Protein AF-A0AAV5GSK1-F1 (afdb_monomer)

InterPro domains:
  IPR019465 Conserved oligomeric Golgi complex subunit 5 [PTHR13228] (313-1159)
  IPR048485 Conserved oligomeric Golgi complex subunit 5, helical domain [PF20649] (540-753)
  IPR049176 Conserved oligomeric Golgi complex subunit 5, N-terminal [PF10392] (320-471)

Organism: NCBI:txid86838

pLDDT: mean 71.33, std 20.41, range [21.95, 97.19]

Foldseek 3Di:
DDPFAADEDELLRCLDVQDDDPPVVVSVVLCCVLPVPDDDPDDDDDDDDDDDDDDPVRVVVVVVVVLLVSLVVSLVVVQVVCVVVVQEDEDEQPDQPLVSVVVQQVVQVVVVDKHKYAYYFADDVVLQVVCVVVPHDSPDGCNLQEFSIKIWHWAQDPDPPDHIDIHIYGYHYDSHDPLVVVLVVVVLVVVQVVCVVVVNPDRDDDPSVVSSLVNVLVVLVSQCVSCVPPPPVSNLNSVLNLVNSCCVPVPPDPDDPDCPPLVNDPFNDQVVVCVVSVHRDPDDSVVVCCSHDDDDDDDDDDDDDDDDDDDDDPPDPPQVPDPPRDPVLVVVCVVVVHDDDDDDDDDDDDDDDDDDDDDDDDDDDDDDDPVVVVVVVVVVVVVVVVVVVVVCVVCVVVVVVVVVVVVVVVVVVVVVVVVVVVVVVVVVVVCVVVVVVVVVVVVVLVVVLVVVQVVLLVVLLVVLVVLLVVLVVLVCLLVPHDDDDDDDDDDPPPPDDSVVSNLVSLLVSLLSLLVNVCSQCSQPDDPPPVPDSPRHHHNCPDPVSVVSVVVSVVSLVVSVVVLLVQCVVCLQVVPLVSVLSSLSSCVSNVNNLVSLVVLLVVLLVVLLVLLVCLLDLLNLLVVLVVPDDDPPPPPPPDDPDDSDSADDPVCLVVSLVSSVVSLLVSLVVLLSSLLSLLSNLVSQQVDADPVPRHGNQVVSVSNDSDRSNVSSLLSNLVSLLVSLVCCCPPPPSSLVSCLQCVLVVVVSLVVSQVSNVVRDVADDDLVDGDPSSVSNVVSNVVSLVSNLVVLLVQLLVLLVVQFPDQPDPDDDDDDDDGRFGALVSLQSSLVSLLVCLVSCQVHVVSSLSSLLSNLVSLVSSLVVLVVQQDDDVLCQDLPDLARGPNLLSLLRSLSSLLSNLPSNVVSLVVGDPSSVVSRVVSSVVSVVRSCVSCVVNLVSLLVVLLVLLLCLQVDPQPDDDPDPDPPPQQDADPSLVVNLSSLCSCLPHRLVSHPNQPVSLVSLLVSLLSSLVSNLLSLLQHDDHDPSSLSNVLSSLVSSLVSSQVSNVSNVHGLCVNPLSSLQSVLVSVLSVDDLVCLLPCVSCVSHDLLSSLSNLQRHLPDVPQFDRLQVVVPHDSSVLSVVVVVDDPVVSVVSSVVRLVVNVVVVVVCVVVPDDPDDCPSVVVSSVSSCSSVVVVVD

Radius of gyration: 61.37 Å; Cα contacts (8 Å, |Δi|>4): 1030; chains: 1; bounding box: 205×80×159 Å

Solvent-accessible surface area (backbone atoms only — not comparable to full-atom values): 68347 Å² total; per-residue (Å²): 103,78,89,61,62,72,45,82,27,42,58,70,53,41,48,57,68,75,50,75,86,84,46,58,70,56,50,50,52,51,46,40,72,72,47,58,80,86,68,80,90,71,82,83,73,95,74,80,85,82,86,84,91,76,56,76,65,54,52,52,49,51,49,54,49,51,46,41,48,50,30,48,53,52,52,51,51,52,51,53,49,36,44,73,68,70,37,43,47,78,42,58,75,84,60,62,63,38,58,55,50,53,51,34,49,54,48,8,64,73,71,64,44,65,19,34,35,34,70,42,66,62,61,58,71,71,58,57,52,56,40,46,76,73,73,44,74,96,79,72,65,44,63,80,42,58,65,55,32,39,40,34,36,49,46,79,50,96,50,93,92,51,80,53,48,78,48,66,32,51,32,36,65,48,37,56,63,74,79,62,52,60,58,56,52,51,54,55,51,55,55,44,55,51,38,59,74,70,73,48,95,61,81,81,65,56,70,72,57,50,51,26,49,51,48,50,51,50,54,50,49,51,36,39,60,49,19,73,81,74,39,78,67,54,39,54,53,47,53,52,42,54,54,42,51,47,48,66,75,77,44,95,44,104,71,74,85,55,72,80,40,68,88,63,38,98,70,64,55,64,72,60,52,25,64,76,67,74,47,90,72,97,56,59,71,67,55,52,48,57,72,74,65,70,83,58,90,68,82,86,91,79,85,86,86,78,90,88,79,83,86,86,86,88,78,86,71,64,72,85,71,45,98,81,65,54,69,68,63,52,53,53,26,64,75,69,76,48,86,81,83,83,85,85,87,81,90,83,83,90,81,90,78,93,79,83,90,73,86,81,90,87,86,75,90,77,90,88,61,87,72,64,61,61,65,53,51,58,59,53,51,59,55,51,58,58,56,52,56,61,53,53,74,73,52,56,73,67,60,57,59,63,58,60,64,61,64,58,58,56,55,56,54,51,50,53,53,49,52,51,53,51,50,56,52,47,54,54,50,49,50,52,65,49,50,53,56,51,53,54,49,53,53,52,51,52,50,52,34,52,51,52,45,52,54,51,48,52,52,52,49,50,50,45,54,53,44,53,55,49,40,54,55,33,48,33,49,53,74,67,50,85,81,88,72,97,79,87,84,87,82,81,70,92,83,72,55,73,67,64,52,32,51,50,33,46,36,53,37,21,44,46,50,39,54,47,49,53,64,63,50,70,33,71,86,66,80,71,56,94,84,53,75,77,62,60,71,58,62,67,80,35,69,78,48,47,72,48,47,62,60,52,53,51,52,50,51,52,53,50,54,53,35,53,53,43,36,53,49,16,53,74,72,66,38,62,68,54,34,50,50,30,51,48,24,29,49,41,59,72,44,37,32,63,51,51,45,50,55,50,49,51,52,40,52,48,50,40,49,53,52,53,57,64,71,34,48,64,62,52,42,52,57,58,66,67,68,61,73,90,86,66,83,84,72,72,83,82,73,88,86,62,90,64,64,64,79,49,88,87,47,37,67,60,53,53,53,54,51,52,54,42,52,55,51,48,44,53,52,51,39,54,52,51,47,39,41,39,52,50,52,52,46,27,60,71,41,53,44,89,85,81,63,46,34,48,41,64,53,28,50,75,68,38,93,60,54,60,56,58,51,43,49,54,44,51,18,51,38,44,29,51,50,45,55,48,36,59,72,75,32,72,68,52,35,52,52,44,21,75,38,32,65,60,54,53,48,52,51,51,51,37,52,61,70,40,37,85,69,43,94,60,38,87,54,98,89,48,67,30,72,66,57,50,50,42,51,57,26,50,38,72,36,49,55,48,27,53,52,48,52,37,48,53,44,43,47,40,48,49,50,28,47,64,53,71,76,75,94,73,91,71,89,80,77,89,74,81,36,65,32,36,40,65,38,17,35,54,38,30,50,54,47,50,53,55,41,59,66,26,58,90,39,69,69,56,21,35,55,47,36,55,41,46,40,54,35,50,50,52,44,50,55,55,51,61,72,67,59,62,84,54,70,59,38,55,58,82,72,76,89,62,66,40,72,46,34,48,52,43,24,24,42,32,12,10,38,46,37,27,32,55,60,47,62,57,52,46,73,80,50,57,68,69,36,36,70,61,35,47,67,56,48,54,44,40,52,54,50,34,47,65,66,48,48,64,40,53,53,46,52,54,50,52,54,49,56,38,52,50,50,56,79,74,54,76,30,55,59,71,78,88,67,91,48,94,80,66,80,68,62,59,48,71,51,52,52,54,46,43,54,49,48,45,38,42,48,70,40,49,53,57,49,39,68,48,68,70,60,49,41,51,52,51,52,51,51,49,49,51,52,53,52,55,44,47,53,52,60,22,58,56,64,64,73,32,76,58,22,49,54,45,53,41,30,36,50,51,51,48,53,50,43,51,38,53,48,34,45,76,62,80,40,59,62,74,78,60,50,64,65,44,43,22,61,62,44,48,55,63,55,73,73,52,54,81,75,56,68,68,37,66,91,80,41,71,49,40,56,67,69,44,52,46,39,34,52,57,36,70,61,70,44,89,94,73,65,71,56,60,38,59,78,76,73,46,50,74,60,57,40,54,51,49,49,74,76,50,55,72,70,60,52,50,49,46,53,51,48,43,55,50,53,47,52,54,49,54,51,50,42,66,74,69,71,61,79,98,73,91,54,70,67,58,54,54,50,53,53,47,47,50,54,54,52,61,53,73,79,105

Mean predicted aligned error: 22.4 Å

Structure (mmCIF, N/CA/C/O backbone):
data_AF-A0AAV5GSK1-F1
#
_entry.id   AF-A0AAV5GSK1-F1
#
loop_
_atom_site.group_PDB
_atom_site.id
_atom_site.type_symbol
_atom_site.label_atom_id
_atom_site.label_alt_id
_atom_site.label_comp_id
_atom_site.label_asym_id
_atom_site.label_entity_id
_atom_site.label_seq_id
_atom_site.pdbx_PDB_ins_code
_atom_site.Cartn_x
_atom_site.Cartn_y
_atom_site.Cartn_z
_atom_site.occupancy
_atom_site.B_iso_or_equiv
_atom_s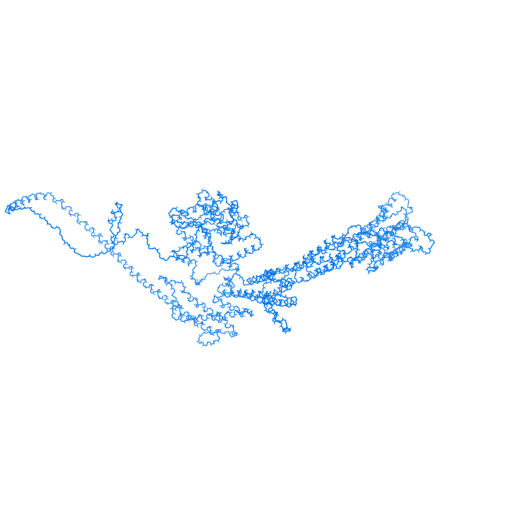ite.auth_seq_id
_atom_site.auth_comp_id
_atom_site.auth_asym_id
_atom_site.auth_atom_id
_atom_site.pdbx_PDB_model_num
ATOM 1 N N . MET A 1 1 ? -46.357 17.120 20.681 1.00 21.95 1 MET A N 1
ATOM 2 C CA . MET A 1 1 ? -45.782 15.953 19.978 1.00 21.95 1 MET A CA 1
ATOM 3 C C . MET A 1 1 ? -46.935 15.096 19.476 1.00 21.95 1 MET A C 1
ATOM 5 O O . MET A 1 1 ? -47.845 14.825 20.247 1.00 21.95 1 MET A O 1
ATOM 9 N N . PHE A 1 2 ? -46.977 14.792 18.179 1.00 23.69 2 PHE A N 1
ATOM 10 C CA . PHE A 1 2 ? -48.113 14.125 17.533 1.00 23.69 2 PHE A CA 1
ATOM 11 C C . PHE A 1 2 ? -48.172 12.633 17.892 1.00 23.69 2 PHE A C 1
ATOM 13 O O . PHE A 1 2 ? -47.190 11.920 17.718 1.00 23.69 2 PHE A O 1
ATOM 20 N N . GLY A 1 3 ? -49.323 12.169 18.384 1.00 32.81 3 GLY A N 1
ATOM 21 C CA . GLY A 1 3 ? -49.566 10.774 18.750 1.00 32.81 3 GLY A CA 1
ATOM 22 C C . GLY A 1 3 ? -50.185 9.964 17.613 1.00 32.81 3 GLY A C 1
ATOM 23 O O . GLY A 1 3 ? -51.404 9.905 17.512 1.00 32.81 3 GLY A O 1
ATOM 24 N N . THR A 1 4 ? -49.338 9.312 16.820 1.00 34.25 4 THR A N 1
ATOM 25 C CA . THR A 1 4 ? -49.617 8.063 16.084 1.00 34.25 4 THR A CA 1
ATOM 26 C C . THR A 1 4 ? -48.291 7.313 15.935 1.00 34.25 4 THR A C 1
ATOM 28 O O . THR A 1 4 ? -47.724 7.273 14.857 1.00 34.25 4 THR A O 1
ATOM 31 N N . GLY A 1 5 ? -47.718 6.818 17.035 1.00 40.44 5 GLY A N 1
ATOM 32 C CA . GLY A 1 5 ? -46.424 6.124 17.011 1.00 40.44 5 GLY A CA 1
ATOM 33 C C . GLY A 1 5 ? -46.577 4.619 16.797 1.00 40.44 5 GLY A C 1
ATOM 34 O O . GLY A 1 5 ? -47.435 4.003 17.426 1.00 40.44 5 GLY A O 1
ATOM 35 N N . ASN A 1 6 ? -45.727 4.033 15.951 1.00 47.31 6 ASN A N 1
ATOM 36 C CA . ASN A 1 6 ? -45.411 2.608 16.041 1.00 47.31 6 ASN A CA 1
ATOM 37 C C . ASN A 1 6 ? -44.592 2.399 17.323 1.00 47.31 6 ASN A C 1
ATOM 39 O O . ASN A 1 6 ? -43.639 3.142 17.565 1.00 47.31 6 ASN A O 1
ATOM 43 N N . LEU A 1 7 ? -44.976 1.426 18.149 1.00 51.06 7 LEU A N 1
ATOM 44 C CA . LEU A 1 7 ? -44.312 1.137 19.422 1.00 51.06 7 LEU A CA 1
ATOM 45 C C . LEU A 1 7 ? -43.545 -0.182 19.307 1.00 51.06 7 LEU A C 1
ATOM 47 O O . LEU A 1 7 ? -44.146 -1.244 19.146 1.00 51.06 7 LEU A O 1
ATOM 51 N N . ARG A 1 8 ? -42.213 -0.098 19.391 1.00 54.12 8 ARG A N 1
ATOM 52 C CA . ARG A 1 8 ? -41.349 -1.247 19.684 1.00 54.12 8 ARG A CA 1
ATOM 53 C C . ARG A 1 8 ? -41.253 -1.358 21.196 1.00 54.12 8 ARG A C 1
ATOM 55 O O . ARG A 1 8 ? -40.787 -0.422 21.839 1.00 54.12 8 ARG A O 1
ATOM 62 N N . LEU A 1 9 ? -41.747 -2.461 21.741 1.00 54.66 9 LEU A N 1
ATOM 63 C CA . LEU A 1 9 ? -41.782 -2.686 23.180 1.00 54.66 9 LEU A CA 1
ATOM 64 C C . LEU A 1 9 ? -41.032 -3.975 23.503 1.00 54.66 9 LEU A C 1
ATOM 66 O O . LEU A 1 9 ? -41.224 -5.007 22.849 1.00 54.66 9 LEU A O 1
ATOM 70 N N . THR A 1 10 ? -40.198 -3.915 24.539 1.00 54.69 10 THR A N 1
ATOM 71 C CA . THR A 1 10 ? -39.718 -5.125 25.208 1.00 54.69 10 THR A CA 1
ATOM 72 C C . THR A 1 10 ? -40.918 -5.863 25.802 1.00 54.69 10 THR A C 1
ATOM 74 O O . THR A 1 10 ? -41.975 -5.270 26.023 1.00 54.69 10 THR A O 1
ATOM 77 N N . VAL A 1 11 ? -40.790 -7.159 26.080 1.00 57.44 11 VAL A N 1
ATOM 78 C CA . VAL A 1 11 ? -41.892 -7.946 26.665 1.00 57.44 11 VAL A CA 1
ATOM 79 C C . VAL A 1 11 ? -42.417 -7.310 27.965 1.00 57.44 11 VAL A C 1
ATOM 81 O O . VAL A 1 11 ? -43.625 -7.229 28.173 1.00 57.44 11 VAL A O 1
ATOM 84 N N . THR A 1 12 ? -41.521 -6.780 28.797 1.00 55.59 12 THR A N 1
ATOM 85 C CA . THR A 1 12 ? -41.833 -6.052 30.036 1.00 55.59 12 THR A CA 1
ATOM 86 C C . THR A 1 12 ? -42.573 -4.740 29.797 1.00 55.59 12 THR A C 1
ATOM 88 O O . THR A 1 12 ? -43.568 -4.455 30.470 1.00 55.59 12 THR A O 1
ATOM 91 N N . ASP A 1 13 ? -42.136 -3.957 28.813 1.00 56.06 13 ASP A N 1
ATOM 92 C CA . ASP A 1 13 ? -42.780 -2.684 28.485 1.00 56.06 13 ASP A CA 1
ATOM 93 C C . ASP A 1 13 ? -44.115 -2.899 27.771 1.00 56.06 13 ASP A C 1
ATOM 95 O O . ASP A 1 13 ? -45.040 -2.114 27.956 1.00 56.06 13 ASP A O 1
ATOM 99 N N . ALA A 1 14 ? -44.258 -3.994 27.017 1.00 60.62 14 ALA A N 1
ATOM 100 C CA . ALA A 1 14 ? -45.511 -4.396 26.391 1.00 60.62 14 ALA A CA 1
ATOM 101 C C . ALA A 1 14 ? -46.574 -4.715 27.446 1.00 60.62 14 ALA A C 1
ATOM 103 O O . ALA A 1 14 ? -47.686 -4.206 27.345 1.00 60.62 14 ALA A O 1
ATOM 104 N N . VAL A 1 15 ? -46.231 -5.472 28.495 1.00 60.25 15 VAL A N 1
ATOM 105 C CA . VAL A 1 15 ? -47.155 -5.750 29.609 1.00 60.25 15 VAL A CA 1
ATOM 106 C C . VAL A 1 15 ? -47.564 -4.445 30.307 1.00 60.25 15 VAL A C 1
ATOM 108 O O . VAL A 1 15 ? -48.748 -4.174 30.470 1.00 60.25 15 VAL A O 1
ATOM 111 N N . ARG A 1 16 ? -46.620 -3.556 30.630 1.00 59.66 16 ARG A N 1
ATOM 112 C CA . ARG A 1 16 ? -46.950 -2.268 31.277 1.00 59.66 16 ARG A CA 1
ATOM 113 C C . ARG A 1 16 ? -47.764 -1.323 30.386 1.00 59.66 16 ARG A C 1
ATOM 115 O O . ARG A 1 16 ? -48.602 -0.575 30.883 1.00 59.66 16 ARG A O 1
ATOM 122 N N . TYR A 1 17 ? -47.517 -1.339 29.079 1.00 61.28 17 TYR A N 1
ATOM 123 C CA . TYR A 1 17 ? -48.194 -0.477 28.110 1.00 61.28 17 TYR A CA 1
ATOM 124 C C . TYR A 1 17 ? -49.612 -0.953 27.770 1.00 61.28 17 TYR A C 1
ATOM 126 O O . TYR A 1 17 ? -50.499 -0.133 27.519 1.00 61.28 17 TYR A O 1
ATOM 134 N N . LEU A 1 18 ? -49.829 -2.269 27.731 1.00 64.19 18 LEU A N 1
ATOM 135 C CA . LEU A 1 18 ? -51.119 -2.859 27.378 1.00 64.19 18 LEU A CA 1
ATOM 136 C C . LEU A 1 18 ? -52.136 -2.797 28.533 1.00 64.19 18 LEU A C 1
ATOM 138 O O . LEU A 1 18 ? -53.327 -2.753 28.234 1.00 64.19 18 LEU A O 1
ATOM 142 N N . PHE A 1 19 ? -51.692 -2.676 29.796 1.00 64.88 19 PHE A N 1
ATOM 143 C CA . PHE A 1 19 ? -52.549 -2.717 30.998 1.00 64.88 19 PHE A CA 1
ATOM 144 C C . PHE A 1 19 ? -52.405 -1.471 31.925 1.00 64.88 19 PHE A C 1
ATOM 146 O O . PHE A 1 19 ? -51.746 -1.545 32.965 1.00 64.88 19 PHE A O 1
ATOM 153 N N . PRO A 1 20 ? -52.990 -0.290 31.605 1.00 47.84 20 PRO A N 1
ATOM 154 C CA . PRO A 1 20 ? -52.753 0.940 32.372 1.00 47.84 20 PRO A CA 1
ATOM 155 C C . PRO A 1 20 ? -53.699 1.166 33.579 1.00 47.84 20 PRO A C 1
ATOM 157 O O . PRO A 1 20 ? -54.915 1.260 33.440 1.00 47.84 20 PRO A O 1
ATOM 160 N N . ARG A 1 21 ? -53.078 1.419 34.742 1.00 42.22 21 ARG A N 1
ATOM 161 C CA . ARG A 1 21 ? -53.519 2.156 35.957 1.00 42.22 21 ARG A CA 1
ATOM 162 C C . ARG A 1 21 ? -54.560 1.603 36.945 1.00 42.22 21 ARG A C 1
ATOM 164 O O . ARG A 1 21 ? -54.484 2.062 38.078 1.00 42.22 21 ARG A O 1
ATOM 171 N N . ASN A 1 22 ? -55.394 0.607 36.637 1.00 44.69 22 ASN A N 1
ATOM 172 C CA . ASN A 1 22 ? -56.253 -0.030 37.666 1.00 44.69 22 ASN A CA 1
ATOM 173 C C . ASN A 1 22 ? -55.973 -1.527 37.906 1.00 44.69 22 ASN A C 1
ATOM 175 O O . ASN A 1 22 ? -56.585 -2.125 38.782 1.00 44.69 22 ASN A O 1
ATOM 179 N N . GLU A 1 23 ? -55.017 -2.118 37.184 1.00 48.41 23 GLU A N 1
ATOM 180 C CA . GLU A 1 23 ? -54.662 -3.544 37.290 1.00 48.41 23 GLU A CA 1
ATOM 181 C C . GLU A 1 23 ? -53.146 -3.759 37.441 1.00 48.41 23 GLU A C 1
ATOM 183 O O . GLU A 1 23 ? -52.567 -4.692 36.880 1.00 48.41 23 GLU A O 1
ATOM 188 N N . ALA A 1 24 ? -52.476 -2.872 38.185 1.00 43.47 24 ALA A N 1
ATOM 189 C CA . ALA A 1 24 ? -51.032 -2.962 38.406 1.00 43.47 24 ALA A CA 1
ATOM 190 C C . ALA A 1 24 ? -50.629 -4.346 38.953 1.00 43.47 24 ALA A C 1
ATOM 192 O O . ALA A 1 24 ? -49.718 -4.956 38.409 1.00 43.47 24 ALA A O 1
ATOM 193 N N . ASP A 1 25 ? -51.382 -4.905 39.905 1.00 46.78 25 ASP A N 1
ATOM 194 C CA . ASP A 1 25 ? -51.092 -6.210 40.524 1.00 46.78 25 ASP A CA 1
ATOM 195 C C . ASP A 1 25 ? -51.188 -7.397 39.553 1.00 46.78 25 ASP A C 1
ATOM 197 O O . ASP A 1 25 ? -50.463 -8.386 39.684 1.00 46.78 25 ASP A O 1
ATOM 201 N N . ARG A 1 26 ? -52.033 -7.298 38.521 1.00 48.91 26 ARG A N 1
ATOM 202 C CA . ARG A 1 26 ? -52.151 -8.319 37.468 1.00 48.91 26 ARG A CA 1
ATOM 203 C C . ARG A 1 26 ? -50.962 -8.282 36.514 1.00 48.91 26 ARG A C 1
ATOM 205 O O . ARG A 1 26 ? -50.435 -9.338 36.165 1.00 48.91 26 ARG A O 1
ATOM 212 N N . ALA A 1 27 ? -50.511 -7.084 36.134 1.00 48.53 27 ALA A N 1
ATOM 213 C CA . ALA A 1 27 ? -49.310 -6.894 35.321 1.00 48.53 27 ALA A CA 1
ATOM 214 C C . ALA A 1 27 ? -48.052 -7.400 36.050 1.00 48.53 27 ALA A C 1
ATOM 216 O O . ALA A 1 27 ? -47.212 -8.056 35.432 1.00 48.53 27 ALA A O 1
ATOM 217 N N . THR A 1 28 ? -47.958 -7.174 37.365 1.00 50.59 28 THR A N 1
ATOM 218 C CA . THR A 1 28 ? -46.875 -7.695 38.215 1.00 50.59 28 THR A CA 1
ATOM 219 C C . THR A 1 28 ? -46.964 -9.217 38.371 1.00 50.59 28 THR A C 1
ATOM 221 O O . THR A 1 28 ? -45.976 -9.901 38.135 1.00 50.59 28 THR A O 1
ATOM 224 N N . SER A 1 29 ? -48.157 -9.780 38.611 1.00 50.97 29 SER A N 1
ATOM 225 C CA . SER A 1 29 ? -48.375 -11.239 38.699 1.00 50.97 29 SER A CA 1
ATOM 226 C C . SER A 1 29 ? -48.034 -11.990 37.404 1.00 50.97 29 SER A C 1
ATOM 228 O O . SER A 1 29 ? -47.556 -13.126 37.438 1.00 50.97 29 SER A O 1
ATOM 230 N N . LEU A 1 30 ? -48.286 -11.380 36.244 1.00 50.12 30 LEU A N 1
ATOM 231 C CA . LEU A 1 30 ? -47.938 -11.949 34.942 1.00 50.12 30 LEU A CA 1
ATOM 232 C C . LEU A 1 30 ? -46.440 -11.898 34.672 1.00 50.12 30 LEU A C 1
ATOM 234 O O . LEU A 1 30 ? -45.900 -12.863 34.131 1.00 50.12 30 LEU A O 1
ATOM 238 N N . LEU A 1 31 ? -45.777 -10.811 35.070 1.00 51.53 31 LEU A N 1
ATOM 239 C CA . LEU A 1 31 ? -44.323 -10.711 35.026 1.00 51.53 31 LEU A CA 1
ATOM 240 C C . LEU A 1 31 ? -43.675 -11.727 35.972 1.00 51.53 31 LEU A C 1
ATOM 242 O O . LEU A 1 31 ? -42.787 -12.430 35.511 1.00 51.53 31 LEU A O 1
ATOM 246 N N . ASP A 1 32 ? -44.198 -11.920 37.186 1.00 48.22 32 ASP A N 1
ATOM 247 C CA . ASP A 1 32 ? -43.702 -12.914 38.154 1.00 48.22 32 ASP A CA 1
ATOM 248 C C . ASP A 1 32 ? -43.954 -14.367 37.725 1.00 48.22 32 ASP A C 1
ATOM 250 O O . ASP A 1 32 ? -43.165 -15.263 38.012 1.00 48.22 32 ASP A O 1
ATOM 254 N N . LYS A 1 33 ? -45.038 -14.647 36.993 1.00 46.12 33 LYS A N 1
ATOM 255 C CA . LYS A 1 33 ? -45.291 -15.995 36.448 1.00 46.12 33 LYS A CA 1
ATOM 256 C C . LYS A 1 33 ? -44.493 -16.288 35.177 1.00 46.12 33 LYS A C 1
ATOM 258 O O . LYS A 1 33 ? -44.204 -17.450 34.901 1.00 46.12 33 LYS A O 1
ATOM 263 N N . CYS A 1 34 ? -44.171 -15.262 34.388 1.00 42.47 34 CYS A N 1
ATOM 264 C CA . CYS A 1 34 ? -43.379 -15.389 33.158 1.00 42.47 34 CYS A CA 1
ATOM 265 C C . CYS A 1 34 ? -41.867 -15.322 33.421 1.00 42.47 34 CYS A C 1
ATOM 267 O O . CYS A 1 34 ? -41.080 -15.923 32.690 1.00 42.47 34 CYS A O 1
ATOM 269 N N . TYR A 1 35 ? -41.483 -14.619 34.481 1.00 47.47 35 TYR A N 1
ATOM 270 C CA . TYR A 1 35 ? -40.148 -14.511 35.039 1.00 47.47 35 TYR A CA 1
ATOM 271 C C . TYR A 1 35 ? -40.297 -14.615 36.555 1.00 47.47 35 TYR A C 1
ATOM 273 O O . TYR A 1 35 ? -40.522 -13.591 37.191 1.00 47.47 35 TYR A O 1
ATOM 281 N N . PRO A 1 36 ? -40.194 -15.814 37.153 1.00 36.75 36 PRO A N 1
ATOM 282 C CA . PRO A 1 36 ? -40.167 -15.919 38.602 1.00 36.75 36 PRO A CA 1
ATOM 283 C C . PRO A 1 36 ? -38.947 -15.157 39.115 1.00 36.75 36 PRO A C 1
ATOM 285 O O . PRO A 1 36 ? -37.815 -15.641 39.054 1.00 36.75 36 PRO A O 1
ATOM 288 N N . VAL A 1 37 ? -39.184 -13.932 39.580 1.00 40.94 37 VAL A N 1
ATOM 289 C CA . VAL A 1 37 ? -38.273 -13.219 40.461 1.00 40.94 37 VAL A CA 1
ATOM 290 C C . VAL A 1 37 ? -38.301 -14.042 41.743 1.00 40.94 37 VAL A C 1
ATOM 292 O O . VAL A 1 37 ? -39.347 -14.186 42.363 1.00 40.94 37 VAL A O 1
ATOM 295 N N . ASN A 1 38 ? -37.173 -14.664 42.075 1.00 38.22 38 ASN A N 1
ATOM 296 C CA . ASN A 1 38 ? -36.987 -15.637 43.160 1.00 38.22 38 ASN A CA 1
ATOM 297 C C . ASN A 1 38 ? -37.325 -17.096 42.803 1.00 38.22 38 ASN A C 1
ATOM 299 O O . ASN A 1 38 ? -38.283 -17.698 43.280 1.00 38.22 38 ASN A O 1
ATOM 303 N N . GLY A 1 39 ? -36.434 -17.710 42.023 1.00 27.72 39 GLY A N 1
ATOM 304 C CA . GLY A 1 39 ? -36.346 -19.158 41.850 1.00 27.72 39 GLY A CA 1
ATOM 305 C C . GLY A 1 39 ? -34.905 -19.638 41.989 1.00 27.72 39 GLY A C 1
ATOM 306 O O . GLY A 1 39 ? -34.203 -19.819 41.000 1.00 27.72 39 GLY A O 1
ATOM 307 N N . ASN A 1 40 ? -34.472 -19.845 43.227 1.00 29.41 40 ASN A N 1
ATOM 308 C CA . ASN A 1 40 ? -33.263 -20.585 43.586 1.00 29.41 40 ASN A CA 1
ATOM 309 C C . ASN A 1 40 ? -33.242 -21.943 42.832 1.00 29.41 40 ASN A C 1
ATOM 311 O O . ASN A 1 40 ? -34.241 -22.667 42.921 1.00 29.41 40 ASN A O 1
ATOM 315 N N . PRO A 1 41 ? -32.183 -22.350 42.103 1.00 27.77 41 PRO A N 1
ATOM 316 C CA . PRO A 1 41 ? -32.149 -23.672 41.484 1.00 27.77 41 PRO A CA 1
ATOM 317 C C . PRO A 1 41 ? -31.851 -24.744 42.549 1.00 27.77 41 PRO A C 1
ATOM 319 O O . PRO A 1 41 ? -30.722 -25.192 42.723 1.00 27.77 41 PRO A O 1
ATOM 322 N N . GLY A 1 42 ? -32.888 -25.165 43.279 1.00 26.41 42 GLY A N 1
ATOM 323 C CA . GLY A 1 42 ? -32.907 -26.412 44.054 1.00 26.41 42 GLY A CA 1
ATOM 324 C C . GLY A 1 42 ? -33.075 -27.652 43.156 1.00 26.41 42 GLY A C 1
ATOM 325 O O . GLY A 1 42 ? -33.468 -27.533 41.998 1.00 26.41 42 GLY A O 1
ATOM 326 N N . PRO A 1 43 ? -32.755 -28.859 43.655 1.00 34.28 43 PRO A N 1
ATOM 327 C CA . PRO A 1 43 ? -31.950 -29.852 42.950 1.00 34.28 43 PRO A CA 1
ATOM 328 C C . PRO A 1 43 ? -32.724 -30.615 41.871 1.00 34.28 43 PRO A C 1
ATOM 330 O O . PRO A 1 43 ? -33.755 -31.235 42.132 1.00 34.28 43 PRO A O 1
ATOM 333 N N . ARG A 1 44 ? -32.167 -30.666 40.656 1.00 32.69 44 ARG A N 1
ATOM 334 C CA . ARG A 1 44 ? -32.581 -31.653 39.654 1.00 32.69 44 ARG A CA 1
ATOM 335 C C . ARG A 1 44 ? -32.176 -33.048 40.131 1.00 32.69 44 ARG A C 1
ATOM 337 O O . ARG A 1 44 ? -30.994 -33.333 40.306 1.00 32.69 44 ARG A O 1
ATOM 344 N N . GLY A 1 45 ? -33.171 -33.917 40.296 1.00 29.28 45 GLY A N 1
ATOM 345 C CA . GLY A 1 45 ? -32.973 -35.363 40.320 1.00 29.28 45 GLY A CA 1
ATOM 346 C C . GLY A 1 45 ? -32.327 -35.874 39.019 1.00 29.28 45 GLY A C 1
ATOM 347 O O . GLY A 1 45 ? -32.301 -35.164 38.008 1.00 29.28 45 GLY A O 1
ATOM 348 N N . PRO A 1 46 ? -31.781 -37.099 39.030 1.00 34.41 46 PRO A N 1
ATOM 349 C CA . PRO A 1 46 ? -30.905 -37.588 37.979 1.00 34.41 46 PRO A CA 1
ATOM 350 C C . PRO A 1 46 ? -31.724 -38.036 36.764 1.00 34.41 46 PRO A C 1
ATOM 352 O O . PRO A 1 46 ? -32.374 -39.076 36.797 1.00 34.41 46 PRO A O 1
ATOM 355 N N . LEU A 1 47 ? -31.654 -37.287 35.663 1.00 32.91 47 LEU A N 1
ATOM 356 C CA . LEU A 1 47 ? -32.051 -37.780 34.345 1.00 32.91 47 LEU A CA 1
ATOM 357 C C . LEU A 1 47 ? -30.867 -37.682 33.381 1.00 32.91 47 LEU A C 1
ATOM 359 O O . LEU A 1 47 ? -30.371 -36.605 33.072 1.00 32.91 47 LEU A O 1
ATOM 363 N N . ALA A 1 48 ? -30.418 -38.879 33.004 1.00 29.72 48 ALA A N 1
ATOM 364 C CA . ALA A 1 48 ? -29.651 -39.290 31.834 1.00 29.72 48 ALA A CA 1
ATOM 365 C C . ALA A 1 48 ? -28.890 -38.210 31.039 1.00 29.72 48 ALA A C 1
ATOM 367 O O . ALA A 1 48 ? -29.466 -37.390 30.330 1.00 29.72 48 ALA A O 1
ATOM 368 N N . LYS A 1 49 ? -27.557 -38.343 31.043 1.00 31.50 49 LYS A N 1
ATOM 369 C CA . LYS A 1 49 ? -26.659 -37.773 30.029 1.00 31.50 49 LYS A CA 1
ATOM 370 C C . LYS A 1 49 ? -27.106 -38.187 28.614 1.00 31.50 49 LYS A C 1
ATOM 372 O O . LYS A 1 49 ? -27.160 -39.393 28.364 1.00 31.50 49 LYS A O 1
ATOM 377 N N . PRO A 1 50 ? -27.241 -37.264 27.647 1.00 31.78 50 PRO A N 1
ATOM 378 C CA . PRO A 1 50 ? -26.907 -37.552 26.265 1.00 31.78 50 PRO A CA 1
ATOM 379 C C . PRO A 1 50 ? -25.414 -37.270 26.046 1.00 31.78 50 PRO A C 1
ATOM 381 O O . PRO A 1 50 ? -24.852 -36.283 26.518 1.00 31.78 50 PRO A O 1
ATOM 384 N N . ARG A 1 51 ? -24.760 -38.212 25.374 1.00 38.25 51 ARG A N 1
ATOM 385 C CA . ARG A 1 51 ? -23.370 -38.147 24.917 1.00 38.25 51 ARG A CA 1
ATOM 386 C C . ARG A 1 51 ? -23.254 -37.259 23.667 1.00 38.25 51 ARG A C 1
ATOM 388 O O . ARG A 1 51 ? -24.165 -37.269 22.851 1.00 38.25 51 ARG A O 1
ATOM 395 N N . ALA A 1 52 ? -22.049 -36.706 23.491 1.00 38.28 52 ALA A N 1
ATOM 396 C CA . ALA A 1 52 ? -21.420 -36.172 22.270 1.00 38.28 52 ALA A CA 1
ATOM 397 C C . ALA A 1 52 ? -21.339 -34.637 22.128 1.00 38.28 52 ALA A C 1
ATOM 399 O O . ALA A 1 52 ? -22.164 -33.892 22.636 1.00 38.28 52 ALA A O 1
ATOM 400 N N . ALA A 1 53 ? -20.232 -34.215 21.510 1.00 42.75 53 ALA A N 1
ATOM 401 C CA . ALA A 1 53 ? -19.612 -32.894 21.528 1.00 42.75 53 ALA A CA 1
ATOM 402 C C . ALA A 1 53 ? -20.442 -31.776 20.877 1.00 42.75 53 ALA A C 1
ATOM 404 O O . ALA A 1 53 ? -20.872 -31.915 19.735 1.00 42.75 53 ALA A O 1
ATOM 405 N N . HIS A 1 54 ? -20.563 -30.640 21.568 1.00 37.22 54 HIS A N 1
ATOM 406 C CA . HIS A 1 54 ? -21.104 -29.391 21.030 1.00 37.22 54 HIS A CA 1
ATOM 407 C C . HIS A 1 54 ? -20.118 -28.247 21.307 1.00 37.22 54 HIS A C 1
ATOM 409 O O . HIS A 1 54 ? -19.514 -28.177 22.381 1.00 37.22 54 HIS A O 1
ATOM 415 N N . THR A 1 55 ? -19.897 -27.409 20.300 1.00 43.47 55 THR A N 1
ATOM 416 C CA . THR A 1 55 ? -18.960 -26.275 20.296 1.00 43.47 55 THR A CA 1
ATOM 417 C C . THR A 1 55 ? -19.582 -25.029 20.955 1.00 43.47 55 THR A C 1
ATOM 419 O O . THR A 1 55 ? -20.779 -24.994 21.225 1.00 43.47 55 THR A O 1
ATOM 422 N N . HIS A 1 56 ? -18.785 -23.993 21.263 1.00 38.97 56 HIS A N 1
ATOM 423 C CA . HIS A 1 56 ? -19.255 -22.736 21.895 1.00 38.97 56 HIS A CA 1
ATOM 424 C C . HIS A 1 56 ? -20.342 -22.022 21.065 1.00 38.97 56 HIS A C 1
ATOM 426 O O . HIS A 1 56 ? -21.259 -21.425 21.627 1.00 38.97 56 HIS A O 1
ATOM 432 N N . GLU A 1 57 ? -20.316 -22.190 19.740 1.00 37.09 57 GLU A N 1
ATOM 433 C CA . GLU A 1 57 ? -21.373 -21.713 18.841 1.00 37.09 57 GLU A CA 1
ATOM 434 C C . GLU A 1 57 ? -22.701 -22.451 19.053 1.00 37.09 57 GLU A C 1
ATOM 436 O O . GLU A 1 57 ? -23.749 -21.807 19.082 1.00 37.09 57 GLU A O 1
ATOM 441 N N . ASP A 1 58 ? -22.677 -23.761 19.313 1.00 35.31 58 ASP A N 1
ATOM 442 C CA . ASP A 1 58 ? -23.884 -24.559 19.572 1.00 35.31 58 ASP A CA 1
ATOM 443 C C . ASP A 1 58 ? -24.545 -24.172 20.908 1.00 35.31 58 ASP A C 1
ATOM 445 O O . ASP A 1 58 ? -25.772 -24.167 21.029 1.00 35.31 58 ASP A O 1
ATOM 449 N N . PHE A 1 59 ? -23.748 -23.789 21.915 1.00 40.44 59 PHE A N 1
ATOM 450 C CA . PHE A 1 59 ? -24.250 -23.305 23.206 1.00 40.44 59 PHE A CA 1
ATOM 451 C C . PHE A 1 59 ? -24.849 -21.895 23.108 1.00 40.44 59 PHE A C 1
ATOM 453 O O . PHE A 1 59 ? -25.921 -21.643 23.663 1.00 40.44 59 PHE A O 1
ATOM 460 N N . LEU A 1 60 ? -24.209 -20.982 22.366 1.00 38.56 60 LEU A N 1
ATOM 461 C CA . LEU A 1 60 ? -24.766 -19.656 22.080 1.00 38.56 60 LEU A CA 1
ATOM 462 C C . LEU A 1 60 ? -26.036 -19.754 21.233 1.00 38.56 60 LEU A C 1
ATOM 464 O O . LEU A 1 60 ? -27.004 -19.038 21.500 1.00 38.56 60 LEU A O 1
ATOM 468 N N . HIS A 1 61 ? -26.074 -20.679 20.273 1.00 43.72 61 HIS A N 1
ATOM 469 C CA . HIS A 1 61 ? -27.270 -20.962 19.491 1.00 43.72 61 HIS A CA 1
ATOM 470 C C . HIS A 1 61 ? -28.387 -21.510 20.386 1.00 43.72 61 HIS A C 1
ATOM 472 O O . HIS A 1 61 ? -29.490 -20.971 20.365 1.00 43.72 61 HIS A O 1
ATOM 478 N N . ALA A 1 62 ? -28.092 -22.476 21.263 1.00 39.69 62 ALA A N 1
ATOM 479 C CA . ALA A 1 62 ? -29.057 -23.027 22.216 1.00 39.69 62 ALA A CA 1
ATOM 480 C C . ALA A 1 62 ? -29.543 -21.991 23.250 1.00 39.69 62 ALA A C 1
ATOM 482 O O . ALA A 1 62 ? -30.720 -21.980 23.612 1.00 39.69 62 ALA A O 1
ATOM 483 N N . SER A 1 63 ? -28.677 -21.088 23.720 1.00 47.75 63 SER A N 1
ATOM 484 C CA . SER A 1 63 ? -29.037 -20.013 24.658 1.00 47.75 63 SER A CA 1
ATOM 485 C C . SER A 1 63 ? -29.899 -18.938 23.985 1.00 47.75 63 SER A C 1
ATOM 487 O O . SER A 1 63 ? -30.948 -18.555 24.513 1.00 47.75 63 SER A O 1
ATOM 489 N N . ARG A 1 64 ? -29.534 -18.526 22.763 1.00 48.38 64 ARG A N 1
ATOM 490 C CA . ARG A 1 64 ? -30.322 -17.610 21.926 1.00 48.38 64 ARG A CA 1
ATOM 491 C C . ARG A 1 64 ? -31.671 -18.222 21.546 1.00 48.38 64 ARG A C 1
ATOM 493 O O . ARG A 1 64 ? -32.692 -17.539 21.588 1.00 48.38 64 ARG A O 1
ATOM 500 N N . GLU A 1 65 ? -31.702 -19.513 21.244 1.00 52.53 65 GLU A N 1
ATOM 501 C CA . GLU A 1 65 ? -32.921 -20.258 20.938 1.00 52.53 65 GLU A CA 1
ATOM 502 C C . GLU A 1 65 ? -33.819 -20.416 22.172 1.00 52.53 65 GLU A C 1
ATOM 504 O O . GLU A 1 65 ? -35.032 -20.226 22.068 1.00 52.53 65 GLU A O 1
ATOM 509 N N . ASN A 1 66 ? -33.242 -20.643 23.357 1.00 54.06 66 ASN A N 1
ATOM 510 C CA . ASN A 1 66 ? -33.966 -20.683 24.631 1.00 54.06 66 ASN A CA 1
ATOM 511 C C . ASN A 1 66 ? -34.518 -19.310 25.048 1.00 54.06 66 ASN A C 1
ATOM 513 O O . ASN A 1 66 ? -35.630 -19.240 25.576 1.00 54.06 66 ASN A O 1
ATOM 517 N N . ALA A 1 67 ? -33.784 -18.220 24.804 1.00 51.47 67 ALA A N 1
ATOM 518 C CA . ALA A 1 67 ? -34.261 -16.855 25.034 1.00 51.47 67 ALA A CA 1
ATOM 519 C C . ALA A 1 67 ? -35.393 -16.494 24.061 1.00 51.47 67 ALA A C 1
ATOM 521 O O . ALA A 1 67 ? -36.446 -16.017 24.483 1.00 51.47 67 ALA A O 1
ATOM 522 N N . MET A 1 68 ? -35.234 -16.828 22.776 1.00 53.09 68 MET A N 1
ATOM 523 C CA . MET A 1 68 ? -36.293 -16.659 21.781 1.00 53.09 68 MET A CA 1
ATOM 524 C C . MET A 1 68 ? -37.518 -17.531 22.079 1.00 53.09 68 MET A C 1
ATOM 526 O O . MET A 1 68 ? -38.644 -17.085 21.864 1.00 53.09 68 MET A O 1
ATOM 530 N N . ARG A 1 69 ? -37.337 -18.755 22.594 1.00 59.06 69 ARG A N 1
ATOM 531 C CA . ARG A 1 69 ? -38.433 -19.638 23.019 1.00 59.06 69 ARG A CA 1
ATOM 532 C C . ARG A 1 69 ? -39.218 -19.036 24.183 1.00 59.06 69 ARG A C 1
ATOM 534 O O . ARG A 1 69 ? -40.439 -18.965 24.084 1.00 59.06 69 ARG A O 1
ATOM 541 N N . ARG A 1 70 ? -38.538 -18.519 25.211 1.00 57.09 70 ARG A N 1
ATOM 542 C CA . ARG A 1 70 ? -39.181 -17.824 26.339 1.00 57.09 70 ARG A CA 1
ATOM 543 C C . ARG A 1 70 ? -39.911 -16.556 25.894 1.00 57.09 70 ARG A C 1
ATOM 545 O O . ARG A 1 70 ? -41.070 -16.371 26.242 1.00 57.09 70 ARG A O 1
ATOM 552 N N . GLY A 1 71 ? -39.301 -15.738 25.033 1.00 56.56 71 GLY A N 1
ATOM 553 C CA . GLY A 1 71 ? -39.975 -14.575 24.447 1.00 56.56 71 GLY A CA 1
ATOM 554 C C . GLY A 1 71 ? -41.229 -14.940 23.636 1.00 56.56 71 GLY A C 1
ATOM 555 O O . GLY A 1 71 ? -42.224 -14.216 23.682 1.00 56.56 71 GLY A O 1
ATOM 556 N N . ARG A 1 72 ? -41.232 -16.093 22.946 1.00 62.88 72 ARG A N 1
ATOM 557 C CA . ARG A 1 72 ? -42.430 -16.632 22.272 1.00 62.88 72 ARG A CA 1
ATOM 558 C C . ARG A 1 72 ? -43.504 -17.090 23.264 1.00 62.88 72 ARG A C 1
ATOM 560 O O . ARG A 1 72 ? -44.675 -16.811 23.024 1.00 62.88 72 ARG A O 1
ATOM 567 N N . GLU A 1 73 ? -43.127 -17.751 24.356 1.00 61.47 73 GLU A N 1
ATOM 568 C CA . GLU A 1 73 ? -44.054 -18.214 25.401 1.00 61.47 73 GLU A CA 1
ATOM 569 C C . GLU A 1 73 ? -44.758 -17.043 26.103 1.00 61.47 73 GLU A C 1
ATOM 571 O O . GLU A 1 73 ? -45.983 -17.062 26.229 1.00 61.47 73 GLU A O 1
ATOM 576 N N . VAL A 1 74 ? -44.033 -15.977 26.465 1.00 61.22 74 VAL A N 1
ATOM 577 C CA . VAL A 1 74 ? -44.646 -14.794 27.100 1.00 61.22 74 VAL A CA 1
ATOM 578 C C . VAL A 1 74 ? -45.556 -14.039 26.133 1.00 61.22 74 VAL A C 1
ATOM 580 O O . VAL A 1 74 ? -46.660 -13.641 26.499 1.00 61.22 74 VAL A O 1
ATOM 583 N N . ARG A 1 75 ? -45.150 -13.901 24.866 1.00 67.19 75 ARG A N 1
ATOM 584 C CA . ARG A 1 75 ? -46.005 -13.310 23.828 1.00 67.19 75 ARG A CA 1
ATOM 585 C C . ARG A 1 75 ? -47.304 -14.101 23.633 1.00 67.19 75 ARG A C 1
ATOM 587 O O . ARG A 1 75 ? -48.364 -13.495 23.524 1.00 67.19 75 ARG A O 1
ATOM 594 N N . ASN A 1 76 ? -47.240 -15.433 23.616 1.00 69.81 76 ASN A N 1
ATOM 595 C CA . ASN A 1 76 ? -48.435 -16.275 23.505 1.00 69.81 76 ASN A CA 1
ATOM 596 C C . ASN A 1 76 ? -49.348 -16.126 24.734 1.00 69.81 76 ASN A C 1
ATOM 598 O O . ASN A 1 76 ? -50.562 -16.045 24.575 1.00 69.81 76 ASN A O 1
ATOM 602 N N . ARG A 1 77 ? -48.775 -15.985 25.938 1.00 65.62 77 ARG A N 1
ATOM 603 C CA . ARG A 1 77 ? -49.530 -15.704 27.170 1.00 65.62 77 ARG A CA 1
ATOM 604 C C . ARG A 1 77 ? -50.274 -14.364 27.102 1.00 65.62 77 ARG A C 1
ATOM 606 O O . ARG A 1 77 ? -51.428 -14.291 27.507 1.00 65.62 77 ARG A O 1
ATOM 613 N N . ILE A 1 78 ? -49.643 -13.319 26.552 1.00 68.75 78 ILE A N 1
ATOM 614 C CA . ILE A 1 78 ? -50.289 -12.013 26.313 1.00 68.75 78 ILE A CA 1
ATOM 615 C C . ILE A 1 78 ? -51.499 -12.176 25.382 1.00 68.75 78 ILE A C 1
ATOM 617 O O . ILE A 1 78 ? -52.550 -11.594 25.643 1.00 68.75 78 ILE A O 1
ATOM 621 N N . TYR A 1 79 ? -51.390 -12.993 24.329 1.00 73.69 79 TYR A N 1
ATOM 622 C CA . TYR A 1 79 ? -52.522 -13.270 23.441 1.00 73.69 79 TYR A CA 1
ATOM 623 C C . TYR A 1 79 ? -53.646 -14.050 24.131 1.00 73.69 79 TYR A C 1
ATOM 625 O O . TYR A 1 79 ? -54.809 -13.716 23.928 1.00 73.69 79 TYR A O 1
ATOM 633 N N . GLU A 1 80 ? -53.326 -15.035 24.974 1.00 69.50 80 GLU A N 1
ATOM 634 C CA . GLU A 1 80 ? -54.329 -15.761 25.769 1.00 69.50 80 GLU A CA 1
ATOM 635 C C . GLU A 1 80 ? -55.116 -14.819 26.691 1.00 69.50 80 GLU A C 1
ATOM 637 O O . GLU A 1 80 ? -56.330 -14.946 26.809 1.00 69.50 80 GLU A O 1
ATOM 642 N N . ILE A 1 81 ? -54.454 -13.841 27.310 1.00 66.19 81 ILE A N 1
ATOM 643 C CA . ILE A 1 81 ? -55.092 -12.896 28.240 1.00 66.19 81 ILE A CA 1
ATOM 644 C C . ILE A 1 81 ? -55.990 -11.911 27.498 1.00 66.19 81 ILE A C 1
ATOM 646 O O . ILE A 1 81 ? -57.158 -11.775 27.850 1.00 66.19 81 ILE A O 1
ATOM 650 N N . LEU A 1 82 ? -55.481 -11.289 26.430 1.00 70.94 82 LEU A N 1
ATOM 651 C CA . LEU A 1 82 ? -56.288 -10.392 25.600 1.00 70.94 82 LEU A CA 1
ATOM 652 C C . LEU A 1 82 ? -57.463 -11.142 24.937 1.00 70.94 82 LEU A C 1
ATOM 654 O O . LEU A 1 82 ? -58.520 -10.557 24.704 1.00 70.94 82 LEU A O 1
ATOM 658 N N . GLY A 1 83 ? -57.293 -12.439 24.652 1.00 69.38 83 GLY A N 1
ATOM 659 C CA . GLY A 1 83 ? -58.362 -13.329 24.198 1.00 69.38 83 GLY A CA 1
ATOM 660 C C . GLY A 1 83 ? -59.405 -13.619 25.282 1.00 69.38 83 GLY A C 1
ATOM 661 O O . GLY A 1 83 ? -60.601 -13.537 25.007 1.00 69.38 83 GLY A O 1
ATOM 662 N N . ASN A 1 84 ? -58.977 -13.890 26.519 1.00 68.50 84 ASN A N 1
ATOM 663 C CA . ASN A 1 84 ? -59.867 -14.115 27.666 1.00 68.50 84 ASN A CA 1
ATOM 664 C C . ASN A 1 84 ? -60.694 -12.869 28.025 1.00 68.50 84 ASN A C 1
ATOM 666 O O . ASN A 1 84 ? -61.843 -12.999 28.439 1.00 68.50 84 ASN A O 1
ATOM 670 N N . GLU A 1 85 ? -60.134 -11.674 27.829 1.00 65.06 85 GLU A N 1
ATOM 671 C CA . GLU A 1 85 ? -60.822 -10.385 28.008 1.00 65.06 85 GLU A CA 1
ATOM 672 C C . GLU A 1 85 ? -61.680 -9.983 26.793 1.00 65.06 85 GLU A C 1
ATOM 674 O O . GLU A 1 85 ? -62.287 -8.918 26.787 1.00 65.06 85 GLU A O 1
ATOM 679 N N . GLN A 1 86 ? -61.759 -10.832 25.760 1.00 71.12 86 GLN A N 1
ATOM 680 C CA . GLN A 1 86 ? -62.521 -10.607 24.522 1.00 71.12 86 GLN A CA 1
ATOM 681 C C . GLN A 1 86 ? -62.139 -9.331 23.744 1.00 71.12 86 GLN A C 1
ATOM 683 O O . GLN A 1 86 ? -62.885 -8.880 22.873 1.00 71.12 86 GLN A O 1
ATOM 688 N N . VAL A 1 87 ? -60.950 -8.778 23.997 1.00 75.69 87 VAL A N 1
ATOM 689 C CA . VAL A 1 87 ? -60.410 -7.583 23.324 1.00 75.69 87 VAL A CA 1
ATOM 690 C C . VAL A 1 87 ? -59.387 -7.918 22.231 1.00 75.69 87 VAL A C 1
ATOM 692 O O . VAL A 1 87 ? -58.885 -7.010 21.566 1.00 75.69 87 VAL A O 1
ATOM 695 N N . LEU A 1 88 ? -59.096 -9.206 21.993 1.00 81.12 88 LEU A N 1
ATOM 696 C CA . LEU A 1 88 ? -58.251 -9.695 20.896 1.00 81.12 88 LEU A CA 1
ATOM 697 C C . LEU A 1 88 ? -59.067 -10.325 19.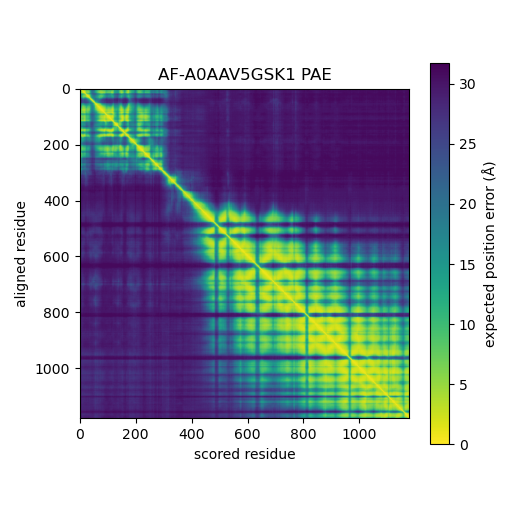762 1.00 81.12 88 LEU A C 1
ATOM 699 O O . LEU A 1 88 ? -59.828 -11.265 19.972 1.00 81.12 88 LEU A O 1
ATOM 703 N N . ILE A 1 89 ? -58.813 -9.877 18.536 1.00 78.94 89 ILE A N 1
ATOM 704 C CA . ILE A 1 89 ? -59.291 -10.501 17.301 1.00 78.94 89 ILE A CA 1
ATOM 705 C C . ILE A 1 89 ? -58.105 -11.224 16.658 1.00 78.94 89 ILE A C 1
ATOM 707 O O . ILE A 1 89 ? -57.155 -10.591 16.192 1.00 78.94 89 ILE A O 1
ATOM 711 N N . VAL A 1 90 ? -58.134 -12.554 16.660 1.00 76.00 90 VAL A N 1
ATOM 712 C CA . VAL A 1 90 ? -57.116 -13.385 16.002 1.00 76.00 90 VAL A CA 1
ATOM 713 C C . VAL A 1 90 ? -57.557 -13.639 14.567 1.00 76.00 90 VAL A C 1
ATOM 715 O O . VAL A 1 90 ? -58.691 -14.050 14.346 1.00 76.00 90 VAL A O 1
ATOM 718 N N . MET A 1 91 ? -56.678 -13.365 13.606 1.00 70.06 91 MET A N 1
ATOM 719 C CA . MET A 1 91 ? -56.950 -13.609 12.192 1.00 70.06 91 MET A CA 1
ATOM 720 C C . MET A 1 91 ? -56.359 -14.935 11.724 1.00 70.06 91 MET A C 1
ATOM 722 O O . MET A 1 91 ? -55.183 -15.217 11.987 1.00 70.06 91 MET A O 1
ATOM 726 N N . ASP A 1 92 ? -57.131 -15.686 10.944 1.00 62.53 92 ASP A N 1
ATOM 727 C CA . ASP A 1 92 ? -56.628 -16.842 10.213 1.00 62.53 92 ASP A CA 1
ATOM 728 C C . ASP A 1 92 ? -55.854 -16.406 8.958 1.00 62.53 92 ASP A C 1
ATOM 730 O O . ASP A 1 92 ? -55.965 -15.281 8.464 1.00 62.53 92 ASP A O 1
ATOM 734 N N . ASN A 1 93 ? -55.025 -17.308 8.422 1.00 56.75 93 ASN A N 1
ATOM 735 C CA . ASN A 1 93 ? -54.073 -17.021 7.335 1.00 56.75 93 ASN A CA 1
ATOM 736 C C . ASN A 1 93 ? -54.715 -16.535 6.012 1.00 56.75 93 ASN A C 1
ATOM 738 O O . ASN A 1 93 ? -53.982 -16.150 5.103 1.00 56.75 93 ASN A O 1
ATOM 742 N N . LEU A 1 94 ? -56.047 -16.574 5.890 1.00 53.12 94 LEU A N 1
ATOM 743 C CA . LEU A 1 94 ? -56.819 -16.210 4.695 1.00 53.12 94 LEU A CA 1
ATOM 744 C C . LEU A 1 94 ? -57.820 -15.059 4.934 1.00 53.12 94 LEU A C 1
ATOM 746 O O . LEU A 1 94 ? -58.543 -14.693 4.006 1.00 53.12 94 LEU A O 1
ATOM 750 N N . ASP A 1 95 ? -57.870 -14.481 6.138 1.00 59.00 95 ASP A N 1
ATOM 751 C CA . ASP A 1 95 ? -58.875 -13.474 6.497 1.00 59.00 95 ASP A CA 1
ATOM 752 C C . ASP A 1 95 ? -58.560 -12.073 5.938 1.00 59.00 95 ASP A C 1
ATOM 754 O O . ASP A 1 95 ? -57.414 -11.611 5.942 1.00 59.00 95 ASP A O 1
ATOM 758 N N . ASP A 1 96 ? -59.600 -11.347 5.498 1.00 62.78 96 ASP A N 1
ATOM 759 C CA . ASP A 1 96 ? -59.474 -9.962 5.021 1.00 62.78 96 ASP A CA 1
ATOM 760 C C . ASP A 1 96 ? -59.226 -9.006 6.197 1.00 62.78 96 ASP A C 1
ATOM 762 O O . ASP A 1 96 ? -60.133 -8.652 6.960 1.00 62.78 96 ASP A O 1
ATOM 766 N N . LEU A 1 97 ? -57.986 -8.533 6.301 1.00 68.25 97 LEU A N 1
ATOM 767 C CA . LEU A 1 97 ? -57.525 -7.583 7.312 1.00 68.25 97 LEU A CA 1
ATOM 768 C C . LEU A 1 97 ? -58.379 -6.306 7.380 1.00 68.25 97 LEU A C 1
ATOM 770 O O . LEU A 1 97 ? -58.540 -5.739 8.462 1.00 68.25 97 LEU A O 1
ATOM 774 N N . GLY A 1 98 ? -58.974 -5.872 6.263 1.00 64.56 98 GLY A N 1
ATOM 775 C CA . GLY A 1 98 ? -59.907 -4.745 6.257 1.00 64.56 98 GLY A CA 1
ATOM 776 C C . GLY A 1 98 ? -61.147 -5.011 7.112 1.00 64.56 98 GLY A C 1
ATOM 777 O O . GLY A 1 98 ? -61.511 -4.181 7.943 1.00 64.56 98 GLY A O 1
ATOM 778 N N . THR A 1 99 ? -61.756 -6.193 6.973 1.00 69.50 99 THR A N 1
ATOM 779 C CA . THR A 1 99 ? -62.944 -6.580 7.755 1.00 69.50 99 THR A CA 1
ATOM 780 C C . THR A 1 99 ? -62.639 -6.751 9.242 1.00 69.50 99 THR A C 1
ATOM 782 O O . THR A 1 99 ? -63.420 -6.292 10.077 1.00 69.50 99 THR A O 1
ATOM 785 N N . ALA A 1 100 ? -61.475 -7.307 9.589 1.00 71.12 100 ALA A N 1
ATOM 786 C CA . ALA A 1 100 ? -61.038 -7.447 10.978 1.00 71.12 100 ALA A CA 1
ATOM 787 C C . ALA A 1 100 ? -60.859 -6.083 11.669 1.00 71.12 100 ALA A C 1
ATOM 789 O O . ALA A 1 100 ? -61.308 -5.899 12.801 1.00 71.12 100 ALA A O 1
ATOM 790 N N . VAL A 1 101 ? -60.275 -5.092 10.979 1.00 70.69 101 VAL A N 1
ATOM 791 C CA . VAL A 1 101 ? -60.135 -3.728 11.519 1.00 70.69 101 VAL A CA 1
ATOM 792 C C . VAL A 1 101 ? -61.483 -3.022 11.636 1.00 70.69 101 VAL A C 1
ATOM 794 O O . VAL A 1 101 ? -61.732 -2.369 12.648 1.00 70.69 101 VAL A O 1
ATOM 797 N N . THR A 1 102 ? -62.385 -3.169 10.662 1.00 71.44 102 THR A N 1
ATOM 798 C CA . THR A 1 102 ? -63.736 -2.594 10.763 1.00 71.44 102 THR A CA 1
ATOM 799 C C . THR A 1 102 ? -64.512 -3.186 11.944 1.00 71.44 102 THR A C 1
ATOM 801 O O . THR A 1 102 ? -65.135 -2.434 12.696 1.00 71.44 102 THR A O 1
ATOM 804 N N . ASN A 1 103 ? -64.412 -4.497 12.173 1.00 74.75 103 ASN A N 1
ATOM 805 C CA . ASN A 1 103 ? -65.009 -5.161 13.335 1.00 74.75 103 ASN A CA 1
ATOM 806 C C . ASN A 1 103 ? -64.384 -4.664 14.649 1.00 74.75 103 ASN A C 1
ATOM 808 O O . ASN A 1 103 ? -65.108 -4.317 15.582 1.00 74.75 103 ASN A O 1
ATOM 812 N N . ALA A 1 104 ? -63.056 -4.521 14.701 1.00 74.81 104 ALA A N 1
ATOM 813 C CA . ALA A 1 104 ? -62.353 -3.949 15.849 1.00 74.81 104 ALA A CA 1
ATOM 814 C C . ALA A 1 104 ? -62.793 -2.505 16.143 1.00 74.81 104 ALA A C 1
ATOM 816 O O . ALA A 1 104 ? -62.987 -2.142 17.299 1.00 74.81 104 ALA A O 1
ATOM 817 N N . MET A 1 105 ? -63.004 -1.679 15.113 1.00 72.31 105 MET A N 1
ATOM 818 C CA . MET A 1 105 ? -63.533 -0.321 15.274 1.00 72.31 105 MET A CA 1
ATOM 819 C C . MET A 1 105 ? -64.976 -0.335 15.798 1.00 72.31 105 MET A C 1
ATOM 821 O O . MET A 1 105 ? -65.320 0.452 16.677 1.00 72.31 105 MET A O 1
ATOM 825 N N . GLN A 1 106 ? -65.836 -1.233 15.317 1.00 73.38 106 GLN A N 1
ATOM 826 C CA . GLN A 1 106 ? -67.203 -1.344 15.838 1.00 73.38 106 GLN A CA 1
ATOM 827 C C . GLN A 1 106 ? -67.217 -1.767 17.314 1.00 73.38 106 GLN A C 1
ATOM 829 O O . GLN A 1 106 ? -67.918 -1.142 18.113 1.00 73.38 106 GLN A O 1
ATOM 834 N N . CYS A 1 107 ? -66.395 -2.748 17.694 1.00 73.81 107 CYS A N 1
ATOM 835 C CA . CYS A 1 107 ? -66.251 -3.188 19.081 1.00 73.81 107 CYS A CA 1
ATOM 836 C C . CYS A 1 107 ? -65.649 -2.091 19.974 1.00 73.81 107 CYS A C 1
ATOM 838 O O . CYS A 1 107 ? -66.252 -1.747 20.988 1.00 73.81 107 CYS A O 1
ATOM 840 N N . ALA A 1 108 ? -64.555 -1.443 19.561 1.00 71.88 108 ALA A N 1
ATOM 841 C CA . ALA A 1 108 ? -63.921 -0.367 20.332 1.00 71.88 108 ALA A CA 1
ATOM 842 C C . ALA A 1 108 ? -64.870 0.819 20.577 1.00 71.88 108 ALA A C 1
ATOM 844 O O . ALA A 1 108 ? -64.863 1.438 21.639 1.00 71.88 108 ALA A O 1
ATOM 845 N N . ARG A 1 109 ? -65.744 1.131 19.609 1.00 73.44 109 ARG A N 1
ATOM 846 C CA . ARG A 1 109 ? -66.769 2.172 19.775 1.00 73.44 109 ARG A CA 1
ATOM 847 C C . ARG A 1 109 ? -67.893 1.751 20.721 1.00 73.44 109 ARG A C 1
ATOM 849 O O . ARG A 1 109 ? -68.453 2.615 21.391 1.00 73.44 109 ARG A O 1
ATOM 856 N N . ARG A 1 110 ? -68.262 0.467 20.718 1.00 68.12 110 ARG A N 1
ATOM 857 C CA . ARG A 1 110 ? -69.376 -0.079 21.504 1.00 68.12 110 ARG A CA 1
ATOM 858 C C . ARG A 1 110 ? -69.006 -0.268 22.973 1.00 68.12 110 ARG A C 1
ATOM 860 O O . ARG A 1 110 ? -69.832 0.033 23.826 1.00 68.12 110 ARG A O 1
ATOM 867 N N . PHE A 1 111 ? -67.789 -0.733 23.243 1.00 66.44 111 PHE A N 1
ATOM 868 C CA . PHE A 1 111 ? -67.312 -1.043 24.593 1.00 66.44 111 PHE A CA 1
ATOM 869 C C . PHE A 1 111 ? -66.468 0.079 25.213 1.00 66.44 111 PHE A C 1
ATOM 871 O O . PHE A 1 111 ? -66.295 0.109 26.423 1.00 66.44 111 PHE A O 1
ATOM 878 N N . GLY A 1 112 ? -65.984 1.042 24.415 1.00 64.38 112 GLY A N 1
ATOM 879 C CA . GLY A 1 112 ? -65.177 2.162 24.915 1.00 64.38 112 GLY A CA 1
ATOM 880 C C . GLY A 1 112 ? -63.741 1.781 25.295 1.00 64.38 112 GLY A C 1
ATOM 881 O O . GLY A 1 112 ? -63.024 2.605 25.859 1.00 64.38 112 GLY A O 1
ATOM 882 N N . GLU A 1 113 ? -63.322 0.563 24.954 1.00 69.31 113 GLU A N 1
ATOM 883 C CA . GLU A 1 113 ? -62.009 -0.011 25.246 1.00 69.31 113 GLU A CA 1
ATOM 884 C C . GLU A 1 113 ? -61.195 -0.242 23.959 1.00 69.31 113 GLU A C 1
ATOM 886 O O . GLU A 1 113 ? -61.766 -0.376 22.869 1.00 69.31 113 GLU A O 1
ATOM 891 N N . PRO A 1 114 ? -59.850 -0.253 24.036 1.00 75.62 114 PRO A N 1
ATOM 892 C CA . PRO A 1 114 ? -59.009 -0.514 22.875 1.00 75.62 114 PRO A CA 1
ATOM 893 C C . PRO A 1 114 ? -59.095 -1.983 22.438 1.00 75.62 114 PRO A C 1
ATOM 895 O O . PRO A 1 114 ? -58.875 -2.885 23.238 1.00 75.62 114 PRO A O 1
ATOM 898 N N . MET A 1 115 ? -59.311 -2.213 21.143 1.00 79.38 115 MET A N 1
ATOM 899 C CA . MET A 1 115 ? -59.311 -3.549 20.540 1.00 79.38 115 MET A CA 1
ATOM 900 C C . MET A 1 115 ? -57.956 -3.861 19.905 1.00 79.38 115 MET A C 1
ATOM 902 O O . MET A 1 115 ? -57.323 -2.989 19.301 1.00 79.38 115 MET A O 1
ATOM 906 N N . TYR A 1 116 ? -57.531 -5.116 19.994 1.00 82.00 116 TYR A N 1
ATOM 907 C CA . TYR A 1 116 ? -56.260 -5.607 19.471 1.00 82.00 116 TYR A CA 1
ATOM 908 C C . TYR A 1 116 ? -56.488 -6.654 18.383 1.00 82.00 116 TYR A C 1
ATOM 910 O O . TYR A 1 116 ? -57.402 -7.465 18.480 1.00 82.00 116 TYR A O 1
ATOM 918 N N . ILE A 1 117 ? -55.652 -6.660 17.346 1.00 79.75 117 ILE A N 1
ATOM 919 C CA . ILE A 1 117 ? -55.736 -7.623 16.238 1.00 79.75 117 ILE A CA 1
ATOM 920 C C . ILE A 1 117 ? -54.394 -8.339 16.089 1.00 79.75 117 ILE A C 1
ATOM 922 O O . ILE A 1 117 ? -53.355 -7.678 16.003 1.00 79.75 117 ILE A O 1
ATOM 926 N N . SER A 1 118 ? -54.415 -9.673 16.041 1.00 79.50 118 SER A N 1
ATOM 927 C CA . SER A 1 118 ? -53.238 -10.514 15.788 1.00 79.50 118 SER A CA 1
ATOM 928 C C . SER A 1 118 ? -53.225 -10.995 14.327 1.00 79.50 118 SER A C 1
ATOM 930 O O . SER A 1 118 ? -54.174 -11.667 13.920 1.00 79.50 118 SER A O 1
ATOM 932 N N . PRO A 1 119 ? -52.188 -10.677 13.525 1.00 66.12 119 PRO A N 1
ATOM 933 C CA . PRO A 1 119 ? -52.089 -11.152 12.144 1.00 66.12 119 PRO A CA 1
ATOM 934 C C . PRO A 1 119 ? -51.659 -12.634 12.059 1.00 66.12 119 PRO A C 1
ATOM 936 O O . PRO A 1 119 ? -50.818 -13.084 12.841 1.00 66.12 119 PRO A O 1
ATOM 939 N N . GLY A 1 120 ? -52.184 -13.376 11.074 1.00 61.19 120 GLY A N 1
ATOM 940 C CA . GLY A 1 120 ? -51.925 -14.810 10.832 1.00 61.19 120 GLY A CA 1
ATOM 941 C C . GLY A 1 120 ? -50.447 -15.216 10.623 1.00 61.19 120 GLY A C 1
ATOM 942 O O . GLY A 1 120 ? -49.549 -14.379 10.505 1.00 61.19 120 GLY A O 1
ATOM 943 N N . LEU A 1 121 ? -50.167 -16.526 10.676 1.00 55.34 121 LEU A N 1
ATOM 944 C CA . LEU A 1 121 ? -48.841 -17.182 10.740 1.00 55.34 121 LEU A CA 1
ATOM 945 C C . LEU A 1 121 ? -48.111 -17.373 9.397 1.00 55.34 121 LEU A C 1
ATOM 947 O O . LEU A 1 121 ? -46.881 -17.446 9.411 1.00 55.34 121 LEU A O 1
ATOM 951 N N . LEU A 1 122 ? -48.811 -17.468 8.263 1.00 51.47 122 LEU A N 1
ATOM 952 C CA . LEU A 1 122 ? -48.198 -17.777 6.959 1.00 51.47 122 LEU A CA 1
ATOM 953 C C . LEU A 1 122 ? -48.029 -16.541 6.063 1.00 51.47 122 LEU A C 1
ATOM 955 O O . LEU A 1 122 ? -48.840 -15.619 6.092 1.00 51.47 122 LEU A O 1
ATOM 959 N N . ALA A 1 123 ? -46.956 -16.540 5.264 1.00 47.72 123 ALA A N 1
ATOM 960 C CA . ALA A 1 123 ? -46.692 -15.509 4.263 1.00 47.72 123 ALA A CA 1
ATOM 961 C C . ALA A 1 123 ? -47.708 -15.623 3.113 1.00 47.72 123 ALA A C 1
ATOM 963 O O . ALA A 1 123 ? -47.907 -16.731 2.609 1.00 47.72 123 ALA A O 1
ATOM 964 N N . PRO A 1 124 ? -48.299 -14.521 2.632 1.00 52.62 124 PRO A N 1
ATOM 965 C CA . PRO A 1 124 ? -49.009 -14.522 1.359 1.00 52.62 124 PRO A CA 1
ATOM 966 C C . PRO A 1 124 ? -48.051 -14.924 0.218 1.00 52.62 124 PRO A C 1
ATOM 968 O O . PRO A 1 124 ? -46.881 -14.530 0.254 1.00 52.62 124 PRO A O 1
ATOM 971 N N . PRO A 1 125 ? -48.508 -15.673 -0.803 1.00 53.38 125 PRO A N 1
ATOM 972 C CA . PRO A 1 125 ? -47.655 -16.194 -1.879 1.00 53.38 125 PRO A CA 1
ATOM 973 C C . PRO A 1 125 ? -46.890 -15.104 -2.650 1.00 53.38 125 PRO A C 1
ATOM 975 O O . PRO A 1 125 ? -45.753 -15.332 -3.058 1.00 53.38 125 PRO A O 1
ATOM 978 N N . ASP A 1 126 ? -47.463 -13.904 -2.765 1.00 54.47 126 ASP A N 1
ATOM 979 C CA . ASP A 1 126 ? -46.831 -12.746 -3.415 1.00 54.47 126 ASP A CA 1
ATOM 980 C C . ASP A 1 126 ? -45.537 -12.310 -2.700 1.00 54.47 126 ASP A C 1
ATOM 982 O O . ASP A 1 126 ? -44.542 -11.978 -3.339 1.00 54.47 126 ASP A O 1
ATOM 986 N N . LEU A 1 127 ? -45.522 -12.373 -1.362 1.00 54.31 127 LEU A N 1
ATOM 987 C CA . LEU A 1 127 ? -44.376 -11.968 -0.543 1.00 54.31 127 LEU A CA 1
ATOM 988 C C . LEU A 1 127 ? -43.227 -12.981 -0.674 1.00 54.31 127 LEU A C 1
ATOM 990 O O . LEU A 1 127 ? -42.060 -12.608 -0.736 1.00 54.31 127 LEU A O 1
ATOM 994 N N . ALA A 1 128 ? -43.562 -14.274 -0.767 1.00 56.94 128 ALA A N 1
ATOM 995 C CA . ALA A 1 128 ? -42.595 -15.347 -0.996 1.00 56.94 128 ALA A CA 1
ATOM 996 C C . ALA A 1 128 ? -41.883 -15.213 -2.355 1.00 56.94 128 ALA A C 1
ATOM 998 O O . ALA A 1 128 ? -40.689 -15.498 -2.451 1.00 56.94 128 ALA A O 1
ATOM 999 N N . GLN A 1 129 ? -42.589 -14.738 -3.388 1.00 55.53 129 GLN A N 1
ATOM 1000 C CA . GLN A 1 129 ? -41.999 -14.459 -4.702 1.00 55.53 129 GLN A CA 1
ATOM 1001 C C . GLN A 1 129 ? -41.065 -13.243 -4.678 1.00 55.53 129 GLN A C 1
ATOM 1003 O O . GLN A 1 129 ? -39.988 -13.292 -5.272 1.00 55.53 129 GLN A O 1
ATOM 1008 N N . GLU A 1 130 ? -41.429 -12.181 -3.954 1.00 54.78 130 GLU A N 1
ATOM 1009 C CA . GLU A 1 130 ? -40.576 -10.998 -3.778 1.00 54.78 130 GLU A CA 1
ATOM 1010 C C . GLU A 1 130 ? -39.278 -11.326 -3.017 1.00 54.78 130 GLU A C 1
ATOM 1012 O O . GLU A 1 130 ? -38.201 -10.852 -3.389 1.00 54.78 130 GLU A O 1
ATOM 1017 N N . TYR A 1 131 ? -39.353 -12.206 -2.008 1.00 56.53 131 TYR A N 1
ATOM 1018 C CA . TYR A 1 131 ? -38.178 -12.718 -1.292 1.00 56.53 131 TYR A CA 1
ATOM 1019 C C . TYR A 1 131 ? -37.236 -13.513 -2.203 1.00 56.53 131 TYR A C 1
ATOM 1021 O O . TYR A 1 131 ? -36.022 -13.292 -2.173 1.00 56.53 131 TYR A O 1
ATO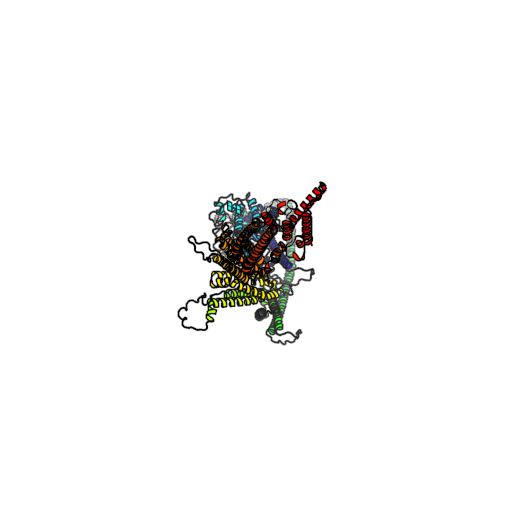M 1029 N N . ALA A 1 132 ? -37.791 -14.392 -3.044 1.00 56.19 132 ALA A N 1
ATOM 1030 C CA . ALA A 1 132 ? -37.013 -15.169 -4.005 1.00 56.19 132 ALA A CA 1
ATOM 1031 C C . ALA A 1 132 ? -36.322 -14.265 -5.045 1.00 56.19 132 ALA A C 1
ATOM 1033 O O . ALA A 1 132 ? -35.158 -14.481 -5.378 1.00 56.19 132 ALA A O 1
ATOM 1034 N N . ALA A 1 133 ? -37.000 -13.207 -5.505 1.00 54.00 133 ALA A N 1
ATOM 1035 C CA . ALA A 1 133 ? -36.451 -12.253 -6.471 1.00 54.00 133 ALA A CA 1
ATOM 1036 C C . ALA A 1 133 ? -35.261 -11.435 -5.927 1.00 54.00 133 ALA A C 1
ATOM 1038 O O . ALA A 1 133 ? -34.417 -10.995 -6.706 1.00 54.00 133 ALA A O 1
ATOM 1039 N N . LYS A 1 134 ? -35.163 -11.251 -4.603 1.00 51.09 134 LYS A N 1
ATOM 1040 C CA . LYS A 1 134 ? -34.052 -10.544 -3.934 1.00 51.09 134 LYS A CA 1
ATOM 1041 C C . LYS A 1 134 ? -32.927 -11.468 -3.446 1.00 51.09 134 LYS A C 1
ATOM 1043 O O . LYS A 1 134 ? -32.039 -11.011 -2.731 1.00 51.09 134 LYS A O 1
ATOM 1048 N N . GLY A 1 135 ? -32.936 -12.739 -3.854 1.00 43.75 135 GLY A N 1
ATOM 1049 C CA . GLY A 1 135 ? -31.831 -13.674 -3.623 1.00 43.75 135 GLY A CA 1
ATOM 1050 C C . GLY A 1 135 ? -31.862 -14.411 -2.283 1.00 43.75 135 GLY A C 1
ATOM 1051 O O . GLY A 1 135 ? -30.854 -15.001 -1.905 1.00 43.75 135 GLY A O 1
ATOM 1052 N N . PHE A 1 136 ? -32.991 -14.406 -1.566 1.00 46.78 136 PHE A N 1
ATOM 1053 C CA . PHE A 1 136 ? -33.160 -15.220 -0.362 1.00 46.78 136 PHE A CA 1
ATOM 1054 C C . PHE A 1 136 ? -33.842 -16.547 -0.719 1.00 46.78 136 PHE A C 1
ATOM 1056 O O . PHE A 1 136 ? -34.975 -16.563 -1.201 1.00 46.78 136 PHE A O 1
ATOM 1063 N N . GLU A 1 137 ? -33.157 -17.669 -0.476 1.00 46.81 137 GLU A N 1
ATOM 1064 C CA . GLU A 1 137 ? -33.752 -19.006 -0.584 1.00 46.81 137 GLU A CA 1
ATOM 1065 C C . GLU A 1 137 ? -34.928 -19.125 0.405 1.00 46.81 137 GLU A C 1
ATOM 1067 O O . GLU A 1 137 ? -34.886 -18.575 1.505 1.00 46.81 137 GLU A O 1
ATOM 1072 N N . THR A 1 138 ? -36.001 -19.809 0.001 1.00 47.66 138 THR A N 1
ATOM 1073 C CA . THR A 1 138 ? -37.380 -19.787 0.547 1.00 47.66 138 THR A CA 1
ATOM 1074 C C . THR A 1 138 ? -37.578 -20.235 2.013 1.00 47.66 138 THR A C 1
ATOM 1076 O O . THR A 1 138 ? -38.673 -20.641 2.395 1.00 47.66 138 THR A O 1
ATOM 1079 N N . ALA A 1 139 ? -36.560 -20.175 2.867 1.00 42.50 139 ALA A N 1
ATOM 1080 C CA . ALA A 1 139 ? -36.551 -20.745 4.212 1.00 42.50 139 ALA A CA 1
ATOM 1081 C C . ALA A 1 139 ? -36.742 -19.735 5.363 1.00 42.50 139 ALA A C 1
ATOM 1083 O O . ALA A 1 139 ? -36.543 -20.113 6.518 1.00 42.50 139 ALA A O 1
ATOM 1084 N N . VAL A 1 140 ? -37.145 -18.478 5.113 1.00 47.25 140 VAL A N 1
ATOM 1085 C CA . VAL A 1 140 ? -37.457 -17.539 6.210 1.00 47.25 140 VAL A CA 1
ATOM 1086 C C . VAL A 1 140 ? -38.973 -17.342 6.366 1.00 47.25 140 VAL A C 1
ATOM 1088 O O . VAL A 1 140 ? -39.594 -16.683 5.534 1.00 47.25 140 VAL A O 1
ATOM 1091 N N . PRO A 1 141 ? -39.611 -17.893 7.419 1.00 50.53 141 PRO A N 1
ATOM 1092 C CA . PRO A 1 141 ? -41.056 -17.775 7.598 1.00 50.53 141 PRO A CA 1
ATOM 1093 C C . PRO A 1 141 ? -41.465 -16.336 7.961 1.00 50.53 141 PRO A C 1
ATOM 1095 O O . PRO A 1 141 ? -40.919 -15.743 8.893 1.00 50.53 141 PRO A O 1
ATOM 1098 N N . PHE A 1 142 ? -42.489 -15.800 7.281 1.00 50.38 142 PHE A N 1
ATOM 1099 C CA . PHE A 1 142 ? -43.101 -14.477 7.538 1.00 50.38 142 PHE A CA 1
ATOM 1100 C C . PHE A 1 142 ? -43.457 -14.228 9.011 1.00 50.38 142 PHE A C 1
ATOM 1102 O O . PHE A 1 142 ? -43.401 -13.094 9.489 1.00 50.38 142 PHE A O 1
ATOM 1109 N N . ALA A 1 143 ? -43.728 -15.294 9.769 1.00 53.53 143 ALA A N 1
ATOM 1110 C CA . ALA A 1 143 ? -43.932 -15.261 11.214 1.00 53.53 143 ALA A CA 1
ATOM 1111 C C . ALA A 1 143 ? -42.821 -14.528 11.999 1.00 53.53 143 ALA A C 1
ATOM 1113 O O . ALA A 1 143 ? -43.091 -14.011 13.084 1.00 53.53 143 ALA A O 1
ATOM 1114 N N . ASN A 1 144 ? -41.596 -14.458 11.464 1.00 53.16 144 ASN A N 1
ATOM 1115 C CA . ASN A 1 144 ? -40.458 -13.786 12.100 1.00 53.16 144 ASN A CA 1
ATOM 1116 C C . ASN A 1 144 ? -40.436 -12.262 11.888 1.00 53.16 144 ASN A C 1
ATOM 1118 O O . ASN A 1 144 ? -39.716 -11.558 12.602 1.00 53.16 144 ASN A O 1
ATOM 1122 N N . PHE A 1 145 ? -41.208 -11.747 10.928 1.00 55.53 145 PHE A N 1
ATOM 1123 C CA . PHE A 1 145 ? -41.131 -10.351 10.486 1.00 55.53 145 PHE A CA 1
ATOM 1124 C C . PHE A 1 145 ? -42.480 -9.611 10.479 1.00 55.53 145 PHE A C 1
ATOM 1126 O O . PHE A 1 145 ? -42.525 -8.432 10.138 1.00 55.53 145 PHE A O 1
ATOM 1133 N N . ARG A 1 146 ? -43.572 -10.276 10.884 1.00 60.50 146 ARG A N 1
ATOM 1134 C CA . ARG A 1 146 ? -44.911 -9.681 11.055 1.00 60.50 146 ARG A CA 1
ATOM 1135 C C . ARG A 1 146 ? -45.017 -8.832 12.337 1.00 60.50 146 ARG A C 1
ATOM 1137 O O . ARG A 1 146 ? -44.312 -9.126 13.305 1.00 60.50 146 ARG A O 1
ATOM 1144 N N . PRO A 1 147 ? -45.934 -7.844 12.398 1.00 64.44 147 PRO A N 1
ATOM 1145 C CA . PRO A 1 147 ? -46.161 -7.091 13.625 1.00 64.44 147 PRO A CA 1
ATOM 1146 C C . PRO A 1 147 ? -46.864 -7.972 14.660 1.00 64.44 147 PRO A C 1
ATOM 1148 O O . PRO A 1 147 ? -47.642 -8.860 14.309 1.00 64.44 147 PRO A O 1
ATOM 1151 N N . ALA A 1 148 ? -46.595 -7.734 15.942 1.00 68.19 148 ALA A N 1
ATOM 1152 C CA . ALA A 1 148 ? -47.146 -8.562 17.009 1.00 68.19 148 ALA A CA 1
ATOM 1153 C C . ALA A 1 148 ? -48.635 -8.273 17.261 1.00 68.19 148 ALA A C 1
ATOM 1155 O O . ALA A 1 148 ? -49.397 -9.218 17.457 1.00 68.19 148 ALA A O 1
ATOM 1156 N N . LEU A 1 149 ? -49.057 -7.003 17.261 1.00 74.06 149 LEU A N 1
ATOM 1157 C CA . LEU A 1 149 ? -50.455 -6.589 17.433 1.00 74.06 149 LEU A CA 1
ATOM 1158 C C . LEU A 1 149 ? -50.753 -5.297 16.661 1.00 74.06 149 LEU A C 1
ATOM 1160 O O . LEU A 1 149 ? -49.899 -4.419 16.536 1.00 74.06 149 LEU A O 1
ATOM 1164 N N . LEU A 1 150 ? -51.997 -5.137 16.217 1.00 73.69 150 LEU A N 1
ATOM 1165 C CA . LEU A 1 150 ? -52.551 -3.847 15.800 1.00 73.69 150 LEU A CA 1
ATOM 1166 C C . LEU A 1 150 ? -53.543 -3.372 16.858 1.00 73.69 150 LEU A C 1
ATOM 1168 O O . LEU A 1 150 ? -54.510 -4.072 17.142 1.00 73.69 150 LEU A O 1
ATOM 1172 N N . LYS A 1 151 ? -53.323 -2.189 17.432 1.00 78.56 151 LYS A N 1
ATOM 1173 C CA . LYS A 1 151 ? -54.218 -1.585 18.425 1.00 78.56 151 LYS A CA 1
ATOM 1174 C C . LYS A 1 151 ? -55.123 -0.557 17.761 1.00 78.56 151 LYS A C 1
ATOM 1176 O O . LYS A 1 151 ? -54.646 0.431 17.200 1.00 78.56 151 LYS A O 1
ATOM 1181 N N . VAL A 1 152 ? -56.425 -0.769 17.877 1.00 75.25 152 VAL A N 1
ATOM 1182 C CA . VAL A 1 152 ? -57.487 0.131 17.430 1.00 75.25 152 VAL A CA 1
ATOM 1183 C C . VAL A 1 152 ? -58.125 0.748 18.665 1.00 75.25 152 VAL A C 1
ATOM 1185 O O . VAL A 1 152 ? -58.690 0.044 19.494 1.00 75.25 152 VAL A O 1
ATOM 1188 N N . ASN A 1 153 ? -58.043 2.069 18.800 1.00 76.50 153 ASN A N 1
ATOM 1189 C CA . ASN A 1 153 ? -58.599 2.769 19.955 1.00 76.50 153 ASN A CA 1
ATOM 1190 C C . ASN A 1 153 ? -59.497 3.937 19.532 1.00 76.50 153 ASN A C 1
ATOM 1192 O O . ASN A 1 153 ? -59.208 4.640 18.555 1.00 76.50 153 ASN A O 1
ATOM 1196 N N . TYR A 1 154 ? -60.563 4.155 20.303 1.00 74.19 154 TYR A N 1
ATOM 1197 C CA . TYR A 1 154 ? -61.514 5.243 20.126 1.00 74.19 154 TYR A CA 1
ATOM 1198 C C . TYR A 1 154 ? -61.551 6.127 21.369 1.00 74.19 154 TYR A C 1
ATOM 1200 O O . TYR A 1 154 ? -61.928 5.690 22.449 1.00 74.19 154 TYR A O 1
ATOM 1208 N N . ILE A 1 155 ? -61.190 7.398 21.205 1.00 69.75 155 ILE A N 1
ATOM 1209 C CA . ILE A 1 155 ? -61.214 8.389 22.280 1.00 69.75 155 ILE A CA 1
ATOM 1210 C C . ILE A 1 155 ? -62.432 9.301 22.064 1.00 69.75 155 ILE A C 1
ATOM 1212 O O . ILE A 1 155 ? -62.410 10.140 21.149 1.00 69.75 155 ILE A O 1
ATOM 1216 N N . PRO A 1 156 ? -63.505 9.173 22.865 1.00 58.25 156 PRO A N 1
ATOM 1217 C CA . PRO A 1 156 ? -64.670 10.045 22.759 1.00 58.25 156 PRO A CA 1
ATOM 1218 C C . PRO A 1 156 ? -64.307 11.500 23.108 1.00 58.25 156 PRO A C 1
ATOM 1220 O O . PRO A 1 156 ? -63.475 11.771 23.971 1.00 58.25 156 PRO A O 1
ATOM 1223 N N . SER A 1 157 ? -64.900 12.470 22.404 1.00 58.91 157 SER A N 1
ATOM 1224 C CA . SER A 1 157 ? -64.636 13.893 22.659 1.00 58.91 157 SER A CA 1
ATOM 1225 C C . SER A 1 157 ? -65.520 14.408 23.794 1.00 58.91 157 SER A C 1
ATOM 1227 O O . SER A 1 157 ? -66.736 14.278 23.727 1.00 58.91 157 SER A O 1
ATOM 1229 N N . ALA A 1 158 ? -64.928 15.065 24.795 1.00 49.44 158 ALA A N 1
ATOM 1230 C CA . ALA A 1 158 ? -65.658 15.638 25.931 1.00 49.44 158 ALA A CA 1
ATOM 1231 C C . ALA A 1 158 ? -66.503 16.890 25.590 1.00 49.44 158 ALA A C 1
ATOM 1233 O O . ALA A 1 158 ? -67.214 17.403 26.449 1.00 49.44 158 ALA A O 1
ATOM 1234 N N . LYS A 1 159 ? -66.425 17.422 24.358 1.00 45.44 159 LYS A N 1
ATOM 1235 C CA . LYS A 1 159 ? -67.193 18.603 23.919 1.00 45.44 159 LYS A CA 1
ATOM 1236 C C . LYS A 1 159 ? -68.359 18.179 23.022 1.00 45.44 159 LYS A C 1
ATOM 1238 O O . LYS A 1 159 ? -68.127 17.616 21.951 1.00 45.44 159 LYS A O 1
ATOM 1243 N N . ALA A 1 160 ? -69.588 18.505 23.431 1.00 39.38 160 ALA A N 1
ATOM 1244 C CA . ALA A 1 160 ? -70.803 18.245 22.658 1.00 39.38 160 ALA A CA 1
ATOM 1245 C C . ALA A 1 160 ? -70.677 18.806 21.225 1.00 39.38 160 ALA A C 1
ATOM 1247 O O . ALA A 1 160 ? -70.325 19.969 21.030 1.00 39.38 160 ALA A O 1
ATOM 1248 N N . GLY A 1 161 ? -70.900 17.954 20.219 1.00 47.59 161 GLY A N 1
ATOM 1249 C CA . GLY A 1 161 ? -70.822 18.311 18.796 1.00 47.59 161 GLY A CA 1
ATOM 1250 C C . GLY A 1 161 ? -69.480 18.047 18.093 1.00 47.59 161 GLY A C 1
ATOM 1251 O O . GLY A 1 161 ? -69.414 18.182 16.871 1.00 47.59 161 GLY A O 1
ATOM 1252 N N . LYS A 1 162 ? -68.412 17.623 18.794 1.00 49.84 162 LYS A N 1
ATOM 1253 C CA . LYS A 1 162 ? -67.150 17.192 18.148 1.00 49.84 162 LYS A CA 1
ATOM 1254 C C . LYS A 1 162 ? -67.050 15.666 18.052 1.00 49.84 162 LYS A C 1
ATOM 1256 O O . LYS A 1 162 ? -67.224 14.958 19.037 1.00 49.84 162 LYS A O 1
ATOM 1261 N N . LYS A 1 163 ? -66.737 15.155 16.851 1.00 52.72 163 LYS A N 1
ATOM 1262 C CA . LYS A 1 163 ? -66.533 13.715 16.598 1.00 52.72 163 LYS A CA 1
ATOM 1263 C C . LYS A 1 163 ? -65.330 13.194 17.405 1.00 52.72 163 LYS A C 1
ATOM 1265 O O . LYS A 1 163 ? -64.301 13.868 17.468 1.00 52.72 163 LYS A O 1
ATOM 1270 N N . GLY A 1 164 ? -65.472 12.013 18.016 1.00 61.06 164 GLY A N 1
ATOM 1271 C CA . GLY A 1 164 ? -64.391 11.326 18.733 1.00 61.06 164 GLY A CA 1
ATOM 1272 C C . GLY A 1 164 ? -63.211 10.973 17.820 1.00 61.06 164 GLY A C 1
ATOM 1273 O O . GLY A 1 164 ? -63.345 10.947 16.594 1.00 61.06 164 GLY A O 1
ATOM 1274 N N . ARG A 1 165 ? -62.036 10.747 18.414 1.00 65.56 165 ARG A N 1
ATOM 1275 C CA . ARG A 1 165 ? -60.772 10.518 17.702 1.00 65.56 165 ARG A CA 1
ATOM 1276 C C . ARG A 1 165 ? -60.459 9.025 17.629 1.00 65.56 165 ARG A C 1
ATOM 1278 O O . ARG A 1 165 ? -60.482 8.345 18.645 1.00 65.56 165 ARG A O 1
ATOM 1285 N N . TRP A 1 166 ? -60.103 8.553 16.439 1.00 67.62 166 TRP A N 1
ATOM 1286 C CA . TRP A 1 166 ? -59.617 7.194 16.201 1.00 67.62 166 TRP A CA 1
ATOM 1287 C C . TRP A 1 166 ? -58.094 7.162 16.136 1.00 67.62 166 TRP A C 1
ATOM 1289 O O . TRP A 1 166 ? -57.486 8.072 15.569 1.00 67.62 166 TRP A O 1
ATOM 1299 N N . THR A 1 167 ? -57.486 6.109 16.677 1.00 66.50 167 THR A N 1
ATOM 1300 C CA . THR A 1 167 ? -56.053 5.836 16.520 1.00 66.50 167 THR A CA 1
ATOM 1301 C C . THR A 1 167 ? -55.828 4.370 16.176 1.00 66.50 167 THR A C 1
ATOM 1303 O O . THR A 1 167 ? -56.365 3.496 16.855 1.00 66.50 167 THR A O 1
ATOM 1306 N N . LEU A 1 168 ? -55.003 4.124 15.158 1.00 66.38 168 LEU A N 1
ATOM 1307 C CA . LEU A 1 168 ? -54.492 2.807 14.789 1.00 66.38 168 LEU A CA 1
ATOM 1308 C C . LEU A 1 168 ? -52.984 2.791 15.061 1.00 66.38 168 LEU A C 1
ATOM 1310 O O . LEU A 1 168 ? -52.266 3.659 14.559 1.00 66.38 168 LEU A O 1
ATOM 1314 N N . GLN A 1 169 ? -52.516 1.844 15.869 1.00 67.00 169 GLN A N 1
ATOM 1315 C CA . GLN A 1 169 ? -51.106 1.706 16.240 1.00 67.00 169 GLN A CA 1
ATOM 1316 C C . GLN A 1 169 ? -50.598 0.306 15.908 1.00 67.00 169 GLN A C 1
ATOM 1318 O O . GLN A 1 169 ? -51.265 -0.683 16.213 1.00 67.00 169 GLN A O 1
ATOM 1323 N N . VAL A 1 170 ? -49.403 0.227 15.323 1.00 66.94 170 VAL A N 1
ATOM 1324 C CA . VAL A 1 170 ? -48.686 -1.038 15.135 1.00 66.94 170 VAL A CA 1
ATOM 1325 C C . VAL A 1 170 ? -47.801 -1.268 16.357 1.00 66.94 170 VAL A C 1
ATOM 1327 O O . VAL A 1 170 ? -46.986 -0.410 16.709 1.00 66.94 170 VAL A O 1
ATOM 1330 N N . ILE A 1 171 ? -47.981 -2.414 17.008 1.00 67.88 171 ILE A N 1
ATOM 1331 C CA . ILE A 1 171 ? -47.222 -2.830 18.185 1.00 67.88 171 ILE A CA 1
ATOM 1332 C C . ILE A 1 171 ? -46.358 -4.024 17.790 1.00 67.88 171 ILE A C 1
ATOM 1334 O O . ILE A 1 171 ? -46.858 -5.056 17.337 1.00 67.88 171 ILE A O 1
ATOM 1338 N N . ASP A 1 172 ? -45.053 -3.878 17.982 1.00 68.06 172 ASP A N 1
ATOM 1339 C CA . ASP A 1 172 ? -44.074 -4.939 17.776 1.00 68.06 172 ASP A CA 1
ATOM 1340 C C . ASP A 1 172 ? -43.500 -5.351 19.138 1.00 68.06 172 ASP A C 1
ATOM 1342 O O . ASP A 1 172 ? -42.968 -4.512 19.871 1.00 68.06 172 ASP A O 1
ATOM 1346 N N . ILE A 1 173 ? -43.656 -6.629 19.492 1.00 64.94 173 ILE A N 1
ATOM 1347 C CA . ILE A 1 173 ? -43.222 -7.197 20.775 1.00 64.94 173 ILE A CA 1
ATOM 1348 C C . ILE A 1 173 ? -42.018 -8.085 20.486 1.00 64.94 173 ILE A C 1
ATOM 1350 O O . ILE A 1 173 ? -42.159 -9.163 19.896 1.00 64.94 173 ILE A O 1
ATOM 1354 N N . ARG A 1 174 ? -40.826 -7.637 20.888 1.00 58.34 174 ARG A N 1
ATOM 1355 C CA . ARG A 1 174 ? -39.599 -8.396 20.629 1.00 58.34 174 ARG A CA 1
ATOM 1356 C C . ARG A 1 174 ? -39.468 -9.565 21.598 1.00 58.34 174 ARG A C 1
ATOM 1358 O O . ARG A 1 174 ? -39.569 -9.398 22.804 1.00 58.34 174 ARG A O 1
ATOM 1365 N N . SER A 1 175 ? -39.138 -10.740 21.067 1.00 52.88 175 SER A N 1
ATOM 1366 C CA . SER A 1 175 ? -38.862 -11.961 21.840 1.00 52.88 175 SER A CA 1
ATOM 1367 C C . SER A 1 175 ? -37.506 -11.941 22.572 1.00 52.88 175 SER A C 1
ATOM 1369 O O . SER A 1 175 ? -37.052 -12.995 23.012 1.00 52.88 175 SER A O 1
ATOM 1371 N N . MET A 1 176 ? -36.814 -10.795 22.621 1.00 46.62 176 MET A N 1
ATOM 1372 C CA . MET A 1 176 ? -35.448 -10.662 23.141 1.00 46.62 176 MET A CA 1
ATOM 1373 C C . MET A 1 176 ? -35.426 -9.856 24.444 1.00 46.62 176 MET A C 1
ATOM 1375 O O . MET A 1 176 ? -36.262 -8.984 24.667 1.00 46.62 176 MET A O 1
ATOM 1379 N N . HIS A 1 177 ? -34.469 -10.183 25.310 1.00 42.16 177 HIS A N 1
ATOM 1380 C CA . HIS A 1 177 ? -34.266 -9.558 26.616 1.00 42.16 177 HIS A CA 1
ATOM 1381 C C . HIS A 1 177 ? -33.780 -8.094 26.473 1.00 42.16 177 HIS A C 1
ATOM 1383 O O . HIS A 1 177 ? -32.961 -7.842 25.586 1.00 42.16 177 HIS A O 1
ATOM 1389 N N . PRO A 1 178 ? -34.196 -7.147 27.343 1.00 34.25 178 PRO A N 1
ATOM 1390 C CA . PRO A 1 178 ? -33.857 -5.716 27.242 1.00 34.25 178 PRO A CA 1
ATOM 1391 C C . PRO A 1 178 ? -32.352 -5.402 27.107 1.00 34.25 178 PRO A C 1
ATOM 1393 O O . PRO A 1 178 ? -31.978 -4.478 26.394 1.00 34.25 178 PRO A O 1
ATOM 1396 N N . GLY A 1 179 ? -31.471 -6.204 27.717 1.00 38.16 179 GLY A N 1
ATOM 1397 C CA . GLY A 1 179 ? -30.011 -6.022 27.625 1.00 38.16 179 GLY A CA 1
ATOM 1398 C C . GLY A 1 179 ? -29.389 -6.299 26.244 1.00 38.16 179 GLY A C 1
ATOM 1399 O O . GLY A 1 179 ? -28.324 -5.774 25.942 1.00 38.16 179 GLY A O 1
ATOM 1400 N N . ALA A 1 180 ? -30.045 -7.080 25.377 1.00 39.09 180 ALA A N 1
ATOM 1401 C CA . ALA A 1 180 ? -29.522 -7.389 24.041 1.00 39.09 180 ALA A CA 1
ATOM 1402 C C . ALA A 1 180 ? -29.779 -6.261 23.018 1.00 39.09 180 ALA A C 1
ATOM 1404 O O . ALA A 1 180 ? -29.059 -6.153 22.029 1.00 39.09 180 ALA A O 1
ATOM 1405 N N . GLU A 1 181 ? -30.782 -5.404 23.251 1.00 38.94 181 GLU A N 1
ATOM 1406 C CA . GLU A 1 181 ? -31.149 -4.313 22.332 1.00 38.94 181 GLU A CA 1
ATOM 1407 C C . GLU A 1 181 ? -30.210 -3.109 22.402 1.00 38.94 181 GLU A C 1
ATOM 1409 O O . GLU A 1 181 ? -29.976 -2.467 21.378 1.00 38.94 181 GLU A O 1
ATOM 1414 N N . LEU A 1 182 ? -29.660 -2.808 23.581 1.00 38.16 182 LEU A N 1
ATOM 1415 C CA . LEU A 1 182 ? -28.753 -1.672 23.774 1.00 38.16 182 LEU A CA 1
ATOM 1416 C C . LEU A 1 182 ? -27.488 -1.803 22.915 1.00 38.16 182 LEU A C 1
ATOM 1418 O O . LEU A 1 182 ? -27.078 -0.827 22.290 1.00 38.16 182 LEU A O 1
ATOM 1422 N N . ARG A 1 183 ? -26.942 -3.020 22.788 1.00 37.59 183 ARG A N 1
ATOM 1423 C CA . ARG A 1 183 ? -25.740 -3.297 21.983 1.00 37.59 183 ARG A CA 1
ATOM 1424 C C . ARG A 1 183 ? -25.998 -3.263 20.478 1.00 37.59 183 ARG A C 1
ATOM 1426 O O . ARG A 1 183 ? -25.215 -2.684 19.733 1.00 37.59 183 ARG A O 1
ATOM 1433 N N . GLU A 1 184 ? -27.115 -3.831 20.024 1.00 39.62 184 GLU A N 1
ATOM 1434 C CA . GLU A 1 184 ? -27.487 -3.839 18.600 1.00 39.62 184 GLU A CA 1
ATOM 1435 C C . GLU A 1 184 ? -27.845 -2.425 18.096 1.00 39.62 184 GLU A C 1
ATOM 1437 O O . GLU A 1 184 ? -27.499 -2.048 16.975 1.00 39.62 184 GLU A O 1
ATOM 1442 N N . ALA A 1 185 ? -28.491 -1.611 18.942 1.00 38.41 185 ALA A N 1
ATOM 1443 C CA . ALA A 1 185 ? -28.825 -0.220 18.639 1.00 38.41 185 ALA A CA 1
ATOM 1444 C C . ALA A 1 185 ? -27.589 0.697 18.611 1.00 38.41 185 ALA A C 1
ATOM 1446 O O . ALA A 1 185 ? -27.505 1.555 17.730 1.00 38.41 185 ALA A O 1
ATOM 1447 N N . HIS A 1 186 ? -26.623 0.498 19.518 1.00 39.97 186 HIS A N 1
ATOM 1448 C CA . HIS A 1 186 ? -25.345 1.220 19.501 1.00 39.97 186 HIS A CA 1
ATOM 1449 C C . HIS A 1 186 ? -24.539 0.912 18.233 1.00 39.97 186 HIS A C 1
ATOM 1451 O O . HIS A 1 186 ? -24.085 1.827 17.548 1.00 39.97 186 HIS A O 1
ATOM 1457 N N . TRP A 1 187 ? -24.447 -0.368 17.867 1.00 40.28 187 TRP A N 1
ATOM 1458 C CA . TRP A 1 187 ? -23.703 -0.820 16.692 1.00 40.28 187 TRP A CA 1
ATOM 1459 C C . TRP A 1 187 ? -24.281 -0.277 15.369 1.00 40.28 187 TRP A C 1
ATOM 1461 O O . TRP A 1 187 ? -23.547 0.202 14.505 1.00 40.28 187 TRP A O 1
ATOM 1471 N N . LEU A 1 188 ? -25.612 -0.262 15.217 1.00 37.84 188 LEU A N 1
ATOM 1472 C CA . LEU A 1 188 ? -26.272 0.306 14.030 1.00 37.84 188 LEU A CA 1
ATOM 1473 C C . LEU A 1 188 ? -26.195 1.841 13.964 1.00 37.84 188 LEU A C 1
ATOM 1475 O O . LEU A 1 188 ? -26.191 2.403 12.863 1.00 37.84 188 LEU A O 1
ATOM 1479 N N . ALA A 1 189 ? -26.148 2.529 15.108 1.00 42.38 189 ALA A N 1
ATOM 1480 C CA . ALA A 1 189 ? -25.956 3.978 15.155 1.00 42.38 189 ALA A CA 1
ATOM 1481 C C . ALA A 1 189 ? -24.542 4.371 14.688 1.00 42.38 189 ALA A C 1
ATOM 1483 O O . ALA A 1 189 ? -24.387 5.320 13.919 1.00 42.38 189 ALA A O 1
ATOM 1484 N N . GLU A 1 190 ? -23.534 3.587 15.068 1.00 41.72 190 GLU A N 1
ATOM 1485 C CA . GLU A 1 190 ? -22.125 3.806 14.727 1.00 41.72 190 GLU A CA 1
ATOM 1486 C C . GLU A 1 190 ? -21.834 3.579 13.225 1.00 41.72 190 GLU A C 1
ATOM 1488 O O . GLU A 1 190 ? -21.122 4.363 12.587 1.00 41.72 190 GLU A O 1
ATOM 1493 N N . ILE A 1 191 ? -22.470 2.571 12.613 1.00 44.47 191 ILE A N 1
ATOM 1494 C CA . ILE A 1 191 ? -22.381 2.293 11.164 1.00 44.47 191 ILE A CA 1
ATOM 1495 C C . ILE A 1 191 ? -23.077 3.377 10.327 1.00 44.47 191 ILE A C 1
ATOM 1497 O O . ILE A 1 191 ? -22.582 3.795 9.279 1.00 44.47 191 ILE A O 1
ATOM 1501 N N . ASN A 1 192 ? -24.227 3.875 10.783 1.00 40.00 192 ASN A N 1
ATOM 1502 C CA . ASN A 1 192 ? -24.937 4.929 10.058 1.00 40.00 192 ASN A CA 1
ATOM 1503 C C . ASN A 1 192 ? -24.251 6.298 10.198 1.00 40.00 192 ASN A C 1
ATOM 1505 O O . ASN A 1 192 ? -24.257 7.079 9.246 1.00 40.00 192 ASN A O 1
ATOM 1509 N N . GLU A 1 193 ? -23.610 6.591 11.335 1.00 43.66 193 GLU A N 1
ATOM 1510 C CA . GLU A 1 193 ? -22.780 7.794 11.477 1.00 43.66 193 GLU A CA 1
ATOM 1511 C C . GLU A 1 193 ? -21.539 7.773 10.578 1.00 43.66 193 GLU A C 1
ATOM 1513 O O . GLU A 1 193 ? -21.133 8.820 10.065 1.00 43.66 193 GLU A O 1
ATOM 1518 N N . THR A 1 194 ? -20.931 6.603 10.379 1.00 40.34 194 THR A N 1
ATOM 1519 C CA . THR A 1 194 ? -19.759 6.443 9.508 1.00 40.34 194 THR A CA 1
ATOM 1520 C C . THR A 1 194 ? -20.133 6.565 8.028 1.00 40.34 194 THR A C 1
ATOM 1522 O O . THR A 1 194 ? -19.479 7.323 7.311 1.00 40.34 194 THR A O 1
ATOM 1525 N N . ALA A 1 195 ? -21.255 5.982 7.590 1.00 37.88 195 ALA A N 1
ATOM 1526 C CA . ALA A 1 195 ? -21.756 6.123 6.214 1.00 37.88 195 ALA A CA 1
ATOM 1527 C C . ALA A 1 195 ? -22.102 7.581 5.827 1.00 37.88 195 ALA A C 1
ATOM 1529 O O . ALA A 1 195 ? -21.809 8.028 4.716 1.00 37.88 195 ALA A O 1
ATOM 1530 N N . VAL A 1 196 ? -22.664 8.368 6.758 1.00 39.66 196 VAL A N 1
ATOM 1531 C CA . VAL A 1 196 ? -22.982 9.796 6.540 1.00 39.66 196 VAL A CA 1
ATOM 1532 C C . VAL A 1 196 ? -21.719 10.661 6.427 1.00 39.66 196 VAL A C 1
ATOM 1534 O O . VAL A 1 196 ? -21.713 11.644 5.679 1.00 39.66 196 VAL A O 1
ATOM 1537 N N . LYS A 1 197 ? -20.635 10.301 7.129 1.00 41.31 197 LYS A N 1
ATOM 1538 C CA . LYS A 1 197 ? -19.344 11.014 7.087 1.00 41.31 197 LYS A CA 1
ATOM 1539 C C . LYS A 1 197 ? -18.572 10.782 5.777 1.00 41.31 197 LYS A C 1
ATOM 1541 O O . LYS A 1 197 ? -17.790 11.648 5.394 1.00 41.31 197 LYS A O 1
ATOM 1546 N N . GLU A 1 198 ? -18.826 9.683 5.063 1.00 37.19 198 GLU A N 1
ATOM 1547 C CA . GLU A 1 198 ? -18.147 9.324 3.802 1.00 37.19 198 GLU A CA 1
ATOM 1548 C C . GLU A 1 198 ? -18.870 9.803 2.525 1.00 37.19 198 GLU A C 1
ATOM 1550 O O . GLU A 1 198 ? -18.436 9.527 1.408 1.00 37.19 198 GLU A O 1
ATOM 1555 N N . GLY A 1 199 ? -19.961 10.565 2.654 1.00 32.88 199 GLY A N 1
ATOM 1556 C CA . GLY A 1 199 ? -20.653 11.176 1.511 1.00 32.88 199 GLY A CA 1
ATOM 1557 C C . GLY A 1 199 ? -21.519 10.218 0.681 1.00 32.88 199 GLY A C 1
ATOM 1558 O O . GLY A 1 199 ? -22.147 10.656 -0.287 1.00 32.88 199 GLY A O 1
ATOM 1559 N N . GLN A 1 200 ? -21.626 8.945 1.069 1.00 35.59 200 GLN A N 1
ATOM 1560 C CA . GLN A 1 200 ? -22.613 8.019 0.518 1.00 35.59 200 GLN A CA 1
ATOM 1561 C C . GLN A 1 200 ? -23.985 8.295 1.150 1.00 35.59 200 GLN A C 1
ATOM 1563 O O . GLN A 1 200 ? -24.207 8.086 2.338 1.00 35.59 200 GLN A O 1
ATOM 1568 N N . ARG A 1 201 ? -24.946 8.777 0.351 1.00 34.69 201 ARG A N 1
ATOM 1569 C CA . ARG A 1 201 ? -26.329 9.051 0.794 1.00 34.69 201 ARG A CA 1
ATOM 1570 C C . ARG A 1 201 ? -27.195 7.786 0.877 1.00 34.69 201 ARG A C 1
ATOM 1572 O O . ARG A 1 201 ? -28.355 7.811 0.473 1.00 34.69 201 ARG A O 1
ATOM 1579 N N . THR A 1 202 ? -26.657 6.677 1.366 1.00 38.97 202 THR A N 1
ATOM 1580 C CA . THR A 1 202 ? -27.417 5.431 1.523 1.00 38.97 202 THR A CA 1
ATOM 1581 C C . THR A 1 202 ? -27.232 4.901 2.932 1.00 38.97 202 THR A C 1
ATOM 1583 O O . THR A 1 202 ? -26.204 4.318 3.255 1.00 38.97 202 THR A O 1
ATOM 1586 N N . TYR A 1 203 ? -28.244 5.128 3.768 1.00 43.22 203 TYR A N 1
ATOM 1587 C CA . TYR A 1 203 ? -28.362 4.525 5.092 1.00 43.22 203 TYR A CA 1
ATOM 1588 C C . TYR A 1 203 ? -28.565 3.016 4.923 1.00 43.22 203 TYR A C 1
ATOM 1590 O O . TYR A 1 203 ? -29.575 2.585 4.360 1.00 43.22 203 TYR A O 1
ATOM 1598 N N . THR A 1 204 ? -27.607 2.202 5.360 1.00 38.59 204 THR A N 1
ATOM 1599 C CA . THR A 1 204 ? -27.709 0.742 5.264 1.00 38.59 204 THR A CA 1
ATOM 1600 C C . THR A 1 204 ? -28.540 0.211 6.429 1.00 38.59 204 THR A C 1
ATOM 1602 O O . THR A 1 204 ? -28.050 0.056 7.546 1.00 38.59 204 THR A O 1
ATOM 1605 N N . LEU A 1 205 ? -29.821 -0.057 6.168 1.00 43.22 205 LEU A N 1
ATOM 1606 C CA . LEU A 1 205 ? -30.689 -0.822 7.065 1.00 43.22 205 LEU A CA 1
ATOM 1607 C C . LEU A 1 205 ? -30.206 -2.280 7.126 1.00 43.22 205 LEU A C 1
ATOM 1609 O O . LEU A 1 205 ? -29.858 -2.865 6.100 1.00 43.22 205 LEU A O 1
ATOM 1613 N N . HIS A 1 206 ? -30.225 -2.893 8.314 1.00 46.78 206 HIS A N 1
ATOM 1614 C CA . HIS A 1 206 ? -29.964 -4.328 8.443 1.00 46.78 206 HIS A CA 1
ATOM 1615 C C . HIS A 1 206 ? -30.947 -5.108 7.537 1.00 46.78 206 HIS A C 1
ATOM 1617 O O . HIS A 1 206 ? -32.139 -4.771 7.522 1.00 46.78 206 HIS A O 1
ATOM 1623 N N . PRO A 1 207 ? -30.523 -6.153 6.798 1.00 45.25 207 PRO A N 1
ATOM 1624 C CA . PRO A 1 207 ? -31.393 -6.866 5.855 1.00 45.25 207 PRO A CA 1
ATOM 1625 C C . PRO A 1 207 ? -32.703 -7.347 6.497 1.00 45.25 207 PRO A C 1
ATOM 1627 O O . PRO A 1 207 ? -33.777 -7.169 5.935 1.00 45.25 207 PRO A O 1
ATOM 1630 N N . GLY A 1 208 ? -32.641 -7.844 7.738 1.00 50.69 208 GLY A N 1
ATOM 1631 C CA . GLY A 1 208 ? -33.827 -8.257 8.499 1.00 50.69 208 GLY A CA 1
ATOM 1632 C C . GLY A 1 208 ? -34.800 -7.121 8.858 1.00 50.69 208 GLY A C 1
ATOM 1633 O O . GLY A 1 208 ? -36.005 -7.353 8.898 1.00 50.69 208 GLY A O 1
ATOM 1634 N N . ASP A 1 209 ? -34.319 -5.896 9.089 1.00 51.50 209 ASP A N 1
ATOM 1635 C CA . ASP A 1 209 ? -35.188 -4.734 9.337 1.00 51.50 209 ASP A CA 1
ATOM 1636 C C . ASP A 1 209 ? -35.778 -4.187 8.029 1.00 51.50 209 ASP A C 1
ATOM 1638 O O . ASP A 1 209 ? -36.942 -3.793 8.006 1.00 51.50 209 ASP A O 1
ATOM 1642 N N . THR A 1 210 ? -35.026 -4.244 6.926 1.00 53.88 210 THR A N 1
ATOM 1643 C CA . THR A 1 210 ? -35.527 -3.908 5.579 1.00 53.88 210 THR A CA 1
ATOM 1644 C C . THR A 1 210 ? -36.698 -4.818 5.194 1.00 53.88 210 THR A C 1
ATOM 1646 O O . THR A 1 210 ? -37.748 -4.342 4.771 1.00 53.88 210 THR A O 1
ATOM 1649 N N . LEU A 1 211 ? -36.578 -6.123 5.458 1.00 55.34 211 LEU A N 1
ATOM 1650 C CA . LEU A 1 211 ? -37.636 -7.101 5.188 1.00 55.34 211 LEU A CA 1
ATOM 1651 C C . LEU A 1 211 ? -38.852 -6.953 6.122 1.00 55.34 211 LEU A C 1
ATOM 1653 O O . LEU A 1 211 ? -39.983 -7.140 5.676 1.00 55.34 211 LEU A O 1
ATOM 1657 N N . LYS A 1 212 ? -38.657 -6.572 7.396 1.00 58.44 212 LYS A N 1
ATOM 1658 C CA . LYS A 1 212 ? -39.766 -6.192 8.300 1.00 58.44 212 LYS A CA 1
ATOM 1659 C C . LYS A 1 212 ? -40.519 -4.970 7.786 1.00 58.44 212 LYS A C 1
ATOM 1661 O O . LYS A 1 212 ? -41.744 -4.916 7.868 1.00 58.44 212 LYS A O 1
ATOM 1666 N N . LEU A 1 213 ? -39.795 -3.990 7.252 1.00 57.34 213 LEU A N 1
ATOM 1667 C CA . LEU A 1 213 ? -40.398 -2.787 6.692 1.00 57.34 213 LEU A CA 1
ATOM 1668 C C . LEU A 1 213 ? -41.205 -3.088 5.435 1.00 57.34 213 LEU A C 1
ATOM 1670 O O . LEU A 1 213 ? -42.324 -2.593 5.320 1.00 57.34 213 LEU A O 1
ATOM 1674 N N . GLU A 1 214 ? -40.694 -3.947 4.558 1.00 57.81 214 GLU A N 1
ATOM 1675 C CA . GLU A 1 214 ? -41.420 -4.430 3.379 1.00 57.81 214 GLU A CA 1
ATOM 1676 C C . GLU A 1 214 ? -42.676 -5.228 3.773 1.00 57.81 214 GLU A C 1
ATOM 1678 O O . GLU A 1 214 ? -43.760 -4.960 3.253 1.00 57.81 214 GLU A O 1
ATOM 1683 N N . ALA A 1 215 ? -42.590 -6.098 4.788 1.00 60.31 215 ALA A N 1
ATOM 1684 C CA . ALA A 1 215 ? -43.743 -6.818 5.336 1.00 60.31 215 ALA A CA 1
ATOM 1685 C C . ALA A 1 215 ? -44.817 -5.871 5.914 1.00 60.31 215 ALA A C 1
ATOM 1687 O O . ALA A 1 215 ? -46.013 -6.042 5.660 1.00 60.31 215 ALA A O 1
ATOM 1688 N N . TYR A 1 216 ? -44.411 -4.839 6.661 1.00 65.12 216 TYR A N 1
ATOM 1689 C CA . TYR A 1 216 ? -45.324 -3.822 7.195 1.00 65.12 216 TYR A CA 1
ATOM 1690 C C . TYR A 1 216 ? -45.922 -2.949 6.079 1.00 65.12 216 TYR A C 1
ATOM 1692 O O . TYR A 1 216 ? -47.115 -2.643 6.111 1.00 65.12 216 TYR A O 1
ATOM 1700 N N . HIS A 1 217 ? -45.132 -2.584 5.063 1.00 60.66 217 HIS A N 1
ATOM 1701 C CA . HIS A 1 217 ? -45.608 -1.854 3.886 1.00 60.66 217 HIS A CA 1
ATOM 1702 C C . HIS A 1 217 ? -46.650 -2.655 3.103 1.00 60.66 217 HIS A C 1
ATOM 1704 O O . HIS A 1 217 ? -47.668 -2.087 2.698 1.00 60.66 217 HIS A O 1
ATOM 1710 N N . PHE A 1 218 ? -46.447 -3.961 2.929 1.00 62.31 218 PHE A N 1
ATOM 1711 C CA . PHE A 1 218 ? -47.409 -4.845 2.275 1.00 62.31 218 PHE A CA 1
ATOM 1712 C C . PHE A 1 218 ? -48.715 -4.963 3.078 1.00 62.31 218 PHE A C 1
ATOM 1714 O O . PHE A 1 218 ? -49.797 -4.777 2.520 1.00 62.31 218 PHE A O 1
ATOM 1721 N N . LEU A 1 219 ? -48.629 -5.180 4.399 1.00 61.50 219 LEU A N 1
ATOM 1722 C CA . LEU A 1 219 ? -49.788 -5.256 5.300 1.00 61.50 219 LEU A CA 1
ATOM 1723 C C . LEU A 1 219 ? -50.643 -3.977 5.242 1.00 61.50 219 LEU A C 1
ATOM 1725 O O . LEU A 1 219 ? -51.864 -4.032 5.077 1.00 61.50 219 LEU A O 1
ATOM 1729 N N . ILE A 1 220 ? -49.994 -2.812 5.324 1.00 61.09 220 ILE A N 1
ATOM 1730 C CA . ILE A 1 220 ? -50.663 -1.510 5.227 1.00 61.09 220 ILE A CA 1
ATOM 1731 C C . ILE A 1 220 ? -51.228 -1.295 3.819 1.00 61.09 220 ILE A C 1
ATOM 1733 O O . ILE A 1 220 ? -52.327 -0.763 3.686 1.00 61.09 220 ILE A O 1
ATOM 1737 N N . SER A 1 221 ? -50.540 -1.738 2.765 1.00 62.19 221 SER A N 1
ATOM 1738 C CA . SER A 1 221 ? -51.043 -1.639 1.386 1.00 62.19 221 SER A CA 1
ATOM 1739 C C . SER A 1 221 ? -52.292 -2.496 1.161 1.00 62.19 221 SER A C 1
ATOM 1741 O O . SER A 1 221 ? -53.220 -2.041 0.496 1.00 62.19 221 SER A O 1
ATOM 1743 N N . ARG A 1 222 ? -52.379 -3.687 1.771 1.00 62.72 222 ARG A N 1
ATOM 1744 C CA . ARG A 1 222 ? -53.595 -4.521 1.759 1.00 62.72 222 ARG A CA 1
ATOM 1745 C C . ARG A 1 222 ? -54.741 -3.882 2.549 1.00 62.72 222 ARG A C 1
ATOM 1747 O O . ARG A 1 222 ? -55.864 -3.875 2.056 1.00 62.72 222 ARG A O 1
ATOM 1754 N N . LEU A 1 223 ? -54.460 -3.256 3.697 1.00 60.72 223 LEU A N 1
ATOM 1755 C CA . LEU A 1 223 ? -55.443 -2.441 4.427 1.00 60.72 223 LEU A CA 1
ATOM 1756 C C . LEU A 1 223 ? -55.960 -1.267 3.593 1.00 60.72 223 LEU A C 1
ATOM 1758 O O . LEU A 1 223 ? -57.158 -1.010 3.577 1.00 60.72 223 LEU A O 1
ATOM 1762 N N . VAL A 1 224 ? -55.074 -0.571 2.878 1.00 58.38 224 VAL A N 1
ATOM 1763 C CA . VAL A 1 224 ? -55.441 0.528 1.973 1.00 58.38 224 VAL A CA 1
ATOM 1764 C C . VAL A 1 224 ? -56.283 0.017 0.804 1.00 58.38 224 VAL A C 1
ATOM 1766 O O . VAL A 1 224 ? -57.262 0.667 0.446 1.00 58.38 224 VAL A O 1
ATOM 1769 N N . ALA A 1 225 ? -55.936 -1.135 0.226 1.00 58.97 225 ALA A N 1
ATOM 1770 C CA . ALA A 1 225 ? -56.700 -1.755 -0.853 1.00 58.97 225 ALA A CA 1
ATOM 1771 C C . ALA A 1 225 ? -58.103 -2.183 -0.388 1.00 58.97 225 ALA A C 1
ATOM 1773 O O . ALA A 1 225 ? -59.079 -1.876 -1.063 1.00 58.97 225 ALA A O 1
ATOM 1774 N N . ALA A 1 226 ? -58.227 -2.791 0.796 1.00 56.72 226 ALA A N 1
ATOM 1775 C CA . ALA A 1 226 ? -59.519 -3.151 1.385 1.00 56.72 226 ALA A CA 1
ATOM 1776 C C . ALA A 1 226 ? -60.347 -1.919 1.813 1.00 56.72 226 ALA A C 1
ATOM 1778 O O . ALA A 1 226 ? -61.576 -1.931 1.734 1.00 56.72 226 ALA A O 1
ATOM 1779 N N . ALA A 1 227 ? -59.682 -0.838 2.243 1.00 53.97 227 ALA A N 1
ATOM 1780 C CA . ALA A 1 227 ? -60.307 0.422 2.647 1.00 53.97 227 ALA A CA 1
ATOM 1781 C C . ALA A 1 227 ? -60.749 1.300 1.468 1.00 53.97 227 ALA A C 1
ATOM 1783 O O . ALA A 1 227 ? -61.703 2.066 1.624 1.00 53.97 227 ALA A O 1
ATOM 1784 N N . ARG A 1 228 ? -60.065 1.205 0.313 1.00 52.91 228 ARG A N 1
ATOM 1785 C CA . ARG A 1 228 ? -60.318 2.021 -0.892 1.00 52.91 228 ARG A CA 1
ATOM 1786 C C . ARG A 1 228 ? -61.772 1.927 -1.367 1.00 52.91 228 ARG A C 1
ATOM 1788 O O . ARG A 1 228 ? -62.286 2.938 -1.838 1.00 52.91 228 ARG A O 1
ATOM 1795 N N . ASP A 1 229 ? -62.427 0.787 -1.139 1.00 49.12 229 ASP A N 1
ATOM 1796 C CA . ASP A 1 229 ? -63.791 0.522 -1.611 1.00 49.12 229 ASP A CA 1
ATOM 1797 C C . ASP A 1 229 ? -64.870 0.508 -0.502 1.00 49.12 229 ASP A C 1
ATOM 1799 O O . ASP A 1 229 ? -66.056 0.468 -0.826 1.00 49.12 229 ASP A O 1
ATOM 1803 N N . LYS A 1 230 ? -64.512 0.554 0.799 1.00 50.78 230 LYS A N 1
ATOM 1804 C CA . LYS A 1 230 ? -65.462 0.282 1.910 1.00 50.78 230 LYS A CA 1
ATOM 1805 C C . LYS A 1 230 ? -65.608 1.374 2.991 1.00 50.78 230 LYS A C 1
ATOM 1807 O O . LYS A 1 230 ? -66.720 1.539 3.486 1.00 50.78 230 LYS A O 1
ATOM 1812 N N . ASP A 1 231 ? -64.561 2.123 3.380 1.00 55.09 231 ASP A N 1
ATOM 1813 C CA . ASP A 1 231 ? -64.673 3.143 4.453 1.00 55.09 231 ASP A CA 1
ATOM 1814 C C . ASP A 1 231 ? -63.612 4.279 4.355 1.00 55.09 231 ASP A C 1
ATOM 1816 O O . ASP A 1 231 ? -62.409 4.033 4.515 1.00 55.09 231 ASP A O 1
ATOM 1820 N N . PRO A 1 232 ? -64.011 5.555 4.152 1.00 57.28 232 PRO A N 1
ATOM 1821 C CA . PRO A 1 232 ? -63.090 6.694 4.031 1.00 57.28 232 PRO A CA 1
ATOM 1822 C C . PRO A 1 232 ? -62.363 7.071 5.334 1.00 57.28 232 PRO A C 1
ATOM 1824 O O . PRO A 1 232 ? -61.396 7.839 5.307 1.00 57.28 232 PRO A O 1
ATOM 1827 N N . LEU A 1 233 ? -62.816 6.581 6.492 1.00 59.97 233 LEU A N 1
ATOM 1828 C CA . LEU A 1 233 ? -62.136 6.802 7.772 1.00 59.97 233 LEU A CA 1
ATOM 1829 C C . LEU A 1 233 ? -60.928 5.863 7.913 1.00 59.97 233 LEU A C 1
ATOM 1831 O O . LEU A 1 233 ? -59.875 6.280 8.403 1.00 59.97 233 LEU A O 1
ATOM 1835 N N . LEU A 1 234 ? -61.057 4.639 7.395 1.00 60.66 234 LEU A N 1
ATOM 1836 C CA . LEU A 1 234 ? -59.999 3.635 7.372 1.00 60.66 234 LEU A CA 1
ATOM 1837 C C . LEU A 1 234 ? -58.851 4.062 6.445 1.00 60.66 234 LEU A C 1
ATOM 1839 O O . LEU A 1 234 ? -57.693 4.010 6.855 1.00 60.66 234 LEU A O 1
ATOM 1843 N N . SER A 1 235 ? -59.163 4.613 5.266 1.00 59.47 235 SER A N 1
ATOM 1844 C CA . SER A 1 235 ? -58.152 5.119 4.322 1.00 59.47 235 SER A CA 1
ATOM 1845 C C . SER A 1 235 ? -57.320 6.284 4.887 1.00 59.47 235 SER A C 1
ATOM 1847 O O . SER A 1 235 ? -56.114 6.381 4.643 1.00 59.47 235 SER A O 1
ATOM 1849 N N . ARG A 1 236 ? -57.927 7.155 5.705 1.00 59.34 236 ARG A N 1
ATOM 1850 C CA . ARG A 1 236 ? -57.219 8.248 6.397 1.00 59.34 236 ARG A CA 1
ATOM 1851 C C . ARG A 1 236 ? -56.300 7.741 7.509 1.00 59.34 236 ARG A C 1
ATOM 1853 O O . ARG A 1 236 ? -55.186 8.246 7.651 1.00 59.34 236 ARG A O 1
ATOM 1860 N N . LEU A 1 237 ? -56.740 6.742 8.275 1.00 60.12 237 LEU A N 1
ATOM 1861 C CA . LEU A 1 237 ? -55.935 6.125 9.335 1.00 60.12 237 LEU A CA 1
ATOM 1862 C C . LEU A 1 237 ? -54.721 5.377 8.763 1.00 60.12 237 LEU A C 1
ATOM 1864 O O . LEU A 1 237 ? -53.618 5.505 9.298 1.00 60.12 237 LEU A O 1
ATOM 1868 N N . THR A 1 238 ? -54.885 4.674 7.639 1.00 60.00 238 THR A N 1
ATOM 1869 C CA . THR A 1 238 ? -53.796 3.941 6.973 1.00 60.00 238 THR A CA 1
ATOM 1870 C C . THR A 1 238 ? -52.739 4.867 6.373 1.00 60.00 238 THR A C 1
ATOM 1872 O O . THR A 1 238 ? -51.546 4.605 6.516 1.00 60.00 238 THR A O 1
ATOM 1875 N N . VAL A 1 239 ? -53.146 5.988 5.762 1.00 58.53 239 VAL A N 1
ATOM 1876 C CA . VAL A 1 239 ? -52.209 6.995 5.228 1.00 58.53 239 VAL A CA 1
ATOM 1877 C C . VAL A 1 239 ? -51.418 7.655 6.360 1.00 58.53 239 VAL A C 1
ATOM 1879 O O . VAL A 1 239 ? -50.197 7.777 6.263 1.00 58.53 239 VAL A O 1
ATOM 1882 N N . SER A 1 240 ? -52.082 8.013 7.465 1.00 57.53 240 SER A N 1
ATOM 1883 C CA . SER A 1 240 ? -51.409 8.562 8.651 1.00 57.53 240 SER A CA 1
ATOM 1884 C C . SER A 1 240 ? -50.379 7.583 9.229 1.00 57.53 240 SER A C 1
ATOM 1886 O O . SER A 1 240 ? -49.276 7.990 9.593 1.00 57.53 240 SER A O 1
ATOM 1888 N N . SER A 1 241 ? -50.703 6.288 9.287 1.00 58.12 241 SER A N 1
ATOM 1889 C CA . SER A 1 241 ? -49.789 5.252 9.785 1.00 58.12 241 SER A CA 1
ATOM 1890 C C . SER A 1 241 ? -48.575 5.056 8.865 1.00 58.12 241 SER A C 1
ATOM 1892 O O . SER A 1 241 ? -47.442 5.105 9.347 1.00 58.12 241 SER A O 1
ATOM 1894 N N . ARG A 1 242 ? -48.778 4.965 7.540 1.00 57.12 242 ARG A N 1
ATOM 1895 C CA . ARG A 1 242 ? -47.697 4.785 6.547 1.00 57.12 242 ARG A CA 1
ATOM 1896 C C . ARG A 1 242 ? -46.691 5.939 6.555 1.00 57.12 242 ARG A C 1
ATOM 1898 O O . ARG A 1 242 ? -45.486 5.717 6.518 1.00 57.12 242 ARG A O 1
ATOM 1905 N N . VAL A 1 243 ? -47.179 7.174 6.683 1.00 52.41 243 VAL A N 1
ATOM 1906 C CA . VAL A 1 243 ? -46.332 8.373 6.814 1.00 52.41 243 VAL A CA 1
ATOM 1907 C C . VAL A 1 243 ? -45.529 8.346 8.113 1.00 52.41 243 VAL A C 1
ATOM 1909 O O . VAL A 1 243 ? -44.362 8.742 8.130 1.00 52.41 243 VAL A O 1
ATOM 1912 N N . THR A 1 244 ? -46.136 7.886 9.209 1.00 53.03 244 THR A N 1
ATOM 1913 C CA . THR A 1 244 ? -45.430 7.818 10.493 1.00 53.03 244 THR A CA 1
ATOM 1914 C C . THR A 1 244 ? -44.349 6.738 10.471 1.00 53.03 244 THR A C 1
ATOM 1916 O O . THR A 1 244 ? -43.261 6.959 10.995 1.00 53.03 244 THR A O 1
ATOM 1919 N N . GLN A 1 245 ? -44.606 5.616 9.796 1.00 52.50 245 GLN A N 1
ATOM 1920 C CA . GLN A 1 245 ? -43.629 4.553 9.591 1.00 52.50 245 GLN A CA 1
ATOM 1921 C C . GLN A 1 245 ? -42.446 5.013 8.727 1.00 52.50 245 GLN A C 1
ATOM 1923 O O . GLN A 1 245 ? -41.303 4.799 9.116 1.00 52.50 245 GLN A O 1
ATOM 1928 N N . TRP A 1 246 ? -42.703 5.732 7.631 1.00 51.44 246 TRP A N 1
ATOM 1929 C CA . TRP A 1 246 ? -41.647 6.302 6.789 1.00 51.44 246 TRP A CA 1
ATOM 1930 C C . TRP A 1 246 ? -40.794 7.349 7.527 1.00 51.44 246 TRP A C 1
ATOM 1932 O O . TRP A 1 246 ? -39.569 7.340 7.417 1.00 51.44 246 TRP A O 1
ATOM 1942 N N . ARG A 1 247 ? -41.406 8.195 8.372 1.00 45.59 247 ARG A N 1
ATOM 1943 C CA . ARG A 1 247 ? -40.660 9.100 9.271 1.00 45.59 247 ARG A CA 1
ATOM 1944 C C . ARG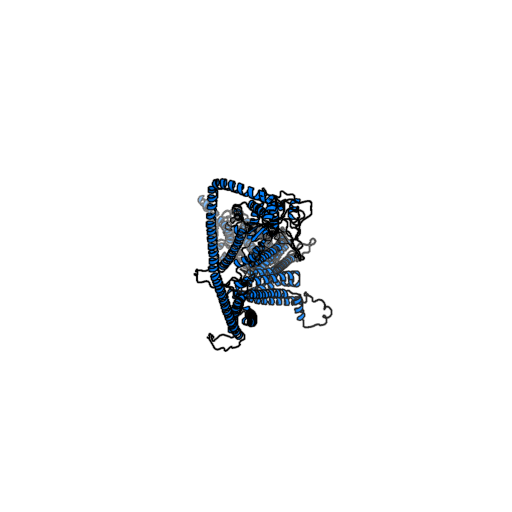 A 1 247 ? -39.773 8.351 10.266 1.00 45.59 247 ARG A C 1
ATOM 1946 O O . ARG A 1 247 ? -38.722 8.866 10.622 1.00 45.59 247 ARG A O 1
ATOM 1953 N N . TYR A 1 248 ? -40.190 7.165 10.704 1.00 44.44 248 TYR A N 1
ATOM 1954 C CA . TYR A 1 248 ? -39.460 6.353 11.676 1.00 44.44 248 TYR A CA 1
ATOM 1955 C C . TYR A 1 248 ? -38.248 5.635 11.062 1.00 44.44 248 TYR A C 1
ATOM 1957 O O . TYR A 1 248 ? -37.296 5.344 11.777 1.00 44.44 248 TYR A O 1
ATOM 1965 N N . THR A 1 249 ? -38.266 5.348 9.755 1.00 44.31 249 THR A N 1
ATOM 1966 C CA . THR A 1 249 ? -37.243 4.501 9.106 1.00 44.31 249 THR A CA 1
ATOM 1967 C C . THR A 1 249 ? -36.414 5.203 8.036 1.00 44.31 249 THR A C 1
ATOM 1969 O O . THR A 1 249 ? -35.374 4.681 7.653 1.00 44.31 249 THR A O 1
ATOM 1972 N N . GLY A 1 250 ? -36.834 6.385 7.576 1.00 42.69 250 GLY A N 1
ATOM 1973 C CA . GLY A 1 250 ? -36.116 7.201 6.587 1.00 42.69 250 GLY A CA 1
ATOM 1974 C C . GLY A 1 250 ? -35.561 8.526 7.125 1.00 42.69 250 GLY A C 1
ATOM 1975 O O . GLY A 1 250 ? -34.948 9.281 6.375 1.00 42.69 250 GLY A O 1
ATOM 1976 N N . CYS A 1 251 ? -35.771 8.846 8.407 1.00 34.72 251 CYS A N 1
ATOM 1977 C CA . CYS A 1 251 ? -35.245 10.061 9.029 1.00 34.72 251 CYS A CA 1
ATOM 1978 C C . CYS A 1 251 ? -34.963 9.819 10.521 1.00 34.72 251 CYS A C 1
ATOM 1980 O O . CYS A 1 251 ? -35.805 10.077 11.378 1.00 34.72 251 CYS A O 1
ATOM 1982 N N . TYR A 1 252 ? -33.776 9.301 10.843 1.00 36.03 252 TYR A N 1
ATOM 1983 C CA . TYR A 1 252 ? -33.346 9.076 12.227 1.00 36.03 252 TYR A CA 1
ATOM 1984 C C . TYR A 1 252 ? -32.970 10.393 12.918 1.00 36.03 252 TYR A C 1
ATOM 1986 O O . TYR A 1 252 ? -31.808 10.695 13.152 1.00 36.03 252 TYR A O 1
ATOM 1994 N N . ALA A 1 253 ? -33.980 11.198 13.232 1.00 29.69 253 ALA A N 1
ATOM 1995 C CA . ALA A 1 253 ? -33.952 12.127 14.348 1.00 29.69 253 ALA A CA 1
ATOM 1996 C C . ALA A 1 253 ? -35.392 12.544 14.650 1.00 29.69 253 ALA A C 1
ATOM 1998 O O . ALA A 1 253 ? -36.106 13.040 13.777 1.00 29.69 253 ALA A O 1
ATOM 1999 N N . ALA A 1 254 ? -35.779 12.505 15.926 1.00 31.89 254 ALA A N 1
ATOM 2000 C CA . ALA A 1 254 ? -36.904 13.303 16.420 1.00 31.89 254 ALA A CA 1
ATOM 2001 C C . ALA A 1 254 ? -36.693 14.830 16.189 1.00 31.89 254 ALA A C 1
ATOM 2003 O O . ALA A 1 254 ? -37.574 15.635 16.484 1.00 31.89 254 ALA A O 1
ATOM 2004 N N . SER A 1 255 ? -35.540 15.215 15.625 1.00 33.56 255 SER A N 1
ATOM 2005 C CA . SER A 1 255 ? -35.047 16.552 15.306 1.00 33.56 255 SER A CA 1
ATOM 2006 C C . SER A 1 255 ? -34.287 16.594 13.957 1.00 33.56 255 SER A C 1
ATOM 2008 O O . SER A 1 255 ? -33.114 16.955 13.904 1.00 33.56 255 SER A O 1
ATOM 2010 N N . CYS A 1 256 ? -34.918 16.257 12.826 1.00 35.78 256 CYS A N 1
ATOM 2011 C CA . CYS A 1 256 ? -34.329 16.564 11.511 1.00 35.78 256 CYS A CA 1
ATOM 2012 C C . CYS A 1 256 ? -34.569 18.040 11.136 1.00 35.78 256 CYS A C 1
ATOM 2014 O O . CYS A 1 256 ? -35.656 18.410 10.692 1.00 35.78 256 CYS A O 1
ATOM 2016 N N . TRP A 1 257 ? -33.539 18.878 11.297 1.00 38.22 257 TRP A N 1
ATOM 2017 C CA . TRP A 1 257 ? -33.541 20.312 10.944 1.00 38.22 257 TRP A CA 1
ATOM 2018 C C . TRP A 1 257 ? -33.055 20.583 9.507 1.00 38.22 257 TRP A C 1
ATOM 2020 O O . TRP A 1 257 ? -32.746 21.715 9.143 1.00 38.22 257 TRP A O 1
ATOM 2030 N N . ASN A 1 258 ? -32.956 19.548 8.667 1.00 37.72 258 ASN A N 1
ATOM 2031 C CA . ASN A 1 258 ? -32.407 19.692 7.325 1.00 37.72 258 ASN A CA 1
ATOM 2032 C C . ASN A 1 258 ? -33.474 20.232 6.349 1.00 37.72 258 ASN A C 1
ATOM 2034 O O . ASN A 1 258 ? -34.477 19.564 6.075 1.00 37.72 258 ASN A O 1
ATOM 2038 N N . HIS A 1 259 ? -33.250 21.430 5.797 1.00 42.62 259 HIS A N 1
ATOM 2039 C CA . HIS A 1 259 ? -34.134 22.086 4.816 1.00 42.62 259 HIS A CA 1
ATOM 2040 C C . HIS A 1 259 ? -34.265 21.315 3.486 1.00 42.62 259 HIS A C 1
ATOM 2042 O O . HIS A 1 259 ? -35.158 21.595 2.686 1.00 42.62 259 HIS A O 1
ATOM 2048 N N . ALA A 1 260 ? -33.393 20.330 3.243 1.00 39.03 260 ALA A N 1
ATOM 2049 C CA . ALA A 1 260 ? -33.430 19.471 2.062 1.00 39.03 260 ALA A CA 1
ATOM 2050 C C . ALA A 1 260 ? -34.392 18.271 2.180 1.00 39.03 260 ALA A C 1
ATOM 2052 O O . ALA A 1 260 ? -34.645 17.614 1.172 1.00 39.03 260 ALA A O 1
ATOM 2053 N N . CYS A 1 261 ? -34.939 17.983 3.369 1.00 45.81 261 CYS A N 1
ATOM 2054 C CA . CYS A 1 261 ? -35.919 16.911 3.555 1.00 45.81 261 CYS A CA 1
ATOM 2055 C C . CYS A 1 261 ? -37.223 17.250 2.812 1.00 45.81 261 CYS A C 1
ATOM 2057 O O . CYS A 1 261 ? -37.788 18.327 3.005 1.00 45.81 261 CYS A O 1
ATOM 2059 N N . CYS A 1 262 ? -37.726 16.335 1.980 1.00 46.12 262 CYS A N 1
ATOM 2060 C CA . CYS A 1 262 ? -38.942 16.528 1.178 1.00 46.12 262 CYS A CA 1
ATOM 2061 C C . CYS A 1 262 ? -40.196 16.824 2.025 1.00 46.12 262 CYS A C 1
ATOM 2063 O O . CYS A 1 262 ? -41.091 17.519 1.557 1.00 46.12 262 CYS A O 1
ATOM 2065 N N . LEU A 1 263 ? -40.227 16.404 3.298 1.00 43.56 263 LEU A N 1
ATOM 2066 C CA . LEU A 1 263 ? -41.282 16.752 4.262 1.00 43.56 263 LEU A CA 1
ATOM 2067 C C . LEU A 1 263 ? -41.150 18.157 4.880 1.00 43.56 263 LEU A C 1
ATOM 2069 O O . LEU A 1 263 ? -42.129 18.655 5.433 1.00 43.56 263 LEU A O 1
ATOM 2073 N N . ASN A 1 264 ? -39.966 18.776 4.811 1.00 45.19 264 ASN A N 1
ATOM 2074 C CA . ASN A 1 264 ? -39.680 20.115 5.345 1.00 45.19 264 ASN A CA 1
ATOM 2075 C C . ASN A 1 264 ? -39.735 21.212 4.263 1.00 45.19 264 ASN A C 1
ATOM 2077 O O . ASN A 1 264 ? -39.653 22.397 4.589 1.00 45.19 264 ASN A O 1
ATOM 2081 N N . ARG A 1 265 ? -39.883 20.848 2.980 1.00 48.06 265 ARG A N 1
ATOM 2082 C CA . ARG A 1 265 ? -40.119 21.809 1.894 1.00 48.06 265 ARG A CA 1
ATOM 2083 C C . ARG A 1 265 ? -41.561 22.316 1.950 1.00 48.06 265 ARG A C 1
ATOM 2085 O O . ARG A 1 265 ? -42.494 21.552 2.180 1.00 48.06 265 ARG A O 1
ATOM 2092 N N . HIS A 1 266 ? -41.754 23.615 1.722 1.00 45.41 266 HIS A N 1
ATOM 2093 C CA . HIS A 1 266 ? -43.083 24.237 1.765 1.00 45.41 266 HIS A CA 1
ATOM 2094 C C . HIS A 1 266 ? -44.054 23.736 0.677 1.00 45.41 266 HIS A C 1
ATOM 2096 O O . HIS A 1 266 ? -45.264 23.894 0.861 1.00 45.41 266 HIS A O 1
ATOM 2102 N N . ASP A 1 267 ? -43.540 23.071 -0.365 1.00 47.69 267 ASP A N 1
ATOM 2103 C CA . ASP A 1 267 ? -44.294 22.470 -1.468 1.00 47.69 267 ASP A CA 1
ATOM 2104 C C . ASP A 1 267 ? -43.987 20.968 -1.592 1.00 47.69 267 ASP A C 1
ATOM 2106 O O . ASP A 1 267 ? -42.998 20.566 -2.201 1.00 47.69 267 ASP A O 1
ATOM 2110 N N . ILE A 1 268 ? -44.845 20.128 -1.006 1.00 52.25 268 ILE A N 1
ATOM 2111 C CA . ILE A 1 268 ? -44.790 18.668 -1.172 1.00 52.25 268 ILE A CA 1
ATOM 2112 C C . ILE A 1 268 ? -45.399 18.334 -2.538 1.00 52.25 268 ILE A C 1
ATOM 2114 O O . ILE A 1 268 ? -46.587 18.584 -2.763 1.00 52.25 268 ILE A O 1
ATOM 2118 N N . MET A 1 269 ? -44.593 17.797 -3.456 1.00 55.47 269 MET A N 1
ATOM 2119 C CA . MET A 1 269 ? -45.062 17.375 -4.777 1.00 55.47 269 MET A CA 1
ATOM 2120 C C . MET A 1 269 ? -45.780 16.015 -4.667 1.00 55.47 269 MET A C 1
ATOM 2122 O O . MET A 1 269 ? -45.162 15.055 -4.207 1.00 55.47 269 MET A O 1
ATOM 2126 N N . PRO A 1 270 ? -47.068 15.909 -5.062 1.00 54.66 270 PRO A N 1
ATOM 2127 C CA . PRO A 1 270 ? -47.855 14.680 -4.947 1.00 54.66 270 PRO A CA 1
ATOM 2128 C C . PRO A 1 270 ? -47.196 13.498 -5.652 1.00 54.66 270 PRO A C 1
ATOM 2130 O O . PRO A 1 270 ? -47.027 12.464 -5.032 1.00 54.66 270 PRO A O 1
ATOM 2133 N N . GLU A 1 271 ? -46.714 13.692 -6.880 1.00 57.03 271 GLU A N 1
ATOM 2134 C CA . GLU A 1 271 ? -46.066 12.657 -7.703 1.00 57.03 271 GLU A CA 1
ATOM 2135 C C . GLU A 1 271 ? -44.808 12.063 -7.048 1.00 57.03 271 GLU A C 1
ATOM 2137 O O . GLU A 1 271 ? -44.478 10.894 -7.231 1.00 57.03 271 GLU A O 1
ATOM 2142 N N . GLU A 1 272 ? -44.086 12.869 -6.268 1.00 54.41 272 GLU A N 1
ATOM 2143 C CA . GLU A 1 272 ? -42.884 12.439 -5.552 1.00 54.41 272 GLU A CA 1
ATOM 2144 C C . GLU A 1 272 ? -43.262 11.633 -4.299 1.00 54.41 272 GLU A C 1
ATOM 2146 O O . GLU A 1 272 ? -42.639 10.619 -3.994 1.00 54.41 272 GLU A O 1
ATOM 2151 N N . LEU A 1 273 ? -44.353 12.022 -3.629 1.00 54.28 273 LEU A N 1
ATOM 2152 C CA . LEU A 1 273 ? -44.937 11.288 -2.506 1.00 54.28 273 LEU A CA 1
ATOM 2153 C C . LEU A 1 273 ? -45.612 9.975 -2.959 1.00 54.28 273 LEU A C 1
ATOM 2155 O O . LEU A 1 273 ? -45.544 8.978 -2.245 1.00 54.28 273 LEU A O 1
ATOM 2159 N N . GLU A 1 274 ? -46.242 9.960 -4.136 1.00 58.78 274 GLU A N 1
ATOM 2160 C CA . GLU A 1 274 ? -46.852 8.780 -4.769 1.00 58.78 274 GLU A CA 1
ATOM 2161 C C . GLU A 1 274 ? -45.797 7.751 -5.169 1.00 58.78 274 GLU A C 1
ATOM 2163 O O . GLU A 1 274 ? -45.985 6.559 -4.928 1.00 58.78 274 GLU A O 1
ATOM 2168 N N . ARG A 1 275 ? -44.669 8.213 -5.724 1.00 55.69 275 ARG A N 1
ATOM 2169 C CA . ARG A 1 275 ? -43.530 7.368 -6.103 1.00 55.69 275 ARG A CA 1
ATOM 2170 C C . ARG A 1 275 ? -42.879 6.706 -4.890 1.00 55.69 275 ARG A C 1
ATOM 2172 O O . ARG A 1 275 ? -42.613 5.511 -4.924 1.00 55.69 275 ARG A O 1
ATOM 2179 N N . GLU A 1 276 ? -42.656 7.468 -3.822 1.00 49.25 276 GLU A N 1
ATOM 2180 C CA . GLU A 1 276 ? -41.992 6.983 -2.603 1.00 49.25 276 GLU A CA 1
ATOM 2181 C C . GLU A 1 276 ? -42.908 6.115 -1.728 1.00 49.25 276 GLU A C 1
ATOM 2183 O O . GLU A 1 276 ? -42.460 5.160 -1.096 1.00 49.25 276 GLU A O 1
ATOM 2188 N N . LEU A 1 277 ? -44.212 6.412 -1.688 1.00 50.44 277 LEU A N 1
ATOM 2189 C CA . LEU A 1 277 ? -45.178 5.637 -0.905 1.00 50.44 277 LEU A CA 1
ATOM 2190 C C . LEU A 1 277 ? -45.894 4.557 -1.721 1.00 50.44 277 LEU A C 1
ATOM 2192 O O . LEU A 1 277 ? -46.634 3.783 -1.122 1.00 50.44 277 LEU A O 1
ATOM 2196 N N . GLY A 1 278 ? -45.706 4.477 -3.040 1.00 48.81 278 GLY A N 1
ATOM 2197 C CA . GLY A 1 278 ? -46.324 3.465 -3.905 1.00 48.81 278 GLY A CA 1
ATOM 2198 C C . GLY A 1 278 ? -47.859 3.468 -3.879 1.00 48.81 278 GLY A C 1
ATOM 2199 O O . GLY A 1 278 ? -48.477 2.407 -3.943 1.00 48.81 278 GLY A O 1
ATOM 2200 N N . MET A 1 279 ? -48.492 4.633 -3.707 1.00 53.03 279 MET A N 1
ATOM 2201 C CA . MET A 1 279 ? -49.954 4.787 -3.671 1.00 53.03 279 MET A CA 1
ATOM 2202 C C . MET A 1 279 ? -50.374 6.017 -4.467 1.00 53.03 279 MET A C 1
ATOM 2204 O O . MET A 1 279 ? -49.851 7.088 -4.195 1.00 53.03 279 MET A O 1
ATOM 2208 N N . GLU A 1 280 ? -51.371 5.900 -5.348 1.00 48.28 280 GLU A N 1
ATOM 2209 C CA . GLU A 1 280 ? -51.997 7.069 -5.990 1.00 48.28 280 GLU A CA 1
ATOM 2210 C C . GLU A 1 280 ? -52.877 7.835 -4.986 1.00 48.28 280 GLU A C 1
ATOM 2212 O O . GLU A 1 280 ? -53.818 7.271 -4.394 1.00 48.28 280 GLU A O 1
ATOM 2217 N N . PHE A 1 281 ? -52.598 9.127 -4.815 1.00 52.50 281 PHE A N 1
ATOM 2218 C CA . PHE A 1 281 ? -53.348 10.058 -3.985 1.00 52.50 281 PHE A CA 1
ATOM 2219 C C . PHE A 1 281 ? -54.373 10.805 -4.849 1.00 52.50 281 PHE A C 1
ATOM 2221 O O . PHE A 1 281 ? -54.073 11.793 -5.505 1.00 52.50 281 PHE A O 1
ATOM 2228 N N . LYS A 1 282 ? -55.652 10.419 -4.763 1.00 46.06 282 LYS A N 1
ATOM 2229 C CA . LYS A 1 282 ? -56.767 11.152 -5.409 1.00 46.06 282 LYS A CA 1
ATOM 2230 C C . LYS A 1 282 ? -57.097 12.515 -4.760 1.00 46.06 282 LYS A C 1
ATOM 2232 O O . LYS A 1 282 ? -58.188 13.038 -4.971 1.00 46.06 282 LYS A O 1
ATOM 2237 N N . VAL A 1 283 ? -56.228 13.067 -3.907 1.00 51.41 283 VAL A N 1
ATOM 2238 C CA . VAL A 1 283 ? -56.528 14.254 -3.087 1.00 51.41 283 VAL A CA 1
ATOM 2239 C C . VAL A 1 283 ? -55.528 15.371 -3.379 1.00 51.41 283 VAL A C 1
ATOM 2241 O O . VAL A 1 283 ? -54.323 15.158 -3.296 1.00 51.41 283 VAL A O 1
ATOM 2244 N N . ASP A 1 284 ? -56.041 16.574 -3.655 1.00 48.47 284 ASP A N 1
ATOM 2245 C CA . ASP A 1 284 ? -55.249 17.773 -3.954 1.00 48.47 284 ASP A CA 1
ATOM 2246 C C . ASP A 1 284 ? -54.181 18.096 -2.894 1.00 48.47 284 ASP A C 1
ATOM 2248 O O . ASP A 1 284 ? -54.340 17.810 -1.701 1.00 48.47 284 ASP A O 1
ATOM 2252 N N . LYS A 1 285 ? -53.127 18.817 -3.316 1.00 48.09 285 LYS A N 1
ATOM 2253 C CA . LYS A 1 285 ? -51.985 19.281 -2.490 1.00 48.09 285 LYS A CA 1
ATOM 2254 C C . LYS A 1 285 ? -52.393 19.837 -1.114 1.00 48.09 285 LYS A C 1
ATOM 2256 O O . LYS A 1 285 ? -51.691 19.638 -0.120 1.00 48.09 285 LYS A O 1
ATOM 2261 N N . ARG A 1 286 ? -53.545 20.516 -1.031 1.00 46.31 286 ARG A N 1
ATOM 2262 C CA . ARG A 1 286 ? -54.092 21.080 0.216 1.00 46.31 286 ARG A CA 1
ATOM 2263 C C . ARG A 1 286 ? -54.599 20.003 1.182 1.00 46.31 286 ARG A C 1
ATOM 2265 O O . ARG A 1 286 ? -54.332 20.095 2.377 1.00 46.31 286 ARG A O 1
ATOM 2272 N N . GLY A 1 287 ? -55.258 18.963 0.671 1.00 51.59 287 GLY A N 1
ATOM 2273 C CA . GLY A 1 287 ? -55.746 17.839 1.470 1.00 51.59 287 GLY A CA 1
ATOM 2274 C C . GLY A 1 287 ? -54.609 16.970 2.005 1.00 51.59 287 GLY A C 1
ATOM 2275 O O . GLY A 1 287 ? -54.638 16.590 3.172 1.00 51.59 287 GLY A O 1
ATOM 2276 N N . ILE A 1 288 ? -53.550 16.748 1.220 1.00 52.81 288 ILE A N 1
ATOM 2277 C CA . ILE A 1 288 ? -52.333 16.057 1.685 1.00 52.81 288 ILE A CA 1
ATOM 2278 C C . ILE A 1 288 ? -51.697 16.826 2.859 1.00 52.81 288 ILE A C 1
ATOM 2280 O O . ILE A 1 288 ? -51.412 16.246 3.906 1.00 52.81 288 ILE A O 1
ATOM 2284 N N . ARG A 1 289 ? -51.569 18.156 2.752 1.00 48.41 289 ARG A N 1
ATOM 2285 C CA . ARG A 1 289 ? -50.986 19.002 3.810 1.00 48.41 289 ARG A CA 1
ATOM 2286 C C . ARG A 1 289 ? -51.849 19.073 5.080 1.00 48.41 289 ARG A C 1
ATOM 2288 O O . ARG A 1 289 ? -51.303 19.030 6.182 1.00 48.41 289 ARG A O 1
ATOM 2295 N N . GLU A 1 290 ? -53.175 19.132 4.953 1.00 48.34 290 GLU A N 1
ATOM 2296 C CA . GLU A 1 290 ? -54.096 19.070 6.102 1.00 48.34 290 GLU A CA 1
ATOM 2297 C C . GLU A 1 290 ? -54.061 17.714 6.818 1.00 48.34 290 GLU A C 1
ATOM 2299 O O . GLU A 1 290 ? -54.189 17.671 8.043 1.00 48.34 290 GLU A O 1
ATOM 2304 N N . THR A 1 291 ? -53.840 16.624 6.076 1.00 51.41 291 THR A N 1
ATOM 2305 C CA . THR A 1 291 ? -53.721 15.267 6.635 1.00 51.41 291 THR A CA 1
ATOM 2306 C C . THR A 1 291 ? -52.369 15.055 7.334 1.00 51.41 291 THR A C 1
ATOM 2308 O O . THR A 1 291 ? -52.301 14.332 8.323 1.00 51.41 291 THR A O 1
ATOM 2311 N N . LEU A 1 292 ? -51.304 15.721 6.865 1.00 48.00 292 LEU A N 1
ATOM 2312 C CA . LEU A 1 292 ? -49.930 15.573 7.367 1.00 48.00 292 LEU A CA 1
ATOM 2313 C C . LEU A 1 292 ? -49.554 16.492 8.552 1.00 48.00 292 LEU A C 1
ATOM 2315 O O . LEU A 1 292 ? -48.679 16.119 9.335 1.00 48.00 292 LEU A O 1
ATOM 2319 N N . PHE A 1 293 ? -50.148 17.690 8.689 1.00 44.59 293 PHE A N 1
ATOM 2320 C CA . PHE A 1 293 ? -49.599 18.743 9.576 1.00 44.59 293 PHE A CA 1
ATOM 2321 C C . PHE A 1 293 ? -50.580 19.414 10.557 1.00 44.59 293 PHE A C 1
ATOM 2323 O O . PHE A 1 293 ? -50.196 20.371 11.235 1.00 44.59 293 PHE A O 1
ATOM 2330 N N . ARG A 1 294 ? -51.832 18.953 10.703 1.00 37.44 294 ARG A N 1
ATOM 2331 C CA . ARG A 1 294 ? -52.781 19.593 11.638 1.00 37.44 294 ARG A CA 1
ATOM 2332 C C . ARG A 1 294 ? -52.551 19.163 13.094 1.00 37.44 294 ARG A C 1
ATOM 2334 O O . ARG A 1 294 ? -52.981 18.095 13.517 1.00 37.44 294 ARG A O 1
ATOM 2341 N N . THR A 1 295 ? -51.877 20.041 13.835 1.00 30.19 295 THR A N 1
ATOM 2342 C CA . THR A 1 295 ? -51.566 20.044 15.279 1.00 30.19 295 THR A CA 1
ATOM 2343 C C . THR A 1 295 ? -52.587 19.372 16.209 1.00 30.19 295 THR A C 1
ATOM 2345 O O . THR A 1 295 ? -53.746 19.772 16.301 1.00 30.19 295 THR A O 1
ATOM 2348 N N . ILE A 1 296 ? -52.107 18.397 16.996 1.00 32.41 296 ILE A N 1
ATOM 2349 C CA . ILE A 1 296 ? -52.702 17.977 18.274 1.00 32.41 296 ILE A CA 1
ATOM 2350 C C . ILE A 1 296 ? -51.842 18.610 19.382 1.00 32.41 296 ILE A C 1
ATOM 2352 O O . ILE A 1 296 ? -50.661 18.262 19.480 1.00 32.41 296 ILE A O 1
ATOM 2356 N N . PRO A 1 297 ? -52.366 19.544 20.196 1.00 26.42 297 PRO A N 1
ATOM 2357 C CA . PRO A 1 297 ? -51.599 20.118 21.292 1.00 26.42 297 PRO A CA 1
ATOM 2358 C C . PRO A 1 297 ? -51.390 19.068 22.390 1.00 26.42 297 PRO A C 1
ATOM 2360 O O . PRO A 1 297 ? -52.328 18.392 22.805 1.00 26.42 297 PRO A O 1
ATOM 2363 N N . ALA A 1 298 ? -50.145 18.956 22.844 1.00 25.91 298 ALA A N 1
ATOM 2364 C CA . ALA A 1 298 ? -49.761 18.320 24.094 1.00 25.91 298 ALA A CA 1
ATOM 2365 C C . ALA A 1 298 ? -48.992 19.379 24.884 1.00 25.91 298 ALA A C 1
ATOM 2367 O O . ALA A 1 298 ? -47.832 19.636 24.574 1.00 25.91 298 ALA A O 1
ATOM 2368 N N . GLN A 1 299 ? -49.669 20.029 25.825 1.00 25.78 299 GLN A N 1
ATOM 2369 C CA . GLN A 1 299 ? -49.072 20.789 26.919 1.00 25.78 299 GLN A CA 1
ATOM 2370 C C . GLN A 1 299 ? -50.034 20.723 28.112 1.00 25.78 299 GLN A C 1
ATOM 2372 O O . GLN A 1 299 ? -51.244 20.820 27.911 1.00 25.78 299 GLN A O 1
ATOM 2377 N N . LEU A 1 300 ? -49.435 20.582 29.303 1.00 27.72 300 LEU A N 1
ATOM 2378 C CA . LEU A 1 300 ? -49.988 20.477 30.666 1.00 27.72 300 LEU A CA 1
ATOM 2379 C C . LEU A 1 300 ? -50.330 19.061 31.158 1.00 27.72 300 LEU A C 1
ATOM 2381 O O . LEU A 1 300 ? -51.482 18.666 31.055 1.00 27.72 300 LEU A O 1
ATOM 2385 N N . ILE A 1 301 ? -49.340 18.355 31.739 1.00 28.94 301 ILE A N 1
ATOM 2386 C CA . ILE A 1 301 ? -49.468 17.627 33.027 1.00 28.94 301 ILE A CA 1
ATOM 2387 C C . ILE A 1 301 ? -48.088 17.609 33.726 1.00 28.94 301 ILE A C 1
ATOM 2389 O O . ILE A 1 301 ? -47.324 16.657 33.604 1.00 28.94 301 ILE A O 1
ATOM 2393 N N . PHE A 1 302 ? -47.763 18.695 34.416 1.00 28.25 302 PHE A N 1
ATOM 2394 C CA . PHE A 1 302 ? -47.174 18.693 35.758 1.00 28.25 302 PHE A CA 1
ATOM 2395 C C . PHE A 1 302 ? -47.722 19.966 36.419 1.00 28.25 302 PHE A C 1
ATOM 2397 O O . PHE A 1 302 ? -47.795 21.004 35.763 1.00 28.25 302 PHE A O 1
ATOM 2404 N N . ASP A 1 303 ? -48.152 19.816 37.666 1.00 26.75 303 ASP A N 1
ATOM 2405 C CA . ASP A 1 303 ? -48.913 20.734 38.522 1.00 26.75 303 ASP A CA 1
ATOM 2406 C C . ASP A 1 303 ? -50.433 20.866 38.320 1.00 26.75 303 ASP A C 1
ATOM 2408 O O . ASP A 1 303 ? -50.964 20.970 37.219 1.00 26.75 303 ASP A O 1
ATOM 2412 N N . GLU A 1 304 ? -51.088 20.848 39.487 1.00 27.66 304 GLU A N 1
ATOM 2413 C CA . GLU A 1 304 ? -52.519 20.922 39.802 1.00 27.66 304 GLU A CA 1
ATOM 2414 C C . GLU A 1 304 ? -53.384 19.711 39.432 1.00 27.66 304 GLU A C 1
ATOM 2416 O O . GLU A 1 304 ? -53.977 19.660 38.367 1.00 27.66 304 GLU A O 1
ATOM 2421 N N . TYR A 1 305 ? -53.540 18.778 40.381 1.00 27.36 305 TYR A N 1
ATOM 2422 C CA . TYR A 1 305 ? -54.855 18.251 40.791 1.00 27.36 305 TYR A CA 1
ATOM 2423 C C . TYR A 1 305 ? -54.759 17.682 42.218 1.00 27.36 305 TYR A C 1
ATOM 2425 O O . TYR A 1 305 ? -54.870 16.482 42.464 1.00 27.36 305 TYR A O 1
ATOM 2433 N N . SER A 1 306 ? -54.561 18.577 43.187 1.00 28.25 306 SER A N 1
ATOM 2434 C CA . SER A 1 306 ? -55.169 18.413 44.505 1.00 28.25 306 SER A CA 1
ATOM 2435 C C . SER A 1 306 ? -56.616 18.921 44.409 1.00 28.25 306 SER A C 1
ATOM 2437 O O . SER A 1 306 ? -56.888 19.943 43.789 1.00 28.25 306 SER A O 1
ATOM 2439 N N . ASN A 1 307 ? -57.558 18.189 45.004 1.00 25.39 307 ASN A N 1
ATOM 2440 C CA . ASN A 1 307 ? -58.965 18.570 45.188 1.00 25.39 307 ASN A CA 1
ATOM 2441 C C . ASN A 1 307 ? -59.844 18.802 43.940 1.00 25.39 307 ASN A C 1
ATOM 2443 O O . ASN A 1 307 ? -60.048 19.925 43.490 1.00 25.39 307 ASN A O 1
ATOM 2447 N N . ARG A 1 308 ? -60.551 17.744 43.518 1.00 25.02 308 ARG A N 1
ATOM 2448 C CA . ARG A 1 308 ? -62.030 17.610 43.597 1.00 25.02 308 ARG A CA 1
ATOM 2449 C C . ARG A 1 308 ? -62.519 16.552 42.603 1.00 25.02 308 ARG A C 1
ATOM 2451 O O . ARG A 1 308 ? -62.429 16.757 41.398 1.00 25.02 308 ARG A O 1
ATOM 2458 N N . ARG A 1 309 ? -63.176 15.507 43.117 1.00 24.52 309 ARG A N 1
ATOM 2459 C CA . ARG A 1 309 ? -64.565 15.158 42.759 1.00 24.52 309 ARG A CA 1
ATOM 2460 C C . ARG A 1 309 ? -65.093 14.067 43.690 1.00 24.52 309 ARG A C 1
ATOM 2462 O O . ARG A 1 309 ? -64.787 12.891 43.553 1.00 24.52 309 ARG A O 1
ATOM 2469 N N . SER A 1 310 ? -65.912 14.516 44.630 1.00 24.58 310 SER A N 1
ATOM 2470 C CA . SER A 1 310 ? -67.082 13.799 45.116 1.00 24.58 310 SER A CA 1
ATOM 2471 C C . SER A 1 310 ? -67.981 13.382 43.941 1.00 24.58 310 SER A C 1
ATOM 2473 O O . SER A 1 310 ? -68.249 14.239 43.101 1.00 24.58 310 SER A O 1
ATOM 2475 N N . TYR A 1 311 ? -68.404 12.104 43.957 1.00 25.59 311 TYR A N 1
ATOM 2476 C CA . TYR A 1 311 ? -69.724 11.522 43.607 1.00 25.59 311 TYR A CA 1
ATOM 2477 C C . TYR A 1 311 ? -70.375 11.912 42.249 1.00 25.59 311 TYR A C 1
ATOM 2479 O O . TYR A 1 311 ? -70.310 13.054 41.825 1.00 25.59 311 TYR A O 1
ATOM 2487 N N . THR A 1 312 ? -71.054 11.071 41.461 1.00 27.50 312 THR A N 1
ATOM 2488 C CA . THR A 1 312 ? -71.754 9.783 41.638 1.00 27.50 312 THR A CA 1
ATOM 2489 C C . THR A 1 312 ? -72.190 9.318 40.231 1.00 27.50 312 THR A C 1
ATOM 2491 O O . THR A 1 312 ? -72.613 10.154 39.439 1.00 27.50 312 THR A O 1
ATOM 2494 N N . SER A 1 313 ? -72.174 8.011 39.940 1.00 26.05 313 SER A N 1
ATOM 2495 C CA . SER A 1 313 ? -73.266 7.301 39.229 1.00 26.05 313 SER A CA 1
ATOM 2496 C C . SER A 1 313 ? -73.032 5.781 39.277 1.00 26.05 313 SER A C 1
ATOM 2498 O O . SER A 1 313 ? -72.793 5.120 38.271 1.00 26.05 313 SER A O 1
ATOM 2500 N N . LEU A 1 314 ? -73.076 5.232 40.488 1.00 32.38 314 LEU A N 1
ATOM 2501 C CA . LEU A 1 314 ? -73.475 3.849 40.750 1.00 32.38 314 LEU A CA 1
ATOM 2502 C C . LEU A 1 314 ? -74.830 4.000 41.444 1.00 32.38 314 LEU A C 1
ATOM 2504 O O . LEU A 1 314 ? -74.886 4.286 42.635 1.00 32.38 314 LEU A O 1
ATOM 2508 N N . GLY A 1 315 ? -75.900 4.010 40.651 1.00 34.34 315 GLY A N 1
ATOM 2509 C CA . GLY A 1 315 ? -77.184 4.592 41.047 1.00 34.34 315 GLY A CA 1
ATOM 2510 C C . GLY A 1 315 ? -78.402 3.762 40.669 1.00 34.34 315 GLY A C 1
ATOM 2511 O O . GLY A 1 315 ? -79.421 4.354 40.358 1.00 34.34 315 GLY A O 1
ATOM 2512 N N . GLU A 1 316 ? -78.311 2.428 40.691 1.00 36.25 316 GLU A N 1
ATOM 2513 C CA . GLU A 1 316 ? -79.494 1.558 40.516 1.00 36.25 316 GLU A CA 1
ATOM 2514 C C . GLU A 1 316 ? -79.605 0.406 41.532 1.00 36.25 316 GLU A C 1
ATOM 2516 O O . GLU A 1 316 ? -80.564 -0.354 41.492 1.00 36.25 316 GLU A O 1
ATOM 2521 N N . TYR A 1 317 ? -78.704 0.298 42.516 1.00 43.34 317 TYR A N 1
ATOM 2522 C CA . TYR A 1 317 ? -78.781 -0.771 43.531 1.00 43.34 317 TYR A CA 1
ATOM 2523 C C . TYR A 1 317 ? -78.803 -0.280 44.989 1.00 43.34 317 TYR A C 1
ATOM 2525 O O . TYR A 1 317 ? -78.811 -1.094 45.908 1.00 43.34 317 TYR A O 1
ATOM 2533 N N . ALA A 1 318 ? -78.872 1.036 45.227 1.00 43.94 318 ALA A N 1
ATOM 2534 C CA . ALA A 1 318 ? -78.908 1.605 46.581 1.00 43.94 318 ALA A CA 1
ATOM 2535 C C . ALA A 1 318 ? -80.326 1.687 47.194 1.00 43.94 318 ALA A C 1
ATOM 2537 O O . ALA A 1 318 ? -80.461 1.642 48.413 1.00 43.94 318 ALA A O 1
ATOM 2538 N N . THR A 1 319 ? -81.390 1.741 46.381 1.00 48.19 319 THR A N 1
ATOM 2539 C CA . THR A 1 319 ? -82.788 1.867 46.853 1.00 48.19 319 THR A CA 1
ATOM 2540 C C . THR A 1 319 ? -83.312 0.588 47.520 1.00 48.19 319 THR A C 1
ATOM 2542 O O . THR A 1 319 ? -84.120 0.660 48.439 1.00 48.19 319 THR A O 1
ATOM 2545 N N . PHE A 1 320 ? -82.798 -0.581 47.122 1.00 43.75 320 PHE A N 1
ATOM 2546 C CA . PHE A 1 320 ? -83.186 -1.889 47.671 1.00 43.75 320 PHE A CA 1
ATOM 2547 C C . PHE A 1 320 ? -82.516 -2.231 49.008 1.00 43.75 320 PHE A C 1
ATOM 2549 O O . PHE A 1 320 ? -82.859 -3.233 49.631 1.00 43.75 320 PHE A O 1
ATOM 2556 N N . LEU A 1 321 ? -81.537 -1.429 49.435 1.00 44.47 321 LEU A N 1
ATOM 2557 C CA . LEU A 1 321 ? -80.727 -1.693 50.624 1.00 44.47 321 LEU A CA 1
ATOM 2558 C C . LEU A 1 321 ? -81.052 -0.739 51.788 1.00 44.47 321 LEU A C 1
ATOM 2560 O O . LEU A 1 321 ? -80.383 -0.801 52.819 1.00 44.47 321 LEU A O 1
ATOM 2564 N N . HIS A 1 322 ? -82.079 0.117 51.660 1.00 47.12 322 HIS A N 1
ATOM 2565 C CA . HIS A 1 322 ? -82.500 1.013 52.740 1.00 47.12 322 HIS A CA 1
ATOM 2566 C C . HIS A 1 322 ? -83.472 0.312 53.716 1.00 47.12 322 HIS A C 1
ATOM 2568 O O . HIS A 1 322 ? -84.457 -0.276 53.266 1.00 47.12 322 HIS A O 1
ATOM 2574 N N . PRO A 1 323 ? -83.279 0.407 55.048 1.00 49.41 323 PRO A N 1
ATOM 2575 C CA . PRO A 1 323 ? -84.095 -0.304 56.048 1.00 49.41 323 PRO A CA 1
ATOM 2576 C C . PRO A 1 323 ? -85.593 0.056 56.096 1.00 49.41 323 PRO A C 1
ATOM 2578 O O . PRO A 1 323 ? -86.353 -0.616 56.786 1.00 49.41 323 PRO A O 1
ATOM 2581 N N . THR A 1 324 ? -86.021 1.111 55.399 1.00 52.81 324 THR A N 1
ATOM 2582 C CA . THR A 1 324 ? -87.417 1.594 55.315 1.00 52.81 324 THR A CA 1
ATOM 2583 C C . THR A 1 324 ? -87.998 1.494 53.899 1.00 52.81 324 THR A C 1
ATOM 2585 O O . THR A 1 324 ? -88.938 2.206 53.555 1.00 52.81 324 THR A O 1
ATOM 2588 N N . PHE A 1 325 ? -87.421 0.639 53.053 1.00 51.12 325 PHE A N 1
ATOM 2589 C CA . PHE A 1 325 ? -87.941 0.350 51.719 1.00 51.12 325 PHE A CA 1
ATOM 2590 C C . PHE A 1 325 ? -89.285 -0.398 51.807 1.00 51.12 325 PHE A C 1
ATOM 2592 O O . PHE A 1 325 ? -89.332 -1.548 52.245 1.00 51.12 325 PHE A O 1
ATOM 2599 N N . GLU A 1 326 ? -90.376 0.243 51.379 1.00 59.81 326 GLU A N 1
ATOM 2600 C CA . GLU A 1 326 ? -91.698 -0.384 51.259 1.00 59.81 326 GLU A CA 1
ATOM 2601 C C . GLU A 1 326 ? -91.940 -0.866 49.821 1.00 59.81 326 GLU A C 1
ATOM 2603 O O . GLU A 1 326 ? -92.108 -0.077 48.889 1.00 59.81 326 GLU A O 1
ATOM 2608 N N . ALA A 1 327 ? -91.977 -2.190 49.645 1.00 51.78 327 ALA A N 1
ATOM 2609 C CA . ALA A 1 327 ? -92.123 -2.833 48.338 1.00 51.78 327 ALA A CA 1
ATOM 2610 C C . ALA A 1 327 ? -93.455 -2.496 47.633 1.00 51.78 327 ALA A C 1
ATOM 2612 O O . ALA A 1 327 ? -93.479 -2.364 46.409 1.00 51.78 327 ALA A O 1
ATOM 2613 N N . ASP A 1 328 ? -94.536 -2.295 48.394 1.00 53.56 328 ASP A N 1
ATOM 2614 C CA . ASP A 1 328 ? -95.871 -2.005 47.852 1.00 53.56 328 ASP A CA 1
ATOM 2615 C C . ASP A 1 328 ? -95.981 -0.576 47.290 1.00 53.56 328 ASP A C 1
ATOM 2617 O O . ASP A 1 328 ? -96.618 -0.359 46.257 1.00 53.56 328 ASP A O 1
ATOM 2621 N N . ALA A 1 329 ? -95.300 0.399 47.903 1.00 57.59 329 ALA A N 1
ATOM 2622 C CA . ALA A 1 329 ? -95.255 1.784 47.427 1.00 57.59 329 ALA A CA 1
ATOM 2623 C C . ALA A 1 329 ? -94.394 1.931 46.157 1.00 57.59 329 ALA A C 1
ATOM 2625 O O . ALA A 1 329 ? -94.744 2.684 45.246 1.00 57.59 329 ALA A O 1
ATOM 2626 N N . PHE A 1 330 ? -93.305 1.159 46.054 1.00 60.22 330 PHE A N 1
ATOM 2627 C CA . PHE A 1 330 ? -92.486 1.073 44.842 1.00 60.22 330 PHE A CA 1
ATOM 2628 C C . PHE A 1 330 ? -93.244 0.395 43.687 1.00 60.22 330 PHE A C 1
ATOM 2630 O O . PHE A 1 330 ? -93.237 0.899 42.564 1.00 60.22 330 PHE A O 1
ATOM 2637 N N . ALA A 1 331 ? -93.969 -0.697 43.958 1.00 55.28 331 ALA A N 1
ATOM 2638 C CA . ALA A 1 331 ? -94.808 -1.361 42.959 1.00 55.28 331 ALA A CA 1
ATOM 2639 C C . ALA A 1 331 ? -95.939 -0.448 42.443 1.00 55.28 331 ALA A C 1
ATOM 2641 O O . ALA A 1 331 ? -96.210 -0.433 41.242 1.00 55.28 331 ALA A O 1
ATOM 2642 N N . HIS A 1 332 ? -96.552 0.365 43.312 1.00 57.66 332 HIS A N 1
ATOM 2643 C CA . HIS A 1 332 ? -97.577 1.340 42.923 1.00 57.66 332 HIS A CA 1
ATOM 2644 C C . HIS A 1 332 ? -97.040 2.509 42.074 1.00 57.66 332 HIS A C 1
ATOM 2646 O O . HIS A 1 332 ? -97.727 2.933 41.145 1.00 57.66 332 HIS A O 1
ATOM 2652 N N . ALA A 1 333 ? -95.822 3.000 42.334 1.00 60.44 333 ALA A N 1
ATOM 2653 C CA . ALA A 1 333 ? -95.179 4.049 41.531 1.00 60.44 333 ALA A CA 1
ATOM 2654 C C . ALA A 1 333 ? -94.772 3.542 40.131 1.00 60.44 333 ALA A C 1
ATOM 2656 O O . ALA A 1 333 ? -95.008 4.210 39.123 1.00 60.44 333 ALA A O 1
ATOM 2657 N N . VAL A 1 334 ? -94.267 2.304 40.055 1.00 50.22 334 VAL A N 1
ATOM 2658 C CA . VAL A 1 334 ? -93.892 1.641 38.792 1.00 50.22 334 VAL A CA 1
ATOM 2659 C C . VAL A 1 334 ? -95.116 1.293 37.936 1.00 50.22 334 VAL A C 1
ATOM 2661 O O . VAL A 1 334 ? -95.061 1.433 36.716 1.00 50.22 334 VAL A O 1
ATOM 2664 N N . LEU A 1 335 ? -96.236 0.883 38.545 1.00 58.56 335 LEU A N 1
ATOM 2665 C CA . LEU A 1 335 ? -97.481 0.591 37.818 1.00 58.56 335 LEU A CA 1
ATOM 2666 C C . LEU A 1 335 ? -98.179 1.851 37.276 1.00 58.56 335 LEU A C 1
ATOM 2668 O O . LEU A 1 335 ? -98.878 1.757 36.268 1.00 58.56 335 LEU A O 1
ATOM 2672 N N . ASN A 1 336 ? -97.969 3.012 37.905 1.00 54.25 336 ASN A N 1
ATOM 2673 C CA . ASN A 1 336 ? -98.583 4.284 37.509 1.00 54.25 336 ASN A CA 1
ATOM 2674 C C . ASN A 1 336 ? -97.654 5.209 36.695 1.00 54.25 336 ASN A C 1
ATOM 2676 O O . ASN A 1 336 ? -98.117 6.231 36.194 1.00 54.25 336 ASN A O 1
ATOM 2680 N N . GLY A 1 337 ? -96.379 4.848 36.508 1.00 43.53 337 GLY A N 1
ATOM 2681 C CA . GLY A 1 337 ? -95.429 5.604 35.682 1.00 43.53 337 GLY A CA 1
ATOM 2682 C C . GLY A 1 337 ? -94.916 6.907 36.311 1.00 43.53 337 GLY A C 1
ATOM 2683 O O . GLY A 1 337 ? -94.562 7.826 35.574 1.00 43.53 337 GLY A O 1
ATOM 2684 N N . GLU A 1 338 ? -94.878 6.993 37.643 1.00 55.50 338 GLU A N 1
ATOM 2685 C CA . GLU A 1 338 ? -94.394 8.161 38.397 1.00 55.50 338 GLU A CA 1
ATOM 2686 C C . GLU A 1 338 ? -93.075 7.843 39.135 1.00 55.50 338 GLU A C 1
ATOM 2688 O O . GLU A 1 338 ? -92.856 6.712 39.573 1.00 55.50 338 GLU A O 1
ATOM 2693 N N . ASP A 1 339 ? -92.185 8.834 39.287 1.00 41.91 339 ASP A N 1
ATOM 2694 C CA . ASP A 1 339 ? -90.873 8.658 39.934 1.00 41.91 339 ASP A CA 1
ATOM 2695 C C . ASP A 1 339 ? -90.990 8.528 41.469 1.00 41.91 339 ASP A C 1
ATOM 2697 O O . ASP A 1 339 ? -91.609 9.358 42.138 1.00 41.91 339 ASP A O 1
ATOM 2701 N N . TYR A 1 340 ? -90.348 7.505 42.049 1.00 54.94 340 TYR A N 1
ATOM 2702 C CA . TYR A 1 340 ? -90.362 7.219 43.493 1.00 54.94 340 TYR A CA 1
ATOM 2703 C C . TYR A 1 340 ? -89.462 8.204 44.282 1.00 54.94 340 TYR A C 1
ATOM 2705 O O . TYR A 1 340 ? -88.249 8.233 44.046 1.00 54.94 340 TYR A O 1
ATOM 2713 N N . PRO A 1 341 ? -89.996 9.016 45.219 1.00 51.72 341 PRO A N 1
ATOM 2714 C CA . PRO A 1 341 ? -89.229 10.080 45.874 1.00 51.72 341 PRO A CA 1
ATOM 2715 C C . PRO A 1 341 ? -88.269 9.564 46.965 1.00 51.72 341 PRO A C 1
ATOM 2717 O O . PRO A 1 341 ? -88.588 8.649 47.723 1.00 51.72 341 PRO A O 1
ATOM 2720 N N . ALA A 1 342 ? -87.085 10.183 47.076 1.00 38.81 342 ALA A N 1
ATOM 2721 C CA . ALA A 1 342 ? -86.053 9.826 48.056 1.00 38.81 342 ALA A CA 1
ATOM 2722 C C . ALA A 1 342 ? -86.379 10.343 49.483 1.00 38.81 342 ALA A C 1
ATOM 2724 O O . ALA A 1 342 ? -86.787 11.499 49.623 1.00 38.81 342 ALA A O 1
ATOM 2725 N N . PRO A 1 343 ? -86.174 9.544 50.550 1.00 42.00 343 PRO A N 1
ATOM 2726 C CA . PRO A 1 343 ? -86.451 9.958 51.927 1.00 42.00 343 PRO A CA 1
ATOM 2727 C C . PRO A 1 343 ? -85.346 10.864 52.503 1.00 42.00 343 PRO A C 1
ATOM 2729 O O . PRO A 1 343 ? -84.158 10.608 52.319 1.00 42.00 343 PRO A O 1
ATOM 2732 N N . ALA A 1 344 ? -85.744 11.919 53.223 1.00 35.66 344 ALA A N 1
ATOM 2733 C CA . ALA A 1 344 ? -84.853 12.817 53.959 1.00 35.66 344 ALA A CA 1
ATOM 2734 C C . ALA A 1 344 ? -84.583 12.290 55.383 1.00 35.66 344 ALA A C 1
ATOM 2736 O O . ALA A 1 344 ? -85.516 11.918 56.094 1.00 35.66 344 ALA A O 1
ATOM 2737 N N . GLU A 1 345 ? -83.318 12.290 55.810 1.00 29.17 345 GLU A N 1
ATOM 2738 C CA . GLU A 1 345 ? -82.908 12.002 57.189 1.00 29.17 345 GLU A CA 1
ATOM 2739 C C . GLU A 1 345 ? -82.825 13.288 58.024 1.00 29.17 345 GLU A C 1
ATOM 2741 O O . GLU A 1 345 ? -82.218 14.269 57.596 1.00 29.17 345 GLU A O 1
ATOM 2746 N N . GLY A 1 346 ? -83.348 13.242 59.255 1.00 33.03 346 GLY A N 1
ATOM 2747 C CA . GLY A 1 346 ? -82.835 14.060 60.359 1.00 33.03 346 GLY A CA 1
ATOM 2748 C C . GLY A 1 346 ? -83.869 14.769 61.238 1.00 33.03 346 GLY A C 1
ATOM 2749 O O . GLY A 1 346 ? -84.348 15.833 60.875 1.00 33.03 346 GLY A O 1
ATOM 2750 N N . GLU A 1 347 ? -84.047 14.218 62.449 1.00 26.78 347 GLU A N 1
ATOM 2751 C CA . GLU A 1 347 ? -84.419 14.898 63.713 1.00 26.78 347 GLU A CA 1
ATOM 2752 C C . GLU A 1 347 ? -85.879 15.387 63.892 1.00 26.78 347 GLU A C 1
ATOM 2754 O O . GLU A 1 347 ? -86.489 15.937 62.992 1.00 26.78 347 GLU A O 1
ATOM 2759 N N . ALA A 1 348 ? -86.548 15.291 65.048 1.00 26.70 348 ALA A N 1
ATOM 2760 C CA . ALA A 1 348 ? -86.291 14.678 66.351 1.00 26.70 348 ALA A CA 1
ATOM 2761 C C . ALA A 1 348 ? -87.607 14.668 67.183 1.00 26.70 348 ALA A C 1
ATOM 2763 O O . ALA A 1 348 ? -88.494 15.483 66.962 1.00 26.70 348 ALA A O 1
ATOM 2764 N N . ALA A 1 349 ? -87.643 13.799 68.205 1.00 25.95 349 ALA A N 1
ATOM 2765 C CA . ALA A 1 349 ? -88.350 13.920 69.497 1.00 25.95 349 ALA A CA 1
ATOM 2766 C C . ALA A 1 349 ? -89.906 13.835 69.615 1.00 25.95 349 ALA A C 1
ATOM 2768 O O . ALA A 1 349 ? -90.637 14.731 69.226 1.00 25.95 349 ALA A O 1
ATOM 2769 N N . LYS A 1 350 ? -90.349 12.747 70.290 1.00 27.11 350 LYS A N 1
ATOM 2770 C CA . LYS A 1 350 ? -91.290 12.582 71.450 1.00 27.11 350 LYS A CA 1
ATOM 2771 C C . LYS A 1 350 ? -92.285 13.722 71.832 1.00 27.11 350 LYS A C 1
ATOM 2773 O O . LYS A 1 350 ? -91.923 14.881 71.712 1.00 27.11 350 LYS A O 1
ATOM 2778 N N . PRO A 1 351 ? -93.282 13.459 72.721 1.00 44.50 351 PRO A N 1
ATOM 2779 C CA . PRO A 1 351 ? -94.326 12.420 72.800 1.00 44.50 351 PRO A CA 1
ATOM 2780 C C . PRO A 1 351 ? -95.740 13.063 73.034 1.00 44.50 351 PRO A C 1
ATOM 2782 O O . PRO A 1 351 ? -95.878 14.276 72.947 1.00 44.50 351 PRO A O 1
ATOM 2785 N N . ALA A 1 352 ? -96.748 12.264 73.436 1.00 25.16 352 ALA A N 1
ATOM 2786 C CA . ALA A 1 352 ? -98.161 12.618 73.734 1.00 25.16 352 ALA A CA 1
ATOM 2787 C C . ALA A 1 352 ? -99.053 12.765 72.486 1.00 25.16 352 ALA A C 1
ATOM 2789 O O . ALA A 1 352 ? -98.611 13.216 71.445 1.00 25.16 352 ALA A O 1
ATOM 2790 N N . GLY A 1 353 ? -100.327 12.391 72.460 1.00 27.69 353 GLY A N 1
ATOM 2791 C CA . GLY A 1 353 ? -101.274 11.888 73.446 1.00 27.69 353 GLY A CA 1
ATOM 2792 C C . GLY A 1 353 ? -102.628 11.900 72.727 1.00 27.69 353 GLY A C 1
ATOM 2793 O O . GLY A 1 353 ? -102.929 12.843 72.000 1.00 27.69 353 GLY A O 1
ATOM 2794 N N . GLY A 1 354 ? -103.413 10.832 72.847 1.00 31.20 354 GLY A N 1
ATOM 2795 C CA . GLY A 1 354 ? -104.759 10.807 72.281 1.00 31.20 354 GLY A CA 1
ATOM 2796 C C . GLY A 1 354 ? -105.692 11.748 73.042 1.00 31.20 354 GLY A C 1
ATOM 2797 O O . GLY A 1 354 ? -105.592 11.829 74.260 1.00 31.20 354 GLY A O 1
ATOM 2798 N N . MET A 1 355 ? -106.605 12.420 72.336 1.00 30.03 355 MET A N 1
ATOM 2799 C CA . MET A 1 355 ? -108.055 12.302 72.548 1.00 30.03 355 MET A CA 1
ATOM 2800 C C . MET A 1 355 ? -108.819 13.215 71.576 1.00 30.03 355 MET A C 1
ATOM 2802 O O . MET A 1 355 ? -108.487 14.385 71.427 1.00 30.03 355 MET A O 1
ATOM 2806 N N . GLY A 1 356 ? -109.940 12.711 71.060 1.00 30.61 356 GLY A N 1
ATOM 2807 C CA . GLY A 1 356 ? -111.180 13.487 71.069 1.00 30.61 356 GLY A CA 1
ATOM 2808 C C . GLY A 1 356 ? -111.554 14.266 69.810 1.00 30.61 356 GLY A C 1
ATOM 2809 O O . GLY A 1 356 ? -111.253 15.444 69.681 1.00 30.61 356 GLY A O 1
ATOM 2810 N N . PHE A 1 357 ? -112.435 13.660 69.013 1.00 26.22 357 PHE A N 1
ATOM 2811 C CA . PHE A 1 357 ? -113.608 14.379 68.517 1.00 26.22 357 PHE A CA 1
ATOM 2812 C C . PHE A 1 357 ? -114.850 13.732 69.141 1.00 26.22 357 PHE A C 1
ATOM 2814 O O . PHE A 1 357 ? -115.465 12.822 68.591 1.00 26.22 357 PHE A O 1
ATOM 2821 N N . MET A 1 358 ? -115.165 14.156 70.367 1.00 31.84 358 MET A N 1
ATOM 2822 C CA . MET A 1 358 ? -116.493 13.998 70.948 1.00 31.84 358 MET A CA 1
ATOM 2823 C C . MET A 1 358 ? -117.251 15.306 70.690 1.00 31.84 358 MET A C 1
ATOM 2825 O O . MET A 1 358 ? -116.779 16.368 71.078 1.00 31.84 358 MET A O 1
ATOM 2829 N N . LYS A 1 359 ? -118.471 15.175 70.163 1.00 29.67 359 LYS A N 1
ATOM 2830 C CA . LYS A 1 359 ? -119.678 15.779 70.753 1.00 29.67 359 LYS A CA 1
ATOM 2831 C C . LYS A 1 359 ? -119.826 17.312 70.701 1.00 29.67 359 LYS A C 1
ATOM 2833 O O . LYS A 1 359 ? -119.382 18.029 71.587 1.00 29.67 359 LYS A O 1
ATOM 2838 N N . GLY A 1 360 ? -120.671 17.761 69.773 1.00 26.17 360 GLY A N 1
ATOM 2839 C CA . GLY A 1 360 ? -121.655 18.833 69.987 1.00 26.17 360 GLY A CA 1
ATOM 2840 C C . GLY A 1 360 ? -123.033 18.273 69.603 1.00 26.17 360 GLY A C 1
ATOM 2841 O O . GLY A 1 360 ? -123.145 17.627 68.570 1.00 26.17 360 GLY A O 1
ATOM 2842 N N . LEU A 1 361 ? -124.006 18.219 70.519 1.00 29.91 361 LEU A N 1
ATOM 2843 C CA . LEU A 1 361 ? -124.962 19.302 70.813 1.00 29.91 361 LEU A CA 1
ATOM 2844 C C . LEU A 1 361 ? -126.009 19.465 69.698 1.00 29.91 361 LEU A C 1
ATOM 2846 O O . LEU A 1 361 ? -125.630 19.736 68.571 1.00 29.91 361 LEU A O 1
ATOM 2850 N N . VAL A 1 362 ? -127.324 19.448 69.918 1.00 31.30 362 VAL A N 1
ATOM 2851 C CA . VAL A 1 362 ? -128.252 18.985 70.972 1.00 31.30 362 VAL A CA 1
ATOM 2852 C C . VAL A 1 362 ? -129.639 19.378 70.445 1.00 31.30 362 VAL A C 1
ATOM 2854 O O . VAL A 1 362 ? -129.780 20.415 69.803 1.00 31.30 362 VAL A O 1
ATOM 2857 N N . GLY A 1 363 ? -130.647 18.578 70.772 1.00 25.88 363 GLY A N 1
ATOM 2858 C CA . GLY A 1 363 ? -132.066 18.899 70.623 1.00 25.88 363 GLY A CA 1
ATOM 2859 C C . GLY A 1 363 ? -132.801 17.630 70.211 1.00 25.88 363 GLY A C 1
ATOM 2860 O O . GLY A 1 363 ? -132.388 16.975 69.267 1.00 25.88 363 GLY A O 1
ATOM 2861 N N . GLU A 1 364 ? -133.832 17.144 70.882 1.00 26.44 364 GLU A N 1
ATOM 2862 C CA . GLU A 1 364 ? -134.714 17.694 71.905 1.00 26.44 364 GLU A CA 1
ATOM 2863 C C . GLU A 1 364 ? -135.578 16.510 72.380 1.00 26.44 364 GLU A C 1
ATOM 2865 O O . GLU A 1 364 ? -135.927 15.683 71.546 1.00 26.44 364 GLU A O 1
ATOM 2870 N N . ASN A 1 365 ? -135.955 16.491 73.667 1.00 29.48 365 ASN A N 1
ATOM 2871 C CA . ASN A 1 365 ? -137.219 15.946 74.209 1.00 29.48 365 ASN A CA 1
ATOM 2872 C C . ASN A 1 365 ? -137.507 14.432 73.990 1.00 29.48 365 ASN A C 1
ATOM 2874 O O . ASN A 1 365 ? -137.350 13.875 72.920 1.00 29.48 365 ASN A O 1
ATOM 2878 N N . GLY A 1 366 ? -137.980 13.623 74.931 1.00 25.89 366 GLY A N 1
ATOM 2879 C CA . GLY A 1 366 ? -138.760 13.850 76.135 1.00 25.89 366 GLY A CA 1
ATOM 2880 C C . GLY A 1 366 ? -139.657 12.612 76.319 1.00 25.89 366 GLY A C 1
ATOM 2881 O O . GLY A 1 366 ? -140.283 12.161 75.371 1.00 25.89 366 GLY A O 1
ATOM 2882 N N . THR A 1 367 ? -139.660 12.049 77.529 1.00 38.62 367 THR A N 1
ATOM 2883 C CA . THR A 1 367 ? -140.828 11.469 78.229 1.00 38.62 367 THR A CA 1
ATOM 2884 C C . THR A 1 367 ? -141.822 10.536 77.499 1.00 38.62 367 THR A C 1
ATOM 2886 O O . THR A 1 367 ? -142.625 10.985 76.687 1.00 38.62 367 THR A O 1
ATOM 2889 N N . GLY A 1 368 ? -141.894 9.287 77.993 1.00 37.69 368 GLY A N 1
ATOM 2890 C CA . GLY A 1 368 ? -143.096 8.427 78.022 1.00 37.69 368 GLY A CA 1
ATOM 2891 C C . GLY A 1 368 ? -142.919 7.084 77.295 1.00 37.69 368 GLY A C 1
ATOM 2892 O O . GLY A 1 368 ? -142.603 7.063 76.116 1.00 37.69 368 GLY A O 1
ATOM 2893 N N . ASP A 1 369 ? -143.081 5.889 77.864 1.00 52.28 369 ASP A N 1
ATOM 2894 C CA . ASP A 1 369 ? -143.422 5.433 79.213 1.00 52.28 369 ASP A CA 1
ATOM 2895 C C . ASP A 1 369 ? -142.858 4.006 79.369 1.00 52.28 369 ASP A C 1
ATOM 2897 O O . ASP A 1 369 ? -143.199 3.095 78.609 1.00 52.28 369 ASP A O 1
ATOM 2901 N N . VAL A 1 370 ? -142.003 3.781 80.370 1.00 54.09 370 VAL A N 1
ATOM 2902 C CA . VAL A 1 370 ? -141.250 2.523 80.585 1.00 54.09 370 VAL A CA 1
ATOM 2903 C C . VAL A 1 370 ? -142.156 1.306 80.881 1.00 54.09 370 VAL A C 1
ATOM 2905 O O . VAL A 1 370 ? -141.704 0.165 80.846 1.00 54.09 370 VAL A O 1
ATOM 2908 N N . SER A 1 371 ? -143.463 1.496 81.086 1.00 53.50 371 SER A N 1
ATOM 2909 C CA . SER A 1 371 ? -144.398 0.408 81.411 1.00 53.50 371 SER A CA 1
ATOM 2910 C C . SER A 1 371 ? -145.027 -0.284 80.183 1.00 53.50 371 SER A C 1
ATOM 2912 O O . SER A 1 371 ? -145.351 -1.469 80.252 1.00 53.50 371 SER A O 1
ATOM 2914 N N . ALA A 1 372 ? -145.122 0.379 79.021 1.00 53.28 372 ALA A N 1
ATOM 2915 C CA . ALA A 1 372 ? -145.726 -0.215 77.815 1.00 53.28 372 ALA A CA 1
ATOM 2916 C C . ALA A 1 372 ? -144.761 -1.123 77.019 1.00 53.28 372 ALA A C 1
ATOM 2918 O O . ALA A 1 372 ? -145.194 -2.050 76.329 1.00 53.28 372 ALA A O 1
ATOM 2919 N N . ALA A 1 373 ? -143.449 -0.891 77.138 1.00 53.47 373 ALA A N 1
ATOM 2920 C CA . ALA A 1 373 ? -142.417 -1.655 76.435 1.00 53.47 373 ALA A CA 1
ATOM 2921 C C . ALA A 1 373 ? -142.250 -3.086 76.981 1.00 53.47 373 ALA A C 1
ATOM 2923 O O . ALA A 1 373 ? -141.983 -4.005 76.209 1.00 53.47 373 ALA A O 1
ATOM 2924 N N . LEU A 1 374 ? -142.477 -3.309 78.283 1.00 58.28 374 LEU A N 1
ATOM 2925 C CA . LEU A 1 374 ? -142.342 -4.641 78.887 1.00 58.28 374 LEU A CA 1
ATOM 2926 C C . LEU A 1 374 ? -143.459 -5.614 78.468 1.00 58.28 374 LEU A C 1
ATOM 2928 O O . LEU A 1 374 ? -143.209 -6.808 78.323 1.00 58.28 374 LEU A O 1
ATOM 2932 N N . ALA A 1 375 ? -144.680 -5.125 78.226 1.00 59.94 375 ALA A N 1
ATOM 2933 C CA . ALA A 1 375 ? -145.821 -5.985 77.900 1.00 59.94 375 ALA A CA 1
ATOM 2934 C C . ALA A 1 375 ? -145.790 -6.526 76.456 1.00 59.94 375 ALA A C 1
ATOM 2936 O O . ALA A 1 375 ? -146.271 -7.627 76.201 1.00 59.94 375 ALA A O 1
ATOM 2937 N N . ARG A 1 376 ? -145.197 -5.793 75.502 1.00 56.47 376 ARG A N 1
ATOM 2938 C CA . ARG A 1 376 ? -145.093 -6.242 74.098 1.00 56.47 376 ARG A CA 1
ATOM 2939 C C . ARG A 1 376 ? -143.877 -7.134 73.834 1.00 56.47 376 ARG A C 1
ATOM 2941 O O . ARG A 1 376 ? -143.930 -7.976 72.942 1.00 56.47 376 ARG A O 1
ATOM 2948 N N . LEU A 1 377 ? -142.817 -6.997 74.632 1.00 62.56 377 LEU A N 1
ATOM 2949 C CA . LEU A 1 377 ? -141.590 -7.788 74.501 1.00 62.56 377 LEU A CA 1
ATOM 2950 C C . LEU A 1 377 ? -141.830 -9.269 74.836 1.00 62.56 377 LEU A C 1
ATOM 2952 O O . LEU A 1 377 ? -141.353 -10.138 74.115 1.00 62.56 377 LEU A O 1
ATOM 2956 N N . ASN A 1 378 ? -142.663 -9.569 75.837 1.00 66.00 378 ASN A N 1
ATOM 2957 C CA . ASN A 1 378 ? -143.005 -10.957 76.169 1.00 66.00 378 ASN A CA 1
ATOM 2958 C C . ASN A 1 378 ? -143.874 -11.645 75.103 1.00 66.00 378 ASN A C 1
ATOM 2960 O O . ASN A 1 378 ? -143.658 -12.818 74.818 1.00 66.00 378 ASN A O 1
ATOM 2964 N N . PHE A 1 379 ? -144.792 -10.925 74.450 1.00 66.88 379 PHE A N 1
ATOM 2965 C CA . PHE A 1 379 ? -145.622 -11.512 73.391 1.00 66.88 379 PHE A CA 1
ATOM 2966 C C . PHE A 1 379 ? -144.823 -11.767 72.098 1.00 66.88 379 PHE A C 1
ATOM 2968 O O . PHE A 1 379 ? -145.021 -12.778 71.429 1.00 66.88 379 PHE A O 1
ATOM 2975 N N . GLY A 1 380 ? -143.866 -10.888 71.767 1.00 63.34 380 GLY A N 1
ATOM 2976 C CA . GLY A 1 380 ? -142.976 -11.065 70.614 1.00 63.34 380 GLY A CA 1
ATOM 2977 C C . GLY A 1 380 ? -141.961 -12.202 70.778 1.00 63.34 380 GLY A C 1
ATOM 2978 O O . GLY A 1 380 ? -141.578 -12.820 69.788 1.00 63.34 380 GLY A O 1
ATOM 2979 N N . VAL A 1 381 ? -141.554 -12.517 72.014 1.00 68.81 381 VAL A N 1
ATOM 2980 C CA . VAL A 1 381 ? -140.612 -13.614 72.302 1.00 68.81 381 VAL A CA 1
ATOM 2981 C C . VAL A 1 381 ? -141.266 -14.989 72.124 1.00 68.81 381 VAL A C 1
ATOM 2983 O O . VAL A 1 381 ? -140.619 -15.904 71.611 1.00 68.81 381 VAL A O 1
ATOM 2986 N N . GLU A 1 382 ? -142.542 -15.155 72.481 1.00 70.44 382 GLU A N 1
ATOM 2987 C CA . GLU A 1 382 ? -143.231 -16.447 72.343 1.00 70.44 382 GLU A CA 1
ATOM 2988 C C . GLU A 1 382 ? -143.578 -16.796 70.884 1.00 70.44 382 GLU A C 1
ATOM 2990 O O . GLU A 1 382 ? -143.479 -17.967 70.502 1.00 70.44 382 GLU A O 1
ATOM 2995 N N . ASP A 1 383 ? -143.891 -15.807 70.039 1.00 66.44 383 ASP A N 1
ATOM 2996 C CA . ASP A 1 383 ? -144.192 -16.039 68.616 1.00 66.44 383 ASP A CA 1
ATOM 2997 C C . ASP A 1 383 ? -142.924 -16.287 67.769 1.00 66.44 383 ASP A C 1
ATOM 2999 O O . ASP A 1 383 ? -142.880 -17.227 66.967 1.00 66.44 383 ASP A O 1
ATOM 3003 N N . LEU A 1 384 ? -141.834 -15.544 68.030 1.00 71.62 384 LEU A N 1
ATOM 3004 C CA . LEU A 1 384 ? -140.522 -15.772 67.399 1.00 71.62 384 LEU A CA 1
ATOM 3005 C C . LEU A 1 384 ? -140.008 -17.190 67.660 1.00 71.62 384 LEU A C 1
ATOM 3007 O O . LEU A 1 384 ? -139.530 -17.858 66.746 1.00 71.62 384 LEU A O 1
ATOM 3011 N N . ASN A 1 385 ? -140.148 -17.685 68.890 1.00 72.31 385 ASN A N 1
ATOM 3012 C CA . ASN A 1 385 ? -139.650 -19.006 69.272 1.00 72.31 385 ASN A CA 1
ATOM 3013 C C . ASN A 1 385 ? -140.416 -20.151 68.575 1.00 72.31 385 ASN A C 1
ATOM 3015 O O . ASN A 1 385 ? -139.867 -21.231 68.331 1.00 72.31 385 ASN A O 1
ATOM 3019 N N . ARG A 1 386 ? -141.683 -19.917 68.208 1.00 73.56 386 ARG A N 1
ATOM 3020 C CA . ARG A 1 386 ? -142.505 -20.882 67.470 1.00 73.56 386 ARG A CA 1
ATOM 3021 C C . ARG A 1 386 ? -142.118 -20.950 65.991 1.00 73.56 386 ARG A C 1
ATOM 3023 O O . ARG A 1 386 ? -142.044 -22.051 65.447 1.00 73.56 386 ARG A O 1
ATOM 3030 N N . GLN A 1 387 ? -141.814 -19.810 65.368 1.00 67.19 387 GLN A N 1
ATOM 3031 C CA . GLN A 1 387 ? -141.371 -19.749 63.968 1.00 67.19 387 GLN A CA 1
ATOM 3032 C C . GLN A 1 387 ? -139.928 -20.264 63.792 1.00 67.19 387 GLN A C 1
ATOM 3034 O O . GLN A 1 387 ? -139.648 -21.000 62.846 1.00 67.19 387 GLN A O 1
ATOM 3039 N N . LEU A 1 388 ? -139.030 -19.993 64.749 1.00 68.12 388 LEU A N 1
ATOM 3040 C CA . LEU A 1 388 ? -137.628 -20.446 64.717 1.00 68.12 388 LEU A CA 1
ATOM 3041 C C . LEU A 1 388 ? -137.501 -21.980 64.767 1.00 68.12 388 LEU A C 1
ATOM 3043 O O . LEU A 1 388 ? -136.670 -22.563 64.072 1.00 68.12 388 LEU A O 1
ATOM 3047 N N . LYS A 1 389 ? -138.369 -22.661 65.528 1.00 70.88 389 LYS A N 1
ATOM 3048 C CA . LYS A 1 389 ? -138.400 -24.135 65.579 1.00 70.88 389 LYS A CA 1
ATOM 3049 C C . LYS A 1 389 ? -138.847 -24.783 64.265 1.00 70.88 389 LYS A C 1
ATOM 3051 O O . LYS A 1 389 ? -138.385 -25.885 63.964 1.00 70.88 389 LYS A O 1
ATOM 3056 N N . ALA A 1 390 ? -139.714 -24.123 63.497 1.00 68.62 390 ALA A N 1
ATOM 3057 C CA . ALA A 1 390 ? -140.212 -24.640 62.222 1.00 68.62 390 ALA A CA 1
ATOM 3058 C C . ALA A 1 390 ? -139.145 -24.594 61.112 1.00 68.62 390 ALA A C 1
ATOM 3060 O O . ALA A 1 390 ? -139.062 -25.522 60.313 1.00 68.62 390 ALA A O 1
ATOM 3061 N N . GLU A 1 391 ? -138.281 -23.574 61.099 1.00 66.69 391 GLU A N 1
ATOM 3062 C CA . GLU A 1 391 ? -137.269 -23.438 60.039 1.00 66.69 391 GLU A CA 1
ATOM 3063 C C . GLU A 1 391 ? -135.949 -24.163 60.373 1.00 66.69 391 GLU A C 1
ATOM 3065 O O . GLU A 1 391 ? -135.315 -24.739 59.486 1.00 66.69 391 GLU A O 1
ATOM 3070 N N . VAL A 1 392 ? -135.558 -24.247 61.656 1.00 65.31 392 VAL A N 1
ATOM 3071 C CA . VAL A 1 392 ? -134.364 -25.007 62.096 1.00 65.31 392 VAL A CA 1
ATOM 3072 C C . VAL A 1 392 ? -134.503 -26.506 61.814 1.00 65.31 392 VAL A C 1
ATOM 3074 O O . VAL A 1 392 ? -133.532 -27.162 61.434 1.00 65.31 392 VAL A O 1
ATOM 3077 N N . THR A 1 393 ? -135.714 -27.055 61.930 1.00 68.94 393 THR A N 1
ATOM 3078 C CA . THR A 1 393 ? -135.974 -28.464 61.593 1.00 68.94 393 THR A CA 1
ATOM 3079 C C . THR A 1 393 ? -135.860 -28.750 60.094 1.00 68.94 393 THR A C 1
ATOM 3081 O O . THR A 1 393 ? -135.597 -29.889 59.716 1.00 68.94 393 THR A O 1
ATOM 3084 N N . LYS A 1 394 ? -135.968 -27.729 59.236 1.00 65.50 394 LYS A N 1
ATOM 3085 C CA . LYS A 1 394 ? -135.922 -27.869 57.7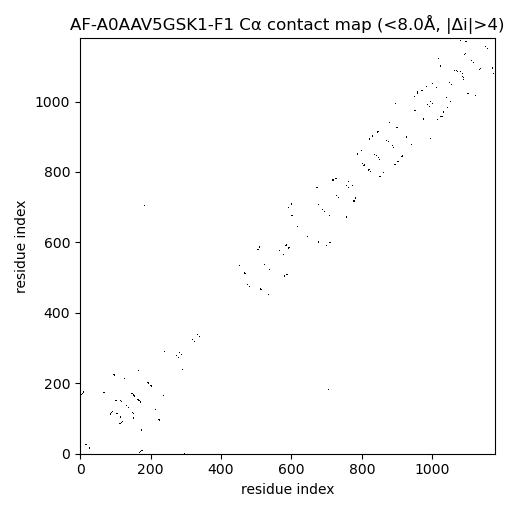76 1.00 65.50 394 LYS A CA 1
ATOM 3086 C C . LYS A 1 394 ? -134.500 -27.868 57.192 1.00 65.50 394 LYS A C 1
ATOM 3088 O O . LYS A 1 394 ? -134.292 -28.464 56.140 1.00 65.50 394 LYS A O 1
ATOM 3093 N N . HIS A 1 395 ? -133.517 -27.251 57.863 1.00 58.03 395 HIS A N 1
ATOM 3094 C CA . HIS A 1 395 ? -132.171 -27.008 57.297 1.00 58.03 395 HIS A CA 1
ATOM 3095 C C . HIS A 1 395 ? -130.974 -27.606 58.070 1.00 58.03 395 HIS A C 1
ATOM 3097 O O . HIS A 1 395 ? -129.825 -27.422 57.666 1.00 58.03 395 HIS A O 1
ATOM 3103 N N . HIS A 1 396 ? -131.203 -28.371 59.140 1.00 64.94 396 HIS A N 1
ATOM 3104 C CA . HIS A 1 396 ? -130.149 -28.941 59.998 1.00 64.94 396 HIS A CA 1
ATOM 3105 C C . HIS A 1 396 ? -129.093 -29.807 59.270 1.00 64.94 396 HIS A C 1
ATOM 3107 O O . HIS A 1 396 ? -127.911 -29.756 59.617 1.00 64.94 396 HIS A O 1
ATOM 3113 N N . SER A 1 397 ? -129.478 -30.574 58.247 1.00 63.69 397 SER A N 1
ATOM 3114 C CA . SER A 1 397 ? -128.578 -31.531 57.581 1.00 63.69 397 SER A CA 1
ATOM 3115 C C . SER A 1 397 ? -127.470 -30.872 56.751 1.00 63.69 397 SER A C 1
ATOM 3117 O O . SER A 1 397 ? -126.369 -31.412 56.665 1.00 63.69 397 SER A O 1
ATOM 3119 N N . SER A 1 398 ? -127.717 -29.690 56.178 1.00 59.78 398 SER A N 1
ATOM 3120 C CA . SER A 1 398 ? -126.734 -29.010 55.321 1.00 59.78 398 SER A CA 1
ATOM 3121 C C . SER A 1 398 ? -125.607 -28.341 56.117 1.00 59.78 398 SER A C 1
ATOM 3123 O O . SER A 1 398 ? -124.503 -28.186 55.603 1.00 59.78 398 SER A O 1
ATOM 3125 N N . LEU A 1 399 ? -125.870 -27.956 57.369 1.00 59.09 399 LEU A N 1
ATOM 3126 C CA . LEU A 1 399 ? -124.938 -27.191 58.205 1.00 59.09 399 LEU A CA 1
ATOM 3127 C C . LEU A 1 399 ? -123.904 -28.092 58.900 1.00 59.09 399 LEU A C 1
ATOM 3129 O O . LEU A 1 399 ? -122.759 -27.692 59.094 1.00 59.09 399 LEU A O 1
ATOM 3133 N N . LEU A 1 400 ? -124.270 -29.342 59.202 1.00 60.31 400 LEU A N 1
ATOM 3134 C CA . LEU A 1 400 ? -123.334 -30.319 59.766 1.00 60.31 400 LEU A CA 1
ATOM 3135 C C . LEU A 1 400 ? -122.314 -30.843 58.746 1.00 60.31 400 LEU A C 1
ATOM 3137 O O . LEU A 1 400 ? -121.197 -31.185 59.128 1.00 60.31 400 LEU A O 1
ATOM 3141 N N . LEU A 1 401 ? -122.658 -30.873 57.454 1.00 65.62 401 LEU A N 1
ATOM 3142 C CA . LEU A 1 401 ? -121.773 -31.429 56.426 1.00 65.62 401 LEU A CA 1
ATOM 3143 C C . LEU A 1 401 ? -120.609 -30.484 56.066 1.00 65.62 401 LEU A C 1
ATOM 3145 O O . LEU A 1 401 ? -119.511 -30.953 55.788 1.00 65.62 401 LEU A O 1
ATOM 3149 N N . GLN A 1 402 ? -120.814 -29.163 56.140 1.00 58.41 402 GLN A N 1
ATOM 3150 C CA . GLN A 1 402 ? -119.762 -28.161 55.891 1.00 58.41 402 GLN A CA 1
ATOM 3151 C C . GLN A 1 402 ? -118.798 -27.965 57.074 1.00 58.41 402 GLN A C 1
ATOM 3153 O O . GLN A 1 402 ? -117.647 -27.585 56.868 1.00 58.41 402 GLN A O 1
ATOM 3158 N N . ALA A 1 403 ? -119.220 -28.261 58.306 1.00 58.56 403 ALA A N 1
ATOM 3159 C CA . ALA A 1 403 ? -118.338 -28.199 59.474 1.00 58.56 403 ALA A CA 1
ATOM 3160 C C . ALA A 1 403 ? -117.352 -29.384 59.535 1.00 58.56 403 ALA A C 1
ATOM 3162 O O . ALA A 1 403 ? -116.229 -29.231 60.011 1.00 58.56 403 ALA A O 1
ATOM 3163 N N . ALA A 1 404 ? -117.735 -30.551 59.005 1.00 59.69 404 ALA A N 1
ATOM 3164 C CA . ALA A 1 404 ? -116.889 -31.745 59.011 1.00 59.69 404 ALA A CA 1
ATOM 3165 C C . ALA A 1 404 ? -115.687 -31.653 58.045 1.00 59.69 404 ALA A C 1
ATOM 3167 O O . ALA A 1 404 ? -114.637 -32.224 58.329 1.00 59.69 404 ALA A O 1
ATOM 3168 N N . SER A 1 405 ? -115.794 -30.907 56.937 1.00 56.84 405 SER A N 1
ATOM 3169 C CA . SER A 1 405 ? -114.708 -30.776 55.949 1.00 56.84 405 SER A CA 1
ATOM 3170 C C . SER A 1 405 ? -113.600 -29.788 56.344 1.00 56.84 405 SER A C 1
ATOM 3172 O O . SER A 1 405 ? -112.510 -29.852 55.786 1.00 56.84 405 SER A O 1
ATOM 3174 N N . LEU A 1 406 ? -113.843 -28.892 57.309 1.00 59.44 406 LEU A N 1
ATOM 3175 C CA . LEU A 1 406 ? -112.851 -27.916 57.794 1.00 59.44 406 LEU A CA 1
ATOM 3176 C C . LEU A 1 406 ? -111.860 -28.507 58.814 1.00 59.44 406 LEU A C 1
ATOM 3178 O O . LEU A 1 406 ? -110.753 -27.996 58.940 1.00 59.44 406 LEU A O 1
ATOM 3182 N N . GLY A 1 407 ? -112.211 -29.605 59.492 1.00 62.03 407 GLY A N 1
ATOM 3183 C CA . GLY A 1 407 ? -111.324 -30.260 60.465 1.00 62.03 407 GLY A CA 1
ATOM 3184 C C . GLY A 1 407 ? -110.186 -31.086 59.848 1.00 62.03 407 GLY A C 1
ATOM 3185 O O . GLY A 1 407 ? -109.198 -31.353 60.525 1.00 62.03 407 GLY A O 1
ATOM 3186 N N . GLY A 1 408 ? -110.297 -31.490 58.575 1.00 62.88 408 GLY A N 1
ATOM 3187 C CA . GLY A 1 408 ? -109.279 -32.311 57.901 1.00 62.88 408 GLY A CA 1
ATOM 3188 C C . GLY A 1 408 ? -108.042 -31.529 57.440 1.00 62.88 408 GLY A C 1
ATOM 3189 O O . GLY A 1 408 ? -106.929 -32.031 57.540 1.00 62.88 408 GLY A O 1
ATOM 3190 N N . LEU A 1 409 ? -108.220 -30.279 57.001 1.00 62.59 409 LEU A N 1
ATOM 3191 C CA . LEU A 1 409 ? -107.147 -29.441 56.439 1.00 62.59 409 LEU A CA 1
ATOM 3192 C C . LEU A 1 409 ? -106.163 -28.892 57.486 1.00 62.59 409 LEU A C 1
ATOM 3194 O O . LEU A 1 409 ? -105.013 -28.611 57.153 1.00 62.59 409 LEU A O 1
ATOM 3198 N N . ASP A 1 410 ? -106.592 -28.751 58.743 1.00 68.81 410 ASP A N 1
ATOM 3199 C CA . ASP A 1 410 ? -105.729 -28.274 59.833 1.00 68.81 410 ASP A CA 1
ATOM 3200 C C . ASP A 1 410 ? -104.681 -29.332 60.227 1.00 68.81 410 ASP A C 1
ATOM 3202 O O . ASP A 1 410 ? -103.512 -29.013 60.458 1.00 68.81 410 ASP A O 1
ATOM 3206 N N . ASN A 1 411 ? -105.062 -30.615 60.187 1.00 70.00 411 ASN A N 1
ATOM 3207 C CA . ASN A 1 411 ? -104.139 -31.721 60.442 1.00 70.00 411 ASN A CA 1
ATOM 3208 C C . ASN A 1 411 ? -103.048 -31.813 59.363 1.00 70.00 411 ASN A C 1
ATOM 3210 O O . ASN A 1 411 ? -101.868 -31.864 59.716 1.00 70.00 411 ASN A O 1
ATOM 3214 N N . ASP A 1 412 ? -103.405 -31.733 58.078 1.00 74.69 412 ASP A N 1
ATOM 3215 C CA . ASP A 1 412 ? -102.431 -31.809 56.977 1.00 74.69 412 ASP A CA 1
ATOM 3216 C C . ASP A 1 412 ? -101.455 -30.612 56.988 1.00 74.69 412 ASP A C 1
ATOM 3218 O O . ASP A 1 412 ? -100.245 -30.773 56.794 1.00 74.69 412 ASP A O 1
ATOM 3222 N N . LEU A 1 413 ? -101.941 -29.399 57.294 1.00 72.75 413 LEU A N 1
ATOM 3223 C CA . LEU A 1 413 ? -101.086 -28.211 57.445 1.00 72.75 413 LEU A CA 1
ATOM 3224 C C . LEU A 1 413 ? -100.161 -28.301 58.666 1.00 72.75 413 LEU A C 1
ATOM 3226 O O . LEU A 1 413 ? -99.018 -27.831 58.604 1.00 72.75 413 LEU A O 1
ATOM 3230 N N . SER A 1 414 ? -100.618 -28.913 59.762 1.00 72.50 414 SER A N 1
ATOM 3231 C CA . SER A 1 414 ? -99.778 -29.158 60.937 1.00 72.50 414 SER A CA 1
ATOM 3232 C C . SER A 1 414 ? -98.648 -30.151 60.634 1.00 72.50 414 SER A C 1
ATOM 3234 O O . SER A 1 414 ? -97.514 -29.953 61.081 1.00 72.50 414 SER A O 1
ATOM 3236 N N . GLU A 1 415 ? -98.912 -31.165 59.804 1.00 77.94 415 GLU A N 1
ATOM 3237 C CA . GLU A 1 415 ? -97.935 -32.193 59.457 1.00 77.94 415 GLU A CA 1
ATOM 3238 C C . GLU A 1 415 ? -96.854 -31.670 58.500 1.00 77.94 415 GLU A C 1
ATOM 3240 O O . GLU A 1 415 ? -95.665 -31.917 58.721 1.00 77.94 415 GLU A O 1
ATOM 3245 N N . VAL A 1 416 ? -97.225 -30.848 57.512 1.00 76.44 416 VAL A N 1
ATOM 3246 C CA . VAL A 1 416 ? -96.255 -30.178 56.625 1.00 76.44 416 VAL A CA 1
ATOM 3247 C C . VAL A 1 416 ? -95.399 -29.169 57.397 1.00 76.44 416 VAL A C 1
ATOM 3249 O O . VAL A 1 416 ? -94.181 -29.126 57.204 1.00 76.44 416 VAL A O 1
ATOM 3252 N N . ARG A 1 417 ? -95.986 -28.395 58.324 1.00 76.19 417 ARG A N 1
ATOM 3253 C CA . ARG A 1 417 ? -95.219 -27.484 59.198 1.00 76.19 417 ARG A CA 1
ATOM 3254 C C . ARG A 1 417 ? -94.239 -28.241 60.094 1.00 76.19 417 ARG A C 1
ATOM 3256 O O . ARG A 1 417 ? -93.108 -27.787 60.268 1.00 76.19 417 ARG A O 1
ATOM 3263 N N . ARG A 1 418 ? -94.637 -29.404 60.620 1.00 79.69 418 ARG A N 1
ATOM 3264 C CA . ARG A 1 418 ? -93.757 -30.286 61.401 1.00 79.69 418 ARG A CA 1
ATOM 3265 C C . ARG A 1 418 ? -92.614 -30.843 60.549 1.00 79.69 418 ARG A C 1
ATOM 3267 O O . ARG A 1 418 ? -91.465 -30.773 60.976 1.00 79.69 418 ARG A O 1
ATOM 3274 N N . GLY A 1 419 ? -92.905 -31.328 59.341 1.00 79.00 419 GLY A N 1
ATOM 3275 C CA . GLY A 1 419 ? -91.890 -31.827 58.407 1.00 79.00 419 GLY A CA 1
ATOM 3276 C C . GLY A 1 419 ? -90.872 -30.753 58.008 1.00 79.00 419 GLY A C 1
ATOM 3277 O O . GLY A 1 419 ? -89.669 -31.014 58.000 1.00 79.00 419 GLY A O 1
ATOM 3278 N N . LEU A 1 420 ? -91.328 -29.520 57.763 1.00 77.81 420 LEU A N 1
ATOM 3279 C CA . LEU A 1 420 ? -90.446 -28.394 57.449 1.00 77.81 420 LEU A CA 1
ATOM 3280 C C . LEU A 1 420 ? -89.542 -28.031 58.641 1.00 77.81 420 LEU A C 1
ATOM 3282 O O . LEU A 1 420 ? -88.334 -27.878 58.462 1.00 77.81 420 LEU A O 1
ATOM 3286 N N . ALA A 1 421 ? -90.092 -27.992 59.859 1.00 75.25 421 ALA A N 1
ATOM 3287 C CA . ALA A 1 421 ? -89.323 -27.742 61.080 1.00 75.25 421 ALA A CA 1
ATOM 3288 C C . ALA A 1 421 ? -88.294 -28.855 61.376 1.00 75.25 421 ALA A C 1
ATOM 3290 O O . ALA A 1 421 ? -87.184 -28.579 61.843 1.00 75.25 421 ALA A O 1
ATOM 3291 N N . GLU A 1 422 ? -88.617 -30.118 61.080 1.00 80.81 422 GLU A N 1
ATOM 3292 C CA . GLU A 1 422 ? -87.686 -31.243 61.227 1.00 80.81 422 GLU A CA 1
ATOM 3293 C C . GLU A 1 422 ? -86.527 -31.173 60.218 1.00 80.81 422 GLU A C 1
ATOM 3295 O O . GLU A 1 422 ? -85.374 -31.405 60.604 1.00 80.81 422 GLU A O 1
ATOM 3300 N N . VAL A 1 423 ? -86.798 -30.795 58.962 1.00 78.19 423 VAL A N 1
ATOM 3301 C CA . VAL A 1 423 ? -85.773 -30.599 57.919 1.00 78.19 423 VAL A CA 1
ATOM 3302 C C . VAL A 1 423 ? -84.882 -29.399 58.238 1.00 78.19 423 VAL A C 1
ATOM 3304 O O . VAL A 1 423 ? -83.656 -29.514 58.181 1.00 78.19 423 VAL A O 1
ATOM 3307 N N . GLU A 1 424 ? -85.456 -28.275 58.662 1.00 77.69 424 GLU A N 1
ATOM 3308 C CA . GLU A 1 424 ? -84.710 -27.086 59.087 1.00 77.69 424 GLU A CA 1
ATOM 3309 C C . GLU A 1 424 ? -83.838 -27.388 60.328 1.00 77.69 424 GLU A C 1
ATOM 3311 O O . GLU A 1 424 ? -82.652 -27.033 60.401 1.00 77.69 424 GLU A O 1
ATOM 3316 N N . GLY A 1 425 ? -84.362 -28.193 61.260 1.00 79.56 425 GLY A N 1
ATOM 3317 C CA . GLY A 1 425 ? -83.608 -28.776 62.372 1.00 79.56 425 GLY A CA 1
ATOM 3318 C C . GLY A 1 425 ? -82.513 -29.765 61.937 1.00 79.56 425 GLY A C 1
ATOM 3319 O O . GLY A 1 425 ? -81.487 -29.910 62.607 1.00 79.56 425 GLY A O 1
ATOM 3320 N N . GLY A 1 426 ? -82.701 -30.479 60.826 1.00 81.00 426 GLY A N 1
ATOM 3321 C CA . GLY A 1 426 ? -81.710 -31.373 60.220 1.00 81.00 426 GLY A CA 1
ATOM 3322 C C . GLY A 1 426 ? -80.546 -30.610 59.586 1.00 81.00 426 GLY A C 1
ATOM 3323 O O . GLY A 1 426 ? -79.384 -30.909 59.872 1.00 81.00 426 GLY A O 1
ATOM 3324 N N . VAL A 1 427 ? -80.847 -29.568 58.806 1.00 77.50 427 VAL A N 1
ATOM 3325 C CA . VAL A 1 427 ? -79.855 -28.700 58.146 1.00 77.50 427 VAL A CA 1
ATOM 3326 C C . VAL A 1 427 ? -79.012 -27.943 59.173 1.00 77.50 427 VAL A C 1
ATOM 3328 O O . VAL A 1 427 ? -77.785 -27.908 59.063 1.00 77.50 427 VAL A O 1
ATOM 3331 N N . THR A 1 428 ? -79.627 -27.404 60.229 1.00 75.19 428 THR A N 1
ATOM 3332 C CA . THR A 1 428 ? -78.895 -26.735 61.320 1.00 75.19 428 THR A CA 1
ATOM 3333 C C . THR A 1 428 ? -77.991 -27.698 62.099 1.00 75.19 428 THR A C 1
ATOM 3335 O O . THR A 1 428 ? -76.854 -27.344 62.431 1.00 75.19 428 THR A O 1
ATOM 3338 N N . ARG A 1 429 ? -78.429 -28.945 62.336 1.00 78.44 429 ARG A N 1
ATOM 3339 C CA . ARG A 1 429 ? -77.596 -29.995 62.952 1.00 78.44 429 ARG A CA 1
ATOM 3340 C C . ARG A 1 429 ? -76.443 -30.439 62.052 1.00 78.44 429 ARG A C 1
ATOM 3342 O O . ARG A 1 429 ? -75.341 -30.628 62.566 1.00 78.44 429 ARG A O 1
ATOM 3349 N N . LEU A 1 430 ? -76.657 -30.562 60.741 1.00 75.56 430 LEU A N 1
ATOM 3350 C CA . LEU A 1 430 ? -75.602 -30.887 59.775 1.00 75.56 430 LEU A CA 1
ATOM 3351 C C . LEU A 1 430 ? -74.564 -29.757 59.694 1.00 75.56 430 LEU A C 1
ATOM 3353 O O . LEU A 1 430 ? -73.367 -30.015 59.816 1.00 75.56 430 LEU A O 1
ATOM 3357 N N . LYS A 1 431 ? -75.017 -28.497 59.615 1.00 74.50 431 LYS A N 1
ATOM 3358 C CA . LYS A 1 431 ? -74.148 -27.309 59.646 1.00 74.50 431 LYS A CA 1
ATOM 3359 C C . LYS A 1 431 ? -73.300 -27.277 60.919 1.00 74.50 431 LYS A C 1
ATOM 3361 O O . LYS A 1 431 ? -72.104 -27.024 60.840 1.00 74.50 431 LYS A O 1
ATOM 3366 N N . ARG A 1 432 ? -73.871 -27.619 62.082 1.00 74.94 432 ARG A N 1
ATOM 3367 C CA . ARG A 1 432 ? -73.131 -27.701 63.355 1.00 74.94 432 ARG A CA 1
ATOM 3368 C C . ARG A 1 432 ? -72.142 -28.878 63.397 1.00 74.94 432 ARG A C 1
ATOM 3370 O O . ARG A 1 432 ? -71.023 -28.697 63.871 1.00 74.94 432 ARG A O 1
ATOM 3377 N N . LYS A 1 433 ? -72.519 -30.051 62.870 1.00 75.31 433 LYS A N 1
ATOM 3378 C CA . LYS A 1 433 ? -71.649 -31.241 62.787 1.00 75.31 433 LYS A CA 1
ATOM 3379 C C . LYS A 1 433 ? -70.483 -31.086 61.807 1.00 75.31 433 LYS A C 1
ATOM 3381 O O . LYS A 1 433 ? -69.490 -31.771 61.999 1.00 75.31 433 LYS A O 1
ATOM 3386 N N . ILE A 1 434 ? -70.582 -30.215 60.801 1.00 78.19 434 ILE A N 1
ATOM 3387 C CA . ILE A 1 434 ? -69.499 -29.939 59.837 1.00 78.19 434 ILE A CA 1
ATOM 3388 C C . ILE A 1 434 ? -68.661 -28.723 60.265 1.00 78.19 434 ILE A C 1
ATOM 3390 O O . ILE A 1 434 ? -67.436 -28.766 60.187 1.00 78.19 434 ILE A O 1
ATOM 3394 N N . ALA A 1 435 ? -69.287 -27.655 60.773 1.00 76.62 435 ALA A N 1
ATOM 3395 C CA . ALA A 1 435 ? -68.578 -26.431 61.156 1.00 76.62 435 ALA A CA 1
ATOM 3396 C C . ALA A 1 435 ? -67.582 -26.648 62.307 1.00 76.62 435 ALA A C 1
ATOM 3398 O O . ALA A 1 435 ? -66.476 -26.118 62.260 1.00 76.62 435 ALA A O 1
ATOM 3399 N N . SER A 1 436 ? -67.944 -27.455 63.312 1.00 75.38 436 SER A N 1
ATOM 3400 C CA . SER A 1 436 ? -67.066 -27.773 64.448 1.00 75.38 436 SER A CA 1
ATOM 3401 C C . SER A 1 436 ? -65.775 -28.504 64.032 1.00 75.38 436 SER A C 1
ATOM 3403 O O . SER A 1 436 ? -64.697 -28.004 64.360 1.00 75.38 436 SER A O 1
ATOM 3405 N N . PRO A 1 437 ? -65.818 -29.629 63.288 1.00 77.81 437 PRO A N 1
ATOM 3406 C CA . PRO A 1 437 ? -64.597 -30.283 62.824 1.00 77.81 437 PRO A CA 1
ATOM 3407 C C . PRO A 1 437 ? -63.831 -29.443 61.799 1.00 77.81 437 PRO A C 1
ATOM 3409 O O . PRO A 1 437 ? -62.607 -29.482 61.815 1.00 77.81 437 PRO A O 1
ATOM 3412 N N . HIS A 1 438 ? -64.494 -28.626 60.972 1.00 77.12 438 HIS A N 1
ATOM 3413 C CA . HIS A 1 438 ? -63.798 -27.685 60.086 1.00 77.12 438 HIS A CA 1
ATOM 3414 C C . HIS A 1 438 ? -63.011 -26.622 60.876 1.00 77.12 438 HIS A C 1
ATOM 3416 O O . HIS A 1 438 ? -61.850 -26.364 60.570 1.00 77.12 438 HIS A O 1
ATOM 3422 N N . GLN A 1 439 ? -63.591 -26.048 61.938 1.00 78.69 439 GLN A N 1
ATOM 3423 C CA . GLN A 1 439 ? -62.885 -25.124 62.840 1.00 78.69 439 GLN A CA 1
ATOM 3424 C C . GLN A 1 439 ? -61.743 -25.813 63.614 1.00 78.69 439 GLN A C 1
ATOM 3426 O O . GLN A 1 439 ? -60.671 -25.230 63.801 1.00 78.69 439 GLN A O 1
ATOM 3431 N N . GLY A 1 440 ? -61.929 -27.071 64.024 1.00 81.00 440 GLY A N 1
ATOM 3432 C CA . GLY A 1 440 ? -60.881 -27.880 64.659 1.00 81.00 440 GLY A CA 1
ATOM 3433 C C . GLY A 1 440 ? -59.721 -28.221 63.714 1.00 81.00 440 GLY A C 1
ATOM 3434 O O . GLY A 1 440 ? -58.553 -28.135 64.098 1.00 81.00 440 GLY A O 1
ATOM 3435 N N . LEU A 1 441 ? -60.022 -28.545 62.454 1.00 79.94 441 LEU A N 1
ATOM 3436 C CA . LEU A 1 441 ? -59.019 -28.798 61.421 1.00 79.94 441 LEU A CA 1
ATOM 3437 C C . LEU A 1 441 ? -58.268 -27.510 61.056 1.00 79.94 441 LEU A C 1
ATOM 3439 O O . LEU A 1 441 ? -57.042 -27.521 61.004 1.00 79.94 441 LEU A O 1
ATOM 3443 N N . ALA A 1 442 ? -58.980 -26.393 60.882 1.00 78.44 442 ALA A N 1
ATOM 3444 C CA . ALA A 1 442 ? -58.383 -25.092 60.583 1.00 78.44 442 ALA A CA 1
ATOM 3445 C C . ALA A 1 442 ? -57.426 -24.622 61.693 1.00 78.44 442 ALA A C 1
ATOM 3447 O O . ALA A 1 442 ? -56.318 -24.175 61.401 1.00 78.44 442 ALA A O 1
ATOM 3448 N N . SER A 1 443 ? -57.799 -24.787 62.968 1.00 82.44 443 SER A N 1
ATOM 3449 C CA . SER A 1 443 ? -56.918 -24.432 64.093 1.00 82.44 443 SER A CA 1
ATOM 3450 C C . SER A 1 443 ? -55.689 -25.344 64.196 1.00 82.44 443 SER A C 1
ATOM 3452 O O . SER A 1 443 ? -54.586 -24.861 64.459 1.00 82.44 443 SER A O 1
ATOM 3454 N N . SER A 1 444 ? -55.841 -26.643 63.917 1.00 83.25 444 SER A N 1
ATOM 3455 C CA . SER A 1 444 ? -54.727 -27.602 63.908 1.00 83.25 444 SER A CA 1
ATOM 3456 C C . SER A 1 444 ? -53.762 -27.365 62.740 1.00 83.25 444 SER A C 1
ATOM 3458 O O . SER A 1 444 ? -52.545 -27.425 62.924 1.00 83.25 444 SER A O 1
ATOM 3460 N N . LEU A 1 445 ? -54.281 -27.041 61.551 1.00 81.50 445 LEU A N 1
ATOM 3461 C CA . LEU A 1 445 ? -53.470 -26.641 60.399 1.00 81.50 445 LEU A CA 1
ATOM 3462 C C . LEU A 1 445 ? -52.705 -25.345 60.688 1.00 81.50 445 LEU A C 1
ATOM 3464 O O . LEU A 1 445 ? -51.511 -25.277 60.414 1.00 81.50 445 LEU A O 1
ATOM 3468 N N . LEU A 1 446 ? -53.345 -24.365 61.329 1.00 83.25 446 LEU A N 1
ATOM 3469 C CA . LEU A 1 446 ? -52.713 -23.104 61.721 1.00 83.25 446 LEU A CA 1
ATOM 3470 C C . LEU A 1 446 ? -51.611 -23.286 62.785 1.00 83.25 446 LEU A C 1
ATOM 3472 O O . LEU A 1 446 ? -50.596 -22.588 62.767 1.00 83.25 446 LEU A O 1
ATOM 3476 N N . LEU A 1 447 ? -51.759 -24.244 63.703 1.00 85.12 447 LEU A N 1
ATOM 3477 C CA . LEU A 1 447 ? -50.689 -24.604 64.638 1.00 85.12 447 LEU A CA 1
ATOM 3478 C C . LEU A 1 447 ? -49.509 -25.274 63.913 1.00 85.12 447 LEU A C 1
ATOM 3480 O O . LEU A 1 447 ? -48.349 -24.947 64.176 1.00 85.12 447 LEU A O 1
ATOM 3484 N N . LEU A 1 448 ? -49.797 -26.189 62.983 1.00 82.31 448 LEU A N 1
ATOM 3485 C CA . LEU A 1 448 ? -48.783 -26.896 62.200 1.00 82.31 448 LEU A CA 1
ATOM 3486 C C . LEU A 1 448 ? -47.970 -25.935 61.317 1.00 82.31 448 LEU A C 1
ATOM 3488 O O . LEU A 1 448 ? -46.746 -26.063 61.241 1.00 82.31 448 LEU A O 1
ATOM 3492 N N . THR A 1 449 ? -48.617 -24.952 60.683 1.00 80.62 449 THR A N 1
ATOM 3493 C CA . THR A 1 449 ? -47.934 -23.928 59.875 1.00 80.62 449 THR A CA 1
ATOM 3494 C C . THR A 1 449 ? -47.043 -23.039 60.735 1.00 80.62 449 THR A C 1
ATOM 3496 O O . THR A 1 449 ? -45.880 -22.830 60.388 1.00 80.62 449 THR A O 1
ATOM 3499 N N . ARG A 1 450 ? -47.515 -22.599 61.911 1.00 80.38 450 ARG A N 1
ATOM 3500 C CA . ARG A 1 450 ? -46.696 -21.836 62.873 1.00 80.38 450 ARG A CA 1
ATOM 3501 C C . ARG A 1 450 ? -45.461 -22.616 63.336 1.00 80.38 450 ARG A C 1
ATOM 3503 O O . ARG A 1 450 ? -44.365 -22.058 63.345 1.00 80.38 450 ARG A O 1
ATOM 3510 N N . LEU A 1 451 ? -45.604 -23.905 63.655 1.00 83.06 451 LEU A N 1
ATOM 3511 C CA . LEU A 1 451 ? -44.475 -24.759 64.051 1.00 83.06 451 LEU A CA 1
ATOM 3512 C C . LEU A 1 451 ? -43.471 -24.973 62.912 1.00 83.06 451 LEU A C 1
ATOM 3514 O O . LEU A 1 451 ? -42.263 -24.898 63.141 1.00 83.06 451 LEU A O 1
ATOM 3518 N N . ARG A 1 452 ? -43.941 -25.195 61.678 1.00 81.12 452 ARG A N 1
ATOM 3519 C CA . ARG A 1 452 ? -43.066 -25.325 60.499 1.00 81.12 452 ARG A CA 1
ATOM 3520 C C . ARG A 1 452 ? -42.295 -24.035 60.217 1.00 81.12 452 ARG A C 1
ATOM 3522 O O . ARG A 1 452 ? -41.088 -24.098 59.984 1.00 81.12 452 ARG A O 1
ATOM 3529 N N . ARG A 1 453 ? -42.954 -22.874 60.314 1.00 77.06 453 ARG A N 1
ATOM 3530 C CA . ARG A 1 453 ? -42.318 -21.554 60.162 1.00 77.06 453 ARG A CA 1
ATOM 3531 C C . ARG A 1 453 ? -41.262 -21.307 61.245 1.00 77.06 453 ARG A C 1
ATOM 3533 O O . ARG A 1 453 ? -40.141 -20.931 60.910 1.00 77.06 453 ARG A O 1
ATOM 3540 N N . ALA A 1 454 ? -41.570 -21.597 62.511 1.00 80.38 454 ALA A N 1
ATOM 3541 C CA . ALA A 1 454 ? -40.621 -21.464 63.620 1.00 80.38 454 ALA A CA 1
ATOM 3542 C C . ALA A 1 454 ? -39.409 -22.405 63.474 1.00 80.38 454 ALA A C 1
ATOM 3544 O O . ALA A 1 454 ? -38.266 -21.978 63.637 1.00 80.38 454 ALA A O 1
ATOM 3545 N N . ALA A 1 455 ? -39.636 -23.668 63.098 1.00 80.62 455 ALA A N 1
ATOM 3546 C CA . ALA A 1 455 ? -38.563 -24.633 62.867 1.00 80.62 455 ALA A CA 1
ATOM 3547 C C . ALA A 1 455 ? -37.673 -24.244 61.672 1.00 80.62 455 ALA A C 1
ATOM 3549 O O . ALA A 1 455 ? -36.455 -24.408 61.735 1.00 80.62 455 ALA A O 1
ATOM 3550 N N . SER A 1 456 ? -38.259 -23.713 60.595 1.00 80.75 456 SER A N 1
ATOM 3551 C CA . SER A 1 456 ? -37.513 -23.186 59.446 1.00 80.75 456 SER A CA 1
ATOM 3552 C C . SER A 1 456 ? -36.668 -21.965 59.825 1.00 80.75 456 SER A C 1
ATOM 3554 O O . SER A 1 456 ? -35.490 -21.896 59.471 1.00 80.75 456 SER A O 1
ATOM 3556 N N . LEU A 1 457 ? -37.236 -21.024 60.589 1.00 80.31 457 LEU A N 1
ATOM 3557 C CA . LEU A 1 457 ? -36.529 -19.840 61.079 1.00 80.31 457 LEU A CA 1
ATOM 3558 C C . LEU A 1 457 ? -35.331 -20.222 61.964 1.00 80.31 457 LEU A C 1
ATOM 3560 O O . LEU A 1 457 ? -34.232 -19.725 61.735 1.00 80.31 457 LEU A O 1
ATOM 3564 N N . ALA A 1 458 ? -35.513 -21.160 62.899 1.00 81.50 458 ALA A N 1
ATOM 3565 C CA . ALA A 1 458 ? -34.448 -21.641 63.780 1.00 81.50 458 ALA A CA 1
ATOM 3566 C C . ALA A 1 458 ? -33.309 -22.352 63.024 1.00 81.50 458 ALA A C 1
ATOM 3568 O O . ALA A 1 458 ? -32.137 -22.147 63.329 1.00 81.50 458 ALA A O 1
ATOM 3569 N N . ARG A 1 459 ? -33.624 -23.167 62.006 1.00 82.94 459 ARG A N 1
ATOM 3570 C CA . ARG A 1 459 ? -32.589 -23.837 61.193 1.00 82.94 459 ARG A CA 1
ATOM 3571 C C . ARG A 1 459 ? -31.781 -22.844 60.367 1.00 82.94 459 ARG A C 1
ATOM 3573 O O . ARG A 1 459 ? -30.562 -22.979 60.277 1.00 82.94 459 ARG A O 1
ATOM 3580 N N . ARG A 1 460 ? -32.444 -21.858 59.755 1.00 83.75 460 ARG A N 1
ATOM 3581 C CA . ARG A 1 460 ? -31.754 -20.849 58.946 1.00 83.75 460 ARG A CA 1
ATOM 3582 C C . ARG A 1 460 ? -30.927 -19.892 59.812 1.00 83.75 460 ARG A C 1
ATOM 3584 O O . ARG A 1 460 ? -29.801 -19.592 59.429 1.00 83.75 460 ARG A O 1
ATOM 3591 N N . SER A 1 461 ? -31.412 -19.499 60.995 1.00 82.50 461 SER A N 1
ATOM 3592 C CA . SER A 1 461 ? -30.628 -18.690 61.943 1.00 82.50 461 SER A CA 1
ATOM 3593 C C . SER A 1 461 ? -29.427 -19.456 62.508 1.00 82.50 461 SER A C 1
ATOM 3595 O O . SER A 1 461 ? -28.332 -18.906 62.575 1.00 82.50 461 SER A O 1
ATOM 3597 N N . GLN A 1 462 ? -29.579 -20.748 62.824 1.00 84.62 462 GLN A N 1
ATOM 3598 C CA . GLN A 1 462 ? -28.455 -21.600 63.222 1.00 84.62 462 GLN A CA 1
ATOM 3599 C C . GLN A 1 462 ? -27.405 -21.700 62.108 1.00 84.62 462 GLN A C 1
ATOM 3601 O O . GLN A 1 462 ? -26.214 -21.558 62.379 1.00 84.62 462 GLN A O 1
ATOM 3606 N N . ARG A 1 463 ? -27.832 -21.926 60.857 1.00 86.00 463 ARG A N 1
ATOM 3607 C CA . ARG A 1 463 ? -26.918 -21.994 59.708 1.00 86.00 463 ARG A CA 1
ATOM 3608 C C . ARG A 1 463 ? -26.173 -20.673 59.504 1.00 86.00 463 ARG A C 1
ATOM 3610 O O . ARG A 1 463 ? -24.963 -20.709 59.319 1.00 86.00 463 ARG A O 1
ATOM 3617 N N . PHE A 1 464 ? -26.867 -19.538 59.608 1.00 87.81 464 PHE A N 1
ATOM 3618 C CA . PHE A 1 464 ? -26.250 -18.211 59.550 1.00 87.81 464 PHE A CA 1
ATOM 3619 C C . PHE A 1 464 ? -25.167 -18.042 60.628 1.00 87.81 464 PHE A C 1
ATOM 3621 O O . PHE A 1 464 ? -24.034 -17.712 60.301 1.00 87.81 464 PHE A O 1
ATOM 3628 N N . MET A 1 465 ? -25.467 -18.354 61.894 1.00 85.31 465 MET A N 1
ATOM 3629 C CA . MET A 1 465 ? -24.498 -18.198 62.991 1.00 85.31 465 MET A CA 1
ATOM 3630 C C . MET A 1 465 ? -23.261 -19.094 62.834 1.00 85.31 465 MET A C 1
ATOM 3632 O O . MET A 1 465 ? -22.158 -18.695 63.202 1.00 85.31 465 MET A O 1
ATOM 3636 N N . VAL A 1 466 ? -23.425 -20.308 62.297 1.00 88.19 466 VAL A N 1
ATOM 3637 C CA . VAL A 1 466 ? -22.297 -21.210 62.006 1.00 88.19 466 VAL A CA 1
ATOM 3638 C C . VAL A 1 466 ? -21.418 -20.643 60.892 1.00 88.19 466 VAL A C 1
ATOM 3640 O O . VAL A 1 466 ? -20.195 -20.682 61.009 1.00 88.19 466 VAL A O 1
ATOM 3643 N N . LEU A 1 467 ? -22.026 -20.100 59.835 1.00 87.50 467 LEU A N 1
ATOM 3644 C CA . LEU A 1 467 ? -21.290 -19.486 58.731 1.00 87.50 467 LEU A CA 1
ATOM 3645 C C . LEU A 1 467 ? -20.586 -18.193 59.156 1.00 87.50 467 LEU A C 1
ATOM 3647 O O . LEU A 1 467 ? -19.428 -18.019 58.800 1.00 87.50 467 LEU A O 1
ATOM 3651 N N . ALA A 1 468 ? -21.222 -17.349 59.972 1.00 85.12 468 ALA A N 1
ATOM 3652 C CA . ALA A 1 468 ? -20.609 -16.132 60.509 1.00 85.12 468 ALA A CA 1
ATOM 3653 C C . ALA A 1 468 ? -19.363 -16.442 61.361 1.00 85.12 468 ALA A C 1
ATOM 3655 O O . ALA A 1 468 ? -18.311 -15.850 61.156 1.00 85.12 468 ALA A O 1
ATOM 3656 N N . ARG A 1 469 ? -19.425 -17.457 62.236 1.00 85.56 469 ARG A N 1
ATOM 3657 C CA . ARG A 1 469 ? -18.246 -17.908 63.006 1.00 85.56 469 ARG A CA 1
ATOM 3658 C C . ARG A 1 469 ? -17.154 -18.521 62.134 1.00 85.56 469 ARG A C 1
ATOM 3660 O O . ARG A 1 469 ? -15.972 -18.385 62.432 1.00 85.56 469 ARG A O 1
ATOM 3667 N N . ARG A 1 470 ? -17.537 -19.239 61.074 1.00 87.62 470 ARG A N 1
ATOM 3668 C CA . ARG A 1 470 ? -16.572 -19.774 60.106 1.00 87.62 470 ARG A CA 1
ATOM 3669 C C . ARG A 1 470 ? -15.867 -18.639 59.362 1.00 87.62 470 ARG A C 1
ATOM 3671 O O . ARG A 1 470 ? -14.657 -18.718 59.189 1.00 87.62 470 ARG A O 1
ATOM 3678 N N . LEU A 1 471 ? -16.609 -17.603 58.971 1.00 86.88 471 LEU A N 1
ATOM 3679 C CA . LEU A 1 471 ? -16.074 -16.412 58.321 1.00 86.88 471 LEU A CA 1
ATOM 3680 C C . LEU A 1 471 ? -15.078 -15.681 59.229 1.00 86.88 471 LEU A C 1
ATOM 3682 O O . LEU A 1 471 ? -13.990 -15.364 58.772 1.00 86.88 471 LEU A O 1
ATOM 3686 N N . GLU A 1 472 ? -15.391 -15.497 60.516 1.00 84.62 472 GLU A N 1
ATOM 3687 C CA . GLU A 1 472 ? -14.456 -14.921 61.500 1.00 84.62 472 GLU A CA 1
ATOM 3688 C C . GLU A 1 472 ? -13.132 -15.705 61.566 1.00 84.62 472 GLU A C 1
ATOM 3690 O O . GLU A 1 472 ? -12.056 -15.111 61.559 1.00 84.62 472 GLU A O 1
ATOM 3695 N N . GLY A 1 473 ? -13.194 -17.043 61.558 1.00 83.00 473 GLY A N 1
ATOM 3696 C CA . GLY A 1 473 ? -11.997 -17.890 61.515 1.00 83.00 473 GLY A CA 1
ATOM 3697 C C . GLY A 1 473 ? -11.200 -17.767 60.209 1.00 83.00 473 GLY A C 1
ATOM 3698 O O . GLY A 1 473 ? -9.973 -17.770 60.243 1.00 83.00 473 GLY A O 1
ATOM 3699 N N . GLN A 1 474 ? -11.883 -17.623 59.070 1.00 85.12 474 GLN A N 1
ATOM 3700 C CA . GLN A 1 474 ? -11.246 -17.417 57.763 1.00 85.12 474 GLN A CA 1
ATOM 3701 C C . GLN A 1 474 ? -10.627 -16.017 57.634 1.00 85.12 474 GLN A C 1
ATOM 3703 O O . GLN A 1 474 ? -9.579 -15.878 57.012 1.00 85.12 474 GLN A O 1
ATOM 3708 N N . MET A 1 475 ? -11.229 -14.987 58.240 1.00 85.06 475 MET A N 1
ATOM 3709 C CA . MET A 1 475 ? -10.653 -13.636 58.286 1.00 85.06 475 MET A CA 1
ATOM 3710 C C . MET A 1 475 ? -9.361 -13.612 59.101 1.00 85.06 475 MET A C 1
ATOM 3712 O O . MET A 1 475 ? -8.364 -13.081 58.625 1.00 85.06 475 MET A O 1
ATOM 3716 N N . ALA A 1 476 ? -9.331 -14.295 60.250 1.00 81.62 476 ALA A N 1
ATOM 3717 C CA . ALA A 1 476 ? -8.110 -14.434 61.044 1.00 81.62 476 ALA A CA 1
ATOM 3718 C C . ALA A 1 476 ? -6.969 -15.114 60.258 1.00 81.62 476 ALA A C 1
ATOM 3720 O O . ALA A 1 476 ? -5.808 -14.730 60.386 1.00 81.62 476 ALA A O 1
ATOM 3721 N N . GLU A 1 477 ? -7.286 -16.085 59.393 1.00 80.81 477 GLU A N 1
ATOM 3722 C CA . GLU A 1 477 ? -6.300 -16.731 58.515 1.00 80.81 477 GLU A CA 1
ATOM 3723 C C . GLU A 1 477 ? -5.781 -15.793 57.404 1.00 80.81 477 GLU A C 1
ATOM 3725 O O . GLU A 1 477 ? -4.597 -15.845 57.065 1.00 80.81 477 GLU A O 1
ATOM 3730 N N . ILE A 1 478 ? -6.626 -14.900 56.873 1.00 80.31 478 ILE A N 1
ATOM 3731 C CA . ILE A 1 478 ? -6.237 -13.878 55.880 1.00 80.31 478 ILE A CA 1
ATOM 3732 C C . ILE A 1 478 ? -5.358 -12.787 56.506 1.00 80.31 478 ILE A C 1
ATOM 3734 O O . ILE A 1 478 ? -4.425 -12.314 55.848 1.00 80.31 478 ILE A O 1
ATOM 3738 N N . ASP A 1 479 ? -5.633 -12.430 57.762 1.00 77.94 479 ASP A N 1
ATOM 3739 C CA . ASP A 1 479 ? -4.878 -11.448 58.553 1.00 77.94 479 ASP A CA 1
ATOM 3740 C C . ASP A 1 479 ? -3.567 -12.029 59.117 1.00 77.94 479 ASP A C 1
ATOM 3742 O O . ASP A 1 479 ? -2.681 -11.292 59.557 1.00 77.94 479 ASP A O 1
ATOM 3746 N N . GLY A 1 480 ? -3.399 -13.355 59.048 1.00 67.31 480 GLY A N 1
ATOM 3747 C CA . GLY A 1 480 ? -2.192 -14.062 59.478 1.00 67.31 480 GLY A CA 1
ATOM 3748 C C . GLY A 1 480 ? -2.151 -14.408 60.971 1.00 67.31 480 GLY A C 1
ATOM 3749 O O . GLY A 1 480 ? -1.084 -14.753 61.487 1.00 67.31 480 GLY A O 1
ATOM 3750 N N . GLU A 1 481 ? -3.285 -14.354 61.674 1.00 55.31 481 GLU A N 1
ATOM 3751 C CA . GLU A 1 481 ? -3.402 -14.758 63.076 1.00 55.31 481 GLU A CA 1
ATOM 3752 C C . GLU A 1 481 ? -3.614 -16.280 63.198 1.00 55.31 481 GLU A C 1
ATOM 3754 O O . GLU A 1 481 ? -4.560 -16.863 62.669 1.00 55.31 481 GLU A O 1
ATOM 3759 N N . THR A 1 482 ? -2.724 -16.971 63.921 1.00 44.81 482 THR A N 1
ATOM 3760 C CA . THR A 1 482 ? -2.830 -18.425 64.134 1.00 44.81 482 THR A CA 1
ATOM 3761 C C . THR A 1 482 ? -3.875 -18.753 65.203 1.00 44.81 482 THR A C 1
ATOM 3763 O O . THR A 1 482 ? -3.589 -18.766 66.400 1.00 44.81 482 THR A O 1
ATOM 3766 N N . VAL A 1 483 ? -5.101 -19.077 64.787 1.00 45.78 483 VAL A N 1
ATOM 3767 C CA . VAL A 1 483 ? -6.146 -19.536 65.717 1.00 45.78 483 VAL A CA 1
ATOM 3768 C C . VAL A 1 483 ? -5.915 -21.008 66.094 1.00 45.78 483 VAL A C 1
ATOM 3770 O O . VAL A 1 483 ? -6.237 -21.928 65.343 1.00 45.78 483 VAL A O 1
ATOM 3773 N N . GLN A 1 484 ? -5.387 -21.255 67.298 1.00 42.47 484 GLN A N 1
ATOM 3774 C CA . GLN A 1 484 ? -5.434 -22.573 67.941 1.00 42.47 484 GLN A CA 1
ATOM 3775 C C . GLN A 1 484 ? -6.832 -22.811 68.523 1.00 42.47 484 GLN A C 1
ATOM 3777 O O . GLN A 1 484 ? -7.092 -22.447 69.665 1.00 42.47 484 GLN A O 1
ATOM 3782 N N . ASN A 1 485 ? -7.726 -23.463 67.778 1.00 37.59 485 ASN A N 1
ATOM 3783 C CA . ASN A 1 485 ? -8.942 -24.027 68.364 1.00 37.59 485 ASN A CA 1
ATOM 3784 C C . ASN A 1 485 ? -8.988 -25.545 68.169 1.00 37.59 485 ASN A C 1
ATOM 3786 O O . ASN A 1 485 ? -9.056 -26.073 67.059 1.00 37.59 485 ASN A O 1
ATOM 3790 N N . GLY A 1 486 ? -8.921 -26.257 69.296 1.00 45.09 486 GLY A N 1
ATOM 3791 C CA . GLY A 1 486 ? -8.977 -27.708 69.363 1.00 45.09 486 GLY A CA 1
ATOM 3792 C C . GLY A 1 486 ? -10.383 -28.231 69.102 1.00 45.09 486 GLY A C 1
ATOM 3793 O O . GLY A 1 486 ? -11.206 -28.238 70.007 1.00 45.09 486 GLY A O 1
ATOM 3794 N N . ALA A 1 487 ? -10.632 -28.687 67.875 1.00 36.09 487 ALA A N 1
ATOM 3795 C CA . ALA A 1 487 ? -11.371 -29.909 67.541 1.00 36.09 487 ALA A CA 1
ATOM 3796 C C . ALA A 1 487 ? -11.646 -29.953 66.028 1.00 36.09 487 ALA A C 1
ATOM 3798 O O . ALA A 1 487 ? -12.523 -29.253 65.534 1.00 36.09 487 ALA A O 1
ATOM 3799 N N . GLY A 1 488 ? -10.964 -30.858 65.315 1.00 37.41 488 GLY A N 1
ATOM 3800 C CA . GLY A 1 488 ? -11.526 -31.461 64.100 1.00 37.41 488 GLY A CA 1
ATOM 3801 C C . GLY A 1 488 ? -10.844 -31.175 62.758 1.00 37.41 488 GLY A C 1
ATOM 3802 O O . GLY A 1 488 ? -11.391 -30.466 61.931 1.00 37.41 488 GLY A O 1
ATOM 3803 N N . ARG A 1 489 ? -9.778 -31.949 62.507 1.00 31.58 489 ARG A N 1
ATOM 3804 C CA . ARG A 1 489 ? -9.338 -32.524 61.215 1.00 31.58 489 ARG A CA 1
ATOM 3805 C C . ARG A 1 489 ? -8.542 -31.641 60.232 1.00 31.58 489 ARG A C 1
ATOM 3807 O O . ARG A 1 489 ? -9.068 -30.855 59.461 1.00 31.58 489 ARG A O 1
ATOM 3814 N N . LEU A 1 490 ? -7.243 -31.943 60.234 1.00 39.84 490 LEU A N 1
ATOM 3815 C CA . LEU A 1 490 ? -6.182 -31.563 59.306 1.00 39.84 490 LEU A CA 1
ATOM 3816 C C . LEU A 1 490 ? -6.474 -31.927 57.841 1.00 39.84 490 LEU A C 1
ATOM 3818 O O . LEU A 1 490 ? -6.730 -33.094 57.543 1.00 39.84 490 LEU A O 1
ATOM 3822 N N . THR A 1 491 ? -6.215 -30.973 56.946 1.00 35.50 491 THR A N 1
ATOM 3823 C CA . THR A 1 491 ? -5.361 -31.187 55.764 1.00 35.50 491 THR A CA 1
ATOM 3824 C C . THR A 1 491 ? -4.430 -29.985 55.599 1.00 35.50 491 THR A C 1
ATOM 3826 O O . THR A 1 491 ? -4.547 -29.219 54.650 1.00 35.50 491 THR A O 1
ATOM 3829 N N . ALA A 1 492 ? -3.511 -29.796 56.549 1.00 37.50 492 ALA A N 1
ATOM 3830 C CA . ALA A 1 492 ? -2.331 -28.981 56.290 1.00 37.50 492 ALA A CA 1
ATOM 3831 C C . ALA A 1 492 ? -1.425 -29.793 55.354 1.00 37.50 492 ALA A C 1
ATOM 3833 O O . ALA A 1 492 ? -0.886 -30.826 55.752 1.00 37.50 492 ALA A O 1
ATOM 3834 N N . VAL A 1 493 ? -1.328 -29.376 54.093 1.00 36.66 493 VAL A N 1
ATOM 3835 C CA . VAL A 1 493 ? -0.307 -29.886 53.177 1.00 36.66 493 VAL A CA 1
ATOM 3836 C C . VAL A 1 493 ? 0.985 -29.150 53.524 1.00 36.66 493 VAL A C 1
ATOM 3838 O O . VAL A 1 493 ? 1.121 -27.952 53.271 1.00 36.66 493 VAL A O 1
ATOM 3841 N N . ASP A 1 494 ? 1.917 -29.854 54.164 1.00 39.62 494 ASP A N 1
ATOM 3842 C CA . ASP A 1 494 ? 3.257 -29.343 54.451 1.00 39.62 494 ASP A CA 1
ATOM 3843 C C . ASP A 1 494 ? 3.972 -29.002 53.132 1.00 39.62 494 ASP A C 1
ATOM 3845 O O . ASP A 1 494 ? 4.339 -29.886 52.358 1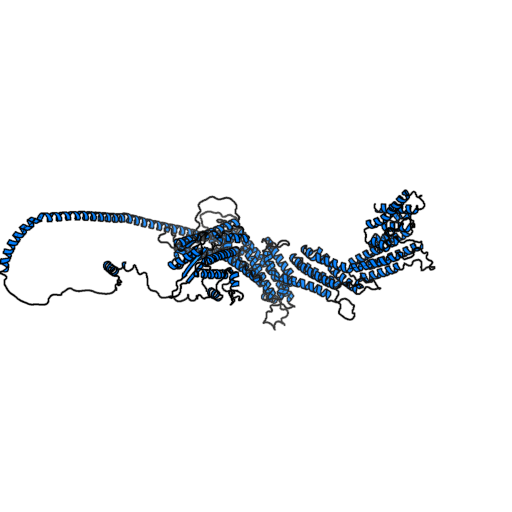.00 39.62 494 ASP A O 1
ATOM 3849 N N . GLY A 1 495 ? 4.134 -27.700 52.862 1.00 44.47 495 GLY A N 1
ATOM 3850 C CA . GLY A 1 495 ? 4.849 -27.175 51.691 1.00 44.47 495 GLY A CA 1
ATOM 3851 C C . GLY A 1 495 ? 4.348 -25.832 51.142 1.00 44.47 495 GLY A C 1
ATOM 3852 O O . GLY A 1 495 ? 5.065 -25.196 50.374 1.00 44.47 495 GLY A O 1
ATOM 3853 N N . GLU A 1 496 ? 3.156 -25.366 51.528 1.00 45.78 496 GLU A N 1
ATOM 3854 C CA . GLU A 1 496 ? 2.539 -24.188 50.893 1.00 45.78 496 GLU A CA 1
ATOM 3855 C C . GLU A 1 496 ? 3.075 -22.858 51.426 1.00 45.78 496 GLU A C 1
ATOM 3857 O O . GLU A 1 496 ? 3.098 -22.626 52.645 1.00 45.78 496 GLU A O 1
ATOM 3862 N N . LYS A 1 497 ? 3.479 -21.977 50.501 1.00 58.81 497 LYS A N 1
ATOM 3863 C CA . LYS A 1 497 ? 3.979 -20.627 50.793 1.00 58.81 497 LYS A CA 1
ATOM 3864 C C . LYS A 1 497 ? 2.849 -19.774 51.391 1.00 58.81 497 LYS A C 1
ATOM 3866 O O . LYS A 1 497 ? 1.703 -19.876 50.968 1.00 58.81 497 LYS A O 1
ATOM 3871 N N . GLY A 1 498 ? 3.180 -18.899 52.345 1.00 63.00 498 GLY A N 1
ATOM 3872 C CA . GLY A 1 498 ? 2.236 -17.965 52.987 1.00 63.00 498 GLY A CA 1
ATOM 3873 C C . GLY A 1 498 ? 1.233 -17.247 52.055 1.00 63.00 498 GLY A C 1
ATOM 3874 O O . GLY A 1 498 ? 0.053 -17.230 52.399 1.00 63.00 498 GLY A O 1
ATOM 3875 N N . PRO A 1 499 ? 1.630 -16.711 50.879 1.00 64.69 499 PRO A N 1
ATOM 3876 C CA . PRO A 1 499 ? 0.694 -16.059 49.951 1.00 64.69 499 PRO A CA 1
ATOM 3877 C C . PRO A 1 499 ? -0.358 -17.005 49.351 1.00 64.69 499 PRO A C 1
ATOM 3879 O O . PRO A 1 499 ? -1.533 -16.657 49.322 1.00 64.69 499 PRO A O 1
ATOM 3882 N N . GLU A 1 500 ? 0.013 -18.236 48.982 1.00 67.94 500 GLU A N 1
ATOM 3883 C CA . GLU A 1 500 ? -0.926 -19.218 48.411 1.00 67.94 500 GLU A CA 1
ATOM 3884 C C . GLU A 1 500 ? -1.994 -19.645 49.431 1.00 67.94 500 GLU A C 1
ATOM 3886 O O . GLU A 1 500 ? -3.146 -19.897 49.070 1.00 67.94 500 GLU A O 1
ATOM 3891 N N . ARG A 1 501 ? -1.632 -19.696 50.722 1.00 71.44 501 ARG A N 1
ATOM 3892 C CA . ARG A 1 501 ? -2.599 -19.935 51.806 1.00 71.44 501 ARG A CA 1
ATOM 3893 C C . ARG A 1 501 ? -3.554 -18.761 51.967 1.00 71.44 501 ARG A C 1
ATOM 3895 O O . ARG A 1 501 ? -4.760 -18.980 52.020 1.00 71.44 501 ARG A O 1
ATOM 3902 N N . ARG A 1 502 ? -3.029 -17.530 51.967 1.00 78.81 502 ARG A N 1
ATOM 3903 C CA . ARG A 1 502 ? -3.835 -16.304 52.063 1.00 78.81 502 ARG A CA 1
ATOM 3904 C C . ARG A 1 502 ? -4.858 -16.218 50.927 1.00 78.81 502 ARG A C 1
ATOM 3906 O O . ARG A 1 502 ? -6.022 -15.921 51.164 1.00 78.81 502 ARG A O 1
ATOM 3913 N N . GLU A 1 503 ? -4.454 -16.543 49.703 1.00 76.31 503 GLU A N 1
ATOM 3914 C CA . GLU A 1 503 ? -5.332 -16.533 48.525 1.00 76.31 503 GLU A CA 1
ATOM 3915 C C . GLU A 1 503 ? -6.413 -17.616 48.558 1.00 76.31 503 GLU A C 1
ATOM 3917 O O . GLU A 1 503 ? -7.559 -17.360 48.178 1.00 76.31 503 GLU A O 1
ATOM 3922 N N . ARG A 1 504 ? -6.086 -18.822 49.039 1.00 80.19 504 ARG A N 1
ATOM 3923 C CA . ARG A 1 504 ? -7.106 -19.855 49.255 1.00 80.19 504 ARG A CA 1
ATOM 3924 C C . ARG A 1 504 ? -8.088 -19.453 50.344 1.00 80.19 504 ARG A C 1
ATOM 3926 O O . ARG A 1 504 ? -9.290 -19.572 50.118 1.00 80.19 504 ARG A O 1
ATOM 3933 N N . ALA A 1 505 ? -7.597 -18.919 51.460 1.00 81.69 505 ALA A N 1
ATOM 3934 C CA . ALA A 1 505 ? -8.441 -18.415 52.537 1.00 81.69 505 ALA A CA 1
ATOM 3935 C C . ALA A 1 505 ? -9.388 -17.307 52.036 1.00 81.69 505 ALA A C 1
ATOM 3937 O O . ALA A 1 505 ? -10.580 -17.351 52.334 1.00 81.69 505 ALA A O 1
ATOM 3938 N N . MET A 1 506 ? -8.914 -16.392 51.176 1.00 83.75 506 MET A N 1
ATOM 3939 C CA . MET A 1 506 ? -9.760 -15.390 50.506 1.00 83.75 506 MET A CA 1
ATOM 3940 C C . MET A 1 506 ? -10.840 -16.023 49.613 1.00 83.75 506 MET A C 1
ATOM 3942 O O . MET A 1 506 ? -11.996 -15.600 49.645 1.00 83.75 506 MET A O 1
ATOM 3946 N N . ALA A 1 507 ? -10.504 -17.053 48.828 1.00 83.56 507 ALA A N 1
ATOM 3947 C CA . ALA A 1 507 ? -11.471 -17.732 47.960 1.00 83.56 507 ALA A CA 1
ATOM 3948 C C . ALA A 1 507 ? -12.544 -18.492 48.755 1.00 83.56 507 ALA A C 1
ATOM 3950 O O . ALA A 1 507 ? -13.714 -18.504 48.360 1.00 83.56 507 ALA A O 1
ATOM 3951 N N . GLU A 1 508 ? -12.153 -19.109 49.872 1.00 85.06 508 GLU A N 1
ATOM 3952 C CA . GLU A 1 508 ? -13.068 -19.792 50.783 1.00 85.06 508 GLU A CA 1
ATOM 3953 C C . GLU A 1 508 ? -13.944 -18.819 51.577 1.00 85.06 508 GLU A C 1
ATOM 3955 O O . GLU A 1 508 ? -15.129 -19.097 51.765 1.00 85.06 508 GLU A O 1
ATOM 3960 N N . ALA A 1 509 ? -13.391 -17.683 52.007 1.00 86.44 509 ALA A N 1
ATOM 3961 C CA . ALA A 1 509 ? -14.141 -16.605 52.643 1.00 86.44 509 ALA A CA 1
ATOM 3962 C C . ALA A 1 509 ? -15.181 -15.995 51.695 1.00 86.44 509 ALA A C 1
ATOM 3964 O O . ALA A 1 509 ? -16.312 -15.728 52.088 1.00 86.44 509 ALA A O 1
ATOM 3965 N N . ALA A 1 510 ? -14.838 -15.827 50.418 1.00 86.88 510 ALA A N 1
ATOM 3966 C CA . ALA A 1 510 ? -15.786 -15.364 49.411 1.00 86.88 510 ALA A CA 1
ATOM 3967 C C . ALA A 1 510 ? -16.978 -16.328 49.235 1.00 86.88 510 ALA A C 1
ATOM 3969 O O . ALA A 1 510 ? -18.113 -15.881 49.086 1.00 86.88 510 ALA A O 1
ATOM 3970 N N . LEU A 1 511 ? -16.749 -17.647 49.305 1.00 86.25 511 LEU A N 1
ATOM 3971 C CA . LEU A 1 511 ? -17.829 -18.644 49.262 1.00 86.25 511 LEU A CA 1
ATOM 3972 C C . LEU A 1 511 ? -18.720 -18.580 50.504 1.00 86.25 511 LEU A C 1
ATOM 3974 O O . LEU A 1 511 ? -19.942 -18.652 50.382 1.00 86.25 511 LEU A O 1
ATOM 3978 N N . THR A 1 512 ? -18.133 -18.443 51.696 1.00 86.62 512 THR A N 1
ATOM 3979 C CA . THR A 1 512 ? -18.919 -18.331 52.933 1.00 86.62 512 THR A CA 1
ATOM 3980 C C . THR A 1 512 ? -19.723 -17.034 52.968 1.00 86.62 512 THR A C 1
ATOM 3982 O O . THR A 1 512 ? -20.885 -17.071 53.369 1.00 86.62 512 THR A O 1
ATOM 3985 N N . LEU A 1 513 ? -19.170 -15.927 52.464 1.00 87.25 513 LEU A N 1
ATOM 3986 C CA . LEU A 1 513 ? -19.887 -14.664 52.260 1.00 87.25 513 LEU A CA 1
ATOM 3987 C C . LEU A 1 513 ? -21.069 -14.820 51.297 1.00 87.25 513 LEU A C 1
ATOM 3989 O O . LEU A 1 513 ? -22.176 -14.409 51.639 1.00 87.25 513 LEU A O 1
ATOM 3993 N N . ALA A 1 514 ? -20.878 -15.477 50.151 1.00 84.00 514 ALA A N 1
ATOM 3994 C CA . ALA A 1 514 ? -21.962 -15.740 49.204 1.00 84.00 514 ALA A CA 1
ATOM 3995 C C . ALA A 1 514 ? -23.061 -16.632 49.810 1.00 84.00 514 ALA A C 1
ATOM 3997 O O . ALA A 1 514 ? -24.253 -16.365 49.652 1.00 84.00 514 ALA A O 1
ATOM 3998 N N . GLU A 1 515 ? -22.692 -17.668 50.571 1.00 85.44 515 GLU A N 1
ATOM 3999 C CA . GLU A 1 515 ? -23.664 -18.491 51.299 1.00 85.44 515 GLU A CA 1
ATOM 4000 C C . GLU A 1 515 ? -24.451 -17.677 52.337 1.00 85.44 515 GLU A C 1
ATOM 4002 O O . GLU A 1 515 ? -25.663 -17.859 52.468 1.00 85.44 515 GLU A O 1
ATOM 4007 N N . ILE A 1 516 ? -23.798 -16.764 53.059 1.00 86.06 516 ILE A N 1
ATOM 4008 C CA . ILE A 1 516 ? -24.474 -15.873 54.010 1.00 86.06 516 ILE A CA 1
ATOM 4009 C C . ILE A 1 516 ? -25.430 -14.926 53.274 1.00 86.06 516 ILE A C 1
ATOM 4011 O O . ILE A 1 516 ? -26.582 -14.785 53.688 1.00 86.06 516 ILE A O 1
ATOM 4015 N N . GLU A 1 517 ? -24.998 -14.339 52.160 1.00 82.69 517 GLU A N 1
ATOM 4016 C CA . GLU A 1 517 ? -25.798 -13.417 51.349 1.00 82.69 517 GLU A CA 1
ATOM 4017 C C . GLU A 1 517 ? -27.048 -14.111 50.785 1.00 82.69 517 GLU A C 1
ATOM 4019 O O . GLU A 1 517 ? -28.158 -13.596 50.925 1.00 82.69 517 GLU A O 1
ATOM 4024 N N . THR A 1 518 ? -26.923 -15.347 50.284 1.00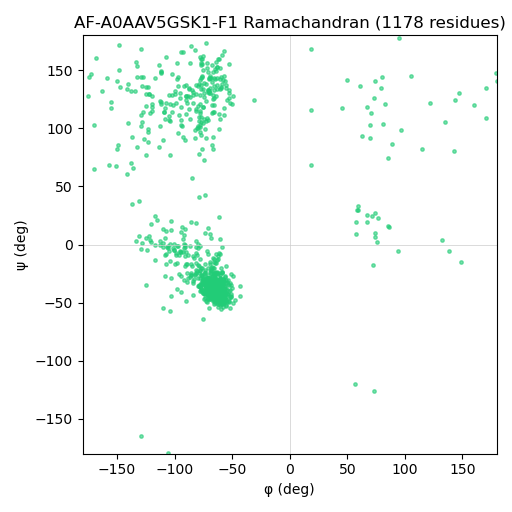 82.38 518 THR A N 1
ATOM 4025 C CA . THR A 1 518 ? -28.087 -16.141 49.842 1.00 82.38 518 THR A CA 1
ATOM 4026 C C . THR A 1 518 ? -29.060 -16.461 50.981 1.00 82.38 518 THR A C 1
ATOM 4028 O O . THR A 1 518 ? -30.274 -16.462 50.768 1.00 82.38 518 THR A O 1
ATOM 4031 N N . LEU A 1 519 ? -28.569 -16.709 52.202 1.00 81.12 519 LEU A N 1
ATOM 4032 C CA . LEU A 1 519 ? -29.421 -16.959 53.369 1.00 81.12 519 LEU A CA 1
ATOM 4033 C C . LEU A 1 519 ? -30.156 -15.702 53.841 1.00 81.12 519 LEU A C 1
ATOM 4035 O O . LEU A 1 519 ? -31.299 -15.812 54.291 1.00 81.12 519 LEU A O 1
ATOM 4039 N N . LEU A 1 520 ? -29.522 -14.533 53.731 1.00 79.31 520 LEU A N 1
ATOM 4040 C CA . LEU A 1 520 ? -30.127 -13.238 54.043 1.00 79.31 520 LEU A CA 1
ATOM 4041 C C . LEU A 1 520 ? -31.166 -12.834 52.980 1.00 79.31 520 LEU A C 1
ATOM 4043 O O . LEU A 1 520 ? -32.270 -12.417 53.337 1.00 79.31 520 LEU A O 1
ATOM 4047 N N . ALA A 1 521 ? -30.858 -13.049 51.697 1.00 71.88 521 ALA A N 1
ATOM 4048 C CA . ALA A 1 521 ? -31.725 -12.722 50.563 1.00 71.88 521 ALA A CA 1
ATOM 4049 C C . ALA A 1 521 ? -32.931 -13.667 50.407 1.00 71.88 521 ALA A C 1
ATOM 4051 O O . ALA A 1 521 ? -33.969 -13.252 49.900 1.00 71.88 521 ALA A O 1
ATOM 4052 N N . ALA A 1 522 ? -32.864 -14.912 50.905 1.00 65.69 522 ALA A N 1
ATOM 4053 C CA . ALA A 1 522 ? -33.941 -15.916 50.818 1.00 65.69 522 ALA A CA 1
ATOM 4054 C C . ALA A 1 522 ? -35.276 -15.529 51.505 1.00 65.69 522 ALA A C 1
ATOM 4056 O O . ALA A 1 522 ? -36.186 -16.354 51.590 1.00 65.69 522 ALA A O 1
ATOM 4057 N N . SER A 1 523 ? -35.393 -14.308 52.031 1.00 56.81 523 SER A N 1
ATOM 4058 C CA . SER A 1 523 ? -36.605 -13.765 52.651 1.00 56.81 523 SER A CA 1
ATOM 4059 C C . SER A 1 523 ? -37.036 -12.390 52.132 1.00 56.81 523 SER A C 1
ATOM 4061 O O . SER A 1 523 ? -38.084 -11.897 52.541 1.00 56.81 523 SER A O 1
ATOM 4063 N N . GLU A 1 524 ? -36.259 -11.770 51.241 1.00 49.47 524 GLU A N 1
ATOM 4064 C CA . GLU A 1 524 ? -36.560 -10.453 50.677 1.00 49.47 524 GLU A CA 1
ATOM 4065 C C . GLU A 1 524 ? -37.312 -10.639 49.353 1.00 49.47 524 GLU A C 1
ATOM 4067 O O . GLU A 1 524 ? -36.730 -11.002 48.335 1.00 49.47 524 GLU A O 1
ATOM 4072 N N . GLY A 1 525 ? -38.636 -10.444 49.379 1.00 46.41 525 GLY A N 1
ATOM 4073 C CA . GLY A 1 525 ? -39.466 -10.434 48.166 1.00 46.41 525 GLY A CA 1
ATOM 4074 C C . GLY A 1 525 ? -40.750 -11.264 48.204 1.00 46.41 525 GLY A C 1
ATOM 4075 O O . GLY A 1 525 ? -41.439 -11.327 47.194 1.00 46.41 525 GLY A O 1
ATOM 4076 N N . VAL A 1 526 ? -41.104 -11.885 49.332 1.00 45.12 526 VAL A N 1
ATOM 4077 C CA . VAL A 1 526 ? -42.423 -12.516 49.505 1.00 45.12 526 VAL A CA 1
ATOM 4078 C C . VAL A 1 526 ? -43.189 -11.718 50.555 1.00 45.12 526 VAL A C 1
ATOM 4080 O O . VAL A 1 526 ? -42.929 -11.861 51.749 1.00 45.12 526 VAL A O 1
ATOM 4083 N N . GLU A 1 527 ? -44.120 -10.864 50.115 1.00 40.94 527 GLU A N 1
ATOM 4084 C CA . GLU A 1 527 ? -45.229 -10.418 50.970 1.00 40.94 527 GLU A CA 1
ATOM 4085 C C . GLU A 1 527 ? -45.846 -11.692 51.566 1.00 40.94 527 GLU A C 1
ATOM 4087 O O . GLU A 1 527 ? -46.225 -12.584 50.798 1.00 40.94 527 GLU A O 1
ATOM 4092 N N . PRO A 1 528 ? -45.889 -11.864 52.899 1.00 46.06 528 PRO A N 1
ATOM 4093 C CA . PRO A 1 528 ? -46.504 -13.038 53.484 1.00 46.06 528 PRO A CA 1
ATOM 4094 C C . PRO A 1 528 ? -47.999 -12.960 53.186 1.00 46.06 528 PRO A C 1
ATOM 4096 O O . PRO A 1 528 ? -48.755 -12.363 53.945 1.00 46.06 528 PRO A O 1
ATOM 4099 N N . ALA A 1 529 ? -48.433 -13.565 52.080 1.00 45.31 529 ALA A N 1
ATOM 4100 C CA . ALA A 1 529 ? -49.839 -13.846 51.869 1.00 45.31 529 ALA A CA 1
ATOM 4101 C C . ALA A 1 529 ? -50.318 -14.585 53.124 1.00 45.31 529 ALA A C 1
ATOM 4103 O O . ALA A 1 529 ? -49.737 -15.609 53.505 1.00 45.31 529 ALA A O 1
ATOM 4104 N N . GLU A 1 530 ? -51.326 -14.037 53.808 1.00 49.81 530 GLU A N 1
ATOM 4105 C CA . GLU A 1 530 ? -51.806 -14.558 55.096 1.00 49.81 530 GLU A CA 1
ATOM 4106 C C . GLU A 1 530 ? -52.208 -16.048 55.009 1.00 49.81 530 GLU A C 1
ATOM 4108 O O . GLU A 1 530 ? -52.180 -16.755 56.019 1.00 49.81 530 GLU A O 1
ATOM 4113 N N . ASP A 1 531 ? -52.437 -16.545 53.788 1.00 47.25 531 ASP A N 1
ATOM 4114 C CA . ASP A 1 531 ? -52.885 -17.895 53.459 1.00 47.25 531 ASP A CA 1
ATOM 4115 C C . ASP A 1 531 ? -51.798 -18.879 52.972 1.00 47.25 531 ASP A C 1
ATOM 4117 O O . ASP A 1 531 ? -52.118 -20.052 52.773 1.00 47.25 531 ASP A O 1
ATOM 4121 N N . ASP A 1 532 ? -50.524 -18.483 52.801 1.00 53.09 532 ASP A N 1
ATOM 4122 C CA . ASP A 1 532 ? -49.496 -19.400 52.264 1.00 53.09 532 ASP A CA 1
ATOM 4123 C C . ASP A 1 532 ? -48.695 -20.124 53.376 1.00 53.09 532 ASP A C 1
ATOM 4125 O O . ASP A 1 532 ? -47.859 -19.512 54.057 1.00 53.09 532 ASP A O 1
ATOM 4129 N N . PRO A 1 533 ? -48.907 -21.433 53.619 1.00 51.88 533 PRO A N 1
ATOM 4130 C CA . PRO A 1 533 ? -48.258 -22.181 54.700 1.00 51.88 533 PRO A CA 1
ATOM 4131 C C . PRO A 1 533 ? -46.721 -22.266 54.598 1.00 51.88 533 PRO A C 1
ATOM 4133 O O . PRO A 1 533 ? -46.088 -22.641 55.591 1.00 51.88 533 PRO A O 1
ATOM 4136 N N . GLU A 1 534 ? -46.121 -21.903 53.457 1.00 54.16 534 GLU A N 1
ATOM 4137 C CA . GLU A 1 534 ? -44.680 -22.029 53.175 1.00 54.16 534 GLU A CA 1
ATOM 4138 C C . GLU A 1 534 ? -43.893 -20.703 53.179 1.00 54.16 534 GLU A C 1
ATOM 4140 O O . GLU A 1 534 ? -42.664 -20.733 53.086 1.00 54.16 534 GLU A O 1
ATOM 4145 N N . ALA A 1 535 ? -44.547 -19.551 53.385 1.00 59.66 535 ALA A N 1
ATOM 4146 C CA . ALA A 1 535 ? -43.875 -18.247 53.439 1.00 59.66 535 ALA A CA 1
ATOM 4147 C C . ALA A 1 535 ? -42.774 -18.198 54.527 1.00 59.66 535 ALA A C 1
ATOM 4149 O O . ALA A 1 535 ? -43.029 -18.359 55.730 1.00 59.66 535 ALA A O 1
ATOM 4150 N N . LEU A 1 536 ? -41.524 -17.991 54.097 1.00 65.19 536 LEU A N 1
ATOM 4151 C CA . LEU A 1 536 ? -40.337 -17.950 54.951 1.00 65.19 536 LEU A CA 1
ATOM 4152 C C . LEU A 1 536 ? -40.221 -16.589 55.647 1.00 65.19 536 LEU A C 1
ATOM 4154 O O . LEU A 1 536 ? -40.034 -15.568 54.999 1.00 65.19 536 LEU A O 1
ATOM 4158 N N . LEU A 1 537 ? -40.247 -16.573 56.982 1.00 70.00 537 LEU A N 1
ATOM 4159 C CA . LEU A 1 537 ? -40.014 -15.347 57.755 1.00 70.00 537 LEU A CA 1
ATOM 4160 C C . LEU A 1 537 ? -38.590 -14.796 57.525 1.00 70.00 537 LEU A C 1
ATOM 4162 O O . LEU A 1 537 ? -37.649 -15.602 57.443 1.00 70.00 537 LEU A O 1
ATOM 4166 N N . PRO A 1 538 ? -38.397 -13.467 57.483 1.00 74.00 538 PRO A N 1
ATOM 4167 C CA . PRO A 1 538 ? -37.071 -12.874 57.435 1.00 74.00 538 PRO A CA 1
ATOM 4168 C C . PRO A 1 538 ? -36.214 -13.230 58.641 1.00 74.00 538 PRO A C 1
ATOM 4170 O O . PRO A 1 538 ? -36.658 -13.176 59.783 1.00 74.00 538 PRO A O 1
ATOM 4173 N N . ILE A 1 539 ? -34.962 -13.611 58.386 1.00 78.81 539 ILE A N 1
ATOM 4174 C CA . ILE A 1 539 ? -33.987 -13.910 59.448 1.00 78.81 539 ILE A CA 1
ATOM 4175 C C . ILE A 1 539 ? -33.381 -12.602 59.979 1.00 78.81 539 ILE A C 1
ATOM 4177 O O . ILE A 1 539 ? -32.981 -12.539 61.139 1.00 78.81 539 ILE A O 1
ATOM 4181 N N . ARG A 1 540 ? -33.380 -11.540 59.154 1.00 77.38 540 ARG A N 1
ATOM 4182 C CA . ARG A 1 540 ? -32.887 -10.200 59.510 1.00 77.38 540 ARG A CA 1
ATOM 4183 C C . ARG A 1 540 ? -33.570 -9.614 60.750 1.00 77.38 540 ARG A C 1
ATOM 4185 O O . ARG A 1 540 ? -32.947 -8.850 61.465 1.00 77.38 540 ARG A O 1
ATOM 4192 N N . SER A 1 541 ? -34.816 -10.001 61.039 1.00 72.00 541 SER A N 1
ATOM 4193 C CA . SER A 1 541 ? -35.578 -9.497 62.191 1.00 72.00 541 SER A CA 1
ATOM 4194 C C . SER A 1 541 ? -35.213 -10.153 63.532 1.00 72.00 541 SER A C 1
ATOM 4196 O O . SER A 1 541 ? -35.846 -9.868 64.548 1.00 72.00 541 SER A O 1
ATOM 4198 N N . LEU A 1 542 ? -34.262 -11.094 63.559 1.00 80.62 542 LEU A N 1
ATOM 4199 C CA . LEU A 1 542 ? -33.765 -11.702 64.794 1.00 80.62 542 LEU A CA 1
ATOM 4200 C C . LEU A 1 542 ? -32.591 -10.881 65.337 1.00 80.62 542 LEU A C 1
ATOM 4202 O O . LEU A 1 542 ? -31.555 -10.808 64.684 1.00 80.62 542 LEU A O 1
ATOM 4206 N N . ALA A 1 543 ? -32.693 -10.382 66.572 1.00 78.88 543 ALA A N 1
ATOM 4207 C CA . ALA A 1 543 ? -31.664 -9.539 67.198 1.00 78.88 543 ALA A CA 1
ATOM 4208 C C . ALA A 1 543 ? -30.240 -10.143 67.181 1.00 78.88 543 ALA A C 1
ATOM 4210 O O . ALA A 1 543 ? -29.257 -9.429 67.025 1.00 78.88 543 ALA A O 1
ATOM 4211 N N . ALA A 1 544 ? -30.112 -11.470 67.313 1.00 77.56 544 ALA A N 1
ATOM 4212 C CA . ALA A 1 544 ? -28.813 -12.151 67.260 1.00 77.56 544 ALA A CA 1
ATOM 4213 C C . ALA A 1 544 ? -28.185 -12.168 65.852 1.00 77.56 544 ALA A C 1
ATOM 4215 O O . ALA A 1 544 ? -26.966 -12.216 65.731 1.00 77.56 544 ALA A O 1
ATOM 4216 N N . VAL A 1 545 ? -29.011 -12.147 64.802 1.00 81.88 545 VAL A N 1
ATOM 4217 C CA . VAL A 1 545 ? -28.568 -12.084 63.401 1.00 81.88 545 VAL A CA 1
ATOM 4218 C C . VAL A 1 545 ? -28.297 -10.636 63.018 1.00 81.88 545 VAL A C 1
ATOM 4220 O O . VAL A 1 545 ? -27.245 -10.355 62.461 1.00 81.88 545 VAL A O 1
ATOM 4223 N N . GLU A 1 546 ? -29.176 -9.713 63.411 1.00 81.56 546 GLU A N 1
ATOM 4224 C CA . GLU A 1 546 ? -28.999 -8.267 63.237 1.00 81.56 546 GLU A CA 1
ATOM 4225 C C . GLU A 1 546 ? -27.672 -7.762 63.828 1.00 81.56 546 GLU A C 1
ATOM 4227 O O . GLU A 1 546 ? -26.948 -7.023 63.170 1.00 81.56 546 GLU A O 1
ATOM 4232 N N . ALA A 1 547 ? -27.290 -8.239 65.018 1.00 83.88 547 ALA A N 1
ATOM 4233 C CA . ALA A 1 547 ? -26.022 -7.874 65.653 1.00 83.88 547 ALA A CA 1
ATOM 4234 C C . ALA A 1 547 ? -24.766 -8.367 64.903 1.00 83.88 547 ALA A C 1
ATOM 4236 O O . ALA A 1 547 ? -23.697 -7.786 65.069 1.00 83.88 547 ALA A O 1
ATOM 4237 N N . ALA A 1 548 ? -24.876 -9.429 64.098 1.00 82.31 548 ALA A N 1
ATOM 4238 C CA . ALA A 1 548 ? -23.759 -10.037 63.368 1.00 82.31 548 ALA A CA 1
ATOM 4239 C C . ALA A 1 548 ? -23.678 -9.600 61.892 1.00 82.31 548 ALA A C 1
ATOM 4241 O O . ALA A 1 548 ? -22.695 -9.898 61.221 1.00 82.31 548 ALA A O 1
ATOM 4242 N N . ILE A 1 549 ? -24.680 -8.890 61.363 1.00 84.88 549 ILE A N 1
ATOM 4243 C CA . ILE A 1 549 ? -24.650 -8.360 59.987 1.00 84.88 549 ILE A CA 1
ATOM 4244 C C . ILE A 1 549 ? -23.498 -7.354 59.779 1.00 84.88 549 ILE A C 1
ATOM 4246 O O . ILE A 1 549 ? -22.767 -7.521 58.803 1.00 84.88 549 ILE A O 1
ATOM 4250 N N . PRO A 1 550 ? -23.251 -6.373 60.676 1.00 87.12 550 PRO A N 1
ATOM 4251 C CA . PRO A 1 550 ? -22.188 -5.390 60.462 1.00 87.12 550 PRO A CA 1
ATOM 4252 C C . PRO A 1 550 ? -20.782 -6.000 60.382 1.00 87.12 550 PRO A C 1
ATOM 4254 O O . PRO A 1 550 ? -19.957 -5.533 59.603 1.00 87.12 550 PRO A O 1
ATOM 4257 N N . SER A 1 551 ? -20.491 -7.053 61.157 1.00 85.06 551 SER A N 1
ATOM 4258 C CA . SER A 1 551 ? -19.188 -7.729 61.083 1.00 85.06 551 SER A CA 1
ATOM 4259 C C . SER A 1 551 ? -19.015 -8.486 59.766 1.00 85.06 551 SER A C 1
ATOM 4261 O O . SER A 1 551 ? -17.947 -8.413 59.168 1.00 85.06 551 SER A O 1
ATOM 4263 N N . VAL A 1 552 ? -20.071 -9.138 59.268 1.00 86.12 552 VAL A N 1
ATOM 4264 C CA . VAL A 1 552 ? -20.075 -9.796 57.950 1.00 86.12 552 VAL A CA 1
ATOM 4265 C C . VAL A 1 552 ? -19.880 -8.778 56.820 1.00 86.12 552 VAL A C 1
ATOM 4267 O O . VAL A 1 552 ? -19.118 -9.038 55.889 1.00 86.12 552 VAL A O 1
ATOM 4270 N N . GLU A 1 553 ? -20.526 -7.613 56.897 1.00 85.56 553 GLU A N 1
ATOM 4271 C CA . GLU A 1 553 ? -20.362 -6.533 55.914 1.00 85.56 553 GLU A CA 1
ATOM 4272 C C . GLU A 1 553 ? -18.933 -5.968 55.910 1.00 85.56 553 GLU A C 1
ATOM 4274 O O . GLU A 1 553 ? -18.361 -5.774 54.835 1.00 85.56 553 GLU A O 1
ATOM 4279 N N . LEU A 1 554 ? -18.322 -5.781 57.085 1.00 88.06 554 LEU A N 1
ATOM 4280 C CA . LEU A 1 554 ? -16.915 -5.383 57.205 1.00 88.06 554 LEU A CA 1
ATOM 4281 C C . LEU A 1 554 ? -15.968 -6.437 56.617 1.00 88.06 554 LEU A C 1
ATOM 4283 O O . LEU A 1 554 ? -15.070 -6.094 55.850 1.00 88.06 554 LEU A O 1
ATOM 4287 N N . SER A 1 555 ? -16.189 -7.724 56.908 1.00 86.88 555 SER A N 1
ATOM 4288 C CA . SER A 1 555 ? -15.417 -8.814 56.299 1.00 86.88 555 SER A CA 1
ATOM 4289 C C . SER A 1 555 ? -15.561 -8.832 54.774 1.00 86.88 555 SER A C 1
ATOM 4291 O O . SER A 1 555 ? -14.579 -9.041 54.068 1.00 86.88 555 SER A O 1
ATOM 4293 N N . ARG A 1 556 ? -16.761 -8.560 54.241 1.00 87.50 556 ARG A N 1
ATOM 4294 C CA . ARG A 1 556 ? -16.991 -8.453 52.792 1.00 87.50 556 ARG A CA 1
ATOM 4295 C C . ARG A 1 556 ? -16.188 -7.310 52.174 1.00 87.50 556 ARG A C 1
ATOM 4297 O O . ARG A 1 556 ? -15.567 -7.525 51.139 1.00 87.50 556 ARG A O 1
ATOM 4304 N N . GLN A 1 557 ? -16.185 -6.128 52.793 1.00 87.62 557 GLN A N 1
ATOM 4305 C CA . GLN A 1 557 ? -15.400 -4.980 52.318 1.00 87.62 557 GLN A CA 1
ATOM 4306 C C . GLN A 1 557 ? -13.903 -5.299 52.295 1.00 87.62 557 GLN A C 1
ATOM 4308 O O . GLN A 1 557 ? -13.260 -5.107 51.268 1.00 87.62 557 GLN A O 1
ATOM 4313 N N . HIS A 1 558 ? -13.379 -5.885 53.372 1.00 87.38 558 HIS A N 1
ATOM 4314 C CA . HIS A 1 558 ? -11.966 -6.248 53.462 1.00 87.38 558 HIS A CA 1
ATOM 4315 C C . HIS A 1 558 ? -11.542 -7.256 52.379 1.00 87.38 558 HIS A C 1
ATOM 4317 O O . HIS A 1 558 ? -10.527 -7.062 51.711 1.00 87.38 558 HIS A O 1
ATOM 4323 N N . VAL A 1 559 ? -12.347 -8.301 52.139 1.00 88.50 559 VAL A N 1
ATOM 4324 C CA . VAL A 1 559 ? -12.060 -9.290 51.082 1.00 88.50 559 VAL A CA 1
ATOM 4325 C C . VAL A 1 559 ? -12.123 -8.655 49.689 1.00 88.50 559 VAL A C 1
ATOM 4327 O O . VAL A 1 559 ? -11.319 -9.018 48.832 1.00 88.50 559 VAL A O 1
ATOM 4330 N N . VAL A 1 560 ? -13.038 -7.707 49.449 1.00 88.00 560 VAL A N 1
ATOM 4331 C CA . VAL A 1 560 ? -13.118 -6.975 48.172 1.00 88.00 560 VAL A CA 1
ATOM 4332 C C . VAL A 1 560 ? -11.877 -6.104 47.956 1.00 88.00 560 VAL A C 1
ATOM 4334 O O . VAL A 1 560 ? -11.269 -6.191 46.891 1.00 88.00 560 VAL A O 1
ATOM 4337 N N . GLU A 1 561 ? -11.459 -5.322 48.952 1.00 87.75 561 GLU A N 1
ATOM 4338 C CA . GLU A 1 561 ? -10.281 -4.446 48.852 1.00 87.75 561 GLU A CA 1
ATOM 4339 C C . GLU A 1 561 ? -8.985 -5.241 48.619 1.00 87.75 561 GLU A C 1
ATOM 4341 O O . GLU A 1 561 ? -8.193 -4.925 47.724 1.00 87.75 561 GLU A O 1
ATOM 4346 N N . GLU A 1 562 ? -8.777 -6.322 49.376 1.00 85.69 562 GLU A N 1
ATOM 4347 C CA . GLU A 1 562 ? -7.609 -7.192 49.207 1.00 85.69 562 GLU A CA 1
ATOM 4348 C C . GLU A 1 562 ? -7.622 -7.906 47.850 1.00 85.69 562 GLU A C 1
ATOM 4350 O O . GLU A 1 562 ? -6.589 -7.954 47.172 1.00 85.69 562 GLU A O 1
ATOM 4355 N N . MET A 1 563 ? -8.788 -8.383 47.398 1.00 89.19 563 MET A N 1
ATOM 4356 C CA . MET A 1 563 ? -8.963 -8.952 46.060 1.00 89.19 563 MET A CA 1
ATOM 4357 C C . MET A 1 563 ? -8.595 -7.938 44.972 1.00 89.19 563 MET A C 1
ATOM 4359 O O . MET A 1 563 ? -7.814 -8.280 44.085 1.00 89.19 563 MET A O 1
ATOM 4363 N N . GLU A 1 564 ? -9.120 -6.710 45.016 1.00 88.25 564 GLU A N 1
ATOM 4364 C CA . GLU A 1 564 ? -8.811 -5.668 44.027 1.00 88.25 564 GLU A CA 1
ATOM 4365 C C . GLU A 1 564 ? -7.309 -5.357 43.992 1.00 88.25 564 GLU A C 1
ATOM 4367 O O . GLU A 1 564 ? -6.709 -5.298 42.912 1.00 88.25 564 GLU A O 1
ATOM 4372 N N . SER A 1 565 ? -6.673 -5.252 45.163 1.00 88.62 565 SER A N 1
ATOM 4373 C CA . SER A 1 565 ? -5.226 -5.038 45.270 1.00 88.62 565 SER A CA 1
ATOM 4374 C C . SER A 1 565 ? -4.420 -6.197 44.662 1.00 88.62 565 SER A C 1
ATOM 4376 O O . SER A 1 565 ? -3.417 -5.981 43.975 1.00 88.62 565 SER A O 1
ATOM 4378 N N . SER A 1 566 ? -4.883 -7.434 44.866 1.00 87.44 566 SER A N 1
ATOM 4379 C CA . SER A 1 566 ? -4.270 -8.653 44.342 1.00 87.44 566 SER A CA 1
ATOM 4380 C C . SER A 1 566 ? -4.430 -8.752 42.823 1.00 87.44 566 SER A C 1
ATOM 4382 O O . SER A 1 566 ? -3.462 -9.057 42.120 1.00 87.44 566 SER A O 1
ATOM 4384 N N . VAL A 1 567 ? -5.601 -8.384 42.283 1.00 88.94 567 VAL A N 1
ATOM 4385 C CA . VAL A 1 567 ? -5.825 -8.291 40.832 1.00 88.94 567 VAL A CA 1
ATOM 4386 C C . VAL A 1 567 ? -4.888 -7.256 40.211 1.00 88.94 567 VAL A C 1
ATOM 4388 O O . VAL A 1 567 ? -4.201 -7.569 39.237 1.00 88.94 567 VAL A O 1
ATOM 4391 N N . GLN A 1 568 ? -4.778 -6.057 40.788 1.00 88.19 568 GLN A N 1
ATOM 4392 C CA . GLN A 1 568 ? -3.855 -5.033 40.288 1.00 88.19 568 GLN A CA 1
ATOM 4393 C C . GLN A 1 568 ? -2.397 -5.513 40.312 1.00 88.19 568 GLN A C 1
ATOM 4395 O O . GLN A 1 568 ? -1.700 -5.379 39.302 1.00 88.19 568 GLN A O 1
ATOM 4400 N N . ARG A 1 569 ? -1.955 -6.137 41.415 1.00 87.81 569 ARG A N 1
ATOM 4401 C CA . ARG A 1 569 ? -0.602 -6.703 41.555 1.00 87.81 569 ARG A CA 1
ATOM 4402 C C . ARG A 1 569 ? -0.328 -7.775 40.499 1.00 87.81 569 ARG A C 1
ATOM 4404 O O . ARG A 1 569 ? 0.688 -7.712 39.805 1.00 87.81 569 ARG A O 1
ATOM 4411 N N . SER A 1 570 ? -1.276 -8.690 40.303 1.00 85.69 570 SER A N 1
ATOM 4412 C CA . SER A 1 570 ? -1.167 -9.772 39.320 1.00 85.69 570 SER A CA 1
ATOM 4413 C C . SER A 1 570 ? -1.065 -9.260 37.880 1.00 85.69 570 SER A C 1
ATOM 4415 O O . SER A 1 570 ? -0.276 -9.779 37.093 1.00 85.69 570 SER A O 1
ATOM 4417 N N . LEU A 1 571 ? -1.781 -8.184 37.538 1.00 86.12 571 LEU A N 1
ATOM 4418 C CA . LEU A 1 571 ? -1.689 -7.546 36.224 1.00 86.12 571 LEU A CA 1
ATOM 4419 C C . LEU A 1 571 ? -0.387 -6.756 36.057 1.00 86.12 571 LEU A C 1
ATOM 4421 O O . LEU A 1 571 ? 0.127 -6.656 34.945 1.00 86.12 571 LEU A O 1
ATOM 4425 N N . THR A 1 572 ? 0.174 -6.186 37.126 1.00 86.06 572 THR A N 1
ATOM 4426 C CA . THR A 1 572 ? 1.483 -5.517 37.052 1.00 86.06 572 THR A CA 1
ATOM 4427 C C . THR A 1 572 ? 2.646 -6.492 36.918 1.00 86.06 572 THR A C 1
ATOM 4429 O O . THR A 1 572 ? 3.557 -6.220 36.139 1.00 86.06 572 THR A O 1
ATOM 4432 N N . GLU A 1 573 ? 2.600 -7.620 37.626 1.00 88.19 573 GLU A N 1
ATOM 4433 C CA . GLU A 1 573 ? 3.653 -8.646 37.627 1.00 88.19 573 GLU A CA 1
ATOM 4434 C C . GLU A 1 573 ? 3.464 -9.693 36.516 1.00 88.19 573 GLU A C 1
ATOM 4436 O O . GLU A 1 573 ? 4.366 -10.484 36.254 1.00 88.19 573 GLU A O 1
ATOM 4441 N N . LEU A 1 574 ? 2.316 -9.665 35.826 1.00 85.31 574 LEU A N 1
ATOM 4442 C CA . LEU A 1 574 ? 1.892 -10.644 34.817 1.00 85.31 574 LEU A CA 1
ATOM 4443 C C . LEU A 1 574 ? 1.803 -12.084 35.368 1.00 85.31 574 LEU A C 1
ATOM 4445 O O . LEU A 1 574 ? 1.957 -13.055 34.620 1.00 85.31 574 LEU A O 1
ATOM 4449 N N . ASP A 1 575 ? 1.506 -12.226 36.663 1.00 85.75 575 ASP A N 1
ATOM 4450 C CA . ASP A 1 575 ? 1.368 -13.517 37.339 1.00 85.75 575 ASP A CA 1
ATOM 4451 C C . ASP A 1 575 ? -0.016 -14.136 37.074 1.00 85.75 575 ASP A C 1
ATOM 4453 O O . ASP A 1 575 ? -1.037 -13.765 37.659 1.00 85.75 575 ASP A O 1
ATOM 4457 N N . SER A 1 576 ? -0.053 -15.090 36.140 1.00 85.94 576 SER A N 1
ATOM 4458 C CA . SER A 1 576 ? -1.287 -15.759 35.714 1.00 85.94 576 SER A CA 1
ATOM 4459 C C . SER A 1 576 ? -1.958 -16.585 36.827 1.00 85.94 576 SER A C 1
ATOM 4461 O O . SER A 1 576 ? -3.181 -16.494 36.930 1.00 85.94 576 SER A O 1
ATOM 4463 N N . PRO A 1 577 ? -1.236 -17.382 37.647 1.00 85.75 577 PRO A N 1
ATOM 4464 C CA . PRO A 1 577 ? -1.793 -18.053 38.824 1.00 85.75 577 PRO A CA 1
ATOM 4465 C C . PRO A 1 577 ? -2.493 -17.117 39.812 1.00 85.75 577 PRO A C 1
ATOM 4467 O O . PRO A 1 577 ? -3.642 -17.386 40.167 1.00 85.75 577 PRO A O 1
ATOM 4470 N N . LEU A 1 578 ? -1.837 -16.018 40.195 1.00 85.25 578 LEU A N 1
ATOM 4471 C CA . LEU A 1 578 ? -2.386 -15.041 41.138 1.00 85.25 578 LEU A CA 1
ATOM 4472 C C . LEU A 1 578 ? -3.627 -14.342 40.560 1.00 85.25 578 LEU A C 1
ATOM 4474 O O . LEU A 1 578 ? -4.639 -14.159 41.238 1.00 85.25 578 LEU A O 1
ATOM 4478 N N . LEU A 1 579 ? -3.597 -14.004 39.268 1.00 89.50 579 LEU A N 1
ATOM 4479 C CA . LEU A 1 579 ? -4.756 -13.427 38.585 1.00 89.50 579 LEU A CA 1
ATOM 4480 C C . LEU A 1 579 ? -5.919 -14.428 38.569 1.00 89.50 579 LEU A C 1
ATOM 4482 O O . LEU A 1 579 ? -7.069 -14.073 38.803 1.00 89.50 579 LEU A O 1
ATOM 4486 N N . ALA A 1 580 ? -5.619 -15.705 38.345 1.00 86.75 580 ALA A N 1
ATOM 4487 C CA . ALA A 1 580 ? -6.589 -16.789 38.349 1.00 86.75 580 ALA A CA 1
ATOM 4488 C C . ALA A 1 580 ? -7.252 -17.021 39.718 1.00 86.75 580 ALA A C 1
ATOM 4490 O O . ALA A 1 580 ? -8.442 -17.343 39.745 1.00 86.75 580 ALA A O 1
ATOM 4491 N N . SER A 1 581 ? -6.507 -16.926 40.825 1.00 86.69 581 SER A N 1
ATOM 4492 C CA . SER A 1 581 ? -7.054 -17.038 42.187 1.00 86.69 581 SER A CA 1
ATOM 4493 C C . SER A 1 581 ? -7.889 -15.806 42.550 1.00 86.69 581 SER A C 1
ATOM 4495 O O . SER A 1 581 ? -9.016 -15.949 43.020 1.00 86.69 581 SER A O 1
ATOM 4497 N N . SER A 1 582 ? -7.404 -14.610 42.219 1.00 88.31 582 SER A N 1
ATOM 4498 C CA . SER A 1 582 ? -8.089 -13.335 42.492 1.00 88.31 582 SER A CA 1
ATOM 4499 C C . SER A 1 582 ? -9.371 -13.152 41.656 1.00 88.31 582 SER A C 1
ATOM 4501 O O . SER A 1 582 ? -10.367 -12.617 42.126 1.00 88.31 582 SER A O 1
ATOM 4503 N N . LEU A 1 583 ? -9.412 -13.652 40.417 1.00 88.94 583 LEU A N 1
ATOM 4504 C CA . LEU A 1 583 ? -10.655 -13.666 39.630 1.00 88.94 583 LEU A CA 1
ATOM 4505 C C . LEU A 1 583 ? -11.648 -14.717 40.146 1.00 88.94 583 LEU A C 1
ATOM 4507 O O . LEU A 1 583 ? -12.858 -14.533 40.033 1.00 88.94 583 LEU A O 1
ATOM 4511 N N . GLN A 1 584 ? -11.159 -15.811 40.741 1.00 88.44 584 GLN A N 1
ATOM 4512 C CA . GLN A 1 584 ? -12.021 -16.805 41.383 1.00 88.44 584 GLN A CA 1
ATOM 4513 C C . GLN A 1 584 ? -12.690 -16.237 42.639 1.00 88.44 584 GLN A C 1
ATOM 4515 O O . GLN A 1 584 ? -13.869 -16.505 42.864 1.00 88.44 584 GLN A O 1
ATOM 4520 N N . THR A 1 585 ? -11.971 -15.448 43.442 1.00 87.06 585 THR A N 1
ATOM 4521 C CA . THR A 1 585 ? -12.563 -14.761 44.599 1.00 87.06 585 THR A CA 1
ATOM 4522 C C . THR A 1 585 ? -13.611 -13.739 44.145 1.00 87.06 585 THR A C 1
ATOM 4524 O O . THR A 1 585 ? -14.710 -13.728 44.698 1.00 87.06 585 THR A O 1
ATOM 4527 N N . ALA A 1 586 ? -13.351 -12.993 43.063 1.00 86.94 586 ALA A N 1
ATOM 4528 C CA . ALA A 1 586 ? -14.313 -12.064 42.456 1.00 86.94 586 ALA A CA 1
ATOM 4529 C C . ALA A 1 586 ? -15.598 -12.748 41.958 1.00 86.94 586 ALA A C 1
ATOM 4531 O O . ALA A 1 586 ? -16.698 -12.231 42.166 1.00 86.94 586 ALA A O 1
ATOM 4532 N N . HIS A 1 587 ? -15.465 -13.917 41.322 1.00 86.94 587 HIS A N 1
ATOM 4533 C CA . HIS A 1 587 ? -16.600 -14.740 40.894 1.00 86.94 587 HIS A CA 1
ATOM 4534 C C . HIS A 1 587 ? -17.421 -15.211 42.097 1.00 86.94 587 HIS A C 1
ATOM 4536 O O . HIS A 1 587 ? -18.642 -15.083 42.112 1.00 86.94 587 HIS A O 1
ATOM 4542 N N . ASN A 1 588 ? -16.755 -15.716 43.141 1.00 87.94 588 ASN A N 1
ATOM 4543 C CA . ASN A 1 588 ? -17.430 -16.189 44.349 1.00 87.94 588 ASN A CA 1
ATOM 4544 C C . ASN A 1 588 ? -18.202 -15.055 45.053 1.00 87.94 588 ASN A C 1
ATOM 4546 O O . ASN A 1 588 ? -19.283 -15.304 45.569 1.00 87.94 588 ASN A O 1
ATOM 4550 N N . LEU A 1 589 ? -17.703 -13.814 45.011 1.00 85.88 589 LEU A N 1
ATOM 4551 C CA . LEU A 1 589 ? -18.399 -12.625 45.526 1.00 85.88 589 LEU A CA 1
ATOM 4552 C C . LEU A 1 589 ? -19.477 -12.060 44.582 1.00 85.88 589 LEU A C 1
ATOM 4554 O O . LEU A 1 589 ? -20.141 -11.090 44.940 1.00 85.88 589 LEU A O 1
ATOM 4558 N N . SER A 1 590 ? -19.658 -12.630 43.385 1.00 85.12 590 SER A N 1
ATOM 4559 C CA . SER A 1 590 ? -20.560 -12.118 42.338 1.00 85.12 590 SER A CA 1
ATOM 4560 C C . SER A 1 590 ? -20.241 -10.683 41.869 1.00 85.12 590 SER A C 1
ATOM 4562 O O . SER A 1 590 ? -21.136 -9.953 41.449 1.00 85.12 590 SER A O 1
ATOM 4564 N N . VAL A 1 591 ? -18.966 -10.265 41.929 1.00 87.56 591 VAL A N 1
ATOM 4565 C CA . VAL A 1 591 ? -18.492 -8.918 41.511 1.00 87.56 591 VAL A CA 1
ATOM 4566 C C . VAL A 1 591 ? -17.636 -8.979 40.234 1.00 87.56 591 VAL A C 1
ATOM 4568 O O . VAL A 1 591 ? -17.211 -7.952 39.704 1.00 87.56 591 VAL A O 1
ATOM 4571 N N . LEU A 1 592 ? -17.389 -10.179 39.696 1.00 88.38 592 LEU A N 1
ATOM 4572 C CA . LEU A 1 592 ? -16.526 -10.395 38.531 1.00 88.38 592 LEU A CA 1
ATOM 4573 C C . LEU A 1 592 ? -16.901 -9.522 37.311 1.00 88.38 592 LEU A C 1
ATOM 4575 O O . LEU A 1 592 ? -15.996 -8.869 36.787 1.00 88.38 592 LEU A O 1
ATOM 4579 N N . PRO A 1 593 ? -18.172 -9.431 36.856 1.00 87.88 593 PRO A N 1
ATOM 4580 C CA . PRO A 1 593 ? -18.496 -8.662 35.651 1.00 87.88 593 PRO A CA 1
ATOM 4581 C C . PRO A 1 593 ? -18.200 -7.163 35.788 1.00 87.88 593 PRO A C 1
ATOM 4583 O O . PRO A 1 593 ? -17.583 -6.579 34.898 1.00 87.88 593 PRO A O 1
ATOM 4586 N N . SER A 1 594 ? -18.564 -6.560 36.924 1.00 88.62 594 SER A N 1
ATOM 4587 C CA . SER A 1 594 ? -18.291 -5.146 37.218 1.00 88.62 594 SER A CA 1
ATOM 4588 C C . SER A 1 594 ? -16.800 -4.861 37.408 1.00 88.62 594 SER A C 1
ATOM 4590 O O . SER A 1 594 ? -16.311 -3.814 36.991 1.00 88.62 594 SER A O 1
ATOM 4592 N N . LEU A 1 595 ? -16.051 -5.801 37.995 1.00 88.75 595 LEU A N 1
ATOM 4593 C CA . LEU A 1 595 ? -14.606 -5.661 38.176 1.00 88.75 595 LEU A CA 1
ATOM 4594 C C . LEU A 1 595 ? -13.870 -5.678 36.829 1.00 88.75 595 LEU A C 1
ATOM 4596 O O . LEU A 1 595 ? -12.998 -4.844 36.592 1.00 88.75 595 LEU A O 1
ATOM 4600 N N . VAL A 1 596 ? -14.237 -6.589 35.920 1.00 90.69 596 VAL A N 1
ATOM 4601 C CA . VAL A 1 596 ? -13.636 -6.631 34.578 1.00 90.69 596 VAL A CA 1
ATOM 4602 C C . VAL A 1 596 ? -14.012 -5.383 33.771 1.00 90.69 596 VAL A C 1
ATOM 4604 O O . VAL A 1 596 ? -13.141 -4.828 33.101 1.00 90.69 596 VAL A O 1
ATOM 4607 N N . GLU A 1 597 ? -15.256 -4.902 33.861 1.00 91.06 597 GLU A N 1
ATOM 4608 C CA . GLU A 1 597 ? -15.669 -3.633 33.243 1.00 91.06 597 GLU A CA 1
ATOM 4609 C C . GLU A 1 597 ? -14.813 -2.457 33.729 1.00 91.06 597 GLU A C 1
ATOM 4611 O O . GLU A 1 597 ? -14.260 -1.732 32.900 1.00 91.06 597 GLU A O 1
ATOM 4616 N N . SER A 1 598 ? -14.616 -2.319 35.045 1.00 91.50 598 SER A N 1
ATOM 4617 C CA . SER A 1 598 ? -13.761 -1.268 35.612 1.00 91.50 598 SER A CA 1
ATOM 4618 C C . SER A 1 598 ? -12.317 -1.382 35.123 1.00 91.50 598 SER A C 1
ATOM 4620 O O . SER A 1 598 ? -11.755 -0.402 34.649 1.00 91.50 598 SER A O 1
ATOM 4622 N N . LEU A 1 599 ? -11.714 -2.575 35.157 1.00 90.38 599 LEU A N 1
ATOM 4623 C CA . LEU A 1 599 ? -10.312 -2.770 34.757 1.00 90.38 599 LEU A CA 1
ATOM 4624 C C . LEU A 1 599 ? -10.069 -2.493 33.266 1.00 90.38 599 LEU A C 1
ATOM 4626 O O . LEU A 1 599 ? -9.041 -1.912 32.891 1.00 90.38 599 LEU A O 1
ATOM 4630 N N . VAL A 1 600 ? -10.997 -2.911 32.400 1.00 91.50 600 VAL A N 1
ATOM 4631 C CA . VAL A 1 600 ? -10.931 -2.627 30.958 1.00 91.50 600 VAL A CA 1
ATOM 4632 C C . VAL A 1 600 ? -11.205 -1.142 30.697 1.00 91.50 600 VAL A C 1
ATOM 4634 O O . VAL A 1 600 ? -10.501 -0.529 29.888 1.00 91.50 600 VAL A O 1
ATOM 4637 N N . GLY A 1 601 ? -12.153 -0.537 31.416 1.00 91.44 601 GLY A N 1
ATOM 4638 C CA . GLY A 1 601 ? -12.428 0.901 31.394 1.00 91.44 601 GLY A CA 1
ATOM 4639 C C . GLY A 1 601 ? -11.213 1.742 31.798 1.00 91.44 601 GLY A C 1
ATOM 4640 O O . GLY A 1 601 ? -10.819 2.658 31.077 1.00 91.44 601 GLY A O 1
ATOM 4641 N N . ASP A 1 602 ? -10.538 1.377 32.884 1.00 91.12 602 ASP A N 1
ATOM 4642 C CA . ASP A 1 602 ? -9.330 2.054 33.360 1.00 91.12 602 ASP A CA 1
ATOM 4643 C C . ASP A 1 602 ? -8.182 1.917 32.356 1.00 91.12 602 ASP A C 1
ATOM 4645 O O . ASP A 1 602 ? -7.493 2.893 32.045 1.00 91.12 602 ASP A O 1
ATOM 4649 N N . SER A 1 603 ? -8.004 0.721 31.786 1.00 90.38 603 SER A N 1
ATOM 4650 C CA . SER A 1 603 ? -6.978 0.463 30.769 1.00 90.38 603 SER A CA 1
ATOM 4651 C C . SER A 1 603 ? -7.211 1.293 29.502 1.00 90.38 603 SER A C 1
ATOM 4653 O O . SER A 1 603 ? -6.278 1.913 28.985 1.00 90.38 603 SER A O 1
ATOM 4655 N N . THR A 1 604 ? -8.452 1.351 29.014 1.00 91.75 604 THR A N 1
ATOM 4656 C CA . THR A 1 604 ? -8.834 2.129 27.821 1.00 91.75 604 THR A CA 1
ATOM 4657 C C . THR A 1 604 ? -8.745 3.642 28.067 1.00 91.75 604 THR A C 1
ATOM 4659 O O . THR A 1 604 ? -8.206 4.372 27.227 1.00 91.75 604 THR A O 1
ATOM 4662 N N . ALA A 1 605 ? -9.148 4.127 29.245 1.00 93.56 605 ALA A N 1
ATOM 4663 C CA . ALA A 1 605 ? -8.977 5.525 29.645 1.00 93.56 605 ALA A CA 1
ATOM 4664 C C . ALA A 1 605 ? -7.494 5.930 29.733 1.00 93.56 605 ALA A C 1
ATOM 4666 O O . ALA A 1 605 ? -7.111 7.027 29.303 1.00 93.56 605 ALA A O 1
ATOM 4667 N N . LEU A 1 606 ? -6.638 5.037 30.241 1.00 92.88 606 LEU A N 1
ATOM 4668 C CA . LEU A 1 606 ? -5.196 5.256 30.333 1.00 92.88 606 LEU A CA 1
ATOM 4669 C C . LEU A 1 606 ? -4.561 5.351 28.934 1.00 92.88 606 LEU A C 1
ATOM 4671 O O . LEU A 1 606 ? -3.783 6.277 28.694 1.00 92.88 606 LEU A O 1
ATOM 4675 N N . VAL A 1 607 ? -4.958 4.489 27.987 1.00 93.94 607 VAL A N 1
ATOM 4676 C CA . VAL A 1 607 ? -4.546 4.583 26.570 1.00 93.94 607 VAL A CA 1
ATOM 4677 C C . VAL A 1 607 ? -4.885 5.956 25.992 1.00 93.94 607 VAL A C 1
ATOM 4679 O O . VAL A 1 607 ? -4.000 6.639 25.471 1.00 93.94 607 VAL A O 1
ATOM 4682 N N . PHE A 1 608 ? -6.136 6.405 26.131 1.00 92.75 608 PHE A N 1
ATOM 4683 C CA . PHE A 1 608 ? -6.563 7.699 25.594 1.00 92.75 608 PHE A CA 1
ATOM 4684 C C . PHE A 1 608 ? -5.772 8.864 26.204 1.00 92.75 608 PHE A C 1
ATOM 4686 O O . PHE A 1 608 ? -5.323 9.768 25.490 1.00 92.75 608 PHE A O 1
ATOM 4693 N N . ARG A 1 609 ? -5.553 8.833 27.524 1.00 93.44 609 ARG A N 1
ATOM 4694 C CA . ARG A 1 609 ? -4.783 9.856 28.240 1.00 93.44 609 ARG A CA 1
ATOM 4695 C C . ARG A 1 609 ? -3.325 9.895 27.787 1.00 93.44 609 ARG A C 1
ATOM 4697 O O . ARG A 1 609 ? -2.816 10.988 27.544 1.00 93.44 609 ARG A O 1
ATOM 4704 N N . ASN A 1 610 ? -2.668 8.743 27.654 1.00 93.00 610 ASN A N 1
ATOM 4705 C CA . ASN A 1 610 ? -1.263 8.667 27.251 1.00 93.00 610 ASN A CA 1
ATOM 4706 C C . ASN A 1 610 ? -1.066 9.157 25.812 1.00 93.00 610 ASN A C 1
ATOM 4708 O O . ASN A 1 610 ? -0.172 9.968 25.560 1.00 93.00 610 ASN A O 1
ATOM 4712 N N . VAL A 1 611 ? -1.938 8.739 24.887 1.00 93.12 611 VAL A N 1
ATOM 4713 C CA . VAL A 1 611 ? -1.899 9.214 23.497 1.00 93.12 611 VAL A CA 1
ATOM 4714 C C . VAL A 1 611 ? -2.133 10.727 23.460 1.00 93.12 611 VAL A C 1
ATOM 4716 O O . VAL A 1 611 ? -1.314 11.453 22.907 1.00 93.12 611 VAL A O 1
ATOM 4719 N N . LYS A 1 612 ? -3.163 11.252 24.136 1.00 91.38 612 LYS A N 1
ATOM 4720 C CA . LYS A 1 612 ? -3.417 12.704 24.199 1.00 91.38 612 LYS A CA 1
ATOM 4721 C C . LYS A 1 612 ? -2.248 13.495 24.802 1.00 91.38 612 LYS A C 1
ATOM 4723 O O . LYS A 1 612 ? -1.887 14.542 24.275 1.00 91.38 612 LYS A O 1
ATOM 4728 N N . ALA A 1 613 ? -1.639 13.000 25.879 1.00 90.06 613 ALA A N 1
ATOM 4729 C CA . ALA A 1 613 ? -0.513 13.661 26.538 1.00 90.06 613 ALA A CA 1
ATOM 4730 C C . ALA A 1 613 ? 0.752 13.703 25.660 1.00 90.06 613 ALA A C 1
ATOM 4732 O O . ALA A 1 613 ? 1.516 14.667 25.730 1.00 90.06 613 ALA A O 1
ATOM 4733 N N . CYS A 1 614 ? 0.964 12.693 24.811 1.00 90.31 614 CYS A N 1
ATOM 4734 C CA . CYS A 1 614 ? 2.103 12.649 23.895 1.00 90.31 614 CYS A CA 1
ATOM 4735 C C . CYS A 1 614 ? 2.039 13.750 22.821 1.00 90.31 614 CYS A C 1
ATOM 4737 O O . CYS A 1 614 ? 3.073 14.313 22.461 1.00 90.31 614 CYS A O 1
ATOM 4739 N N . PHE A 1 615 ? 0.836 14.077 22.337 1.00 88.50 615 PHE A N 1
ATOM 4740 C CA . PHE A 1 615 ? 0.610 15.094 21.301 1.00 88.50 615 PHE A CA 1
ATOM 4741 C C . PHE A 1 615 ? 0.330 16.502 21.870 1.00 88.50 615 PHE A C 1
ATOM 4743 O O . PHE A 1 615 ? 0.162 17.455 21.108 1.00 88.50 615 PHE A O 1
ATOM 4750 N N . ASP A 1 616 ? 0.330 16.675 23.198 1.00 87.88 616 ASP A N 1
ATOM 4751 C CA . ASP A 1 616 ? 0.127 17.979 23.835 1.00 87.88 616 ASP A CA 1
ATOM 4752 C C . ASP A 1 616 ? 1.367 18.883 23.712 1.00 87.88 616 ASP A C 1
ATOM 4754 O O . ASP A 1 616 ? 2.391 18.722 24.389 1.00 87.88 616 ASP A O 1
ATOM 4758 N N . MET A 1 617 ? 1.227 19.901 22.866 1.00 85.50 617 MET A N 1
ATOM 4759 C CA . MET A 1 617 ? 2.271 20.873 22.564 1.00 85.50 617 MET A CA 1
ATOM 4760 C C . MET A 1 617 ? 2.673 21.741 23.764 1.00 85.50 617 MET A C 1
ATOM 4762 O O . MET A 1 617 ? 3.829 22.150 23.882 1.00 85.50 617 MET A O 1
ATOM 4766 N N . SER A 1 618 ? 1.738 22.013 24.677 1.00 84.19 618 SER A N 1
ATOM 4767 C CA . SER A 1 618 ? 1.996 22.837 25.864 1.00 84.19 618 SER A CA 1
ATOM 4768 C C . SER A 1 618 ? 2.851 22.090 26.892 1.00 84.19 618 SER A C 1
ATOM 4770 O O . SER A 1 618 ? 3.788 22.646 27.473 1.00 84.19 618 SER A O 1
ATOM 4772 N N . SER A 1 619 ? 2.588 20.791 27.047 1.00 85.62 619 SER A N 1
ATOM 4773 C CA . SER A 1 619 ? 3.404 19.874 27.839 1.00 85.62 619 SER A CA 1
ATOM 4774 C C . SER A 1 619 ? 4.808 19.712 27.247 1.00 85.62 619 SER A C 1
ATOM 4776 O O . SER A 1 619 ? 5.793 19.695 27.990 1.00 85.62 619 SER A O 1
ATOM 4778 N N . LEU A 1 620 ? 4.924 19.620 25.917 1.00 85.31 620 LEU A N 1
ATOM 4779 C CA . LEU A 1 620 ? 6.218 19.520 25.231 1.00 85.31 620 LEU A CA 1
ATOM 4780 C C . LEU A 1 620 ? 7.067 20.782 25.442 1.00 85.31 620 LEU A C 1
ATOM 4782 O O . LEU A 1 620 ? 8.243 20.683 25.793 1.00 85.31 620 LEU A O 1
ATOM 4786 N N . ALA A 1 621 ? 6.452 21.963 25.328 1.00 83.06 621 ALA A N 1
ATOM 4787 C CA . ALA A 1 621 ? 7.114 23.245 25.562 1.00 83.06 621 ALA A CA 1
ATOM 4788 C C . ALA A 1 621 ? 7.704 23.354 26.981 1.00 83.06 621 ALA A C 1
ATOM 4790 O O . ALA A 1 621 ? 8.825 23.835 27.160 1.00 83.06 621 ALA A O 1
ATOM 4791 N N . ARG A 1 622 ? 6.966 22.878 27.996 1.00 83.94 622 ARG A N 1
ATOM 4792 C CA . ARG A 1 622 ? 7.413 22.882 29.399 1.00 83.94 622 ARG A CA 1
ATOM 4793 C C . ARG A 1 622 ? 8.600 21.957 29.648 1.00 83.94 622 ARG A C 1
ATOM 4795 O O . ARG A 1 622 ? 9.496 22.336 30.397 1.00 83.94 622 ARG A O 1
ATOM 4802 N N . GLU A 1 623 ? 8.620 20.771 29.042 1.00 82.19 623 GLU A N 1
ATOM 4803 C CA . GLU A 1 623 ? 9.725 19.821 29.225 1.00 82.19 623 GLU A CA 1
ATOM 4804 C C . GLU A 1 623 ? 11.038 20.381 28.668 1.00 82.19 623 GLU A C 1
ATOM 4806 O O . GLU A 1 623 ? 12.076 20.312 29.326 1.00 82.19 623 GLU A O 1
ATOM 4811 N N . ILE A 1 624 ? 10.980 21.006 27.494 1.00 80.94 624 ILE A N 1
ATOM 4812 C CA . ILE A 1 624 ? 12.158 21.586 26.846 1.00 80.94 624 ILE A CA 1
ATOM 4813 C C . ILE A 1 624 ? 12.654 22.805 27.631 1.00 80.94 624 ILE A C 1
ATOM 4815 O O . ILE A 1 624 ? 13.846 22.899 27.908 1.00 80.94 624 ILE A O 1
ATOM 4819 N N . GLY A 1 625 ? 11.743 23.672 28.092 1.00 68.25 625 GLY A N 1
ATOM 4820 C CA . GLY A 1 625 ? 12.090 24.819 28.940 1.00 68.25 625 GLY A CA 1
ATOM 4821 C C . GLY A 1 625 ? 12.635 24.446 30.327 1.00 68.25 625 GLY A C 1
ATOM 4822 O O . GLY A 1 625 ? 13.300 25.262 30.954 1.00 68.25 625 GLY A O 1
ATOM 4823 N N . SER A 1 626 ? 12.387 23.223 30.812 1.00 60.56 626 SER A N 1
ATOM 4824 C CA . SER A 1 626 ? 12.915 22.734 32.097 1.00 60.56 626 SER A CA 1
ATOM 4825 C C . SER A 1 626 ? 14.334 22.155 32.016 1.00 60.56 626 SER A C 1
ATOM 4827 O O . SER A 1 626 ? 15.005 22.052 33.040 1.00 60.56 626 SER A O 1
ATOM 4829 N N . LYS A 1 627 ? 14.800 21.791 30.812 1.00 57.66 627 LYS A N 1
ATOM 4830 C CA . LYS A 1 627 ? 16.135 21.215 30.566 1.00 57.66 627 LYS A CA 1
ATOM 4831 C C . LYS A 1 627 ? 17.208 22.270 30.249 1.00 57.66 627 LYS A C 1
ATOM 4833 O O . LYS A 1 627 ? 18.370 21.904 30.091 1.00 57.66 627 LYS A O 1
ATOM 4838 N N . GLU A 1 628 ? 16.858 23.558 30.185 1.00 47.19 628 GLU A N 1
ATOM 4839 C CA . GLU A 1 628 ? 17.843 24.640 30.083 1.00 47.19 628 GLU A CA 1
ATOM 4840 C C . GLU A 1 628 ? 18.535 24.871 31.438 1.00 47.19 628 GLU A C 1
ATOM 4842 O O . GLU A 1 628 ? 17.987 25.482 32.356 1.00 47.19 628 GLU A O 1
ATOM 4847 N N . THR A 1 629 ? 19.782 24.413 31.566 1.00 43.56 629 THR A N 1
ATOM 4848 C CA . THR A 1 629 ? 20.729 24.976 32.536 1.00 43.56 629 THR A CA 1
ATOM 4849 C C . THR A 1 629 ? 20.921 26.467 32.217 1.00 43.56 629 THR A C 1
ATOM 4851 O O . THR A 1 629 ? 21.083 26.820 31.048 1.00 43.56 629 THR A O 1
ATOM 4854 N N . PRO A 1 630 ? 20.915 27.374 33.212 1.00 43.19 630 PRO A N 1
ATOM 4855 C CA . PRO A 1 630 ? 20.822 28.808 32.967 1.00 43.19 630 PRO A CA 1
ATOM 4856 C C . PRO A 1 630 ? 22.179 29.385 32.545 1.00 43.19 630 PRO A C 1
ATOM 4858 O O . PRO A 1 630 ? 22.870 30.028 33.329 1.00 43.19 630 PRO A O 1
ATOM 4861 N N . THR A 1 631 ? 22.573 29.197 31.289 1.00 43.69 631 THR A N 1
ATOM 4862 C CA . THR A 1 631 ? 23.693 29.928 30.683 1.00 43.69 631 THR A CA 1
ATOM 4863 C C . THR A 1 631 ? 23.137 31.003 29.760 1.00 43.69 631 THR A C 1
ATOM 4865 O O . THR A 1 631 ? 23.080 30.811 28.550 1.00 43.69 631 THR A O 1
ATOM 4868 N N . ASN A 1 632 ? 22.666 32.096 30.377 1.00 45.78 632 ASN A N 1
ATOM 4869 C CA . ASN A 1 632 ? 22.537 33.476 29.867 1.00 45.78 632 ASN A CA 1
ATOM 4870 C C . ASN A 1 632 ? 21.255 34.150 30.378 1.00 45.78 632 ASN A C 1
ATOM 4872 O O . ASN A 1 632 ? 20.262 34.305 29.674 1.00 45.78 632 ASN A O 1
ATOM 4876 N N . ALA A 1 633 ? 21.319 34.637 31.618 1.00 44.66 633 ALA A N 1
ATOM 4877 C CA . ALA A 1 633 ? 20.256 35.385 32.292 1.00 44.66 633 ALA A CA 1
ATOM 4878 C C . ALA A 1 633 ? 19.973 36.793 31.705 1.00 44.66 633 ALA A C 1
ATOM 4880 O O . ALA A 1 633 ? 19.166 37.534 32.261 1.00 44.66 633 ALA A O 1
ATOM 4881 N N . ALA A 1 634 ? 20.606 37.186 30.593 1.00 44.16 634 ALA A N 1
ATOM 4882 C CA . ALA A 1 634 ? 20.496 38.542 30.047 1.00 44.16 634 ALA A CA 1
ATOM 4883 C C . ALA A 1 634 ? 19.288 38.763 29.110 1.00 44.16 634 ALA A C 1
ATOM 4885 O O . ALA A 1 634 ? 18.903 39.905 28.880 1.00 44.16 634 ALA A O 1
ATOM 4886 N N . SER A 1 635 ? 18.645 37.708 28.597 1.00 47.28 635 SER A N 1
ATOM 4887 C CA . SER A 1 635 ? 17.486 37.816 27.685 1.00 47.28 635 SER A CA 1
ATOM 4888 C C . SER A 1 635 ? 16.135 37.470 28.335 1.00 47.28 635 SER A C 1
ATOM 4890 O O . SER A 1 635 ? 15.087 37.626 27.710 1.00 47.28 635 SER A O 1
ATOM 4892 N N . ALA A 1 636 ? 16.128 37.056 29.607 1.00 42.44 636 ALA A N 1
ATOM 4893 C CA . ALA A 1 636 ? 14.953 36.505 30.290 1.00 42.44 636 ALA A CA 1
ATOM 4894 C C . ALA A 1 636 ? 13.945 37.545 30.837 1.00 42.44 636 ALA A C 1
ATOM 4896 O O . ALA A 1 636 ? 12.913 37.162 31.390 1.00 42.44 636 ALA A O 1
ATOM 4897 N N . PHE A 1 637 ? 14.205 38.852 30.699 1.00 43.69 637 PHE A N 1
ATOM 4898 C CA . PHE A 1 637 ? 13.403 39.896 31.360 1.00 43.69 637 PHE A CA 1
ATOM 4899 C C . PHE A 1 637 ? 12.284 40.539 30.519 1.00 43.69 637 PHE A C 1
ATOM 4901 O O . PHE A 1 637 ? 11.474 41.259 31.096 1.00 43.69 637 PHE A O 1
ATOM 4908 N N . VAL A 1 638 ? 12.168 40.286 29.206 1.00 42.41 638 VAL A N 1
ATOM 4909 C CA . VAL A 1 638 ? 11.251 41.088 28.353 1.00 42.41 638 VAL A CA 1
ATOM 4910 C C . VAL A 1 638 ? 9.975 40.360 27.887 1.00 42.41 638 VAL A C 1
ATOM 4912 O O . VAL A 1 638 ? 9.000 41.023 27.554 1.00 42.41 638 VAL A O 1
ATOM 4915 N N . TYR A 1 639 ? 9.875 39.026 27.945 1.00 40.78 639 TYR A N 1
ATOM 4916 C CA . TYR A 1 639 ? 8.680 38.315 27.442 1.00 40.78 639 TYR A CA 1
ATOM 4917 C C . TYR A 1 639 ? 8.224 37.170 28.354 1.00 40.78 639 TYR A C 1
ATOM 4919 O O . TYR A 1 639 ? 8.318 35.999 28.003 1.00 40.78 639 TYR A O 1
ATOM 4927 N N . LYS A 1 640 ? 7.691 37.498 29.536 1.00 39.53 640 LYS A N 1
ATOM 4928 C CA . LYS A 1 640 ? 7.153 36.500 30.483 1.00 39.53 640 LYS A CA 1
ATOM 4929 C C . LYS A 1 640 ? 5.651 36.199 30.338 1.00 39.53 640 LYS A C 1
ATOM 4931 O O . LYS A 1 640 ? 5.113 35.492 31.179 1.00 39.53 640 LYS A O 1
ATOM 4936 N N . SER A 1 641 ? 4.956 36.698 29.306 1.00 40.28 641 SER A N 1
ATOM 4937 C CA . SER A 1 641 ? 3.483 36.576 29.223 1.00 40.28 641 SER A CA 1
ATOM 4938 C C . SER A 1 641 ? 2.920 35.634 28.150 1.00 40.28 641 SER A C 1
ATOM 4940 O O . SER A 1 641 ? 1.703 35.492 28.065 1.00 40.28 641 SER A O 1
ATOM 4942 N N . ARG A 1 642 ? 3.744 34.942 27.350 1.00 48.69 642 ARG A N 1
ATOM 4943 C CA . ARG A 1 642 ? 3.253 33.911 26.417 1.00 48.69 642 ARG A CA 1
ATOM 4944 C C . ARG A 1 642 ? 4.198 32.717 26.392 1.00 48.69 642 ARG A C 1
ATOM 4946 O O . ARG A 1 642 ? 5.260 32.786 25.780 1.00 48.69 642 ARG A O 1
ATOM 4953 N N . THR A 1 643 ? 3.809 31.617 27.036 1.00 54.22 643 THR A N 1
ATOM 4954 C CA . THR A 1 643 ? 4.414 30.305 26.779 1.00 54.22 643 THR A CA 1
ATOM 4955 C C . THR A 1 643 ? 4.242 30.004 25.297 1.00 54.22 643 THR A C 1
ATOM 4957 O O . THR A 1 643 ? 3.124 29.876 24.797 1.00 54.22 643 THR A O 1
ATOM 4960 N N . ARG A 1 644 ? 5.354 30.000 24.567 1.00 63.56 644 ARG A N 1
ATOM 4961 C CA . ARG A 1 644 ? 5.355 29.790 23.127 1.00 63.56 644 ARG A CA 1
ATOM 4962 C C . ARG A 1 644 ? 5.164 28.298 22.857 1.00 63.56 644 ARG A C 1
ATOM 4964 O O . ARG A 1 644 ? 6.072 27.510 23.091 1.00 63.56 644 ARG A O 1
ATOM 4971 N N . ASN A 1 645 ? 3.996 27.933 22.340 1.00 72.56 645 ASN A N 1
ATOM 4972 C CA . ASN A 1 645 ? 3.638 26.549 22.017 1.00 72.56 645 ASN A CA 1
ATOM 4973 C C . ASN A 1 645 ? 4.115 26.122 20.614 1.00 72.56 645 ASN A C 1
ATOM 4975 O O . ASN A 1 645 ? 3.587 25.174 20.055 1.00 72.56 645 ASN A O 1
ATOM 4979 N N . GLU A 1 646 ? 5.082 26.816 20.014 1.00 76.31 646 GLU A N 1
ATOM 4980 C CA . GLU A 1 646 ? 5.634 26.453 18.706 1.00 76.31 646 GLU A CA 1
ATOM 4981 C C . GLU A 1 646 ? 7.155 26.655 18.683 1.00 76.31 646 GLU A C 1
ATOM 4983 O O . GLU A 1 646 ? 7.641 27.687 19.170 1.00 76.31 646 GLU A O 1
ATOM 4988 N N . PRO A 1 647 ? 7.926 25.727 18.089 1.00 82.44 647 PRO A N 1
ATOM 4989 C CA . PRO A 1 647 ? 9.374 25.856 18.009 1.00 82.44 647 PRO A CA 1
ATOM 4990 C C . PRO A 1 647 ? 9.822 27.065 17.174 1.00 82.44 647 PRO A C 1
ATOM 4992 O O . PRO A 1 647 ? 9.110 27.588 16.315 1.00 82.44 647 PRO A O 1
ATOM 4995 N N . THR A 1 648 ? 11.043 27.532 17.437 1.00 82.31 648 THR A N 1
ATOM 4996 C CA . THR A 1 648 ? 11.788 28.425 16.531 1.00 82.31 648 THR A CA 1
ATOM 4997 C C . THR A 1 648 ? 12.707 27.590 15.647 1.00 82.31 648 THR A C 1
ATOM 4999 O O . THR A 1 648 ? 12.997 26.447 15.985 1.00 82.31 648 THR A O 1
ATOM 5002 N N . GLN A 1 649 ? 13.254 28.159 14.566 1.00 78.12 649 GLN A N 1
ATOM 5003 C CA . GLN A 1 649 ? 14.265 27.456 13.762 1.00 78.12 649 GLN A CA 1
ATOM 5004 C C . GLN A 1 649 ? 15.479 26.990 14.591 1.00 78.12 649 GLN A C 1
ATOM 5006 O O . GLN A 1 649 ? 16.016 25.923 14.316 1.00 78.12 649 GLN A O 1
ATOM 5011 N N . ALA A 1 650 ? 15.871 27.738 15.631 1.00 80.50 650 ALA A N 1
ATOM 5012 C CA . ALA A 1 650 ? 16.989 27.378 16.506 1.00 80.50 650 ALA A CA 1
ATOM 5013 C C . ALA A 1 650 ? 16.656 26.212 17.455 1.00 80.50 650 ALA A C 1
ATOM 5015 O O . ALA A 1 650 ? 17.491 25.341 17.683 1.00 80.50 650 ALA A O 1
ATOM 5016 N N . THR A 1 651 ? 15.430 26.167 17.987 1.00 84.50 651 THR A N 1
ATOM 5017 C CA . THR A 1 651 ? 15.002 25.119 18.931 1.00 84.50 651 THR A CA 1
ATOM 5018 C C . THR A 1 651 ? 14.371 23.902 18.247 1.00 84.50 651 THR A C 1
ATOM 5020 O O . THR A 1 651 ? 14.193 22.868 18.889 1.00 84.50 651 THR A O 1
ATOM 5023 N N . MET A 1 652 ? 14.079 2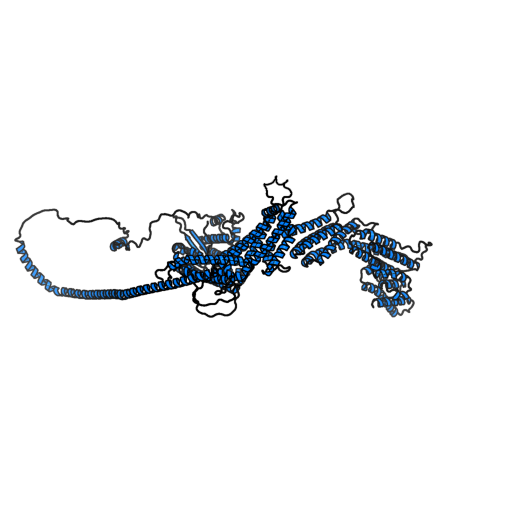3.974 16.943 1.00 85.25 652 MET A N 1
ATOM 5024 C CA . MET A 1 652 ? 13.439 22.910 16.156 1.00 85.25 652 MET A CA 1
ATOM 5025 C C . MET A 1 652 ? 14.068 21.515 16.357 1.00 85.25 652 MET A C 1
ATOM 5027 O O . MET A 1 652 ? 13.312 20.581 16.621 1.00 85.25 652 MET A O 1
ATOM 5031 N N . PRO A 1 653 ? 15.407 21.324 16.315 1.00 87.75 653 PRO A N 1
ATOM 5032 C CA . PRO A 1 653 ? 15.997 19.990 16.474 1.00 87.75 653 PRO A CA 1
ATOM 5033 C C . PRO A 1 653 ? 15.742 19.382 17.860 1.00 87.75 653 PRO A C 1
ATOM 5035 O O . PRO A 1 653 ? 15.493 18.184 17.975 1.00 87.75 653 PRO A O 1
ATOM 5038 N N . GLN A 1 654 ? 15.756 20.211 18.909 1.00 88.31 654 GLN A N 1
ATOM 5039 C CA . GLN A 1 654 ? 15.500 19.780 20.287 1.00 88.31 654 GLN A CA 1
ATOM 5040 C C . GLN A 1 654 ? 14.036 19.370 20.476 1.00 88.31 654 GLN A C 1
ATOM 5042 O O . GLN A 1 654 ? 13.759 18.354 21.110 1.00 88.31 654 GLN A O 1
ATOM 5047 N N . TRP A 1 655 ? 13.104 20.119 19.877 1.00 90.12 655 TRP A N 1
ATOM 5048 C CA . TRP A 1 655 ? 11.677 19.786 19.891 1.00 90.12 655 TRP A CA 1
ATOM 5049 C C . TRP A 1 655 ? 11.389 18.482 19.153 1.00 90.12 655 TRP A C 1
ATOM 5051 O O . TRP A 1 655 ? 10.657 17.640 19.670 1.00 90.12 655 TRP A O 1
ATOM 5061 N N . VAL A 1 656 ? 12.004 18.279 17.982 1.00 90.44 656 VAL A N 1
ATOM 5062 C CA . VAL A 1 656 ? 11.897 17.022 17.229 1.00 90.44 656 VAL A CA 1
ATOM 5063 C C . VAL A 1 656 ? 12.425 15.852 18.064 1.00 90.44 656 VAL A C 1
ATOM 5065 O O . VAL A 1 656 ? 11.734 14.845 18.194 1.00 90.44 656 VAL A O 1
ATOM 5068 N N . ALA A 1 657 ? 13.610 15.980 18.670 1.00 91.00 657 ALA A N 1
ATOM 5069 C CA . ALA A 1 657 ? 14.197 14.921 19.494 1.00 91.00 657 ALA A CA 1
ATOM 5070 C C . ALA A 1 657 ? 13.330 14.571 20.717 1.00 91.00 657 ALA A C 1
ATOM 5072 O O . ALA A 1 657 ? 13.062 13.395 20.957 1.00 91.00 657 ALA A O 1
ATOM 5073 N N . ALA A 1 658 ? 12.850 15.579 21.454 1.00 91.12 658 ALA A N 1
ATOM 5074 C CA . ALA A 1 658 ? 11.992 15.377 22.621 1.00 91.12 658 ALA A CA 1
ATOM 5075 C C . ALA A 1 658 ? 10.651 14.726 22.248 1.00 91.12 658 ALA A C 1
ATOM 5077 O O . ALA A 1 658 ? 10.194 13.812 22.932 1.00 91.12 658 ALA A O 1
ATOM 5078 N N . PHE A 1 659 ? 10.036 15.150 21.141 1.00 92.25 659 PHE A N 1
ATOM 5079 C CA . PHE A 1 659 ? 8.779 14.574 20.671 1.00 92.25 659 PHE A CA 1
ATOM 5080 C C . PHE A 1 659 ? 8.927 13.101 20.262 1.00 92.25 659 PHE A C 1
ATOM 5082 O O . PHE A 1 659 ? 8.109 12.274 20.661 1.00 92.25 659 PHE A O 1
ATOM 5089 N N . TRP A 1 660 ? 9.988 12.743 19.530 1.00 94.62 660 TRP A N 1
ATOM 5090 C CA . TRP A 1 660 ? 10.233 11.341 19.176 1.00 94.62 660 TRP A CA 1
ATOM 5091 C C . TRP A 1 660 ? 10.512 10.463 20.398 1.00 94.62 660 TRP A C 1
ATOM 5093 O O . TRP A 1 660 ? 9.983 9.359 20.462 1.00 94.62 660 TRP A O 1
ATOM 5103 N N . ALA A 1 661 ? 11.250 10.966 21.393 1.00 92.50 661 ALA A N 1
ATOM 5104 C CA . ALA A 1 661 ? 11.460 10.242 22.648 1.00 92.50 661 ALA A CA 1
ATOM 5105 C C . ALA A 1 661 ? 10.136 9.993 23.401 1.00 92.50 661 ALA A C 1
ATOM 5107 O O . ALA A 1 661 ? 9.930 8.921 23.968 1.00 92.50 661 ALA A O 1
ATOM 5108 N N . ARG A 1 662 ? 9.198 10.954 23.373 1.00 92.81 662 ARG A N 1
ATOM 5109 C CA . ARG A 1 662 ? 7.846 10.752 23.925 1.00 92.81 662 ARG A CA 1
ATOM 5110 C C . ARG A 1 662 ? 7.061 9.686 23.168 1.00 92.81 662 ARG A C 1
ATOM 5112 O O . ARG A 1 662 ? 6.410 8.871 23.812 1.00 92.81 662 ARG A O 1
ATOM 5119 N N . LEU A 1 663 ? 7.133 9.675 21.836 1.00 92.94 663 LEU A N 1
ATOM 5120 C CA . LEU A 1 663 ? 6.479 8.652 21.011 1.00 92.94 663 LEU A CA 1
ATOM 5121 C C . LEU A 1 663 ? 7.049 7.249 21.264 1.00 92.94 663 LEU A C 1
ATOM 5123 O O . LEU A 1 663 ? 6.281 6.297 21.364 1.00 92.94 663 LEU A O 1
ATOM 5127 N N . GLU A 1 664 ? 8.369 7.120 21.403 1.00 94.19 664 GLU A N 1
ATOM 5128 C CA . GLU A 1 664 ? 9.042 5.855 21.737 1.00 94.19 664 GLU A CA 1
ATOM 5129 C C . GLU A 1 664 ? 8.579 5.317 23.103 1.00 94.19 664 GLU A C 1
ATOM 5131 O O . GLU A 1 664 ? 8.169 4.158 23.216 1.00 94.19 664 GLU A O 1
ATOM 5136 N N . ASN A 1 665 ? 8.538 6.180 24.124 1.00 93.31 665 ASN A N 1
ATOM 5137 C CA . ASN A 1 665 ? 8.026 5.815 25.448 1.00 93.31 665 ASN A CA 1
ATOM 5138 C C . ASN A 1 665 ? 6.537 5.443 25.406 1.00 93.31 665 ASN A C 1
ATOM 5140 O O . ASN A 1 665 ? 6.149 4.416 25.960 1.00 93.31 665 ASN A O 1
ATOM 5144 N N . LEU A 1 666 ? 5.717 6.222 24.688 1.00 94.00 666 LEU A N 1
ATOM 5145 C CA . LEU A 1 666 ? 4.293 5.942 24.500 1.00 94.00 666 LEU A CA 1
ATOM 5146 C C . LEU A 1 666 ? 4.082 4.543 23.917 1.00 94.00 666 LEU A C 1
ATOM 5148 O O . LEU A 1 666 ? 3.269 3.781 24.430 1.00 94.00 666 LEU A O 1
ATOM 5152 N N . VAL A 1 667 ? 4.811 4.190 22.859 1.00 92.38 667 VAL A N 1
ATOM 5153 C CA . VAL A 1 667 ? 4.706 2.872 22.224 1.00 92.38 667 VAL A CA 1
ATOM 5154 C C . VAL A 1 667 ? 5.076 1.746 23.197 1.00 92.38 667 VAL A C 1
ATOM 5156 O O . VAL A 1 667 ? 4.387 0.723 23.247 1.00 92.38 667 VAL A O 1
ATOM 5159 N N . SER A 1 668 ? 6.112 1.936 24.017 1.00 91.88 668 SER A N 1
ATOM 5160 C CA . SER A 1 668 ? 6.488 0.959 25.044 1.00 91.88 668 SER A CA 1
ATOM 5161 C C . SER A 1 668 ? 5.393 0.773 26.103 1.00 91.88 668 SER A C 1
ATOM 5163 O O . SER A 1 668 ? 5.068 -0.373 26.441 1.00 91.88 668 SER A O 1
ATOM 5165 N N . ASP A 1 669 ? 4.801 1.877 26.570 1.00 91.81 669 ASP A N 1
ATOM 5166 C CA . ASP A 1 669 ? 3.724 1.897 27.566 1.00 91.81 669 ASP A CA 1
ATOM 5167 C C . ASP A 1 669 ? 2.448 1.241 27.029 1.00 91.81 669 ASP A C 1
ATOM 5169 O O . ASP A 1 669 ? 1.849 0.395 27.696 1.00 91.81 669 ASP A O 1
ATOM 5173 N N . LEU A 1 670 ? 2.062 1.569 25.793 1.00 92.62 670 LEU A N 1
ATOM 5174 C CA . LEU A 1 670 ? 0.936 0.944 25.097 1.00 92.62 670 LEU A CA 1
ATOM 5175 C C . LEU A 1 670 ? 1.143 -0.564 24.934 1.00 92.62 670 LEU A C 1
ATOM 5177 O O . LEU A 1 670 ? 0.191 -1.327 25.091 1.00 92.62 670 LEU A O 1
ATOM 5181 N N . GLY A 1 671 ? 2.381 -1.002 24.683 1.00 91.00 671 GLY A N 1
ATOM 5182 C CA . GLY A 1 671 ? 2.737 -2.422 24.647 1.00 91.00 671 GLY A CA 1
ATOM 5183 C C . GLY A 1 671 ? 2.478 -3.113 25.984 1.00 91.00 671 GLY A C 1
ATOM 5184 O O . GLY A 1 671 ? 1.874 -4.182 26.014 1.00 91.00 671 GLY A O 1
ATOM 5185 N N . SER A 1 672 ? 2.869 -2.480 27.094 1.00 91.44 672 SER A N 1
ATOM 5186 C CA . SER A 1 672 ? 2.616 -2.998 28.446 1.00 91.44 672 SER A CA 1
ATOM 5187 C C . SER A 1 672 ? 1.117 -3.120 28.742 1.00 91.44 672 SER A C 1
ATOM 5189 O O . SER A 1 672 ? 0.664 -4.163 29.210 1.00 91.44 672 SER A O 1
ATOM 5191 N N . ILE A 1 673 ? 0.324 -2.096 28.408 1.00 91.50 673 ILE A N 1
ATOM 5192 C CA . ILE A 1 673 ? -1.135 -2.109 28.612 1.00 91.50 673 ILE A CA 1
ATOM 5193 C C . ILE A 1 673 ? -1.797 -3.191 27.749 1.00 91.50 673 ILE A C 1
ATOM 5195 O O . ILE A 1 673 ? -2.626 -3.945 28.252 1.00 91.50 673 ILE A O 1
ATOM 5199 N N . CYS A 1 674 ? -1.395 -3.315 26.479 1.00 92.50 674 CYS A N 1
ATOM 5200 C CA . CYS A 1 674 ? -1.897 -4.351 25.576 1.00 92.50 674 CYS A CA 1
ATOM 5201 C C . CYS A 1 674 ? -1.669 -5.750 26.160 1.00 92.50 674 CYS A C 1
ATOM 5203 O O . CYS A 1 674 ? -2.596 -6.555 26.218 1.00 92.50 674 CYS A O 1
ATOM 5205 N N . ILE A 1 675 ? -0.451 -6.034 26.637 1.00 91.44 675 ILE A N 1
ATOM 5206 C CA . ILE A 1 675 ? -0.116 -7.335 27.231 1.00 91.44 675 ILE A CA 1
ATOM 5207 C C . ILE A 1 675 ? -1.018 -7.617 28.440 1.00 91.44 675 ILE A C 1
ATOM 5209 O O . ILE A 1 675 ? -1.560 -8.714 28.526 1.00 91.44 675 ILE A O 1
ATOM 5213 N N . LYS A 1 676 ? -1.256 -6.631 29.318 1.00 91.38 676 LYS A N 1
ATOM 5214 C CA . LYS A 1 676 ? -2.145 -6.777 30.488 1.00 91.38 676 LYS A CA 1
ATOM 5215 C C . LYS A 1 676 ? -3.595 -7.102 30.119 1.00 91.38 676 LYS A C 1
ATOM 5217 O O . LYS A 1 676 ? -4.218 -7.947 30.755 1.00 91.38 676 LYS A O 1
ATOM 5222 N N . VAL A 1 677 ? -4.141 -6.452 29.091 1.00 92.75 677 VAL A N 1
ATOM 5223 C CA . VAL A 1 677 ? -5.514 -6.722 28.625 1.00 92.75 677 VAL A CA 1
ATOM 5224 C C . VAL A 1 677 ? -5.625 -8.141 28.060 1.00 92.75 677 VAL A C 1
ATOM 5226 O O . VAL A 1 677 ? -6.585 -8.855 28.350 1.00 92.75 677 VAL A O 1
ATOM 5229 N N . TYR A 1 678 ? -4.620 -8.588 27.305 1.00 91.88 678 TYR A N 1
ATOM 5230 C CA . TYR A 1 678 ? -4.597 -9.942 26.752 1.00 91.88 678 TYR A CA 1
ATOM 5231 C C . TYR A 1 678 ? -4.356 -11.024 27.809 1.00 91.88 678 TYR A C 1
ATOM 5233 O O . TYR A 1 678 ? -4.956 -12.097 27.717 1.00 91.88 678 TYR A O 1
ATOM 5241 N N . THR A 1 679 ? -3.521 -10.779 28.825 1.00 89.88 679 THR A N 1
ATOM 5242 C CA . THR A 1 679 ? -3.371 -11.728 29.940 1.00 89.88 679 THR A CA 1
ATOM 5243 C C . THR A 1 679 ? -4.673 -11.864 30.723 1.00 89.88 679 THR A C 1
ATOM 5245 O O . THR A 1 679 ? -5.073 -12.992 31.015 1.00 89.88 679 THR A O 1
ATOM 5248 N N . LEU A 1 680 ? -5.382 -10.756 30.970 1.00 90.94 680 LEU A N 1
ATOM 5249 C CA . LEU A 1 680 ? -6.712 -10.764 31.579 1.00 90.94 680 LEU A CA 1
ATOM 5250 C C . LEU A 1 680 ? -7.708 -11.598 30.763 1.00 90.94 680 LEU A C 1
ATOM 5252 O O . LEU A 1 680 ? -8.301 -12.537 31.295 1.00 90.94 680 LEU A O 1
ATOM 5256 N N . GLU A 1 681 ? -7.849 -11.322 29.463 1.00 91.06 681 GLU A N 1
ATOM 5257 C CA . GLU A 1 681 ? -8.765 -12.070 28.591 1.00 91.06 681 GLU A CA 1
ATOM 5258 C C . GLU A 1 681 ? -8.411 -13.565 28.525 1.00 91.06 681 GLU A C 1
ATOM 5260 O O . GLU A 1 681 ? -9.293 -14.428 28.587 1.00 91.06 681 GLU A O 1
ATOM 5265 N N . LYS A 1 682 ? -7.116 -13.898 28.468 1.00 90.00 682 LYS A N 1
ATOM 5266 C CA . LYS A 1 682 ? -6.642 -15.286 28.446 1.00 90.00 682 LYS A CA 1
ATOM 5267 C C . LYS A 1 682 ? -7.004 -16.031 29.730 1.00 90.00 682 LYS A C 1
ATOM 5269 O O . LYS A 1 682 ? -7.479 -17.164 29.647 1.00 90.00 682 LYS A O 1
ATOM 5274 N N . VAL A 1 683 ? -6.810 -15.425 30.904 1.00 88.75 683 VAL A N 1
ATOM 5275 C CA . VAL A 1 683 ? -7.165 -16.059 32.186 1.00 88.75 683 VAL A CA 1
ATOM 5276 C C . VAL A 1 683 ? -8.682 -16.200 32.332 1.00 88.75 683 VAL A C 1
ATOM 5278 O O . VAL A 1 683 ? -9.142 -17.279 32.711 1.00 88.75 683 VAL A O 1
ATOM 5281 N N . LEU A 1 684 ? -9.462 -15.185 31.942 1.00 88.69 684 LEU A N 1
ATOM 5282 C CA . LEU A 1 684 ? -10.932 -15.244 31.930 1.00 88.69 684 LEU A CA 1
ATOM 5283 C C . LEU A 1 684 ? -11.471 -16.357 31.016 1.00 88.69 684 LEU A C 1
ATOM 5285 O O . LEU A 1 684 ? -12.474 -16.994 31.330 1.00 88.69 684 LEU A O 1
ATOM 5289 N N . LYS A 1 685 ? -10.796 -16.629 29.894 1.00 88.00 685 LYS A N 1
ATOM 5290 C CA . LYS A 1 685 ? -11.155 -17.722 28.979 1.00 88.00 685 LYS A CA 1
ATOM 5291 C C . LYS A 1 685 ? -10.779 -19.105 29.523 1.00 88.00 685 LYS A C 1
ATOM 5293 O O . LYS A 1 685 ? -11.461 -20.088 29.236 1.00 88.00 685 LYS A O 1
ATOM 5298 N N . LEU A 1 686 ? -9.673 -19.199 30.266 1.00 86.62 686 LEU A N 1
ATOM 5299 C CA . LEU A 1 686 ? -9.167 -20.457 30.827 1.00 86.62 686 LEU A CA 1
ATOM 5300 C C . LEU A 1 686 ? -9.931 -20.893 32.082 1.00 86.62 686 LEU A C 1
ATOM 5302 O O . LEU A 1 686 ? -10.124 -22.093 32.288 1.00 86.62 686 LEU A O 1
ATOM 5306 N N . LYS A 1 687 ? -10.352 -19.944 32.922 1.00 85.56 687 LYS A N 1
ATOM 5307 C CA . LYS A 1 687 ? -11.128 -20.228 34.131 1.00 85.56 687 LYS A CA 1
ATOM 5308 C C . LYS A 1 687 ? -12.596 -20.466 33.804 1.00 85.56 687 LYS A C 1
ATOM 5310 O O . LYS A 1 687 ? -13.197 -19.762 32.995 1.00 85.56 687 LYS A O 1
ATOM 5315 N N . LYS A 1 688 ? -13.154 -21.491 34.445 1.00 85.31 688 LYS A N 1
ATOM 5316 C CA . LYS A 1 688 ? -14.541 -21.913 34.286 1.00 85.31 688 LYS A CA 1
ATOM 5317 C C . LYS A 1 688 ? -15.165 -22.124 35.645 1.00 85.31 688 LYS A C 1
ATOM 5319 O O . LYS A 1 688 ? -14.506 -22.641 36.550 1.00 85.31 688 LYS A O 1
ATOM 5324 N N . ASP A 1 689 ? -16.439 -21.790 35.745 1.00 79.75 689 ASP A N 1
ATOM 5325 C CA . ASP A 1 689 ? -17.228 -22.164 36.903 1.00 79.75 689 ASP A CA 1
ATOM 5326 C C . ASP A 1 689 ? -17.321 -23.698 36.992 1.00 79.75 689 ASP A C 1
ATOM 5328 O O . ASP A 1 689 ? -17.568 -24.400 36.008 1.00 79.75 689 ASP A O 1
ATOM 5332 N N . GLN A 1 690 ? -17.104 -24.236 38.189 1.00 74.94 690 GLN A N 1
ATOM 5333 C CA . GLN A 1 690 ? -17.117 -25.675 38.435 1.00 74.94 690 GLN A CA 1
ATOM 5334 C C . GLN A 1 690 ? -18.513 -26.269 38.223 1.00 74.94 690 GLN A C 1
ATOM 5336 O O . GLN A 1 690 ? -18.621 -27.427 37.807 1.00 74.94 690 GLN A O 1
ATOM 5341 N N . THR A 1 691 ? -19.567 -25.483 38.466 1.00 72.81 691 THR A N 1
ATOM 5342 C CA . THR A 1 691 ? -20.952 -25.964 38.405 1.00 72.81 691 THR A CA 1
ATOM 5343 C C . THR A 1 691 ? -21.577 -25.808 37.020 1.00 72.81 691 THR A C 1
ATOM 5345 O O . THR A 1 691 ? -22.120 -26.778 36.487 1.00 72.81 691 THR A O 1
ATOM 5348 N N . THR A 1 692 ? -21.460 -24.632 36.399 1.00 73.44 692 THR A N 1
ATOM 5349 C CA . THR A 1 692 ? -22.042 -24.352 35.076 1.00 73.44 692 THR A CA 1
ATOM 5350 C C . THR A 1 692 ? -21.110 -24.679 33.911 1.00 73.44 692 THR A C 1
ATOM 5352 O O . THR A 1 692 ? -21.583 -24.801 32.782 1.00 73.44 692 THR A O 1
ATOM 5355 N N . GLN A 1 693 ? -19.803 -24.847 34.161 1.00 77.50 693 GLN A N 1
ATOM 5356 C CA . GLN A 1 693 ? -18.752 -24.994 33.140 1.00 77.50 693 GLN A CA 1
ATOM 5357 C C . GLN A 1 693 ? -18.658 -23.815 32.150 1.00 77.50 693 GLN A C 1
ATOM 5359 O O . GLN A 1 693 ? -17.911 -23.905 31.168 1.00 77.50 693 GLN A O 1
ATOM 5364 N N . ALA A 1 694 ? -19.373 -22.713 32.405 1.00 79.94 694 ALA A N 1
ATOM 5365 C CA . ALA A 1 694 ? -19.255 -21.471 31.651 1.00 79.94 694 ALA A CA 1
ATOM 5366 C C . ALA A 1 694 ? -17.899 -20.816 31.942 1.00 79.94 694 ALA A C 1
ATOM 5368 O O . ALA A 1 694 ? -17.375 -20.931 33.055 1.00 79.94 694 ALA A O 1
ATOM 5369 N N . SER A 1 695 ? -17.301 -20.170 30.938 1.00 88.56 695 SER A N 1
ATOM 5370 C CA . SER A 1 695 ? -16.053 -19.439 31.160 1.00 88.56 695 SER A CA 1
ATOM 5371 C C . SER A 1 695 ? -16.325 -18.132 31.899 1.00 88.56 695 SER A C 1
ATOM 5373 O O . SER A 1 695 ? -17.378 -17.522 31.719 1.00 88.56 695 SER A O 1
ATOM 5375 N N . PHE A 1 696 ? -15.357 -17.666 32.686 1.00 88.50 696 PHE A N 1
ATOM 5376 C CA . PHE A 1 696 ? -15.452 -16.360 33.354 1.00 88.50 696 PHE A CA 1
ATOM 5377 C C . PHE A 1 696 ? -15.573 -15.211 32.346 1.00 88.50 696 PHE A C 1
ATOM 5379 O O . PHE A 1 696 ? -16.171 -14.177 32.637 1.00 88.50 696 PHE A O 1
ATOM 5386 N N . LEU A 1 697 ? -15.058 -15.406 31.129 1.00 88.44 697 LEU A N 1
ATOM 5387 C CA . LEU A 1 697 ? -15.264 -14.479 30.025 1.00 88.44 697 LEU A CA 1
ATOM 5388 C C . LEU A 1 697 ? -16.741 -14.386 29.613 1.00 88.44 697 LEU A C 1
ATOM 5390 O O . LEU A 1 697 ? -17.220 -13.280 29.397 1.00 88.44 697 LEU A O 1
ATOM 5394 N N . ASP A 1 698 ? -17.472 -15.503 29.520 1.00 84.56 698 ASP A N 1
ATOM 5395 C CA . ASP A 1 698 ? -18.895 -15.482 29.138 1.00 84.56 698 ASP A CA 1
ATOM 5396 C C . ASP A 1 698 ? -19.733 -14.688 30.155 1.00 84.56 698 ASP A C 1
ATOM 5398 O O . ASP A 1 698 ? -20.660 -13.971 29.778 1.00 84.56 698 ASP A O 1
ATOM 5402 N N . GLU A 1 699 ? -19.367 -14.772 31.436 1.00 84.06 699 GLU A N 1
ATOM 5403 C CA . GLU A 1 699 ? -19.985 -13.993 32.508 1.00 84.06 699 GLU A CA 1
ATOM 5404 C C . GLU A 1 699 ? -19.614 -12.506 32.428 1.00 84.06 699 GLU A C 1
ATOM 5406 O O . GLU A 1 699 ? -20.497 -11.651 32.471 1.00 84.06 699 GLU A O 1
ATOM 5411 N N . ALA A 1 700 ? -18.339 -12.167 32.219 1.00 84.50 700 ALA A N 1
ATOM 5412 C CA . ALA A 1 700 ? -17.912 -10.776 32.034 1.00 84.50 700 ALA A CA 1
ATOM 5413 C C . ALA A 1 700 ? -18.574 -10.115 30.804 1.00 84.50 700 ALA A C 1
ATOM 5415 O O . ALA A 1 700 ? -18.942 -8.940 30.838 1.00 84.50 700 ALA A O 1
ATOM 5416 N N . MET A 1 701 ? -18.808 -10.882 29.734 1.00 87.50 701 MET A N 1
ATOM 5417 C CA . MET A 1 701 ? -19.501 -10.426 28.522 1.00 87.50 701 MET A CA 1
ATOM 5418 C C . MET A 1 701 ? -20.985 -10.088 28.748 1.00 87.50 701 MET A C 1
ATOM 5420 O O . MET A 1 701 ? -21.603 -9.466 27.879 1.00 87.50 701 MET A O 1
ATOM 5424 N N . THR A 1 702 ? -21.577 -10.443 29.895 1.00 85.88 702 THR A N 1
ATOM 5425 C CA . THR A 1 702 ? -22.938 -9.999 30.250 1.00 85.88 702 THR A CA 1
ATOM 5426 C C . THR A 1 702 ? -23.013 -8.488 30.463 1.00 85.88 702 THR A C 1
ATOM 5428 O O . THR A 1 702 ? -24.034 -7.890 30.133 1.00 85.88 702 THR A O 1
ATOM 5431 N N . VAL A 1 703 ? -21.915 -7.874 30.921 1.00 85.44 703 VAL A N 1
ATOM 5432 C CA . VAL A 1 703 ? -21.792 -6.426 31.143 1.00 85.44 703 VAL A CA 1
ATOM 5433 C C . VAL A 1 703 ? -20.994 -5.769 30.015 1.00 85.44 703 VAL A C 1
ATOM 5435 O O . VAL A 1 703 ? -21.460 -4.794 29.436 1.00 85.44 703 VAL A O 1
ATOM 5438 N N . LEU A 1 704 ? -19.878 -6.368 29.586 1.00 84.75 704 LEU A N 1
ATOM 5439 C CA . LEU A 1 704 ? -19.015 -5.814 28.532 1.00 84.75 704 LEU A CA 1
ATOM 5440 C C . LEU A 1 704 ? -19.635 -5.850 27.129 1.00 84.75 704 LEU A C 1
ATOM 5442 O O . LEU A 1 704 ? -20.033 -6.912 26.646 1.00 84.75 704 LEU A O 1
ATOM 5446 N N . ASP A 1 705 ? -19.597 -4.721 26.421 1.00 80.00 705 ASP A N 1
ATOM 5447 C CA . ASP A 1 705 ? -20.114 -4.598 25.050 1.00 80.00 705 ASP A CA 1
ATOM 5448 C C . ASP A 1 705 ? -19.342 -5.406 24.006 1.00 80.00 705 ASP A C 1
ATOM 5450 O O . ASP A 1 705 ? -19.928 -5.903 23.041 1.00 80.00 705 ASP A O 1
ATOM 5454 N N . ASN A 1 706 ? -18.033 -5.564 24.196 1.00 87.31 706 ASN A N 1
ATOM 5455 C CA . ASN A 1 706 ? -17.165 -6.323 23.305 1.00 87.31 706 ASN A CA 1
ATOM 5456 C C . ASN A 1 706 ? -16.025 -6.980 24.099 1.00 87.31 706 ASN A C 1
ATOM 5458 O O . ASN A 1 706 ? -15.840 -6.703 25.285 1.00 87.31 706 ASN A O 1
ATOM 5462 N N . ARG A 1 707 ? -15.247 -7.853 23.449 1.00 88.56 707 ARG A N 1
ATOM 5463 C CA . ARG A 1 707 ? -14.087 -8.497 24.080 1.00 88.56 707 ARG A CA 1
ATOM 5464 C C . ARG A 1 707 ? -13.093 -7.445 24.597 1.00 88.56 707 ARG A C 1
ATOM 5466 O O . ARG A 1 707 ? -12.892 -6.440 23.909 1.00 88.56 707 ARG A O 1
ATOM 5473 N N . PRO A 1 708 ? -12.416 -7.687 25.735 1.00 89.75 708 PRO A N 1
ATOM 5474 C CA . PRO A 1 708 ? -11.407 -6.771 26.269 1.00 89.75 708 PRO A CA 1
ATOM 5475 C C . PRO A 1 708 ? -10.344 -6.360 25.239 1.00 89.75 708 PRO A C 1
ATOM 5477 O O . PRO A 1 708 ? -10.058 -5.172 25.085 1.00 89.75 708 PRO A O 1
ATOM 5480 N N . SER A 1 709 ? -9.809 -7.320 24.475 1.00 90.69 709 SER A N 1
ATOM 5481 C CA . SER A 1 709 ? -8.872 -7.061 23.372 1.00 90.69 709 SER A CA 1
ATOM 5482 C C . SER A 1 709 ? -9.465 -6.151 22.295 1.00 90.69 709 SER A C 1
ATOM 5484 O O . SER A 1 709 ? -8.824 -5.181 21.894 1.00 90.69 709 SER A O 1
ATOM 5486 N N . ALA A 1 710 ? -10.698 -6.409 21.855 1.00 89.38 710 ALA A N 1
ATOM 5487 C CA . ALA A 1 710 ? -11.372 -5.592 20.851 1.00 89.38 710 ALA A CA 1
ATOM 5488 C C . ALA A 1 710 ? -11.580 -4.147 21.336 1.00 89.38 710 ALA A C 1
ATOM 5490 O O . ALA A 1 710 ? -11.277 -3.217 20.592 1.00 89.38 710 ALA A O 1
ATOM 5491 N N . LEU A 1 711 ? -12.015 -3.956 22.590 1.00 90.50 711 LEU A N 1
ATOM 5492 C CA . LEU A 1 711 ? -12.173 -2.633 23.211 1.00 90.50 711 LEU A CA 1
ATOM 5493 C C . LEU A 1 711 ? -10.844 -1.870 23.302 1.00 90.50 711 LEU A C 1
ATOM 5495 O O . LEU A 1 711 ? -10.806 -0.660 23.073 1.00 90.50 711 LEU A O 1
ATOM 5499 N N . PHE A 1 712 ? -9.740 -2.565 23.591 1.00 93.62 712 PHE A N 1
ATOM 5500 C CA . PHE A 1 712 ? -8.407 -1.965 23.566 1.00 93.62 712 PHE A CA 1
ATOM 5501 C C . PHE A 1 712 ? -8.033 -1.474 22.161 1.00 93.62 712 PHE A C 1
ATOM 5503 O O . PHE A 1 712 ? -7.654 -0.313 22.010 1.00 93.62 712 PHE A O 1
ATOM 5510 N N . TRP A 1 713 ? -8.165 -2.315 21.129 1.00 93.44 713 TRP A N 1
ATOM 5511 C CA . TRP A 1 713 ? -7.767 -1.956 19.761 1.00 93.44 713 TRP A CA 1
ATOM 5512 C C . TRP A 1 713 ? -8.607 -0.831 19.164 1.00 93.44 713 TRP A C 1
ATOM 5514 O O . TRP A 1 713 ? -8.050 0.073 18.534 1.00 93.44 713 TRP A O 1
ATOM 5524 N N . THR A 1 714 ? -9.924 -0.845 19.386 1.00 92.31 714 THR A N 1
ATOM 5525 C CA . THR A 1 714 ? -10.808 0.235 18.929 1.00 92.31 714 THR A CA 1
ATOM 5526 C C . THR A 1 714 ? -10.486 1.544 19.640 1.00 92.31 714 THR A C 1
ATOM 5528 O O . THR A 1 714 ? -10.354 2.575 18.980 1.00 92.31 714 THR A O 1
ATOM 5531 N N . THR A 1 715 ? -10.257 1.511 20.957 1.00 92.94 715 THR A N 1
ATOM 5532 C CA . THR A 1 715 ? -9.876 2.708 21.724 1.00 92.94 715 THR A CA 1
ATOM 5533 C C . THR A 1 715 ? -8.519 3.248 21.287 1.00 92.94 715 THR A C 1
ATOM 5535 O O . THR A 1 715 ? -8.370 4.455 21.094 1.00 92.94 715 THR A O 1
ATOM 5538 N N . LEU A 1 716 ? -7.529 2.370 21.108 1.00 93.81 716 LEU A N 1
ATOM 5539 C CA . LEU A 1 716 ? -6.183 2.733 20.677 1.00 93.81 716 LEU A CA 1
ATOM 5540 C C . LEU A 1 716 ? -6.217 3.459 19.333 1.00 93.81 716 LEU A C 1
ATOM 5542 O O . LEU A 1 716 ? -5.649 4.543 19.192 1.00 93.81 716 LEU A O 1
ATOM 5546 N N . ALA A 1 717 ? -6.904 2.879 18.354 1.00 93.50 717 ALA A N 1
ATOM 5547 C CA . ALA A 1 717 ? -7.000 3.478 17.038 1.00 93.50 717 ALA A CA 1
ATOM 5548 C C . ALA A 1 717 ? -7.825 4.760 17.040 1.00 93.50 717 ALA A C 1
ATOM 5550 O O . ALA A 1 717 ? -7.390 5.734 16.437 1.00 93.50 717 ALA A O 1
ATOM 5551 N N . HIS A 1 718 ? -8.945 4.813 17.763 1.00 93.56 718 HIS A N 1
ATOM 5552 C CA . HIS A 1 718 ? -9.728 6.040 17.891 1.00 93.56 718 HIS A CA 1
ATOM 5553 C C . HIS A 1 718 ? -8.911 7.169 18.546 1.00 93.56 718 HIS A C 1
ATOM 5555 O O . HIS A 1 718 ? -8.958 8.320 18.099 1.00 93.56 718 HIS A O 1
ATOM 5561 N N . ALA A 1 719 ? -8.108 6.855 19.569 1.00 93.81 719 ALA A N 1
ATOM 5562 C CA . ALA A 1 719 ? -7.220 7.817 20.217 1.00 93.81 719 ALA A CA 1
ATOM 5563 C C . ALA A 1 719 ? -6.154 8.350 19.245 1.00 93.81 719 ALA A C 1
ATOM 5565 O O . ALA A 1 719 ? -5.973 9.567 19.145 1.00 93.81 719 ALA A O 1
ATOM 5566 N N . PHE A 1 720 ? -5.485 7.463 18.500 1.00 92.94 720 PHE A N 1
ATOM 5567 C CA . PHE A 1 720 ? -4.514 7.865 17.481 1.00 92.94 720 PHE A CA 1
ATOM 5568 C C . PHE A 1 720 ? -5.160 8.621 16.324 1.00 92.94 720 PHE A C 1
ATOM 5570 O O . PHE A 1 720 ? -4.591 9.608 15.879 1.00 92.94 720 PHE A O 1
ATOM 5577 N N . GLU A 1 721 ? -6.340 8.219 15.860 1.00 92.38 721 GLU A N 1
ATOM 5578 C CA . GLU A 1 721 ? -7.046 8.865 14.753 1.00 92.38 721 GLU A CA 1
ATOM 5579 C C . GLU A 1 721 ? -7.456 10.292 15.126 1.00 92.38 721 GLU A C 1
ATOM 5581 O O . GLU A 1 721 ? -7.233 11.228 14.354 1.00 92.38 721 GLU A O 1
ATOM 5586 N N . THR A 1 722 ? -8.000 10.469 16.334 1.00 91.62 722 THR A N 1
ATOM 5587 C CA . THR A 1 722 ? -8.374 11.784 16.869 1.00 91.62 722 THR A CA 1
ATOM 5588 C C . THR A 1 722 ? -7.142 12.679 16.969 1.00 91.62 722 THR A C 1
ATOM 5590 O O . THR A 1 722 ? -7.124 13.765 16.391 1.00 91.62 722 THR A O 1
ATOM 5593 N N . GLN A 1 723 ? -6.067 12.202 17.612 1.00 90.12 723 GLN A N 1
ATOM 5594 C CA . GLN A 1 723 ? -4.845 12.999 17.752 1.00 90.12 723 GLN A CA 1
ATOM 55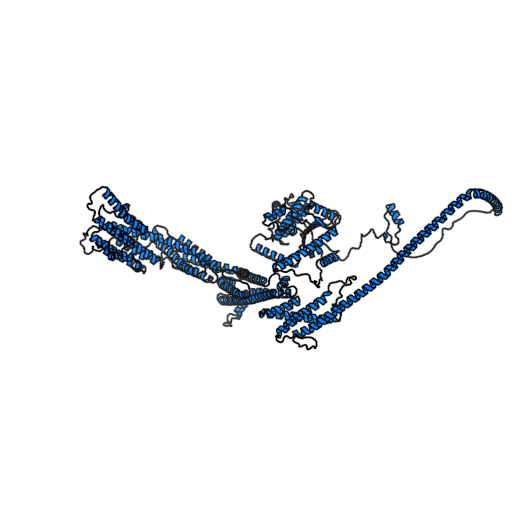95 C C . GLN A 1 723 ? -4.126 13.234 16.424 1.00 90.12 723 GLN A C 1
ATOM 5597 O O . GLN A 1 723 ? -3.576 14.315 16.225 1.00 90.12 723 GLN A O 1
ATOM 5602 N N . ALA A 1 724 ? -4.147 12.285 15.488 1.00 87.00 724 ALA A N 1
ATOM 5603 C CA . ALA A 1 724 ? -3.561 12.449 14.163 1.00 87.00 724 ALA A CA 1
ATOM 5604 C C . ALA A 1 724 ? -4.289 13.540 13.370 1.00 87.00 724 ALA A C 1
ATOM 5606 O O . ALA A 1 724 ? -3.644 14.434 12.816 1.00 87.00 724 ALA A O 1
ATOM 5607 N N . LYS A 1 725 ? -5.630 13.510 13.359 1.00 87.50 725 LYS A N 1
ATOM 5608 C CA . LYS A 1 725 ? -6.465 14.521 12.691 1.00 87.50 725 LYS A CA 1
ATOM 5609 C C . LYS A 1 725 ? -6.310 15.898 13.332 1.00 87.50 725 LYS A C 1
ATOM 5611 O O . LYS A 1 725 ? -6.132 16.880 12.608 1.00 87.50 725 LYS A O 1
ATOM 5616 N N . ASP A 1 726 ? -6.330 15.969 14.658 1.00 86.38 726 ASP A N 1
ATOM 5617 C CA . ASP A 1 726 ? -6.178 17.227 15.386 1.00 86.38 726 ASP A CA 1
ATOM 5618 C C . ASP A 1 726 ? -4.773 17.804 15.202 1.00 86.38 726 ASP A C 1
ATOM 5620 O O . ASP A 1 726 ? -4.628 18.987 14.888 1.00 86.38 726 ASP A O 1
ATOM 5624 N N . SER A 1 727 ? -3.730 16.978 15.294 1.00 82.19 727 SER A N 1
ATOM 5625 C CA . SER A 1 727 ? -2.336 17.407 15.110 1.00 82.19 727 SER A CA 1
ATOM 5626 C C . SER A 1 727 ? -2.056 17.871 13.685 1.00 82.19 727 SER A C 1
ATOM 5628 O O . SER A 1 727 ? -1.368 18.871 13.496 1.00 82.19 727 SER A O 1
ATOM 5630 N N . ALA A 1 728 ? -2.626 17.197 12.680 1.00 78.50 728 ALA A N 1
ATOM 5631 C CA . ALA A 1 728 ? -2.495 17.593 11.280 1.00 78.50 728 ALA A CA 1
ATOM 5632 C C . ALA A 1 728 ? -3.162 18.947 10.967 1.00 78.50 728 ALA A C 1
ATOM 5634 O O . ALA A 1 728 ? -2.769 19.596 10.000 1.00 78.50 728 ALA A O 1
ATOM 5635 N N . ARG A 1 729 ? -4.158 19.374 11.760 1.00 82.88 729 ARG A N 1
ATOM 5636 C CA . ARG A 1 729 ? -4.888 20.643 11.574 1.00 82.88 729 ARG A CA 1
ATOM 5637 C C . ARG A 1 729 ? -4.382 21.781 12.458 1.00 82.88 729 ARG A C 1
ATOM 5639 O O . ARG A 1 729 ? -4.382 22.926 12.022 1.00 82.88 729 ARG A O 1
ATOM 5646 N N . SER A 1 730 ? -4.009 21.480 13.699 1.00 79.44 730 SER A N 1
ATOM 5647 C CA . SER A 1 730 ? -3.732 22.483 14.735 1.00 79.44 730 SER A CA 1
ATOM 5648 C C . SER A 1 730 ? -2.258 22.871 14.854 1.00 79.44 730 SER A C 1
ATOM 5650 O O . SER A 1 730 ? -1.974 23.989 15.274 1.00 79.44 730 SER A O 1
ATOM 5652 N N . SER A 1 731 ? -1.320 21.986 14.488 1.00 85.00 731 SER A N 1
ATOM 5653 C CA . SER A 1 731 ? 0.116 22.221 14.665 1.00 85.00 731 SER A CA 1
ATOM 5654 C C . SER A 1 731 ? 0.895 21.976 13.377 1.00 85.00 731 SER A C 1
ATOM 5656 O O . SER A 1 731 ? 1.094 20.842 12.938 1.00 85.00 731 SER A O 1
ATOM 5658 N N . THR A 1 732 ? 1.429 23.059 12.811 1.00 86.38 732 THR A N 1
ATOM 5659 C CA . THR A 1 732 ? 2.317 23.000 11.639 1.00 86.38 732 THR A CA 1
ATOM 5660 C C . THR A 1 732 ? 3.597 22.215 11.940 1.00 86.38 732 THR A C 1
ATOM 5662 O O . THR A 1 732 ? 4.056 21.437 11.104 1.00 86.38 732 THR A O 1
ATOM 5665 N N . PHE A 1 733 ? 4.134 22.346 13.158 1.00 89.31 733 PHE A N 1
ATOM 5666 C CA . PHE A 1 733 ? 5.292 21.588 13.633 1.00 89.31 733 PHE A CA 1
ATOM 5667 C C . PHE A 1 733 ? 5.052 20.073 13.611 1.00 89.31 733 PHE A C 1
ATOM 5669 O O . PHE A 1 733 ? 5.866 19.340 13.042 1.00 89.31 733 PHE A O 1
ATOM 5676 N N . LEU A 1 734 ? 3.948 19.592 14.201 1.00 88.38 734 LEU A N 1
ATOM 5677 C CA . LEU A 1 734 ? 3.638 18.156 14.238 1.00 88.38 734 LEU A CA 1
ATOM 5678 C C . LEU A 1 734 ? 3.359 17.621 12.842 1.00 88.38 734 LEU A C 1
ATOM 5680 O O . LEU A 1 734 ? 3.905 16.584 12.471 1.00 88.38 734 LEU A O 1
ATOM 5684 N N . GLN A 1 735 ? 2.574 18.351 12.047 1.00 88.50 735 GLN A N 1
ATOM 5685 C CA . GLN A 1 735 ? 2.290 17.974 10.668 1.00 88.50 735 GLN A CA 1
ATOM 5686 C C . GLN A 1 735 ? 3.584 17.806 9.856 1.00 88.50 735 GLN A C 1
ATOM 5688 O O . GLN A 1 735 ? 3.751 16.802 9.163 1.00 88.50 735 GLN A O 1
ATOM 5693 N N . GLN A 1 736 ? 4.534 18.742 9.960 1.00 88.44 736 GLN A N 1
ATOM 5694 C CA . GLN A 1 736 ? 5.820 18.650 9.265 1.00 88.44 736 GLN A CA 1
ATOM 5695 C C . GLN A 1 736 ? 6.712 17.533 9.817 1.00 88.44 736 GLN A C 1
ATOM 5697 O O . GLN A 1 736 ? 7.294 16.784 9.032 1.00 88.44 736 GLN A O 1
ATOM 5702 N N . THR A 1 737 ? 6.807 17.389 11.139 1.00 90.12 737 THR A N 1
ATOM 5703 C CA . THR A 1 737 ? 7.678 16.393 11.786 1.00 90.12 737 THR A CA 1
ATOM 5704 C C . THR A 1 737 ? 7.198 14.967 11.515 1.00 90.12 737 THR A C 1
ATOM 5706 O O . THR A 1 737 ? 8.005 14.105 11.175 1.00 90.12 737 THR A O 1
ATOM 5709 N N . LEU A 1 738 ? 5.888 14.720 11.596 1.00 89.69 738 LEU A N 1
ATOM 5710 C CA . LEU A 1 738 ? 5.303 13.397 11.360 1.00 89.69 738 LEU A CA 1
ATOM 5711 C C . LEU A 1 738 ? 5.203 13.059 9.872 1.00 89.69 738 LEU A C 1
ATOM 5713 O O . LEU A 1 738 ? 5.411 11.907 9.515 1.00 89.69 738 LEU A O 1
ATOM 5717 N N . SER A 1 739 ? 4.940 14.032 8.990 1.00 88.56 739 SER A N 1
ATOM 5718 C CA . SER A 1 739 ? 4.942 13.765 7.540 1.00 88.56 739 SER A CA 1
ATOM 5719 C C . SER A 1 739 ? 6.347 13.488 7.006 1.00 88.56 739 SER A C 1
ATOM 5721 O O . SER A 1 739 ? 6.515 12.600 6.184 1.00 88.56 739 SER A O 1
ATOM 5723 N N . THR A 1 740 ? 7.378 14.202 7.472 1.00 87.00 740 THR A N 1
ATOM 5724 C CA . THR A 1 740 ? 8.769 13.932 7.056 1.00 87.00 740 THR A CA 1
ATOM 5725 C C . THR A 1 740 ? 9.347 12.687 7.720 1.00 87.00 740 THR A C 1
ATOM 5727 O O . THR A 1 740 ? 10.096 11.947 7.088 1.00 87.00 740 THR A O 1
ATOM 5730 N N . GLY A 1 741 ? 8.986 12.438 8.979 1.00 89.12 741 GLY A N 1
ATOM 5731 C CA . GLY A 1 741 ? 9.421 11.284 9.757 1.00 89.12 741 GLY A CA 1
ATOM 5732 C C . GLY A 1 741 ? 8.475 10.085 9.711 1.00 89.12 741 GLY A C 1
ATOM 5733 O O . GLY A 1 741 ? 8.623 9.197 10.546 1.00 89.12 741 GLY A O 1
ATOM 5734 N N . TYR A 1 742 ? 7.525 10.022 8.773 1.00 92.44 742 TYR A N 1
ATOM 5735 C CA . TYR A 1 742 ? 6.571 8.910 8.686 1.00 92.44 742 TYR A CA 1
ATOM 5736 C C . TYR A 1 742 ? 7.255 7.530 8.614 1.00 92.44 742 TYR A C 1
ATOM 5738 O O . TYR A 1 742 ? 6.857 6.650 9.376 1.00 92.44 742 TYR A O 1
ATOM 5746 N N . PRO A 1 743 ? 8.341 7.330 7.833 1.00 91.44 743 PRO A N 1
ATOM 5747 C CA . PRO A 1 743 ? 9.116 6.089 7.882 1.00 91.44 743 PRO A CA 1
ATOM 5748 C C . PRO A 1 743 ? 9.568 5.684 9.294 1.00 91.44 743 PRO A C 1
ATOM 5750 O O . PRO A 1 743 ? 9.516 4.511 9.655 1.00 91.44 743 PRO A O 1
ATOM 5753 N N . ARG A 1 744 ? 9.979 6.654 10.123 1.00 91.69 744 ARG A N 1
ATOM 5754 C CA . ARG A 1 744 ? 10.360 6.412 11.522 1.00 91.69 744 ARG A CA 1
ATOM 5755 C C . ARG A 1 744 ? 9.143 6.056 12.372 1.00 91.69 744 ARG A C 1
ATOM 5757 O O . ARG A 1 744 ? 9.230 5.122 13.158 1.00 91.69 744 ARG A O 1
ATOM 5764 N N . LEU A 1 745 ? 8.017 6.751 12.189 1.00 91.94 745 LEU A N 1
ATOM 5765 C CA . LEU A 1 745 ? 6.764 6.434 12.882 1.00 91.94 745 LEU A CA 1
ATOM 5766 C C . LEU A 1 745 ? 6.321 4.998 12.590 1.00 91.94 745 LEU A C 1
ATOM 5768 O O . LEU A 1 745 ? 6.000 4.257 13.514 1.00 91.94 745 LEU A O 1
ATOM 5772 N N . LEU A 1 746 ? 6.351 4.593 11.319 1.00 91.06 746 LEU A N 1
ATOM 5773 C CA . LEU A 1 746 ? 5.966 3.247 10.913 1.00 91.06 746 LEU A CA 1
ATOM 5774 C C . LEU A 1 746 ? 6.875 2.189 11.552 1.00 91.06 746 LEU A C 1
ATOM 5776 O O . LEU A 1 746 ? 6.372 1.182 12.039 1.00 91.06 746 LEU A O 1
ATOM 5780 N N . ARG A 1 747 ? 8.189 2.440 11.646 1.00 90.06 747 ARG A N 1
ATOM 5781 C CA . ARG A 1 747 ? 9.118 1.549 12.368 1.00 90.06 747 ARG A CA 1
ATOM 5782 C C . ARG A 1 747 ? 8.772 1.397 13.849 1.00 90.06 747 ARG A C 1
ATOM 5784 O O . ARG A 1 747 ? 8.860 0.286 14.354 1.00 90.06 747 ARG A O 1
ATOM 5791 N N . LEU A 1 748 ? 8.336 2.463 14.525 1.00 92.19 748 LEU A N 1
ATOM 5792 C CA . LEU A 1 748 ? 7.891 2.365 15.921 1.00 92.19 748 LEU A CA 1
ATOM 5793 C C . LEU A 1 748 ? 6.655 1.469 16.061 1.00 92.19 748 LEU A C 1
ATOM 5795 O O . LEU A 1 748 ? 6.582 0.666 16.985 1.00 92.19 748 LEU A O 1
ATOM 5799 N N . PHE A 1 749 ? 5.703 1.550 15.128 1.00 90.88 749 PHE A N 1
ATOM 5800 C CA . PHE A 1 749 ? 4.558 0.634 15.115 1.00 90.88 749 PHE A CA 1
ATOM 5801 C C . PHE A 1 749 ? 4.961 -0.804 14.763 1.00 90.88 749 PHE A C 1
ATOM 5803 O O . PHE A 1 749 ? 4.418 -1.744 15.333 1.00 90.88 749 PHE A O 1
ATOM 5810 N N . GLN A 1 750 ? 5.942 -1.009 13.883 1.00 88.69 750 GLN A N 1
ATOM 5811 C CA . GLN A 1 750 ? 6.490 -2.347 13.632 1.00 88.69 750 GLN A CA 1
ATOM 5812 C C . GLN A 1 750 ? 7.147 -2.931 14.890 1.00 88.69 750 GLN A C 1
ATOM 5814 O O . GLN A 1 750 ? 6.907 -4.090 15.227 1.00 88.69 750 GLN A O 1
ATOM 5819 N N . GLU A 1 751 ? 7.918 -2.123 15.621 1.00 88.69 751 GLU A N 1
ATOM 5820 C CA . GLU A 1 751 ? 8.516 -2.513 16.898 1.00 88.69 751 GLU A CA 1
ATOM 5821 C C . GLU A 1 751 ? 7.436 -2.837 17.940 1.00 88.69 751 GLU A C 1
ATOM 5823 O O . GLU A 1 751 ? 7.491 -3.893 18.573 1.00 88.69 751 GLU A O 1
ATOM 5828 N N . PHE A 1 752 ? 6.399 -1.999 18.043 1.00 90.69 752 PHE A N 1
ATOM 5829 C CA . PHE A 1 752 ? 5.219 -2.247 18.872 1.00 90.69 752 PHE A CA 1
ATOM 5830 C C . PHE A 1 752 ? 4.594 -3.615 18.586 1.00 90.69 752 PHE A C 1
ATOM 5832 O O . PHE A 1 752 ? 4.455 -4.424 19.505 1.00 90.69 752 PHE A O 1
ATOM 5839 N N . PHE A 1 753 ? 4.265 -3.893 17.319 1.00 90.56 753 PHE A N 1
ATOM 5840 C CA . PHE A 1 753 ? 3.652 -5.158 16.915 1.00 90.56 753 PHE A CA 1
ATOM 5841 C C . PHE A 1 753 ? 4.576 -6.345 17.190 1.00 90.56 753 PHE A C 1
ATOM 5843 O O . PHE A 1 753 ? 4.122 -7.366 17.700 1.00 90.56 753 PHE A O 1
ATOM 5850 N N . SER A 1 754 ? 5.882 -6.199 16.955 1.00 87.75 754 SER A N 1
ATOM 5851 C CA . SER A 1 754 ? 6.853 -7.254 17.262 1.00 87.75 754 SER A CA 1
ATOM 5852 C C . SER A 1 754 ? 6.929 -7.578 18.760 1.00 87.75 754 SER A C 1
ATOM 5854 O O . SER A 1 754 ? 7.010 -8.748 19.130 1.00 87.75 754 SER A O 1
ATOM 5856 N N . LYS A 1 755 ? 6.829 -6.563 19.631 1.00 87.62 755 LYS A N 1
ATOM 5857 C CA . LYS A 1 755 ? 6.881 -6.716 21.093 1.00 87.62 755 LYS A CA 1
ATOM 5858 C C . LYS A 1 755 ? 5.656 -7.451 21.638 1.00 87.62 755 LYS A C 1
ATOM 5860 O O . LYS A 1 755 ? 5.782 -8.247 22.565 1.00 87.62 755 LYS A O 1
ATOM 5865 N N . ILE A 1 756 ? 4.475 -7.195 21.077 1.00 90.00 756 ILE A N 1
ATOM 5866 C CA . ILE A 1 756 ? 3.219 -7.802 21.547 1.00 90.00 756 ILE A CA 1
ATOM 5867 C C . ILE A 1 756 ? 2.898 -9.144 20.873 1.00 90.00 756 ILE A C 1
ATOM 5869 O O . ILE A 1 756 ? 2.072 -9.889 21.400 1.00 90.00 756 ILE A O 1
ATOM 5873 N N . ALA A 1 757 ? 3.532 -9.482 19.746 1.00 87.00 757 ALA A N 1
ATOM 5874 C CA . ALA A 1 757 ? 3.243 -10.697 18.975 1.00 87.00 757 ALA A CA 1
ATOM 5875 C C . ALA A 1 757 ? 3.427 -12.002 19.777 1.00 87.00 757 ALA A C 1
ATOM 5877 O O . ALA A 1 757 ? 2.808 -13.011 19.468 1.00 87.00 757 ALA A O 1
ATOM 5878 N N . VAL A 1 758 ? 4.243 -11.999 20.841 1.00 86.50 758 VAL A N 1
ATOM 5879 C CA . VAL A 1 758 ? 4.415 -13.168 21.731 1.00 86.50 758 VAL A CA 1
ATOM 5880 C C . VAL A 1 758 ? 3.178 -13.419 22.606 1.00 86.50 758 VAL A C 1
ATOM 5882 O O . VAL A 1 758 ? 2.899 -14.552 22.995 1.00 86.50 758 VAL A O 1
ATOM 5885 N N . HIS A 1 759 ? 2.436 -12.361 22.935 1.00 83.75 759 HIS A N 1
ATOM 5886 C CA . HIS A 1 759 ? 1.312 -12.396 23.874 1.00 83.75 759 HIS A CA 1
ATOM 5887 C C . HIS A 1 759 ? -0.055 -12.270 23.192 1.00 83.75 759 HIS A C 1
ATOM 5889 O O . HIS A 1 759 ? -1.078 -12.427 23.858 1.00 83.75 759 HIS A O 1
ATOM 5895 N N . THR A 1 760 ? -0.077 -11.977 21.892 1.00 84.81 760 THR A N 1
ATOM 5896 C CA . THR A 1 760 ? -1.281 -11.658 21.120 1.00 84.81 760 THR A CA 1
ATOM 5897 C C . THR A 1 760 ? -1.287 -12.427 19.805 1.00 84.81 760 THR A C 1
ATOM 5899 O O . THR A 1 760 ? -0.229 -12.763 19.288 1.00 84.81 760 THR A O 1
ATOM 5902 N N . ASP A 1 761 ? -2.464 -12.626 19.215 1.00 77.50 761 ASP A N 1
ATOM 5903 C CA . ASP A 1 761 ? -2.601 -13.245 17.887 1.00 77.50 761 ASP A CA 1
ATOM 5904 C C . ASP A 1 761 ? -2.351 -12.236 16.742 1.00 77.50 761 ASP A C 1
ATOM 5906 O O . ASP A 1 761 ? -2.766 -12.449 15.601 1.00 77.50 761 ASP A O 1
ATOM 5910 N N . THR A 1 762 ? -1.704 -11.100 17.035 1.00 81.12 762 THR A N 1
ATOM 5911 C CA . THR A 1 762 ? -1.443 -10.066 16.030 1.00 81.12 762 THR A CA 1
ATOM 5912 C C . THR A 1 762 ? -0.385 -10.531 15.040 1.00 81.12 762 THR A C 1
ATOM 5914 O O . THR A 1 762 ? 0.679 -11.034 15.400 1.00 81.12 762 THR A O 1
ATOM 5917 N N . VAL A 1 763 ? -0.677 -10.332 13.757 1.00 76.25 763 VAL A N 1
ATOM 5918 C CA . VAL A 1 763 ? 0.218 -10.689 12.659 1.00 76.25 763 VAL A CA 1
ATOM 5919 C C . VAL A 1 763 ? 0.545 -9.418 11.893 1.00 76.25 763 VAL A C 1
ATOM 5921 O O . VAL A 1 763 ? -0.337 -8.740 11.360 1.00 76.25 763 VAL A O 1
ATOM 5924 N N . TYR A 1 764 ? 1.832 -9.096 11.830 1.00 77.88 764 TYR A N 1
ATOM 5925 C CA . TYR A 1 764 ? 2.360 -8.054 10.961 1.00 77.88 764 TYR A CA 1
ATOM 5926 C C . TYR A 1 764 ? 3.485 -8.648 10.121 1.00 77.88 764 TYR A C 1
ATOM 5928 O O . TYR A 1 764 ? 4.641 -8.704 10.535 1.00 77.88 764 TYR A O 1
ATOM 5936 N N . THR A 1 765 ? 3.124 -9.156 8.945 1.00 70.69 765 THR A N 1
ATOM 5937 C CA . THR A 1 765 ? 4.070 -9.733 7.986 1.00 70.69 765 THR A CA 1
ATOM 5938 C C . THR A 1 765 ? 3.868 -9.121 6.608 1.00 70.69 765 THR A C 1
ATOM 5940 O O . THR A 1 765 ? 2.870 -8.457 6.336 1.00 70.69 765 THR A O 1
ATOM 5943 N N . LEU A 1 766 ? 4.814 -9.386 5.709 1.00 61.53 766 LEU A N 1
ATOM 5944 C CA . LEU A 1 766 ? 4.771 -8.894 4.332 1.00 61.53 766 LEU A CA 1
ATOM 5945 C C . LEU A 1 766 ? 3.580 -9.431 3.524 1.00 61.53 766 LEU A C 1
ATOM 5947 O O . LEU A 1 766 ? 3.171 -8.797 2.556 1.00 61.53 766 LEU A O 1
ATOM 5951 N N . ALA A 1 767 ? 3.042 -10.592 3.909 1.00 61.75 767 ALA A N 1
ATOM 5952 C CA . ALA A 1 767 ? 1.950 -11.263 3.207 1.00 61.75 767 ALA A CA 1
ATOM 5953 C C . ALA A 1 767 ? 0.595 -11.100 3.909 1.00 61.75 767 ALA A C 1
ATOM 5955 O O . ALA A 1 767 ? -0.445 -11.156 3.255 1.00 61.75 767 ALA A O 1
ATOM 5956 N N . GLN A 1 768 ? 0.594 -10.936 5.235 1.00 73.19 768 GLN A N 1
ATOM 5957 C CA . GLN A 1 768 ? -0.616 -10.944 6.051 1.00 73.19 768 GLN A CA 1
ATOM 5958 C C . GLN A 1 768 ? -0.535 -9.903 7.164 1.00 73.19 768 GLN A C 1
ATOM 5960 O O . GLN A 1 768 ? 0.462 -9.816 7.889 1.00 73.19 768 GLN A O 1
ATOM 5965 N N . GLN A 1 769 ? -1.622 -9.150 7.308 1.00 82.75 769 GLN A N 1
ATOM 5966 C CA . GLN A 1 769 ? -1.848 -8.210 8.396 1.00 82.75 769 GLN A CA 1
ATOM 5967 C C . GLN A 1 769 ? -3.137 -8.601 9.116 1.00 82.75 769 GLN A C 1
ATOM 5969 O O . GLN A 1 769 ? -4.166 -8.814 8.473 1.00 82.75 769 GLN A O 1
ATOM 5974 N N . SER A 1 770 ? -3.075 -8.716 10.440 1.00 85.81 770 SER A N 1
ATOM 5975 C CA . SER A 1 770 ? -4.250 -8.905 11.292 1.00 85.81 770 SER A CA 1
ATOM 5976 C C . SER A 1 770 ? -5.209 -7.700 11.216 1.00 85.81 770 SER A C 1
ATOM 5978 O O . SER A 1 770 ? -4.771 -6.576 10.956 1.00 85.81 770 SER A O 1
ATOM 5980 N N . PRO A 1 771 ? -6.519 -7.882 11.448 1.00 84.62 771 PRO A N 1
ATOM 5981 C CA . PRO A 1 771 ? -7.469 -6.771 11.404 1.00 84.62 771 PRO A CA 1
ATOM 5982 C C . PRO A 1 771 ? -7.122 -5.661 12.409 1.00 84.62 771 PRO A C 1
ATOM 5984 O O . PRO A 1 771 ? -7.285 -4.485 12.092 1.00 84.62 771 PRO A O 1
ATOM 5987 N N . GLU A 1 772 ? -6.560 -6.006 13.567 1.00 87.00 772 GLU A N 1
ATOM 5988 C CA . GLU A 1 772 ? -6.121 -5.073 14.609 1.00 87.00 772 GLU A CA 1
ATOM 5989 C C . GLU A 1 772 ? -4.974 -4.168 14.129 1.00 87.00 772 GLU A C 1
ATOM 5991 O O . GLU A 1 772 ? -5.007 -2.951 14.329 1.00 87.00 772 GLU A O 1
ATOM 5996 N N . THR A 1 773 ? -3.978 -4.741 13.442 1.00 87.38 773 THR A N 1
ATOM 5997 C CA . THR A 1 773 ? -2.845 -3.983 12.882 1.00 87.38 773 THR A CA 1
ATOM 5998 C C . THR A 1 773 ? -3.313 -3.039 11.778 1.00 87.38 773 THR A C 1
ATOM 6000 O O . THR A 1 773 ? -2.901 -1.879 11.754 1.00 87.38 773 THR A O 1
ATOM 6003 N N . ILE A 1 774 ? -4.234 -3.483 10.916 1.00 88.69 774 ILE A N 1
ATOM 6004 C CA . ILE A 1 774 ? -4.845 -2.637 9.876 1.00 88.69 774 ILE A CA 1
ATOM 6005 C C . ILE A 1 774 ? -5.610 -1.465 10.504 1.00 88.69 774 ILE A C 1
ATOM 6007 O O . ILE A 1 774 ? -5.507 -0.335 10.025 1.00 88.69 774 ILE A O 1
ATOM 6011 N N . LEU A 1 775 ? -6.363 -1.721 11.576 1.00 89.56 775 LEU A N 1
ATOM 6012 C CA . LEU A 1 775 ? -7.184 -0.724 12.264 1.00 89.56 775 LEU A CA 1
ATOM 6013 C C . LEU A 1 775 ? -6.309 0.415 12.822 1.00 89.56 775 LEU A C 1
ATOM 6015 O O . LEU A 1 775 ? -6.589 1.590 12.577 1.00 89.56 775 LEU A O 1
ATOM 6019 N N . VAL A 1 776 ? -5.191 0.081 13.473 1.00 89.75 776 VAL A N 1
ATOM 6020 C CA . VAL A 1 776 ? -4.237 1.075 14.002 1.00 89.75 776 VAL A CA 1
ATOM 6021 C C . VAL A 1 776 ? -3.464 1.790 12.891 1.00 89.75 776 VAL A C 1
ATOM 6023 O O . VAL A 1 776 ? -3.299 3.008 12.948 1.00 89.75 776 VAL A O 1
ATOM 6026 N N . LEU A 1 777 ? -3.018 1.082 11.848 1.00 89.88 777 LEU A N 1
ATOM 6027 C CA . LEU A 1 777 ? -2.303 1.716 10.732 1.00 89.88 777 LEU A CA 1
ATOM 6028 C C . LEU A 1 777 ? -3.203 2.668 9.932 1.00 89.88 777 LEU A C 1
ATOM 6030 O O . LEU A 1 777 ? -2.746 3.723 9.487 1.00 89.88 777 LEU A O 1
ATOM 6034 N N . ARG A 1 778 ? -4.504 2.368 9.828 1.00 90.19 778 ARG A N 1
ATOM 6035 C CA . ARG A 1 778 ? -5.493 3.281 9.239 1.00 90.19 778 ARG A CA 1
ATOM 6036 C C . ARG A 1 778 ? -5.611 4.585 10.032 1.00 90.19 778 ARG A C 1
ATOM 6038 O O . ARG A 1 778 ? -5.744 5.646 9.425 1.00 90.19 778 ARG A O 1
ATOM 6045 N N . ALA A 1 779 ? -5.493 4.539 11.359 1.00 90.44 779 ALA A N 1
ATOM 6046 C CA . ALA A 1 779 ? -5.551 5.737 12.198 1.00 90.44 779 ALA A CA 1
ATOM 6047 C C . ALA A 1 779 ? -4.422 6.745 11.890 1.00 90.44 779 ALA A C 1
ATOM 6049 O O . ALA A 1 779 ? -4.631 7.955 11.993 1.00 90.44 779 ALA A O 1
ATOM 6050 N N . ILE A 1 780 ? -3.245 6.270 11.458 1.00 89.56 780 ILE A N 1
ATOM 6051 C CA . ILE A 1 780 ? -2.088 7.114 11.095 1.00 89.56 780 ILE A CA 1
ATOM 6052 C C . ILE A 1 780 ? -1.965 7.399 9.586 1.00 89.56 780 ILE A C 1
ATOM 6054 O O . ILE A 1 780 ? -1.079 8.154 9.173 1.00 89.56 780 ILE A O 1
ATOM 6058 N N . GLN A 1 781 ? -2.872 6.861 8.764 1.00 87.75 781 GLN A N 1
ATOM 6059 C CA . GLN A 1 781 ? -2.900 7.036 7.307 1.00 87.75 781 GLN A CA 1
ATOM 6060 C C . GLN A 1 781 ? -2.830 8.505 6.831 1.00 87.75 781 GLN A C 1
ATOM 6062 O O . GLN A 1 781 ? -2.173 8.761 5.819 1.00 87.75 781 GLN A O 1
ATOM 6067 N N . PRO A 1 782 ? -3.412 9.514 7.520 1.00 88.38 782 PRO A N 1
ATOM 6068 C CA . PRO A 1 782 ? -3.262 10.909 7.103 1.00 88.38 782 PRO A CA 1
ATOM 6069 C C . PRO A 1 782 ? -1.797 11.352 6.964 1.00 88.38 782 PRO A C 1
ATOM 6071 O O . PRO A 1 782 ? -1.458 12.066 6.021 1.00 88.38 782 PRO A O 1
ATOM 6074 N N . PHE A 1 783 ? -0.897 10.890 7.837 1.00 90.06 783 PHE A N 1
ATOM 6075 C CA . PHE A 1 783 ? 0.526 11.229 7.742 1.00 90.06 783 PHE A CA 1
ATOM 6076 C C . PHE A 1 783 ? 1.230 10.500 6.598 1.00 90.06 783 PHE A C 1
ATOM 6078 O O . PHE A 1 783 ? 2.086 11.100 5.948 1.00 90.06 783 PHE A O 1
ATOM 6085 N N . GLU A 1 784 ? 0.826 9.263 6.296 1.00 90.56 784 GLU A N 1
ATOM 6086 C CA . GLU A 1 784 ? 1.297 8.530 5.117 1.00 90.56 784 GLU A CA 1
ATOM 6087 C C . GLU A 1 784 ? 0.941 9.285 3.833 1.00 90.56 784 GLU A C 1
ATOM 6089 O O . GLU A 1 784 ? 1.799 9.524 2.986 1.00 90.56 784 GLU A O 1
ATOM 6094 N N . THR A 1 785 ? -0.310 9.742 3.704 1.00 90.56 785 THR A N 1
ATOM 6095 C CA . THR A 1 785 ? -0.747 10.488 2.513 1.00 90.56 785 THR A CA 1
ATOM 6096 C C . THR A 1 785 ? 0.031 11.792 2.329 1.00 90.56 785 THR A C 1
ATOM 6098 O O . THR A 1 785 ? 0.412 12.131 1.205 1.00 90.56 785 THR A O 1
ATOM 6101 N N . LEU A 1 786 ? 0.341 12.499 3.422 1.00 90.44 786 LEU A N 1
ATOM 6102 C CA . LEU A 1 786 ? 1.179 13.700 3.394 1.00 90.44 786 LEU A CA 1
ATOM 6103 C C . LEU A 1 786 ? 2.628 13.375 3.009 1.00 90.44 786 LEU A C 1
ATOM 6105 O O . LEU A 1 786 ? 3.216 14.103 2.206 1.00 90.44 786 LEU A O 1
ATOM 6109 N N . TYR A 1 787 ? 3.190 12.282 3.535 1.00 93.00 787 TYR A N 1
ATOM 6110 C CA . TYR A 1 787 ? 4.520 11.796 3.160 1.00 93.00 787 TYR A CA 1
ATOM 6111 C C . TYR A 1 787 ? 4.589 11.453 1.667 1.00 93.00 787 TYR A C 1
ATOM 6113 O O . TYR A 1 787 ? 5.457 11.969 0.965 1.00 93.00 787 TYR A O 1
ATOM 6121 N N . LEU A 1 788 ? 3.638 10.667 1.153 1.00 93.69 788 LEU A N 1
ATOM 6122 C CA . LEU A 1 788 ? 3.579 10.271 -0.258 1.00 93.69 788 LEU A CA 1
ATOM 6123 C C . LEU A 1 788 ? 3.379 11.470 -1.189 1.00 93.69 788 LEU A C 1
ATOM 6125 O O . LEU A 1 788 ? 4.015 11.546 -2.242 1.00 93.69 788 LEU A O 1
ATOM 6129 N N . THR A 1 789 ? 2.544 12.434 -0.793 1.00 92.88 789 THR A N 1
ATOM 6130 C CA . THR A 1 789 ? 2.367 13.691 -1.536 1.00 92.88 789 THR A CA 1
ATOM 6131 C C . THR A 1 789 ? 3.680 14.467 -1.593 1.00 92.88 789 THR A C 1
ATOM 6133 O O . THR A 1 789 ? 4.084 14.923 -2.659 1.00 92.88 789 THR A O 1
ATOM 6136 N N . ARG A 1 790 ? 4.399 14.571 -0.469 1.00 91.69 790 ARG A N 1
ATOM 6137 C CA . ARG A 1 790 ? 5.691 15.263 -0.407 1.00 91.69 790 ARG A CA 1
ATOM 6138 C C . ARG A 1 790 ? 6.774 14.546 -1.211 1.00 91.69 790 ARG A C 1
ATOM 6140 O O . ARG A 1 790 ? 7.508 15.214 -1.929 1.00 91.69 790 ARG A O 1
ATOM 6147 N N . SER A 1 791 ? 6.862 13.222 -1.109 1.00 94.19 791 SER A N 1
ATOM 6148 C CA . SER A 1 791 ? 7.785 12.400 -1.898 1.00 94.19 791 SER A CA 1
ATOM 6149 C C . SER A 1 791 ? 7.519 12.595 -3.393 1.00 94.19 791 SER A C 1
ATOM 6151 O O . SER A 1 791 ? 8.419 12.980 -4.135 1.00 94.19 791 SER A O 1
ATOM 6153 N N . THR A 1 792 ? 6.254 12.496 -3.816 1.00 93.94 792 THR A N 1
ATOM 6154 C CA . THR A 1 792 ? 5.851 12.764 -5.206 1.00 93.94 792 THR A CA 1
ATOM 6155 C C . THR A 1 792 ? 6.232 14.180 -5.636 1.00 93.94 792 THR A C 1
ATOM 6157 O O . THR A 1 792 ? 6.834 14.340 -6.693 1.00 93.94 792 THR A O 1
ATOM 6160 N N . ASN A 1 793 ? 5.971 15.196 -4.807 1.00 94.00 793 ASN A N 1
ATOM 6161 C CA . ASN A 1 793 ? 6.333 16.581 -5.113 1.00 94.00 793 ASN A CA 1
ATOM 6162 C C . ASN A 1 793 ? 7.848 16.754 -5.290 1.00 94.00 793 ASN A C 1
ATOM 6164 O O . ASN A 1 793 ? 8.272 17.354 -6.274 1.00 94.00 793 ASN A O 1
ATOM 6168 N N . ARG A 1 794 ? 8.673 16.164 -4.414 1.00 93.31 794 ARG A N 1
ATOM 6169 C CA . ARG A 1 794 ? 10.143 16.189 -4.546 1.00 93.31 794 ARG A CA 1
ATOM 6170 C C . ARG A 1 794 ? 10.611 15.543 -5.846 1.00 93.31 794 ARG A C 1
ATOM 6172 O O . ARG A 1 794 ? 11.495 16.080 -6.507 1.00 93.31 794 ARG A O 1
ATOM 6179 N N . LEU A 1 795 ? 10.015 14.414 -6.231 1.00 94.56 795 LEU A N 1
ATOM 6180 C CA . LEU A 1 795 ? 10.329 13.755 -7.499 1.00 94.56 795 LEU A CA 1
ATOM 6181 C C . LEU A 1 795 ? 9.889 14.607 -8.695 1.00 94.56 795 LEU A C 1
ATOM 6183 O O . LEU A 1 795 ? 10.647 14.755 -9.651 1.00 94.56 795 LEU A O 1
ATOM 6187 N N . THR A 1 796 ? 8.711 15.232 -8.636 1.00 93.88 796 THR A N 1
ATOM 6188 C CA . THR A 1 796 ? 8.262 16.149 -9.694 1.00 93.88 796 THR A CA 1
ATOM 6189 C C . THR A 1 796 ? 9.102 17.418 -9.769 1.00 93.88 796 THR A C 1
ATOM 6191 O O . THR A 1 796 ? 9.338 17.903 -10.868 1.00 93.88 796 THR A O 1
ATOM 6194 N N . GLU A 1 797 ? 9.603 17.935 -8.645 1.00 93.81 797 GLU A N 1
ATOM 6195 C CA . GLU A 1 797 ? 10.539 19.061 -8.602 1.00 93.81 797 GLU A CA 1
ATOM 6196 C C . GLU A 1 797 ? 11.894 18.668 -9.190 1.00 93.81 797 GLU A C 1
ATOM 6198 O O . GLU A 1 797 ? 12.455 19.441 -9.964 1.00 93.81 797 GLU A O 1
ATOM 6203 N N . ALA A 1 798 ? 12.390 17.457 -8.906 1.00 92.62 798 ALA A N 1
ATOM 6204 C CA . ALA A 1 798 ? 13.606 16.932 -9.526 1.00 92.62 798 ALA A CA 1
ATOM 6205 C C . ALA A 1 798 ? 13.454 16.893 -11.057 1.00 92.62 798 ALA A C 1
ATOM 6207 O O . ALA A 1 798 ? 14.257 17.494 -11.773 1.00 92.62 798 ALA A O 1
ATOM 6208 N N . VAL A 1 799 ? 12.351 16.320 -11.553 1.00 93.69 799 VAL A N 1
ATOM 6209 C CA . VAL A 1 799 ? 12.008 16.326 -12.985 1.00 93.69 799 VAL A CA 1
ATOM 6210 C C . VAL A 1 799 ? 11.799 17.748 -13.516 1.00 93.69 799 VAL A C 1
ATOM 6212 O O . VAL A 1 799 ? 12.217 18.055 -14.623 1.00 93.69 799 VAL A O 1
ATOM 6215 N N . ALA A 1 800 ? 11.178 18.661 -12.770 1.00 91.25 800 ALA A N 1
ATOM 6216 C CA . ALA A 1 800 ? 10.997 20.046 -13.203 1.00 91.25 800 ALA A CA 1
ATOM 6217 C C . ALA A 1 800 ? 12.347 20.759 -13.366 1.00 91.25 800 ALA A C 1
ATOM 6219 O O . ALA A 1 800 ? 12.577 21.406 -14.389 1.00 91.25 800 ALA A O 1
ATOM 6220 N N . SER A 1 801 ? 13.240 20.581 -12.389 1.00 89.44 801 SER A N 1
ATOM 6221 C CA . SER A 1 801 ? 14.570 21.189 -12.340 1.00 89.44 801 SER A CA 1
ATOM 6222 C C . SER A 1 801 ? 15.494 20.695 -13.452 1.00 89.44 801 SER A C 1
ATOM 6224 O O . SER A 1 801 ? 16.238 21.491 -14.022 1.00 89.44 801 SER A O 1
ATOM 6226 N N . ALA A 1 802 ? 15.368 19.421 -13.838 1.00 88.75 802 ALA A N 1
ATOM 6227 C CA . ALA A 1 802 ? 16.113 18.829 -14.945 1.00 88.75 802 ALA A CA 1
ATOM 6228 C C . ALA A 1 802 ? 15.881 19.538 -16.292 1.00 88.75 802 ALA A C 1
ATOM 6230 O O . ALA A 1 802 ? 16.730 19.482 -17.171 1.00 88.75 802 ALA A O 1
ATOM 6231 N N . PHE A 1 803 ? 14.751 20.231 -16.445 1.00 88.50 803 PHE A N 1
ATOM 6232 C CA . PHE A 1 803 ? 14.370 20.944 -17.669 1.00 88.50 803 PHE A CA 1
ATOM 6233 C C . PHE A 1 803 ? 14.173 22.452 -17.422 1.00 88.50 803 PHE A C 1
ATOM 6235 O O . PHE A 1 803 ? 13.490 23.124 -18.197 1.00 88.50 803 PHE A O 1
ATOM 6242 N N . SER A 1 804 ? 14.683 22.995 -16.310 1.00 79.62 804 SER A N 1
ATOM 6243 C CA . SER A 1 804 ? 14.613 24.434 -16.008 1.00 79.62 804 SER A CA 1
ATOM 6244 C C . SER A 1 804 ? 15.968 25.132 -16.129 1.00 79.62 804 SER A C 1
ATOM 6246 O O . SER A 1 804 ? 16.014 26.330 -16.419 1.00 79.62 804 SER A O 1
ATOM 6248 N N . ILE A 1 805 ? 17.067 24.395 -15.936 1.00 61.84 805 ILE A N 1
ATOM 6249 C CA . ILE A 1 805 ? 18.433 24.909 -16.031 1.00 61.84 805 ILE A CA 1
ATOM 6250 C C . ILE A 1 805 ? 18.921 24.747 -17.474 1.00 61.84 805 ILE A C 1
ATOM 6252 O O . ILE A 1 805 ? 19.121 23.642 -17.959 1.00 61.84 805 ILE A O 1
ATOM 6256 N N . SER A 1 806 ? 19.119 25.870 -18.166 1.00 52.12 806 SER A N 1
ATOM 6257 C CA . SER A 1 806 ? 19.781 25.905 -19.473 1.00 52.12 806 SER A CA 1
ATOM 6258 C C . SER A 1 806 ? 21.290 25.781 -19.258 1.00 52.12 806 SER A C 1
ATOM 6260 O O . SER A 1 806 ? 21.934 26.759 -18.883 1.00 52.12 806 SER A O 1
ATOM 6262 N N . SER A 1 807 ? 21.856 24.593 -19.462 1.00 47.84 807 SER A N 1
ATOM 6263 C CA . SER A 1 807 ? 23.304 24.346 -19.365 1.00 47.84 807 SER A CA 1
ATOM 6264 C C . SER A 1 807 ? 24.026 24.350 -20.725 1.00 47.84 807 SER A C 1
ATOM 6266 O O . SER A 1 807 ? 25.252 24.256 -20.758 1.00 47.84 807 SER A O 1
ATOM 6268 N N . SER A 1 808 ? 23.322 24.548 -21.848 1.00 45.31 808 SER A N 1
ATOM 6269 C CA . SER A 1 808 ? 23.950 24.652 -23.173 1.00 45.31 808 SER A CA 1
ATOM 6270 C C . SER A 1 808 ? 24.513 26.059 -23.442 1.00 45.31 808 SER A C 1
ATOM 6272 O O . SER A 1 808 ? 23.775 27.038 -23.565 1.00 45.31 808 SER A O 1
ATOM 6274 N N . LEU A 1 809 ? 25.839 26.153 -23.568 1.00 43.69 809 LEU A N 1
ATOM 6275 C CA . LEU A 1 809 ? 26.635 27.365 -23.826 1.00 43.69 809 LEU A CA 1
ATOM 6276 C C . LEU A 1 809 ? 26.537 27.896 -25.277 1.00 43.69 809 LEU A C 1
ATOM 6278 O O . LEU A 1 809 ? 27.544 28.298 -25.855 1.00 43.69 809 LEU A O 1
ATOM 6282 N N . THR A 1 810 ? 25.354 27.939 -25.892 1.00 45.53 810 THR A N 1
ATOM 6283 C CA . THR A 1 810 ? 25.180 28.539 -27.229 1.00 45.53 810 THR A CA 1
ATOM 6284 C C . THR A 1 810 ? 24.140 29.655 -27.197 1.00 45.53 810 THR A C 1
ATOM 6286 O O . THR A 1 810 ? 22.948 29.472 -27.424 1.00 45.53 810 THR A O 1
ATOM 6289 N N . ALA A 1 811 ? 24.616 30.866 -26.903 1.00 41.59 811 ALA A N 1
ATOM 6290 C CA . ALA A 1 811 ? 23.847 32.087 -27.089 1.00 41.59 811 ALA A CA 1
ATOM 6291 C C . ALA A 1 811 ? 23.840 32.455 -28.581 1.00 41.59 811 ALA A C 1
ATOM 6293 O O . ALA A 1 811 ? 24.835 32.954 -29.102 1.00 41.59 811 ALA A O 1
ATOM 6294 N N . SER A 1 812 ? 22.717 32.244 -29.267 1.00 37.16 812 SER A N 1
ATOM 6295 C CA . SER A 1 812 ? 22.425 32.956 -30.513 1.00 37.16 812 SER A CA 1
ATOM 6296 C C . SER A 1 812 ? 21.047 33.601 -30.432 1.00 37.16 812 SER A C 1
ATOM 6298 O O . SER A 1 812 ? 20.142 33.110 -29.762 1.00 37.16 812 SER A O 1
ATOM 6300 N N . PHE A 1 813 ? 20.960 34.779 -31.036 1.00 41.31 813 PHE A N 1
ATOM 6301 C CA . PHE A 1 813 ? 19.908 35.769 -30.876 1.00 41.31 813 PHE A CA 1
ATOM 6302 C C . PHE A 1 813 ? 18.502 35.246 -31.217 1.00 41.31 813 PHE A C 1
ATOM 6304 O O . PHE A 1 813 ? 18.292 34.624 -32.252 1.00 41.31 813 PHE A O 1
ATOM 6311 N N . SER A 1 814 ? 17.534 35.690 -30.405 1.00 42.44 814 SER A N 1
ATOM 6312 C CA . SER A 1 814 ? 16.077 35.617 -30.597 1.00 42.44 814 SER A CA 1
ATOM 6313 C C . SER A 1 814 ? 15.397 34.293 -30.213 1.00 42.44 814 SER A C 1
ATOM 6315 O O . SER A 1 814 ? 15.647 33.242 -30.785 1.00 42.44 814 SER A O 1
ATOM 6317 N N . THR A 1 815 ? 14.452 34.400 -29.268 1.00 40.34 815 THR A N 1
ATOM 6318 C CA . THR A 1 815 ? 13.629 33.341 -28.642 1.00 40.34 815 THR A CA 1
ATOM 6319 C C . THR A 1 815 ? 14.410 32.351 -27.769 1.00 40.34 815 THR A C 1
ATOM 6321 O O . THR A 1 815 ? 15.318 31.669 -28.215 1.00 40.34 815 THR A O 1
ATOM 6324 N N . ARG A 1 816 ? 14.078 32.302 -26.471 1.00 40.53 816 ARG A N 1
ATOM 6325 C CA . ARG A 1 816 ? 14.709 31.414 -25.482 1.00 40.53 816 ARG A CA 1
ATOM 6326 C C . ARG A 1 816 ? 14.472 29.950 -25.907 1.00 40.53 816 ARG A C 1
ATOM 6328 O O . ARG A 1 816 ? 13.308 29.546 -25.878 1.00 40.53 816 ARG A O 1
ATOM 6335 N N . PRO A 1 817 ? 15.495 29.166 -26.302 1.00 49.12 817 PRO A N 1
ATOM 6336 C CA . PRO A 1 817 ? 15.285 27.760 -26.630 1.00 49.12 817 PRO A CA 1
ATOM 6337 C C . PRO A 1 817 ? 14.844 26.983 -25.375 1.00 49.12 817 PRO A C 1
ATOM 6339 O O . PRO A 1 817 ? 15.182 27.387 -24.253 1.00 49.12 817 PRO A O 1
ATOM 6342 N N . PRO A 1 818 ? 14.058 25.902 -25.525 1.00 55.97 818 PRO A N 1
ATOM 6343 C CA . PRO A 1 818 ? 13.703 25.037 -24.405 1.00 55.97 818 PRO A CA 1
ATOM 6344 C C . PRO A 1 818 ? 14.976 24.443 -23.785 1.00 55.97 818 PRO A C 1
ATOM 6346 O O . PRO A 1 818 ? 15.872 24.009 -24.503 1.00 55.97 818 PRO A O 1
ATOM 6349 N N . ALA A 1 819 ? 15.073 24.445 -22.453 1.00 72.00 819 ALA A N 1
ATOM 6350 C CA . ALA A 1 819 ? 16.224 23.876 -21.757 1.00 72.00 819 ALA A CA 1
ATOM 6351 C C . ALA A 1 819 ? 16.268 22.355 -21.978 1.00 72.00 819 ALA A C 1
ATOM 6353 O O . ALA A 1 819 ? 15.319 21.644 -21.636 1.00 72.00 819 ALA A O 1
ATOM 6354 N N . VAL A 1 820 ? 17.362 21.880 -22.570 1.00 82.44 820 VAL A N 1
ATOM 6355 C CA . VAL A 1 820 ? 17.601 20.464 -22.864 1.00 82.44 820 VAL A CA 1
ATOM 6356 C C . VAL A 1 820 ? 18.320 19.828 -21.667 1.00 82.44 820 VAL A C 1
ATOM 6358 O O . VAL A 1 820 ? 19.333 20.378 -21.228 1.00 82.44 820 VAL A O 1
ATOM 6361 N N . PRO A 1 821 ? 17.826 18.705 -21.114 1.00 88.31 821 PRO A N 1
ATOM 6362 C CA . PRO A 1 821 ? 18.493 18.018 -20.011 1.00 88.31 821 PRO A CA 1
ATOM 6363 C C . PRO A 1 821 ? 19.789 17.355 -20.492 1.00 88.31 821 PRO A C 1
ATOM 6365 O O . PRO A 1 821 ? 19.828 16.779 -21.577 1.00 88.31 821 PRO A O 1
ATOM 6368 N N . THR A 1 822 ? 20.833 17.367 -19.662 1.00 88.44 822 THR A N 1
ATOM 6369 C CA . THR A 1 822 ? 22.102 16.676 -19.932 1.00 88.44 822 THR A CA 1
ATOM 6370 C C . THR A 1 822 ? 22.233 15.411 -19.075 1.00 88.44 822 THR A C 1
ATOM 6372 O O . THR A 1 822 ? 21.366 15.058 -18.267 1.00 88.44 822 THR A O 1
ATOM 6375 N N . ALA A 1 823 ? 23.354 14.701 -19.229 1.00 89.75 823 ALA A N 1
ATOM 6376 C CA . ALA A 1 823 ? 23.708 13.533 -18.420 1.00 89.75 823 ALA A CA 1
ATOM 6377 C C . ALA A 1 823 ? 23.591 13.768 -16.899 1.00 89.75 823 ALA A C 1
ATOM 6379 O O . ALA A 1 823 ? 23.168 12.875 -16.162 1.00 89.75 823 ALA A O 1
ATOM 6380 N N . ASN A 1 824 ? 23.952 14.966 -16.424 1.00 90.12 824 ASN A N 1
ATOM 6381 C CA . ASN A 1 824 ? 23.949 15.278 -14.996 1.00 90.12 824 ASN A CA 1
ATOM 6382 C C . ASN A 1 824 ? 22.525 15.364 -14.438 1.00 90.12 824 ASN A C 1
ATOM 6384 O O . ASN A 1 824 ? 22.270 14.832 -13.361 1.00 90.12 824 ASN A O 1
ATOM 6388 N N . GLU A 1 825 ? 21.598 15.988 -15.167 1.00 90.81 825 GLU A N 1
ATOM 6389 C CA . GLU A 1 825 ? 20.199 16.128 -14.760 1.00 90.81 825 GLU A CA 1
ATOM 6390 C C . GLU A 1 825 ? 19.460 14.779 -14.764 1.00 90.81 825 GLU A C 1
ATOM 6392 O O . GLU A 1 825 ? 18.634 14.513 -13.884 1.00 90.81 825 GLU A O 1
ATOM 6397 N N . GLY A 1 826 ? 19.800 13.887 -15.702 1.00 92.50 826 GLY A N 1
ATOM 6398 C CA . GLY A 1 826 ? 19.341 12.494 -15.679 1.00 92.50 826 GLY A CA 1
ATOM 6399 C C . GLY A 1 826 ? 19.809 11.754 -14.421 1.00 92.50 826 GLY A C 1
ATOM 6400 O O . GLY A 1 826 ? 19.006 11.139 -13.715 1.00 92.50 826 GLY A O 1
ATOM 6401 N N . LEU A 1 827 ? 21.095 11.891 -14.079 1.00 94.06 827 LEU A N 1
ATOM 6402 C CA . LEU A 1 827 ? 21.692 11.248 -12.907 1.00 94.06 827 LEU A CA 1
ATOM 6403 C C . LEU A 1 827 ? 21.155 11.801 -11.576 1.00 94.06 827 LEU A C 1
ATOM 6405 O O . LEU A 1 827 ? 20.935 11.033 -10.637 1.00 94.06 827 LEU A O 1
ATOM 6409 N N . THR A 1 828 ? 20.947 13.116 -11.453 1.00 93.88 828 THR A N 1
ATOM 6410 C CA . THR A 1 828 ? 20.377 13.719 -10.233 1.00 93.88 828 THR A CA 1
ATOM 6411 C C . THR A 1 828 ? 18.935 13.276 -10.020 1.00 93.88 828 THR A C 1
ATOM 6413 O O . THR A 1 828 ? 18.568 12.947 -8.890 1.00 93.88 828 THR A O 1
ATOM 6416 N N . THR A 1 829 ? 18.148 13.185 -11.096 1.00 95.12 829 THR A N 1
ATOM 6417 C CA . THR A 1 829 ? 16.775 12.666 -11.056 1.00 95.12 829 THR A CA 1
ATOM 6418 C C . THR A 1 829 ? 16.757 11.192 -10.650 1.00 95.12 829 THR A C 1
ATOM 6420 O O . THR A 1 829 ? 16.009 10.820 -9.745 1.00 95.12 829 THR A O 1
ATOM 6423 N N . ALA A 1 830 ? 17.636 10.362 -11.227 1.00 96.12 830 ALA A N 1
ATOM 6424 C CA . ALA A 1 830 ? 17.778 8.959 -10.831 1.00 96.12 830 ALA A CA 1
ATOM 6425 C C . ALA A 1 830 ? 18.120 8.813 -9.344 1.00 96.12 830 ALA A C 1
ATOM 6427 O O . ALA A 1 830 ? 17.475 8.049 -8.630 1.00 96.12 830 ALA A O 1
ATOM 6428 N N . ARG A 1 831 ? 19.097 9.585 -8.849 1.00 95.75 831 ARG A N 1
ATOM 6429 C CA . ARG A 1 831 ? 19.487 9.581 -7.430 1.00 95.75 831 ARG A CA 1
ATOM 6430 C C . ARG A 1 831 ? 18.342 10.004 -6.516 1.00 95.75 831 ARG A C 1
ATOM 6432 O O . ARG A 1 831 ? 18.169 9.402 -5.464 1.00 95.75 831 ARG A O 1
ATOM 6439 N N . ALA A 1 832 ? 17.559 11.012 -6.901 1.00 95.25 832 ALA A N 1
ATOM 6440 C CA . ALA A 1 832 ? 16.388 11.427 -6.133 1.00 95.25 832 ALA A CA 1
ATOM 6441 C C . ALA A 1 832 ? 15.359 10.290 -6.015 1.00 95.25 832 ALA A C 1
ATOM 6443 O O . ALA A 1 832 ? 14.873 10.030 -4.918 1.00 95.25 832 ALA A O 1
ATOM 6444 N N . ILE A 1 833 ? 15.091 9.574 -7.112 1.00 95.62 833 ILE A N 1
ATOM 6445 C CA . ILE A 1 833 ? 14.188 8.414 -7.123 1.00 95.62 833 ILE A CA 1
ATOM 6446 C C . ILE A 1 833 ? 14.726 7.284 -6.239 1.00 95.62 833 ILE A C 1
ATOM 6448 O O . ILE A 1 833 ? 13.995 6.791 -5.382 1.00 95.62 833 ILE A O 1
ATOM 6452 N N . VAL A 1 834 ? 15.995 6.898 -6.407 1.00 94.69 834 VAL A N 1
ATOM 6453 C CA . VAL A 1 834 ? 16.618 5.819 -5.619 1.00 94.69 834 VAL A CA 1
ATOM 6454 C C . VAL A 1 834 ? 16.604 6.152 -4.125 1.00 94.69 834 VAL A C 1
ATOM 6456 O O . VAL A 1 834 ? 16.193 5.319 -3.327 1.00 94.69 834 VAL A O 1
ATOM 6459 N N . ASN A 1 835 ? 16.931 7.389 -3.740 1.00 93.50 835 ASN A N 1
ATOM 6460 C CA . ASN A 1 835 ? 16.911 7.812 -2.336 1.00 93.50 835 ASN A CA 1
ATOM 6461 C C . ASN A 1 835 ? 15.512 7.713 -1.696 1.00 93.50 835 ASN A C 1
ATOM 6463 O O . ASN A 1 835 ? 15.398 7.350 -0.525 1.00 93.50 835 ASN A O 1
ATOM 6467 N N . GLU A 1 836 ? 14.447 8.046 -2.434 1.00 92.25 836 GLU A N 1
ATOM 6468 C CA . GLU A 1 836 ? 13.068 7.908 -1.939 1.00 92.25 836 GLU A CA 1
ATOM 6469 C C . GLU A 1 836 ? 12.654 6.430 -1.829 1.00 92.25 836 GLU A C 1
ATOM 6471 O O . GLU A 1 836 ? 12.015 6.041 -0.849 1.00 92.25 836 GLU A O 1
ATOM 6476 N N . LEU A 1 837 ? 13.066 5.586 -2.784 1.00 92.50 837 LEU A N 1
ATOM 6477 C CA . LEU A 1 837 ? 12.833 4.137 -2.729 1.00 92.50 837 LEU A CA 1
ATOM 6478 C C . LEU A 1 837 ? 13.581 3.479 -1.560 1.00 92.50 837 LEU A C 1
ATOM 6480 O O . LEU A 1 837 ? 13.003 2.656 -0.848 1.00 92.50 837 LEU A O 1
ATOM 6484 N N . ASP A 1 838 ? 14.831 3.871 -1.315 1.00 90.94 838 ASP A N 1
ATOM 6485 C CA . ASP A 1 838 ? 15.641 3.368 -0.204 1.00 90.94 838 ASP A CA 1
ATOM 6486 C C . ASP A 1 838 ? 15.083 3.789 1.158 1.00 90.94 838 ASP A C 1
ATOM 6488 O O . ASP A 1 838 ? 15.056 2.983 2.094 1.00 90.94 838 ASP A O 1
ATOM 6492 N N . ALA A 1 839 ? 14.556 5.012 1.273 1.00 88.75 839 ALA A N 1
ATOM 6493 C CA . ALA A 1 839 ? 13.901 5.477 2.495 1.00 88.75 839 ALA A CA 1
ATOM 6494 C C . ALA A 1 839 ? 12.686 4.611 2.878 1.00 88.75 839 ALA A C 1
ATOM 6496 O O . ALA A 1 839 ? 12.425 4.415 4.068 1.00 88.75 839 ALA A O 1
ATOM 6497 N N . ALA A 1 840 ? 11.980 4.057 1.888 1.00 90.06 840 ALA A N 1
ATOM 6498 C CA . ALA A 1 840 ? 10.816 3.195 2.074 1.00 90.06 840 ALA A CA 1
ATOM 6499 C C . ALA A 1 840 ? 11.140 1.687 2.085 1.00 90.06 840 ALA A C 1
ATOM 6501 O O . ALA A 1 840 ? 10.265 0.886 2.403 1.00 90.06 840 ALA A O 1
ATOM 6502 N N . ARG A 1 841 ? 12.385 1.275 1.796 1.00 87.50 841 ARG A N 1
ATOM 6503 C CA . ARG A 1 841 ? 12.785 -0.133 1.568 1.00 87.50 841 ARG A CA 1
ATOM 6504 C C . ARG A 1 841 ? 12.461 -1.095 2.717 1.00 87.50 841 ARG A C 1
ATOM 6506 O O . ARG A 1 841 ? 12.290 -2.286 2.478 1.00 87.50 841 ARG A O 1
ATOM 6513 N N . PHE A 1 842 ? 12.394 -0.598 3.949 1.00 85.75 842 PHE A N 1
ATOM 6514 C CA . PHE A 1 842 ? 12.107 -1.413 5.135 1.00 85.75 842 PHE A CA 1
ATOM 6515 C C . PHE A 1 842 ? 10.647 -1.900 5.205 1.00 85.75 842 PHE A C 1
ATOM 6517 O O . PHE A 1 842 ? 10.381 -2.871 5.907 1.00 85.75 842 PHE A O 1
ATOM 6524 N N . ASP A 1 843 ? 9.715 -1.251 4.496 1.00 86.56 843 ASP A N 1
ATOM 6525 C CA . ASP A 1 843 ? 8.304 -1.638 4.447 1.00 86.56 843 ASP A CA 1
ATOM 6526 C C . ASP A 1 843 ? 7.827 -1.791 2.987 1.00 86.56 843 ASP A C 1
ATOM 6528 O O . ASP A 1 843 ? 7.764 -0.808 2.247 1.00 86.56 843 ASP A O 1
ATOM 6532 N N . PRO A 1 844 ? 7.477 -3.006 2.531 1.00 84.06 844 PRO A N 1
ATOM 6533 C CA . PRO A 1 844 ? 7.106 -3.244 1.134 1.00 84.06 844 PRO A CA 1
ATOM 6534 C C . PRO A 1 844 ? 5.832 -2.555 0.650 1.00 84.06 844 PRO A C 1
ATOM 6536 O O . PRO A 1 844 ? 5.711 -2.309 -0.554 1.00 84.06 844 PRO A O 1
ATOM 6539 N N . LEU A 1 845 ? 4.877 -2.255 1.536 1.00 86.00 845 LEU A N 1
ATOM 6540 C CA . LEU A 1 845 ? 3.654 -1.549 1.148 1.00 86.00 845 LEU A CA 1
ATOM 6541 C C . LEU A 1 845 ? 3.963 -0.078 0.886 1.00 86.00 845 LEU A C 1
ATOM 6543 O O . LEU A 1 845 ? 3.591 0.446 -0.170 1.00 86.00 845 LEU A O 1
ATOM 6547 N N . LEU A 1 846 ? 4.728 0.545 1.785 1.00 89.75 846 LEU A N 1
ATOM 6548 C CA . LEU A 1 846 ? 5.227 1.902 1.603 1.00 89.75 846 LEU A CA 1
ATOM 6549 C C . LEU A 1 846 ? 6.143 1.994 0.376 1.00 89.75 846 LEU A C 1
ATOM 6551 O O . LEU A 1 846 ? 5.961 2.883 -0.456 1.00 89.75 846 LEU A O 1
ATOM 6555 N N . ALA A 1 847 ? 7.070 1.047 0.201 1.00 90.94 847 ALA A N 1
ATOM 6556 C CA . ALA A 1 847 ? 7.955 0.996 -0.963 1.00 90.94 847 ALA A CA 1
ATOM 6557 C C . ALA A 1 847 ? 7.166 0.886 -2.275 1.00 90.94 847 ALA A C 1
ATOM 6559 O O . ALA A 1 847 ? 7.469 1.592 -3.236 1.00 90.94 847 ALA A O 1
ATOM 6560 N N . LYS A 1 848 ? 6.104 0.067 -2.315 1.00 91.31 848 LYS A N 1
ATOM 6561 C CA . LYS A 1 848 ? 5.200 -0.027 -3.473 1.00 91.31 848 LYS A CA 1
ATOM 6562 C C . LYS A 1 848 ? 4.457 1.289 -3.728 1.00 91.31 848 LYS A C 1
ATOM 6564 O O . LYS A 1 848 ? 4.285 1.678 -4.884 1.00 91.31 848 LYS A O 1
ATOM 6569 N N . ALA A 1 849 ? 4.013 1.984 -2.681 1.00 91.62 849 ALA A N 1
ATOM 6570 C CA . ALA A 1 849 ? 3.352 3.281 -2.815 1.00 91.62 849 ALA A CA 1
ATOM 6571 C C . ALA A 1 849 ? 4.304 4.360 -3.365 1.00 91.62 849 ALA A C 1
ATOM 6573 O O . ALA A 1 849 ? 3.937 5.069 -4.306 1.00 91.62 849 ALA A O 1
ATOM 6574 N N . VAL A 1 850 ? 5.543 4.427 -2.862 1.00 94.81 850 VAL A N 1
ATOM 6575 C CA . VAL A 1 850 ? 6.594 5.325 -3.376 1.00 94.81 850 VAL A CA 1
ATOM 6576 C C . VAL A 1 850 ? 6.974 4.962 -4.815 1.00 94.81 850 VAL A C 1
ATOM 6578 O O . VAL A 1 850 ? 7.075 5.850 -5.660 1.00 94.81 850 VAL A O 1
ATOM 6581 N N . ALA A 1 851 ? 7.081 3.670 -5.142 1.00 94.94 851 ALA A N 1
ATOM 6582 C CA . ALA A 1 851 ? 7.366 3.194 -6.496 1.00 94.94 851 ALA A CA 1
ATOM 6583 C C . ALA A 1 851 ? 6.324 3.658 -7.526 1.00 94.94 851 ALA A C 1
ATOM 6585 O O . ALA A 1 851 ? 6.684 4.031 -8.639 1.00 94.94 851 ALA A O 1
ATOM 6586 N N . ARG A 1 852 ? 5.036 3.725 -7.159 1.00 94.62 852 ARG A N 1
ATOM 6587 C CA . ARG A 1 852 ? 3.997 4.305 -8.034 1.00 94.62 852 ARG A CA 1
ATOM 6588 C C . ARG A 1 852 ? 4.212 5.800 -8.283 1.00 94.62 852 ARG A C 1
ATOM 6590 O O . ARG A 1 852 ? 3.987 6.266 -9.398 1.00 94.62 852 ARG A O 1
ATOM 6597 N N . GLY A 1 853 ? 4.644 6.548 -7.266 1.00 94.19 853 GLY A N 1
ATOM 6598 C CA . GLY A 1 853 ? 5.025 7.957 -7.413 1.00 94.19 853 GLY A CA 1
ATOM 6599 C C . GLY A 1 853 ? 6.240 8.128 -8.329 1.00 94.19 853 GLY A C 1
ATOM 6600 O O . GLY A 1 853 ? 6.206 8.937 -9.256 1.00 94.19 853 GLY A O 1
ATOM 6601 N N . ALA A 1 854 ? 7.268 7.298 -8.136 1.00 96.06 854 ALA A N 1
ATOM 6602 C CA . ALA A 1 854 ? 8.460 7.260 -8.980 1.00 96.06 854 ALA A CA 1
ATOM 6603 C C . ALA A 1 854 ? 8.142 6.905 -10.438 1.00 96.06 854 ALA A C 1
ATOM 6605 O O . ALA A 1 854 ? 8.627 7.582 -11.339 1.00 96.06 854 ALA A O 1
ATOM 6606 N N . SER A 1 855 ? 7.267 5.924 -10.677 1.00 96.50 855 SER A N 1
ATOM 6607 C CA . SER A 1 855 ? 6.788 5.551 -12.015 1.00 96.50 855 SER A CA 1
ATOM 6608 C C . SER A 1 855 ? 6.246 6.764 -12.776 1.00 96.50 855 SER A C 1
ATOM 6610 O O . SER A 1 855 ? 6.658 7.026 -13.901 1.00 96.50 855 SER A O 1
ATOM 6612 N N . ARG A 1 856 ? 5.382 7.563 -12.132 1.00 95.81 856 ARG A N 1
ATOM 6613 C CA . ARG A 1 856 ? 4.808 8.782 -12.727 1.00 95.81 856 ARG A CA 1
ATOM 6614 C C . ARG A 1 856 ? 5.860 9.862 -12.983 1.00 95.81 856 ARG A C 1
ATOM 6616 O O . ARG A 1 856 ? 5.789 10.559 -13.991 1.00 95.81 856 ARG A O 1
ATOM 6623 N N . ALA A 1 857 ? 6.828 10.016 -12.080 1.00 96.19 857 ALA A N 1
ATOM 6624 C CA . ALA A 1 857 ? 7.921 10.967 -12.262 1.00 96.19 857 ALA A CA 1
ATOM 6625 C C . ALA A 1 857 ? 8.810 10.582 -13.458 1.00 96.19 857 ALA A C 1
ATOM 6627 O O . ALA A 1 857 ? 9.137 11.440 -14.275 1.00 96.19 857 ALA A O 1
ATOM 6628 N N . ILE A 1 858 ? 9.136 9.294 -13.604 1.00 96.75 858 ILE A N 1
ATOM 6629 C CA . ILE A 1 858 ? 9.909 8.779 -14.741 1.00 96.75 858 ILE A CA 1
ATOM 6630 C C . ILE A 1 858 ? 9.121 8.948 -16.046 1.00 96.75 858 ILE A C 1
ATOM 6632 O O . ILE A 1 858 ? 9.675 9.448 -17.019 1.00 96.75 858 ILE A O 1
ATOM 6636 N N . GLU A 1 859 ? 7.830 8.604 -16.078 1.00 96.62 859 GLU A N 1
ATOM 6637 C CA . GLU A 1 859 ? 6.979 8.828 -17.258 1.00 96.62 859 GLU A CA 1
ATOM 6638 C C . GLU A 1 859 ? 6.921 10.306 -17.658 1.00 96.62 859 GLU A C 1
ATOM 6640 O O . GLU A 1 859 ? 7.015 10.627 -18.841 1.00 96.62 859 GLU A O 1
ATOM 6645 N N . SER A 1 860 ? 6.825 11.212 -16.681 1.00 95.38 860 SER A N 1
ATOM 6646 C CA . SER A 1 860 ? 6.871 12.658 -16.919 1.00 95.38 860 SER A CA 1
ATOM 6647 C C . SER A 1 860 ? 8.218 13.100 -17.500 1.00 95.38 860 SER A C 1
ATOM 6649 O O . SER A 1 860 ? 8.253 13.894 -18.440 1.00 95.38 860 SER A O 1
ATOM 6651 N N . PHE A 1 861 ? 9.331 12.553 -16.998 1.00 95.88 861 PHE A N 1
ATOM 6652 C CA . PHE A 1 861 ? 10.657 12.811 -17.562 1.00 95.88 861 PHE A CA 1
ATOM 6653 C C . PHE A 1 861 ? 10.744 12.336 -19.019 1.00 95.88 861 PHE A C 1
ATOM 6655 O O . PHE A 1 861 ? 11.172 13.103 -19.879 1.00 95.88 861 PHE A O 1
ATOM 6662 N N . ILE A 1 862 ? 10.294 11.107 -19.305 1.00 96.19 862 ILE A N 1
ATOM 6663 C CA . ILE A 1 862 ? 10.275 10.535 -20.660 1.00 96.19 862 ILE A CA 1
ATOM 6664 C C . ILE A 1 862 ? 9.429 11.404 -21.594 1.00 96.19 862 ILE A C 1
ATOM 6666 O O . ILE A 1 862 ? 9.925 11.822 -22.632 1.00 96.19 862 ILE A O 1
ATOM 6670 N N . ALA A 1 863 ? 8.192 11.736 -21.215 1.00 95.00 863 ALA A N 1
ATOM 6671 C CA . ALA A 1 863 ? 7.281 12.508 -22.062 1.00 95.00 863 ALA A CA 1
ATOM 6672 C C . ALA A 1 863 ? 7.834 13.904 -22.398 1.00 95.00 863 ALA A C 1
ATOM 6674 O O . ALA A 1 863 ? 7.689 14.391 -23.520 1.00 95.00 863 ALA A O 1
ATOM 6675 N N . ARG A 1 864 ? 8.503 14.555 -21.436 1.00 93.06 864 ARG A N 1
ATOM 6676 C CA . ARG A 1 864 ? 9.161 15.848 -21.669 1.00 93.06 864 ARG A CA 1
ATOM 6677 C C . ARG A 1 864 ? 10.402 15.712 -22.546 1.00 93.06 864 ARG A C 1
ATOM 6679 O O . ARG A 1 864 ? 10.616 16.574 -23.389 1.00 93.06 864 ARG A O 1
ATOM 6686 N N . ALA A 1 865 ? 11.189 14.650 -22.371 1.00 92.75 865 ALA A N 1
ATOM 6687 C CA . ALA A 1 865 ? 12.341 14.357 -23.220 1.00 92.75 865 ALA A CA 1
ATOM 6688 C C . ALA A 1 865 ? 11.917 14.064 -24.670 1.00 92.75 865 ALA A C 1
ATOM 6690 O O . ALA A 1 865 ? 12.477 14.660 -25.584 1.00 92.75 865 ALA A O 1
ATOM 6691 N N . GLU A 1 866 ? 10.891 13.229 -24.875 1.00 93.19 866 GLU A N 1
ATOM 6692 C CA . GLU A 1 866 ? 10.295 12.924 -26.187 1.00 93.19 866 GLU A CA 1
ATOM 6693 C C . GLU A 1 866 ? 9.822 14.201 -26.899 1.00 93.19 866 GLU A C 1
ATOM 6695 O O . GLU A 1 866 ? 10.078 14.377 -28.087 1.00 93.19 866 GLU A O 1
ATOM 6700 N N . GLY A 1 867 ? 9.209 15.138 -26.166 1.00 89.94 867 GLY A N 1
ATOM 6701 C CA . GLY A 1 867 ? 8.769 16.426 -26.711 1.00 89.94 867 GLY A CA 1
ATOM 6702 C C . GLY A 1 867 ? 9.893 17.367 -27.171 1.00 89.94 867 GLY A C 1
ATOM 6703 O O . GLY A 1 867 ? 9.605 18.355 -27.844 1.00 89.94 867 GLY A O 1
ATOM 6704 N N . LEU A 1 868 ? 11.153 17.087 -26.819 1.00 90.12 868 LEU A N 1
ATOM 6705 C CA . LEU A 1 868 ? 12.325 17.876 -27.216 1.00 90.12 868 LEU A CA 1
ATOM 6706 C C . LEU A 1 868 ? 13.173 17.201 -28.303 1.00 90.12 868 LEU A C 1
ATOM 6708 O O . LEU A 1 868 ? 14.181 17.779 -28.714 1.00 90.12 868 LEU A O 1
ATOM 6712 N N . VAL A 1 869 ? 12.806 16.001 -28.758 1.00 91.94 869 VAL A N 1
ATOM 6713 C CA . VAL A 1 869 ? 13.577 15.274 -29.775 1.00 91.94 869 VAL A CA 1
ATOM 6714 C C . VAL A 1 869 ? 13.438 15.959 -31.132 1.00 91.94 869 VAL A C 1
ATOM 6716 O O . VAL A 1 869 ? 12.340 16.286 -31.583 1.00 91.94 869 VAL A O 1
ATOM 6719 N N . VAL A 1 870 ? 14.569 16.144 -31.812 1.00 90.56 870 VAL A N 1
ATOM 6720 C CA . VAL A 1 870 ? 14.609 16.704 -33.163 1.00 90.56 870 VAL A CA 1
ATOM 6721 C C . VAL A 1 870 ? 14.631 15.565 -34.189 1.00 90.56 870 VAL A C 1
ATOM 6723 O O . VAL A 1 870 ? 15.484 14.680 -34.124 1.00 90.56 870 VAL A O 1
ATOM 6726 N N . HIS A 1 871 ? 13.702 15.587 -35.149 1.00 90.19 871 HIS A N 1
ATOM 6727 C CA . HIS A 1 871 ? 13.523 14.533 -36.166 1.00 90.19 871 HIS A CA 1
ATOM 6728 C C . HIS A 1 871 ? 13.850 14.971 -37.602 1.00 90.19 871 HIS A C 1
ATOM 6730 O O . HIS A 1 871 ? 13.633 14.217 -38.550 1.00 90.19 871 HIS A O 1
ATOM 6736 N N . ASP A 1 872 ? 14.307 16.203 -37.790 1.00 88.44 872 ASP A N 1
ATOM 6737 C CA . ASP A 1 872 ? 14.594 16.746 -39.111 1.00 88.44 872 ASP A CA 1
ATOM 6738 C C . ASP A 1 872 ? 15.877 16.143 -39.724 1.00 88.44 872 ASP A C 1
ATOM 6740 O O . ASP A 1 872 ? 16.630 15.398 -39.093 1.00 88.44 872 ASP A O 1
ATOM 6744 N N . HIS A 1 873 ? 16.160 16.472 -40.989 1.00 87.69 873 HIS A N 1
ATOM 6745 C CA . HIS A 1 873 ? 17.377 15.991 -41.652 1.00 87.69 873 HIS A CA 1
ATOM 6746 C C . HIS A 1 873 ? 18.657 16.452 -40.932 1.00 87.69 873 HIS A C 1
ATOM 6748 O O . HIS A 1 873 ? 19.666 15.746 -40.952 1.00 87.69 873 HIS A O 1
ATOM 6754 N N . SER A 1 874 ? 18.626 17.604 -40.252 1.00 88.12 874 SER A N 1
ATOM 6755 C CA . SER A 1 874 ? 19.792 18.113 -39.529 1.00 88.12 874 SER A CA 1
ATOM 6756 C C . SER A 1 874 ? 20.193 17.215 -38.352 1.00 88.12 874 SER A C 1
ATOM 6758 O O . SER A 1 874 ? 21.383 17.129 -38.056 1.00 88.12 874 SER A O 1
ATOM 6760 N N . ALA A 1 875 ? 19.260 16.460 -37.761 1.00 89.12 875 ALA A N 1
ATOM 6761 C CA . ALA A 1 875 ? 19.540 15.469 -36.719 1.00 89.12 875 ALA A CA 1
ATOM 6762 C C . ALA A 1 875 ? 20.362 14.253 -37.197 1.00 89.12 875 ALA A C 1
ATOM 6764 O O . ALA A 1 875 ? 20.977 13.571 -36.381 1.00 89.12 875 ALA A O 1
ATOM 6765 N N . THR A 1 876 ? 20.401 13.969 -38.505 1.00 91.25 876 THR A N 1
ATOM 6766 C CA . THR A 1 876 ? 21.117 12.803 -39.071 1.00 91.25 876 THR A CA 1
ATOM 6767 C C . THR A 1 876 ? 22.154 13.153 -40.138 1.00 91.25 876 THR A C 1
ATOM 6769 O O . THR A 1 876 ? 22.887 12.276 -40.588 1.00 91.25 876 THR A O 1
ATOM 6772 N N . SER A 1 877 ? 22.260 14.423 -40.531 1.00 90.38 877 SER A N 1
ATOM 6773 C CA . SER A 1 877 ? 23.198 14.873 -41.560 1.00 90.38 877 SER A CA 1
ATOM 6774 C C . SER A 1 877 ? 24.657 14.665 -41.146 1.00 90.38 877 SER A C 1
ATOM 6776 O O . SER A 1 877 ? 25.090 15.128 -40.096 1.00 90.38 877 SER A O 1
ATOM 6778 N N . LEU A 1 878 ? 25.436 14.014 -42.010 1.00 88.69 878 LEU A N 1
ATOM 6779 C CA . LEU A 1 878 ? 26.886 13.848 -41.850 1.00 88.69 878 LEU A CA 1
ATOM 6780 C C . LEU A 1 878 ? 27.671 14.804 -42.762 1.00 88.69 878 LEU A C 1
ATOM 6782 O O . LEU A 1 878 ? 28.825 14.535 -43.107 1.00 88.69 878 LEU A O 1
ATOM 6786 N N . LEU A 1 879 ? 27.038 15.886 -43.224 1.00 84.12 879 LEU A N 1
ATOM 6787 C CA . LEU A 1 879 ? 27.655 16.880 -44.100 1.00 84.12 879 LEU A CA 1
ATOM 6788 C C . LEU A 1 879 ? 28.443 17.908 -43.281 1.00 84.12 879 LEU A C 1
ATOM 6790 O O . LEU A 1 879 ? 27.916 18.499 -42.346 1.00 84.12 879 LEU A O 1
ATOM 6794 N N . GLY A 1 880 ? 29.685 18.164 -43.693 1.00 81.19 880 GLY A N 1
ATOM 6795 C CA . GLY A 1 880 ? 30.592 19.089 -43.013 1.00 81.19 880 GLY A CA 1
ATOM 6796 C C . GLY A 1 880 ? 31.538 18.415 -42.006 1.00 81.19 880 GLY A C 1
ATOM 6797 O O . GLY A 1 880 ? 31.509 17.191 -41.855 1.00 81.19 880 GLY A O 1
ATOM 6798 N N . PRO A 1 881 ? 32.428 19.208 -41.379 1.00 81.25 881 PRO A N 1
ATOM 6799 C CA . PRO A 1 881 ? 33.464 18.718 -40.467 1.00 81.25 881 PRO A CA 1
ATOM 6800 C C . PRO A 1 881 ? 33.053 18.692 -38.984 1.00 81.25 881 PRO A C 1
ATOM 6802 O O . PRO A 1 881 ? 33.857 18.268 -38.167 1.00 81.25 881 PRO A O 1
ATOM 6805 N N . LEU A 1 882 ? 31.848 19.155 -38.629 1.00 85.56 882 LEU A N 1
ATOM 6806 C CA . LEU A 1 882 ? 31.370 19.278 -37.244 1.00 85.56 882 LEU A CA 1
ATOM 6807 C C . LEU A 1 882 ? 29.959 18.700 -37.100 1.00 85.56 882 LEU A C 1
ATOM 6809 O O . LEU A 1 882 ? 29.188 18.708 -38.065 1.00 85.56 882 LEU A O 1
ATOM 6813 N N . ALA A 1 883 ? 29.608 18.249 -35.893 1.00 87.00 883 ALA A N 1
ATOM 6814 C CA . ALA A 1 883 ? 28.253 17.793 -35.587 1.00 87.00 883 ALA A CA 1
ATOM 6815 C C . ALA A 1 883 ? 27.250 18.963 -35.556 1.00 87.00 883 ALA A C 1
ATOM 6817 O O . ALA A 1 883 ? 27.553 20.077 -35.114 1.00 87.00 883 ALA A O 1
ATOM 6818 N N . THR A 1 884 ? 26.026 18.721 -36.025 1.00 89.56 884 THR A N 1
ATOM 6819 C CA . THR A 1 884 ? 24.984 19.757 -36.065 1.00 89.56 884 THR A CA 1
ATOM 6820 C C . THR A 1 884 ? 24.461 20.074 -34.654 1.00 89.56 884 THR A C 1
ATOM 6822 O O . THR A 1 884 ? 24.515 19.230 -33.756 1.00 89.56 884 THR A O 1
ATOM 6825 N N . PRO A 1 885 ? 23.892 21.271 -34.412 1.00 88.19 885 PRO A N 1
ATOM 6826 C CA . PRO A 1 885 ? 23.245 21.574 -33.131 1.00 88.19 885 PRO A CA 1
ATOM 6827 C C . PRO A 1 885 ? 22.125 20.584 -32.772 1.00 88.19 885 PRO A C 1
ATOM 6829 O O . PRO A 1 885 ? 21.981 20.210 -31.612 1.00 88.19 885 PRO A O 1
ATOM 6832 N N . SER A 1 886 ? 21.382 20.102 -33.771 1.00 89.38 886 SER A N 1
ATOM 6833 C CA . SER A 1 886 ? 20.323 19.101 -33.600 1.00 89.38 886 SER A CA 1
ATOM 6834 C C . SER A 1 886 ? 20.864 17.736 -33.164 1.00 89.38 886 SER A C 1
ATOM 6836 O O . SER A 1 886 ? 20.237 17.056 -32.352 1.00 89.38 886 SER A O 1
ATOM 6838 N N . GLN A 1 887 ? 22.046 17.341 -33.654 1.00 90.69 887 GLN A N 1
ATOM 6839 C CA . GLN A 1 887 ? 22.743 16.136 -33.191 1.00 90.69 887 GLN A CA 1
ATOM 6840 C C . GLN A 1 887 ? 23.189 16.270 -31.736 1.00 90.69 887 GLN A C 1
ATOM 6842 O O . GLN A 1 887 ? 22.955 15.350 -30.958 1.00 90.69 887 GLN A O 1
ATOM 6847 N N . HIS A 1 888 ? 23.757 17.419 -31.354 1.00 90.00 888 HIS A N 1
ATOM 6848 C CA . HIS A 1 888 ? 24.134 17.692 -29.964 1.00 90.00 888 HIS A CA 1
ATOM 6849 C C . HIS A 1 888 ? 22.924 17.655 -29.021 1.00 90.00 888 HIS A C 1
ATOM 6851 O O . HIS A 1 888 ? 22.981 17.007 -27.980 1.00 90.00 888 HIS A O 1
ATOM 6857 N N . GLN A 1 889 ? 21.801 18.264 -29.411 1.00 90.06 889 GLN A N 1
ATOM 6858 C CA . GLN A 1 889 ? 20.562 18.224 -28.631 1.00 90.06 889 GLN A CA 1
ATOM 6859 C C . GLN A 1 889 ? 20.054 16.789 -28.430 1.00 90.06 889 GLN A C 1
ATOM 6861 O O . GLN A 1 889 ? 19.764 16.388 -27.303 1.00 90.06 889 GLN A O 1
ATOM 6866 N N . ASN A 1 890 ? 19.980 15.986 -29.495 1.00 92.88 890 ASN A N 1
ATOM 6867 C CA . ASN A 1 890 ? 19.565 14.587 -29.378 1.00 92.88 890 ASN A CA 1
ATOM 6868 C C . ASN A 1 890 ? 20.567 13.748 -28.562 1.00 92.88 890 ASN A C 1
ATOM 6870 O O . ASN A 1 890 ? 20.149 12.836 -27.841 1.00 92.88 890 ASN A O 1
ATOM 6874 N N . ALA A 1 891 ? 21.865 14.060 -28.627 1.00 91.56 891 ALA A N 1
ATOM 6875 C CA . ALA A 1 891 ? 22.897 13.414 -27.820 1.00 91.56 891 ALA A CA 1
ATOM 6876 C C . ALA A 1 891 ? 22.763 13.743 -26.326 1.00 91.56 891 ALA A C 1
ATOM 6878 O O . ALA A 1 891 ? 22.856 12.833 -25.497 1.00 91.56 891 ALA A O 1
ATOM 6879 N N . ASP A 1 892 ? 22.473 14.997 -25.972 1.00 91.75 892 ASP A N 1
ATOM 6880 C CA . ASP A 1 892 ? 22.211 15.414 -24.590 1.00 91.75 892 ASP A CA 1
ATOM 6881 C C . ASP A 1 892 ? 20.951 14.734 -24.033 1.00 91.75 892 ASP A C 1
ATOM 6883 O O . ASP A 1 892 ? 21.006 14.134 -22.954 1.00 91.75 892 ASP A O 1
ATOM 6887 N N . ILE A 1 893 ? 19.857 14.695 -24.809 1.00 92.88 893 ILE A N 1
ATOM 6888 C CA . ILE A 1 893 ? 18.620 13.988 -24.430 1.00 92.88 893 ILE A CA 1
ATOM 6889 C C . ILE A 1 893 ? 18.899 12.495 -24.219 1.00 92.88 893 ILE A C 1
ATOM 6891 O O . ILE A 1 893 ? 18.549 11.947 -23.171 1.00 92.88 893 ILE A O 1
ATOM 6895 N N . THR A 1 894 ? 19.577 11.842 -25.168 1.00 94.88 894 THR A N 1
ATOM 6896 C CA . THR A 1 894 ? 19.947 10.419 -25.067 1.00 94.88 894 THR A CA 1
ATOM 6897 C C . THR A 1 894 ? 20.815 10.164 -23.835 1.00 94.88 894 THR A C 1
ATOM 6899 O O . THR A 1 894 ? 20.577 9.213 -23.091 1.00 94.88 894 THR A O 1
ATOM 6902 N N . SER A 1 895 ? 21.791 11.038 -23.576 1.00 94.44 895 SER A N 1
ATOM 6903 C CA . SER A 1 895 ? 22.679 10.940 -22.417 1.00 94.44 895 SER A CA 1
ATOM 6904 C C . SER A 1 895 ? 21.912 11.107 -21.103 1.00 94.44 895 SER A C 1
ATOM 6906 O O . SER A 1 895 ? 22.147 10.350 -20.162 1.00 94.44 895 SER A O 1
ATOM 6908 N N . SER A 1 896 ? 20.964 12.046 -21.034 1.00 94.69 896 SER A N 1
ATOM 6909 C CA . SER A 1 896 ? 20.112 12.243 -19.855 1.00 94.69 896 SER A CA 1
ATOM 6910 C C . SER A 1 896 ? 19.245 11.012 -19.561 1.00 94.69 896 SER A C 1
ATOM 6912 O O . SER A 1 896 ? 19.194 10.552 -18.421 1.00 94.69 896 SER A O 1
ATOM 6914 N N . LEU A 1 897 ? 18.637 10.410 -20.590 1.00 96.50 897 LEU A N 1
ATOM 6915 C CA . LEU A 1 897 ? 17.810 9.210 -20.459 1.00 96.50 897 LEU A CA 1
ATOM 6916 C C . LEU A 1 897 ? 18.645 7.980 -20.087 1.00 96.50 897 LEU A C 1
ATOM 6918 O O . LEU A 1 897 ? 18.223 7.185 -19.252 1.00 96.50 897 LEU A O 1
ATOM 6922 N N . TYR A 1 898 ? 19.848 7.837 -20.642 1.00 96.31 898 TYR A N 1
ATOM 6923 C CA . TYR A 1 898 ? 20.759 6.749 -20.286 1.00 96.31 898 TYR A CA 1
ATOM 6924 C C . TYR A 1 898 ? 21.200 6.822 -18.815 1.00 96.31 898 TYR A C 1
ATOM 6926 O O . TYR A 1 898 ? 21.148 5.819 -18.101 1.00 96.31 898 TYR A O 1
ATOM 6934 N N . HIS A 1 899 ? 21.581 8.012 -18.335 1.00 95.19 899 HIS A N 1
ATOM 6935 C CA . HIS A 1 899 ? 21.959 8.221 -16.929 1.00 95.19 899 HIS A CA 1
ATOM 6936 C C . HIS A 1 899 ? 20.776 8.209 -15.963 1.00 95.19 899 HIS A C 1
ATOM 6938 O O . HIS A 1 899 ? 20.981 8.014 -14.765 1.00 95.19 899 HIS A O 1
ATOM 6944 N N . LEU A 1 900 ? 19.550 8.359 -16.468 1.00 96.06 900 LEU A N 1
ATOM 6945 C CA . LEU A 1 900 ? 18.340 8.046 -15.720 1.00 96.06 900 LEU A CA 1
ATOM 6946 C C . LEU A 1 900 ? 18.132 6.526 -15.617 1.00 96.06 900 LEU A C 1
ATOM 6948 O O . LEU A 1 900 ? 17.873 6.009 -14.534 1.00 96.06 900 LEU A O 1
ATOM 6952 N N . TRP A 1 901 ? 18.274 5.809 -16.733 1.00 97.19 901 TRP A N 1
ATOM 6953 C CA . TRP A 1 901 ? 18.038 4.367 -16.833 1.00 97.19 901 TRP A CA 1
ATOM 6954 C C . TRP A 1 901 ? 19.037 3.531 -16.024 1.00 97.19 901 TRP A C 1
ATOM 6956 O O . TRP A 1 901 ? 18.618 2.696 -15.224 1.00 97.19 901 TRP A O 1
ATOM 6966 N N . LEU A 1 902 ? 20.344 3.751 -16.196 1.00 95.12 902 LEU A N 1
ATOM 6967 C CA . LEU A 1 902 ? 21.379 2.852 -15.672 1.00 95.12 902 LEU A CA 1
ATOM 6968 C C . LEU A 1 902 ? 21.341 2.683 -14.136 1.00 95.12 902 LEU A C 1
ATOM 6970 O O . LEU A 1 902 ? 21.403 1.542 -13.669 1.00 95.12 902 LEU A O 1
ATOM 6974 N N . PRO A 1 903 ? 21.232 3.751 -13.317 1.00 94.62 903 PRO A N 1
ATOM 6975 C CA . PRO A 1 903 ? 21.128 3.594 -11.868 1.00 94.62 903 PRO A CA 1
ATOM 6976 C C . PRO A 1 903 ? 19.811 2.939 -11.444 1.00 94.62 903 PRO A C 1
ATOM 6978 O O . PRO A 1 903 ? 19.806 2.172 -10.486 1.00 94.62 903 PRO A O 1
ATOM 6981 N N . LEU A 1 904 ? 18.711 3.216 -12.154 1.00 95.19 904 LEU A N 1
ATOM 6982 C CA . LEU A 1 904 ? 17.400 2.642 -11.852 1.00 95.19 904 LEU A CA 1
ATOM 6983 C C . LEU A 1 904 ? 17.357 1.142 -12.160 1.00 95.19 904 LEU A C 1
ATOM 6985 O O . LEU A 1 904 ? 16.902 0.375 -11.319 1.00 95.19 904 LEU A O 1
ATOM 6989 N N . ASP A 1 905 ? 17.877 0.706 -13.310 1.00 94.94 905 ASP A N 1
ATOM 6990 C CA . ASP A 1 905 ? 17.936 -0.719 -13.671 1.00 94.94 905 ASP A CA 1
ATOM 6991 C C . ASP A 1 905 ? 18.795 -1.516 -12.674 1.00 94.94 905 ASP A C 1
ATOM 6993 O O . ASP A 1 905 ? 18.401 -2.599 -12.243 1.00 94.94 905 ASP A O 1
ATOM 6997 N N . ARG A 1 906 ? 19.910 -0.934 -12.203 1.00 93.31 906 ARG A N 1
ATOM 6998 C CA . ARG A 1 906 ? 20.737 -1.530 -11.140 1.00 93.31 906 ARG A CA 1
ATOM 6999 C C . ARG A 1 906 ? 20.015 -1.584 -9.795 1.00 93.31 906 ARG A C 1
ATOM 7001 O O . ARG A 1 906 ? 19.995 -2.641 -9.171 1.00 93.31 906 ARG A O 1
ATOM 7008 N N . ALA A 1 907 ? 19.406 -0.478 -9.361 1.00 90.31 907 ALA A N 1
ATOM 7009 C CA . ALA A 1 907 ? 18.689 -0.416 -8.086 1.00 90.31 907 ALA A CA 1
ATOM 7010 C C . ALA A 1 907 ? 17.529 -1.422 -8.042 1.00 90.31 907 ALA A C 1
ATOM 7012 O O . ALA A 1 907 ? 17.305 -2.070 -7.019 1.00 90.31 907 ALA A O 1
ATOM 7013 N N . LEU A 1 908 ? 16.828 -1.625 -9.165 1.00 90.94 908 LEU A N 1
ATOM 7014 C CA . LEU A 1 908 ? 15.721 -2.576 -9.241 1.00 90.94 908 LEU A CA 1
ATOM 7015 C C . LEU A 1 908 ? 16.122 -3.999 -8.860 1.00 90.94 908 LEU A C 1
ATOM 7017 O O . LEU A 1 908 ? 15.287 -4.692 -8.290 1.00 90.94 908 LEU A O 1
ATOM 7021 N N . LEU A 1 909 ? 17.360 -4.437 -9.109 1.00 88.88 909 LEU A N 1
ATOM 7022 C CA . LEU A 1 909 ? 17.809 -5.792 -8.764 1.00 88.88 909 LEU A CA 1
ATOM 7023 C C . LEU A 1 909 ? 17.726 -6.071 -7.252 1.00 88.88 909 LEU A C 1
ATOM 7025 O O . LEU A 1 909 ? 17.362 -7.185 -6.860 1.00 88.88 909 LEU A O 1
ATOM 7029 N N . GLU A 1 910 ? 17.976 -5.056 -6.421 1.00 86.94 910 GLU A N 1
ATOM 7030 C CA . GLU A 1 910 ? 18.071 -5.157 -4.957 1.00 86.94 910 GLU A CA 1
ATOM 7031 C C . GLU A 1 910 ? 16.753 -4.881 -4.203 1.00 86.94 910 GLU A C 1
ATOM 7033 O O . GLU A 1 910 ? 16.691 -5.052 -2.977 1.00 86.94 910 GLU A O 1
ATOM 7038 N N . HIS A 1 911 ? 15.698 -4.462 -4.909 1.00 87.50 911 HIS A N 1
ATOM 7039 C CA . HIS A 1 911 ? 14.390 -4.139 -4.325 1.00 87.50 911 HIS A CA 1
ATOM 7040 C C . HIS A 1 911 ? 13.403 -5.325 -4.331 1.00 87.50 911 HIS A C 1
ATOM 7042 O O . HIS A 1 911 ? 13.596 -6.343 -5.003 1.00 87.50 911 HIS A O 1
ATOM 7048 N N . THR A 1 912 ? 12.317 -5.182 -3.561 1.00 86.31 912 THR A N 1
ATOM 7049 C CA . THR A 1 912 ? 11.219 -6.156 -3.451 1.00 86.31 912 THR A CA 1
ATOM 7050 C C . THR A 1 912 ? 10.520 -6.389 -4.794 1.00 86.31 912 THR A C 1
ATOM 7052 O O . THR A 1 912 ? 10.437 -5.491 -5.631 1.00 86.31 912 THR A O 1
ATOM 7055 N N . GLU A 1 913 ? 9.956 -7.581 -4.986 1.00 87.06 913 GLU A N 1
ATOM 7056 C CA . GLU A 1 913 ? 9.275 -7.986 -6.224 1.00 87.06 913 GLU A CA 1
ATOM 7057 C C . GLU A 1 913 ? 8.118 -7.053 -6.616 1.00 87.06 913 GLU A C 1
ATOM 7059 O O . GLU A 1 913 ? 8.010 -6.650 -7.769 1.00 87.06 913 GLU A O 1
ATOM 7064 N N . SER A 1 914 ? 7.351 -6.559 -5.642 1.00 85.75 914 SER A N 1
ATOM 7065 C CA . SER A 1 914 ? 6.280 -5.580 -5.875 1.00 85.75 914 SER A CA 1
ATOM 7066 C C . SER A 1 914 ? 6.763 -4.250 -6.475 1.00 85.75 914 SER A C 1
ATOM 7068 O O . SER A 1 914 ? 6.047 -3.617 -7.259 1.00 85.75 914 SER A O 1
ATOM 7070 N N . VAL A 1 915 ? 7.970 -3.805 -6.109 1.00 91.06 915 VAL A N 1
ATOM 7071 C CA . VAL A 1 915 ? 8.610 -2.602 -6.662 1.00 91.06 915 VAL A CA 1
ATOM 7072 C C . VAL A 1 915 ? 9.129 -2.892 -8.067 1.00 91.06 915 VAL A C 1
ATOM 7074 O O . VAL A 1 915 ? 8.912 -2.079 -8.967 1.00 91.06 915 VAL A O 1
ATOM 7077 N N . LYS A 1 916 ? 9.738 -4.072 -8.271 1.00 92.31 916 LYS A N 1
ATOM 7078 C CA . LYS A 1 916 ? 10.195 -4.548 -9.585 1.00 92.31 916 LYS A CA 1
ATOM 7079 C C . LYS A 1 916 ? 9.049 -4.555 -10.593 1.00 92.31 916 LYS A C 1
ATOM 7081 O O . LYS A 1 916 ? 9.165 -3.904 -11.623 1.00 92.31 916 LYS A O 1
ATOM 7086 N N . GLU A 1 917 ? 7.927 -5.190 -10.266 1.00 92.31 917 GLU A N 1
ATOM 7087 C CA . GLU A 1 917 ? 6.737 -5.236 -11.128 1.00 92.31 917 GLU A CA 1
ATOM 7088 C C . GLU A 1 917 ? 6.210 -3.842 -11.495 1.00 92.31 917 GLU A C 1
ATOM 7090 O O . GLU A 1 917 ? 5.790 -3.612 -12.626 1.00 92.31 917 GLU A O 1
ATOM 7095 N N . THR A 1 918 ? 6.250 -2.897 -10.549 1.00 93.75 918 THR A N 1
ATOM 7096 C CA . THR A 1 918 ? 5.714 -1.544 -10.756 1.00 93.75 918 THR A CA 1
ATOM 7097 C C . THR A 1 918 ? 6.620 -0.696 -11.655 1.00 93.75 918 THR A C 1
ATOM 7099 O O . THR A 1 918 ? 6.122 0.035 -12.507 1.00 93.75 918 THR A O 1
ATOM 7102 N N . LEU A 1 919 ? 7.944 -0.766 -11.473 1.00 95.62 919 LEU A N 1
ATOM 7103 C CA . LEU A 1 919 ? 8.899 0.120 -12.153 1.00 95.62 919 LEU A CA 1
ATOM 7104 C C . LEU A 1 919 ? 9.514 -0.471 -13.426 1.00 95.62 919 LEU A C 1
ATOM 7106 O O . LEU A 1 919 ? 9.894 0.297 -14.311 1.00 95.62 919 LEU A O 1
ATOM 7110 N N . ARG A 1 920 ? 9.589 -1.802 -13.558 1.00 95.75 920 ARG A N 1
ATOM 7111 C CA . ARG A 1 920 ? 10.153 -2.474 -14.739 1.00 95.75 920 ARG A CA 1
ATOM 7112 C C . ARG A 1 920 ? 9.609 -1.953 -16.076 1.00 95.75 920 ARG A C 1
ATOM 7114 O O . ARG A 1 920 ? 10.442 -1.592 -16.905 1.00 95.75 920 ARG A O 1
ATOM 7121 N N . PRO A 1 921 ? 8.282 -1.838 -16.303 1.00 96.12 921 PRO A N 1
ATOM 7122 C CA . PRO A 1 921 ? 7.769 -1.397 -17.602 1.00 96.12 921 PRO A CA 1
ATOM 7123 C C . PRO A 1 921 ? 8.225 0.020 -17.961 1.00 96.12 921 PRO A C 1
ATOM 7125 O O . PRO A 1 921 ? 8.535 0.299 -19.118 1.00 96.12 921 PRO A O 1
ATOM 7128 N N . VAL A 1 922 ? 8.313 0.917 -16.976 1.00 96.19 922 VAL A N 1
ATOM 7129 C CA . VAL A 1 922 ? 8.735 2.299 -17.222 1.00 96.19 922 VAL A CA 1
ATOM 7130 C C . VAL A 1 922 ? 10.248 2.388 -17.415 1.00 96.19 922 VAL A C 1
ATOM 7132 O O . VAL A 1 922 ? 10.697 3.106 -18.303 1.00 96.19 922 VAL A O 1
ATOM 7135 N N . VAL A 1 923 ? 11.045 1.624 -16.661 1.00 96.56 923 VAL A N 1
ATOM 7136 C CA . VAL A 1 923 ? 12.507 1.562 -16.846 1.00 96.56 923 VAL A CA 1
ATOM 7137 C C . VAL A 1 923 ? 12.875 0.968 -18.209 1.00 96.56 923 VAL A C 1
ATOM 7139 O O . VAL A 1 923 ? 13.707 1.541 -18.915 1.00 96.56 923 VAL A O 1
ATOM 7142 N N . ASP A 1 924 ? 12.211 -0.108 -18.638 1.00 96.00 924 ASP A N 1
ATOM 7143 C CA . ASP A 1 924 ? 12.384 -0.666 -19.986 1.00 96.00 924 ASP A CA 1
ATOM 7144 C C . ASP A 1 924 ? 11.947 0.338 -21.068 1.00 96.00 924 ASP A C 1
ATOM 7146 O O . ASP A 1 924 ? 12.579 0.437 -22.126 1.00 96.00 924 ASP A O 1
ATOM 7150 N N . ARG A 1 925 ? 10.932 1.167 -20.787 1.00 96.69 925 ARG A N 1
ATOM 7151 C CA . ARG A 1 925 ? 10.537 2.255 -21.684 1.00 96.69 925 ARG A CA 1
ATOM 7152 C C . ARG A 1 925 ? 11.621 3.326 -21.820 1.00 96.69 925 ARG A C 1
ATOM 7154 O O . ARG A 1 925 ? 11.887 3.713 -22.956 1.00 96.69 925 ARG A O 1
ATOM 7161 N N . ILE A 1 926 ? 12.301 3.747 -20.744 1.00 97.06 926 ILE A N 1
ATOM 7162 C CA . ILE A 1 926 ? 13.454 4.673 -20.856 1.00 97.06 926 ILE A CA 1
ATOM 7163 C C . ILE A 1 926 ? 14.463 4.118 -21.868 1.00 97.06 926 ILE A C 1
ATOM 7165 O O . ILE A 1 926 ? 14.910 4.839 -22.763 1.00 97.06 926 ILE A O 1
ATOM 7169 N N . ARG A 1 927 ? 14.763 2.814 -21.759 1.00 95.81 927 ARG A N 1
ATOM 7170 C CA . ARG A 1 927 ? 15.676 2.121 -22.669 1.00 95.81 927 ARG A CA 1
ATOM 7171 C C . ARG A 1 927 ? 15.215 2.147 -24.114 1.00 95.81 927 ARG A C 1
ATOM 7173 O O . ARG A 1 927 ? 16.002 2.471 -25.001 1.00 95.81 927 ARG A O 1
ATOM 7180 N N . SER A 1 928 ? 13.946 1.836 -24.351 1.00 96.25 928 SER A N 1
ATOM 7181 C CA . SER A 1 928 ? 13.380 1.877 -25.700 1.00 96.25 928 SER A CA 1
ATOM 7182 C C . SER A 1 928 ? 13.475 3.272 -26.335 1.00 96.25 928 SER A C 1
ATOM 7184 O O . SER A 1 928 ? 13.831 3.380 -27.505 1.00 96.25 928 SER A O 1
ATOM 7186 N N . VAL A 1 929 ? 13.238 4.336 -25.558 1.00 96.00 929 VAL A N 1
ATOM 7187 C CA . VAL A 1 929 ? 13.202 5.718 -26.056 1.00 96.00 929 VAL A CA 1
ATOM 7188 C C . VAL A 1 929 ? 14.597 6.225 -26.398 1.00 96.00 929 VAL A C 1
ATOM 7190 O O . VAL A 1 929 ? 14.795 6.729 -27.500 1.00 96.00 929 VAL A O 1
ATOM 7193 N N . TYR A 1 930 ? 15.591 6.058 -25.517 1.00 94.75 930 TYR A N 1
ATOM 7194 C CA . TYR A 1 930 ? 16.936 6.554 -25.834 1.00 94.75 930 TYR A CA 1
ATOM 7195 C C . TYR A 1 930 ? 17.551 5.808 -27.031 1.00 94.75 930 TYR A C 1
ATOM 7197 O O . TYR A 1 930 ? 18.249 6.422 -27.835 1.00 94.75 930 TYR A O 1
ATOM 7205 N N . LEU A 1 931 ? 17.255 4.509 -27.199 1.00 93.88 931 LEU A N 1
ATOM 7206 C CA . LEU A 1 931 ? 17.668 3.751 -28.385 1.00 93.88 931 LEU A CA 1
ATOM 7207 C C . LEU A 1 931 ? 16.929 4.221 -29.644 1.00 93.88 931 LEU A C 1
ATOM 7209 O O . LEU A 1 931 ? 17.533 4.312 -30.708 1.00 93.88 931 LEU A O 1
ATOM 7213 N N . ALA A 1 932 ? 15.639 4.551 -29.546 1.00 94.50 932 ALA A N 1
ATOM 7214 C CA . ALA A 1 932 ? 14.878 5.089 -30.673 1.00 94.50 932 ALA A CA 1
ATOM 7215 C C . ALA A 1 932 ? 15.416 6.449 -31.158 1.00 94.50 932 ALA A C 1
ATOM 7217 O O . ALA A 1 932 ? 15.343 6.732 -32.353 1.00 94.50 932 ALA A O 1
ATOM 7218 N N . ILE A 1 933 ? 15.990 7.260 -30.260 1.00 93.69 933 ILE A N 1
ATOM 7219 C CA . ILE A 1 933 ? 16.631 8.538 -30.606 1.00 93.69 933 ILE A CA 1
ATOM 7220 C C . ILE A 1 933 ? 17.983 8.309 -31.300 1.00 93.69 933 ILE A C 1
ATOM 7222 O O . ILE A 1 933 ? 18.269 8.960 -32.306 1.00 93.69 933 ILE A O 1
ATOM 7226 N N . SER A 1 934 ? 18.812 7.384 -30.803 1.00 92.19 934 SER A N 1
ATOM 7227 C CA . SER A 1 934 ? 20.176 7.190 -31.317 1.00 92.19 934 SER A CA 1
ATOM 7228 C C . SER A 1 934 ? 20.268 6.290 -32.558 1.00 92.19 934 SER A C 1
ATOM 7230 O O . SER A 1 934 ? 21.105 6.531 -33.433 1.00 92.19 934 SER A O 1
ATOM 7232 N N . ASN A 1 935 ? 19.405 5.276 -32.682 1.00 93.12 935 ASN A N 1
ATOM 7233 C CA . ASN A 1 935 ? 19.460 4.285 -33.764 1.00 93.12 935 ASN A CA 1
ATOM 7234 C C . ASN A 1 935 ? 19.401 4.887 -35.182 1.00 93.12 935 ASN A C 1
ATOM 7236 O O . ASN A 1 935 ? 20.187 4.448 -36.026 1.00 93.12 935 ASN A O 1
ATOM 7240 N N . PRO A 1 936 ? 18.544 5.884 -35.492 1.00 94.00 936 PRO A N 1
ATOM 7241 C CA . PRO A 1 936 ? 18.502 6.484 -36.825 1.00 94.00 936 PRO A CA 1
ATOM 7242 C C . PRO A 1 936 ? 19.851 7.066 -37.263 1.00 94.00 936 PRO A C 1
ATOM 7244 O O . PRO A 1 936 ? 20.269 6.854 -38.400 1.00 94.00 936 PRO A O 1
ATOM 7247 N N . LEU A 1 937 ? 20.566 7.742 -36.358 1.00 93.38 937 LEU A N 1
ATOM 7248 C CA . LEU A 1 937 ? 21.883 8.310 -36.643 1.00 93.38 937 LEU A CA 1
ATOM 7249 C C . LEU A 1 937 ? 22.924 7.210 -36.889 1.00 93.38 937 LEU A C 1
ATOM 7251 O O . LEU A 1 937 ? 23.671 7.283 -37.863 1.00 93.38 937 LEU A O 1
ATOM 7255 N N . ILE A 1 938 ? 22.932 6.159 -36.063 1.00 92.75 938 ILE A N 1
ATOM 7256 C CA . ILE A 1 938 ? 23.836 5.007 -36.228 1.00 92.75 938 ILE A CA 1
ATOM 7257 C C . ILE A 1 938 ? 23.598 4.316 -37.580 1.00 92.75 938 ILE A C 1
ATOM 7259 O O . ILE A 1 938 ? 24.552 3.970 -38.280 1.00 92.75 938 ILE A O 1
ATOM 7263 N N . LEU A 1 939 ? 22.336 4.153 -37.990 1.00 92.50 939 LEU A N 1
ATOM 7264 C CA . LEU A 1 939 ? 21.983 3.577 -39.290 1.00 92.50 939 LEU A CA 1
ATOM 7265 C C . LEU A 1 939 ? 22.445 4.452 -40.461 1.00 92.50 939 LEU A C 1
ATOM 7267 O O . LEU A 1 939 ? 22.948 3.920 -41.453 1.00 92.50 939 LEU A O 1
ATOM 7271 N N . VAL A 1 940 ? 22.322 5.778 -40.351 1.00 94.25 940 VAL A N 1
ATOM 7272 C CA . VAL A 1 940 ? 22.829 6.705 -41.375 1.00 94.25 940 VAL A CA 1
ATOM 7273 C C . VAL A 1 940 ? 24.354 6.644 -41.467 1.00 94.25 940 VAL A C 1
ATOM 7275 O O . VAL A 1 940 ? 24.878 6.558 -42.575 1.00 94.25 940 VAL A O 1
ATOM 7278 N N . ILE A 1 941 ? 25.068 6.573 -40.338 1.00 94.38 941 ILE A N 1
ATOM 7279 C CA . ILE A 1 941 ? 26.530 6.388 -40.318 1.00 94.38 941 ILE A CA 1
ATOM 7280 C C . ILE A 1 941 ? 26.929 5.086 -41.026 1.00 94.38 941 ILE A C 1
ATOM 7282 O O . ILE A 1 941 ? 27.783 5.101 -41.913 1.00 94.38 941 ILE A O 1
ATOM 7286 N N . ARG A 1 942 ? 26.268 3.965 -40.706 1.00 93.81 942 ARG A N 1
ATOM 7287 C CA . ARG A 1 942 ? 26.507 2.670 -41.370 1.00 93.81 942 ARG A CA 1
ATOM 7288 C C . ARG A 1 942 ? 26.258 2.738 -42.878 1.00 93.81 942 ARG A C 1
ATOM 7290 O O . ARG A 1 942 ? 27.041 2.192 -43.662 1.00 93.81 942 ARG A O 1
ATOM 7297 N N . ARG A 1 943 ? 25.185 3.414 -43.297 1.00 92.31 943 ARG A N 1
ATOM 7298 C CA . ARG A 1 943 ? 24.851 3.599 -44.714 1.00 92.31 943 ARG A CA 1
ATOM 7299 C C . ARG A 1 943 ? 25.903 4.437 -45.434 1.00 92.31 943 ARG A C 1
ATOM 7301 O O . ARG A 1 943 ? 26.332 4.042 -46.513 1.00 92.31 943 ARG A O 1
ATOM 7308 N N . GLU A 1 944 ? 26.349 5.543 -44.844 1.00 93.06 944 GLU A N 1
ATOM 7309 C CA . GLU A 1 944 ? 27.394 6.383 -45.435 1.00 93.06 944 GLU A CA 1
ATOM 7310 C C . GLU A 1 944 ? 28.732 5.646 -45.546 1.00 93.06 944 GLU A C 1
ATOM 7312 O O . GLU A 1 944 ? 29.372 5.702 -46.594 1.00 93.06 944 GLU A O 1
ATOM 7317 N N . PHE A 1 945 ? 29.127 4.869 -44.533 1.00 93.50 945 PHE A N 1
ATOM 7318 C CA . PHE A 1 945 ? 30.346 4.056 -44.610 1.00 93.50 945 PHE A CA 1
ATOM 7319 C C . PHE A 1 945 ? 30.252 2.994 -45.708 1.00 93.50 945 PHE A C 1
ATOM 7321 O O . PHE A 1 945 ? 31.194 2.820 -46.479 1.00 93.50 945 PHE A O 1
ATOM 7328 N N . SER A 1 946 ? 29.098 2.336 -45.838 1.00 92.56 946 SER A N 1
ATOM 7329 C CA . SER A 1 946 ? 28.853 1.383 -46.927 1.00 92.56 946 SER A CA 1
ATOM 7330 C C . SER A 1 946 ? 28.934 2.073 -48.291 1.00 92.56 946 SER A C 1
ATOM 7332 O O . SER A 1 946 ? 29.630 1.598 -49.183 1.00 92.56 946 SER A O 1
ATOM 7334 N N . ASN A 1 947 ? 28.302 3.241 -48.446 1.00 91.81 947 ASN A N 1
ATOM 7335 C CA . ASN A 1 947 ? 28.351 4.025 -49.681 1.00 91.81 947 ASN A CA 1
ATOM 7336 C C . ASN A 1 947 ? 29.788 4.427 -50.049 1.00 91.81 947 ASN A C 1
ATOM 7338 O O . ASN A 1 947 ? 30.160 4.348 -51.219 1.00 91.81 947 ASN A O 1
ATOM 7342 N N . LEU A 1 948 ? 30.610 4.839 -49.079 1.00 92.62 948 LEU A N 1
ATOM 7343 C CA . LEU A 1 948 ? 32.022 5.154 -49.313 1.00 92.62 948 LEU A CA 1
ATOM 7344 C C . LEU A 1 948 ? 32.804 3.923 -49.772 1.00 92.62 948 LEU A C 1
ATOM 7346 O O . LEU A 1 948 ? 33.531 4.000 -50.760 1.00 92.62 948 LEU A O 1
ATOM 7350 N N . LEU A 1 949 ? 32.598 2.781 -49.115 1.00 93.69 949 LEU A N 1
ATOM 7351 C CA . LEU A 1 949 ? 33.261 1.524 -49.455 1.00 93.69 949 LEU A CA 1
ATOM 7352 C C . LEU A 1 949 ? 32.862 0.993 -50.839 1.00 93.69 949 LEU A C 1
ATOM 7354 O O . LEU A 1 949 ? 33.715 0.466 -51.547 1.00 93.69 949 LEU A O 1
ATOM 7358 N N . THR A 1 950 ? 31.623 1.210 -51.296 1.00 92.81 950 THR A N 1
ATOM 7359 C CA . THR A 1 950 ? 31.207 0.811 -52.659 1.00 92.81 950 THR A CA 1
ATOM 7360 C C . THR A 1 950 ? 31.983 1.533 -53.764 1.00 92.81 950 THR A C 1
ATOM 7362 O O . THR A 1 950 ? 32.116 1.006 -54.868 1.00 92.81 950 THR A O 1
ATOM 7365 N N . ARG A 1 951 ? 32.553 2.718 -53.481 1.00 91.25 951 ARG A N 1
ATOM 7366 C CA . ARG A 1 951 ? 33.390 3.456 -54.443 1.00 91.25 951 ARG A CA 1
ATOM 7367 C C . ARG A 1 951 ? 34.694 2.725 -54.766 1.00 91.25 951 ARG A C 1
ATOM 7369 O O . ARG A 1 951 ? 35.308 3.068 -55.771 1.00 91.25 951 ARG A O 1
ATOM 7376 N N . MET A 1 952 ? 35.079 1.721 -53.973 1.00 89.56 952 MET A N 1
ATOM 7377 C CA . MET A 1 952 ? 36.193 0.818 -54.271 1.00 89.56 952 MET A CA 1
ATOM 7378 C C . MET A 1 952 ? 36.060 0.226 -55.680 1.00 89.56 952 MET A C 1
ATOM 7380 O O . MET A 1 952 ? 37.009 0.275 -56.449 1.00 89.56 952 MET A O 1
ATOM 7384 N N . HIS A 1 953 ? 34.859 -0.192 -56.085 1.00 87.75 953 HIS A N 1
ATOM 7385 C CA . HIS A 1 953 ? 34.612 -0.787 -57.408 1.00 87.75 953 HIS A CA 1
ATOM 7386 C C . HIS A 1 953 ? 34.691 0.206 -58.579 1.00 87.75 953 HIS A C 1
ATOM 7388 O O . HIS A 1 953 ? 34.683 -0.196 -59.735 1.00 87.75 953 HIS A O 1
ATOM 7394 N N . ARG A 1 954 ? 34.800 1.514 -58.303 1.00 85.00 954 ARG A N 1
ATOM 7395 C CA . ARG A 1 954 ? 35.045 2.552 -59.323 1.00 85.00 954 ARG A CA 1
ATOM 7396 C C . ARG A 1 954 ? 36.535 2.819 -59.552 1.00 85.00 954 ARG A C 1
ATOM 7398 O O . ARG A 1 954 ? 36.878 3.636 -60.404 1.00 85.00 954 ARG A O 1
ATOM 7405 N N . VAL A 1 955 ? 37.412 2.215 -58.749 1.00 84.62 955 VAL A N 1
ATOM 7406 C CA . VAL A 1 955 ? 38.862 2.359 -58.877 1.00 84.62 955 VAL A CA 1
ATOM 7407 C C . VAL A 1 955 ? 39.374 1.325 -59.876 1.00 84.62 955 VAL A C 1
ATOM 7409 O O . VAL A 1 955 ? 39.162 0.129 -59.709 1.00 84.62 955 VAL A O 1
ATOM 7412 N N . ASP A 1 956 ? 40.112 1.782 -60.886 1.00 79.56 956 ASP A N 1
ATOM 7413 C CA . ASP A 1 956 ? 40.743 0.893 -61.863 1.00 79.56 956 ASP A CA 1
ATOM 7414 C C . ASP A 1 956 ? 41.936 0.148 -61.232 1.00 79.56 956 ASP A C 1
ATOM 7416 O O . ASP A 1 956 ? 43.070 0.629 -61.265 1.00 79.56 956 ASP A O 1
ATOM 7420 N N . TYR A 1 957 ? 41.704 -1.042 -60.670 1.00 83.69 957 TYR A N 1
ATOM 7421 C CA . TYR A 1 957 ? 42.760 -1.909 -60.110 1.00 83.69 957 TYR A CA 1
ATOM 7422 C C . TYR A 1 957 ? 43.563 -2.685 -61.169 1.00 83.69 957 TYR A C 1
ATOM 7424 O O . TYR A 1 957 ? 44.497 -3.415 -60.835 1.00 83.69 957 TYR A O 1
ATOM 7432 N N . HIS A 1 958 ? 43.220 -2.513 -62.446 1.00 76.38 958 HIS A N 1
ATOM 7433 C CA . HIS A 1 958 ? 43.882 -3.165 -63.572 1.00 76.38 958 HIS A CA 1
ATOM 7434 C C . HIS A 1 958 ? 45.025 -2.336 -64.173 1.00 76.38 958 HIS A C 1
ATOM 7436 O O . HIS A 1 958 ? 45.993 -2.909 -64.665 1.00 76.38 958 HIS A O 1
ATOM 7442 N N . LYS A 1 959 ? 44.945 -0.998 -64.114 1.00 73.75 959 LYS A N 1
ATOM 7443 C CA . LYS A 1 959 ? 45.955 -0.105 -64.704 1.00 73.75 959 LYS A CA 1
ATOM 7444 C C . LYS A 1 959 ? 47.291 -0.236 -63.965 1.00 73.75 959 LYS A C 1
ATOM 7446 O O . LYS A 1 959 ? 47.349 -0.047 -62.750 1.00 73.75 959 LYS A O 1
ATOM 7451 N N . GLU A 1 960 ? 48.363 -0.534 -64.697 1.00 57.78 960 GLU A N 1
ATOM 7452 C CA . GLU A 1 960 ? 49.732 -0.353 -64.207 1.00 57.78 960 GLU A CA 1
ATOM 7453 C C . GLU A 1 960 ? 49.983 1.149 -64.018 1.00 57.78 960 GLU A C 1
ATOM 7455 O O . GLU A 1 960 ? 49.527 1.979 -64.805 1.00 57.78 960 GLU A O 1
ATOM 7460 N N . SER A 1 961 ? 50.618 1.537 -62.915 1.00 53.44 961 SER A N 1
ATOM 7461 C CA . SER A 1 961 ? 50.810 2.950 -62.602 1.00 53.44 961 SER A CA 1
ATOM 7462 C C . SER A 1 961 ? 51.836 3.585 -63.550 1.00 53.44 961 SER A C 1
ATOM 7464 O O . SER A 1 961 ? 53.033 3.407 -63.344 1.00 53.44 961 SER A O 1
ATOM 7466 N N . ASP A 1 962 ? 51.391 4.422 -64.490 1.00 44.41 962 ASP A N 1
ATOM 7467 C CA . ASP A 1 962 ? 52.255 5.306 -65.306 1.00 44.41 962 ASP A CA 1
ATOM 7468 C C . ASP A 1 962 ? 52.902 6.461 -64.494 1.00 44.41 962 ASP A C 1
ATOM 7470 O O . ASP A 1 962 ? 53.507 7.386 -65.040 1.00 44.41 962 ASP A O 1
ATOM 7474 N N . ALA A 1 963 ? 52.782 6.451 -63.162 1.00 48.00 963 ALA A N 1
ATOM 7475 C CA . ALA A 1 963 ? 53.259 7.522 -62.297 1.00 48.00 963 ALA A CA 1
ATOM 7476 C C . ALA A 1 963 ? 54.763 7.383 -62.002 1.00 48.00 963 ALA A C 1
ATOM 7478 O O . ALA A 1 963 ? 55.183 6.757 -61.027 1.00 48.00 963 ALA A O 1
ATOM 7479 N N . VAL A 1 964 ? 55.581 8.027 -62.836 1.00 40.94 964 VAL A N 1
ATOM 7480 C CA . VAL A 1 964 ? 57.016 8.253 -62.612 1.00 40.94 964 VAL A CA 1
ATOM 7481 C C . VAL A 1 964 ? 57.200 9.214 -61.426 1.00 40.94 964 VAL A C 1
ATOM 7483 O O . VAL A 1 964 ? 57.298 10.428 -61.590 1.00 40.94 964 VAL A O 1
ATOM 7486 N N . GLY A 1 965 ? 57.210 8.680 -60.204 1.00 50.25 965 GLY A N 1
ATOM 7487 C CA . GLY A 1 965 ? 57.478 9.457 -58.995 1.00 50.25 965 GLY A CA 1
ATOM 7488 C C . GLY A 1 965 ? 57.538 8.595 -57.724 1.00 50.25 965 GLY A C 1
ATOM 7489 O O . GLY A 1 965 ? 56.557 7.910 -57.431 1.00 50.25 965 GLY A O 1
ATOM 7490 N N . PRO A 1 966 ? 58.605 8.674 -56.897 1.00 45.19 966 PRO A N 1
ATOM 7491 C CA . PRO A 1 966 ? 58.748 7.898 -55.651 1.00 45.19 966 PRO A CA 1
ATOM 7492 C C . PRO A 1 966 ? 57.669 8.164 -54.582 1.00 45.19 966 PRO A C 1
ATOM 7494 O O . PRO A 1 966 ? 57.643 7.493 -53.559 1.00 45.19 966 PRO A O 1
ATOM 7497 N N . MET A 1 967 ? 56.795 9.153 -54.802 1.00 45.72 967 MET A N 1
ATOM 7498 C CA . MET A 1 967 ? 55.749 9.605 -53.874 1.00 45.72 967 MET A CA 1
ATOM 7499 C C . MET A 1 967 ? 54.339 9.076 -54.202 1.00 45.72 967 MET A C 1
ATOM 7501 O O . MET A 1 967 ? 53.413 9.339 -53.441 1.00 45.72 967 MET A O 1
ATOM 7505 N N . SER A 1 968 ? 54.143 8.355 -55.316 1.00 48.78 968 SER A N 1
ATOM 7506 C CA . SER A 1 968 ? 52.811 7.872 -55.739 1.00 48.78 968 SER A CA 1
ATOM 7507 C C . SER A 1 968 ? 52.572 6.377 -55.496 1.00 48.78 968 SER A C 1
ATOM 7509 O O . SER A 1 968 ? 51.429 5.924 -55.558 1.00 48.78 968 SER A O 1
ATOM 7511 N N . VAL A 1 969 ? 53.622 5.598 -55.222 1.00 47.78 969 VAL A N 1
ATOM 7512 C CA . VAL A 1 969 ? 53.522 4.162 -54.924 1.00 47.78 969 VAL A CA 1
ATOM 7513 C C . VAL A 1 969 ? 53.376 4.013 -53.411 1.00 47.78 969 VAL A C 1
ATOM 7515 O O . VAL A 1 969 ? 54.363 3.965 -52.687 1.00 47.78 969 VAL A O 1
ATOM 7518 N N . GLY A 1 970 ? 52.134 4.019 -52.921 1.00 55.53 970 GLY A N 1
ATOM 7519 C CA . GLY A 1 970 ? 51.834 3.810 -51.499 1.00 55.53 970 GLY A CA 1
ATOM 7520 C C . GLY A 1 970 ? 50.760 4.715 -50.897 1.00 55.53 970 GLY A C 1
ATOM 7521 O O . GLY A 1 970 ? 50.377 4.480 -49.754 1.00 55.53 970 GLY A O 1
ATOM 7522 N N . SER A 1 971 ? 50.235 5.707 -51.622 1.00 66.31 971 SER A N 1
ATOM 7523 C CA . SER A 1 971 ? 49.129 6.536 -51.125 1.00 66.31 971 SER A CA 1
ATOM 7524 C C . SER A 1 971 ? 47.801 5.768 -51.116 1.00 66.31 971 SER A C 1
ATOM 7526 O O . SER A 1 971 ? 47.491 5.022 -52.047 1.00 66.31 971 SER A O 1
ATOM 7528 N N . ALA A 1 972 ? 47.020 5.947 -50.046 1.00 78.50 972 ALA A N 1
ATOM 7529 C CA . ALA A 1 972 ? 45.683 5.375 -49.928 1.00 78.50 972 ALA A CA 1
ATOM 7530 C C . ALA A 1 972 ? 44.736 5.964 -50.989 1.00 78.50 972 ALA A C 1
ATOM 7532 O O . ALA A 1 972 ? 44.872 7.119 -51.404 1.00 78.50 972 ALA A O 1
ATOM 7533 N N . SER A 1 973 ? 43.761 5.172 -51.423 1.00 88.06 973 SER A N 1
ATOM 7534 C CA . SER A 1 973 ? 42.727 5.594 -52.367 1.00 88.06 973 SER A CA 1
ATOM 7535 C C . SER A 1 973 ? 41.853 6.718 -51.795 1.00 88.06 973 SER A C 1
ATOM 7537 O O . SER A 1 973 ? 41.622 6.794 -50.591 1.00 88.06 973 SER A O 1
ATOM 7539 N N . THR A 1 974 ? 41.277 7.556 -52.662 1.00 88.56 974 THR A N 1
ATOM 7540 C CA . THR A 1 974 ? 40.444 8.709 -52.256 1.00 88.56 974 THR A CA 1
ATOM 7541 C C . THR A 1 974 ? 39.222 8.319 -51.419 1.00 88.56 974 THR A C 1
ATOM 7543 O O . THR A 1 974 ? 38.856 9.016 -50.481 1.00 88.56 974 THR A O 1
ATOM 7546 N N . TYR A 1 975 ? 38.597 7.171 -51.695 1.00 92.62 975 TYR A N 1
ATOM 7547 C CA . TYR A 1 975 ? 37.490 6.685 -50.864 1.00 92.62 975 TYR A CA 1
ATOM 7548 C C . TYR A 1 975 ? 37.950 6.289 -49.448 1.00 92.62 975 TYR A C 1
ATOM 7550 O O . TYR A 1 975 ? 37.162 6.357 -48.508 1.00 92.62 975 TYR A O 1
ATOM 7558 N N . MET A 1 976 ? 39.215 5.881 -49.289 1.00 92.31 976 MET A N 1
ATOM 7559 C CA . MET A 1 976 ? 39.796 5.492 -48.005 1.00 92.31 976 MET A CA 1
ATOM 7560 C C . MET A 1 976 ? 40.189 6.718 -47.178 1.00 92.31 976 MET A C 1
ATOM 7562 O O . MET A 1 976 ? 39.997 6.719 -45.961 1.00 92.31 976 MET A O 1
ATOM 7566 N N . THR A 1 977 ? 40.669 7.784 -47.826 1.00 90.88 977 THR A N 1
ATOM 7567 C CA . THR A 1 977 ? 40.861 9.082 -47.162 1.00 90.88 977 THR A CA 1
ATOM 7568 C C . THR A 1 977 ? 39.519 9.652 -46.699 1.00 90.88 977 THR A C 1
ATOM 7570 O O . THR A 1 977 ? 39.385 9.968 -45.522 1.00 90.88 977 THR A O 1
ATOM 7573 N N . ASP A 1 978 ? 38.488 9.633 -47.557 1.00 91.31 978 ASP A N 1
ATOM 7574 C CA . ASP A 1 978 ? 37.128 10.066 -47.194 1.00 91.31 978 ASP A CA 1
ATOM 7575 C C . ASP A 1 978 ? 36.556 9.250 -46.017 1.00 91.31 978 ASP A C 1
ATOM 7577 O O . ASP A 1 978 ? 35.936 9.801 -45.107 1.00 91.31 978 ASP A O 1
ATOM 7581 N N . LEU A 1 979 ? 36.755 7.924 -46.016 1.00 93.56 979 LEU A N 1
ATOM 7582 C CA . LEU A 1 979 ? 36.312 7.048 -44.927 1.00 93.56 979 LEU A CA 1
ATOM 7583 C C . LEU A 1 979 ? 37.059 7.338 -43.623 1.00 93.56 979 LEU A C 1
ATOM 7585 O O . LEU A 1 979 ? 36.437 7.354 -42.562 1.00 93.56 979 LEU A O 1
ATOM 7589 N N . THR A 1 980 ? 38.368 7.583 -43.695 1.00 92.81 980 THR A N 1
ATOM 7590 C CA . THR A 1 980 ? 39.193 7.931 -42.529 1.00 92.81 980 THR A CA 1
ATOM 7591 C C . THR A 1 980 ? 38.736 9.256 -41.918 1.00 92.81 980 THR A C 1
ATOM 7593 O O . THR A 1 980 ? 38.535 9.329 -40.705 1.00 92.81 980 THR A O 1
ATOM 7596 N N . ASP A 1 981 ? 38.459 10.263 -42.749 1.00 91.50 981 ASP A N 1
ATOM 7597 C CA . ASP A 1 981 ? 37.935 11.559 -42.308 1.00 91.50 981 ASP A CA 1
ATOM 7598 C C . ASP A 1 981 ? 36.543 11.418 -41.671 1.00 91.50 981 ASP A C 1
ATOM 7600 O O . ASP A 1 981 ? 36.250 12.030 -40.641 1.00 91.50 981 ASP A O 1
ATOM 7604 N N . LYS A 1 982 ? 35.675 10.565 -42.233 1.00 92.19 982 LYS A N 1
ATOM 7605 C CA . LYS A 1 982 ? 34.354 10.287 -41.646 1.00 92.19 982 LYS A CA 1
ATOM 7606 C C . LYS A 1 982 ? 34.427 9.476 -40.355 1.00 92.19 982 LYS A C 1
ATOM 7608 O O . LYS A 1 982 ? 33.643 9.744 -39.446 1.00 92.19 982 LYS A O 1
ATOM 7613 N N . LEU A 1 983 ? 35.359 8.532 -40.232 1.00 93.38 983 LEU A N 1
ATOM 7614 C CA . LEU A 1 983 ? 35.628 7.832 -38.974 1.00 93.38 983 LEU A CA 1
ATOM 7615 C C . LEU A 1 983 ? 36.101 8.809 -37.893 1.00 93.38 983 LEU A C 1
ATOM 7617 O O . LEU A 1 983 ? 35.625 8.724 -36.761 1.00 93.38 983 LEU A O 1
ATOM 7621 N N . ALA A 1 984 ? 36.976 9.758 -38.240 1.00 91.69 984 ALA A N 1
ATOM 7622 C CA . ALA A 1 984 ? 37.414 10.811 -37.328 1.00 91.69 984 ALA A CA 1
ATOM 7623 C C . ALA A 1 984 ? 36.242 11.707 -36.891 1.00 91.69 984 ALA A C 1
ATOM 7625 O O . ALA A 1 984 ? 36.039 11.872 -35.693 1.00 91.69 984 ALA A O 1
ATOM 7626 N N . LEU A 1 985 ? 35.400 12.173 -37.824 1.00 91.69 985 LEU A N 1
ATOM 7627 C CA . LEU A 1 985 ? 34.184 12.943 -37.515 1.00 91.69 985 LEU A CA 1
ATOM 7628 C C . LEU A 1 985 ? 33.256 12.200 -36.539 1.00 91.69 985 LEU A C 1
ATOM 7630 O O . LEU A 1 985 ? 32.788 12.770 -35.554 1.00 91.69 985 LEU A O 1
ATOM 7634 N N . VAL A 1 986 ? 32.985 10.916 -36.795 1.00 93.44 986 VAL A N 1
ATOM 7635 C CA . VAL A 1 986 ? 32.118 10.115 -35.919 1.00 93.44 986 VAL A CA 1
ATOM 7636 C C . VAL A 1 986 ? 32.739 9.957 -34.532 1.00 93.44 986 VAL A C 1
ATOM 7638 O O . VAL A 1 986 ? 32.017 10.019 -33.543 1.00 93.44 986 VAL A O 1
ATOM 7641 N N . LYS A 1 987 ? 34.059 9.765 -34.447 1.00 92.19 987 LYS A N 1
ATOM 7642 C CA . LYS A 1 987 ? 34.790 9.586 -33.186 1.00 92.19 987 LYS A CA 1
ATOM 7643 C C . LYS A 1 987 ? 34.848 10.873 -32.360 1.00 92.19 987 LYS A C 1
ATOM 7645 O O . LYS A 1 987 ? 34.486 10.851 -31.190 1.00 92.19 987 LYS A O 1
ATOM 7650 N N . ASP A 1 988 ? 35.334 11.954 -32.966 1.00 89.88 988 ASP A N 1
ATOM 7651 C CA . ASP A 1 988 ? 35.721 13.191 -32.280 1.00 89.88 988 ASP A CA 1
ATOM 7652 C C . ASP A 1 988 ? 34.531 14.129 -32.026 1.00 89.88 988 ASP A C 1
ATOM 7654 O O . ASP A 1 988 ? 34.515 14.808 -31.005 1.00 89.88 988 ASP A O 1
ATOM 7658 N N . GLU A 1 989 ? 33.518 14.135 -32.899 1.00 89.56 989 GLU A N 1
ATOM 7659 C CA . GLU A 1 989 ? 32.375 15.058 -32.799 1.00 89.56 989 GLU A CA 1
ATOM 7660 C C . GLU A 1 989 ? 31.084 14.325 -32.409 1.00 89.56 989 GLU A C 1
ATOM 7662 O O . GLU A 1 989 ? 30.441 14.653 -31.412 1.00 89.56 989 GLU A O 1
ATOM 7667 N N . ILE A 1 990 ? 30.698 13.289 -33.165 1.00 91.00 990 ILE A N 1
ATOM 7668 C CA . ILE A 1 990 ? 29.373 12.674 -33.001 1.00 91.00 990 ILE A CA 1
ATOM 7669 C C . ILE A 1 990 ? 29.314 11.809 -31.743 1.00 91.00 990 ILE A C 1
ATOM 7671 O O . ILE A 1 990 ? 28.548 12.119 -30.839 1.00 91.00 990 ILE A O 1
ATOM 7675 N N . PHE A 1 991 ? 30.091 10.729 -31.644 1.00 91.81 991 PHE A N 1
ATOM 7676 C CA . PHE A 1 991 ? 30.040 9.827 -30.486 1.00 91.81 991 PHE A CA 1
ATOM 7677 C C . PHE A 1 991 ? 30.585 10.487 -29.217 1.00 91.81 991 PHE A C 1
ATOM 7679 O O . PHE A 1 991 ? 30.060 10.217 -28.139 1.00 91.81 991 PHE A O 1
ATOM 7686 N N . ALA A 1 992 ? 31.540 11.415 -29.336 1.00 88.25 992 ALA A N 1
ATOM 7687 C CA . ALA A 1 992 ? 32.024 12.215 -28.210 1.00 88.25 992 ALA A CA 1
ATOM 7688 C C . ALA A 1 992 ? 30.921 13.069 -27.552 1.00 88.25 992 ALA A C 1
ATOM 7690 O O . ALA A 1 992 ? 30.969 13.306 -26.342 1.00 88.25 992 ALA A O 1
ATOM 7691 N N . SER A 1 993 ? 29.902 13.492 -28.314 1.00 87.94 993 SER A N 1
ATOM 7692 C CA . SER A 1 993 ? 28.748 14.216 -27.764 1.00 87.94 993 SER A CA 1
ATOM 7693 C C . SER A 1 993 ? 27.841 13.339 -26.882 1.00 87.94 993 SER A C 1
ATOM 7695 O O . SER A 1 993 ? 27.179 13.853 -25.980 1.00 87.94 993 SER A O 1
ATOM 7697 N N . TYR A 1 994 ? 27.854 12.010 -27.062 1.00 91.12 994 TYR A N 1
ATOM 7698 C CA . TYR A 1 994 ? 27.078 11.073 -26.246 1.00 91.12 994 TYR A CA 1
ATOM 7699 C C . TYR A 1 994 ? 27.854 10.677 -24.987 1.00 91.12 994 TYR A C 1
ATOM 7701 O O . TYR A 1 994 ? 28.774 9.857 -25.004 1.00 91.12 994 TYR A O 1
ATOM 7709 N N . ARG A 1 995 ? 27.425 11.180 -23.831 1.00 89.56 995 ARG A N 1
ATOM 7710 C CA . ARG A 1 995 ? 28.048 10.877 -22.534 1.00 89.56 995 ARG A CA 1
ATOM 7711 C C . ARG A 1 995 ? 27.503 9.577 -21.943 1.00 89.56 995 ARG A C 1
ATOM 7713 O O . ARG A 1 995 ? 26.990 9.590 -20.836 1.00 89.56 995 ARG A O 1
ATOM 7720 N N . ILE A 1 996 ? 27.598 8.452 -22.649 1.00 88.75 996 ILE A N 1
ATOM 7721 C CA . ILE A 1 996 ? 26.892 7.191 -22.313 1.00 88.75 996 ILE A CA 1
ATOM 7722 C C . ILE A 1 996 ? 27.796 6.048 -21.806 1.00 88.75 996 ILE A C 1
ATOM 7724 O O . ILE A 1 996 ? 27.365 4.903 -21.694 1.00 88.75 996 ILE A O 1
ATOM 7728 N N . GLY A 1 997 ? 29.055 6.329 -21.457 1.00 86.19 997 GLY A N 1
ATOM 7729 C CA . GLY A 1 997 ? 29.945 5.363 -20.797 1.00 86.19 997 GLY A CA 1
ATOM 7730 C C . GLY A 1 997 ? 30.144 4.054 -21.582 1.00 86.19 997 GLY A C 1
ATOM 7731 O O . GLY A 1 997 ? 30.653 4.067 -22.698 1.00 86.19 997 GLY A O 1
ATOM 7732 N N . GLU A 1 998 ? 29.770 2.914 -20.985 1.00 85.12 998 GLU A N 1
ATOM 7733 C CA . GLU A 1 998 ? 29.910 1.570 -21.578 1.00 85.12 998 GLU A CA 1
ATOM 7734 C C . GLU A 1 998 ? 29.191 1.393 -22.910 1.00 85.12 998 GLU A C 1
ATOM 7736 O O . GLU A 1 998 ? 29.776 0.840 -23.839 1.00 85.12 998 GLU A O 1
ATOM 7741 N N . LEU A 1 999 ? 27.983 1.936 -23.038 1.00 89.00 999 LEU A N 1
ATOM 7742 C CA . LEU A 1 999 ? 27.196 1.814 -24.260 1.00 89.00 999 LEU A CA 1
ATOM 7743 C C . LEU A 1 999 ? 27.905 2.453 -25.467 1.00 89.00 999 LEU A C 1
ATOM 7745 O O . LEU A 1 999 ? 27.854 1.926 -26.574 1.00 89.00 999 LEU A O 1
ATOM 7749 N N . GLY A 1 1000 ? 28.643 3.547 -25.248 1.00 89.81 1000 GLY A N 1
ATOM 7750 C CA . GLY A 1 1000 ? 29.438 4.188 -26.299 1.00 89.81 1000 GLY A CA 1
ATOM 7751 C C . GLY A 1 1000 ? 30.590 3.305 -26.788 1.00 89.81 1000 GLY A C 1
ATOM 7752 O O . GLY A 1 1000 ? 30.892 3.284 -27.980 1.00 89.81 1000 GLY A O 1
ATOM 7753 N N . ARG A 1 1001 ? 31.193 2.509 -25.891 1.00 91.25 1001 ARG A N 1
ATOM 7754 C CA . ARG A 1 1001 ? 32.219 1.519 -26.259 1.00 91.25 1001 ARG A CA 1
ATOM 7755 C C . ARG A 1 1001 ? 31.626 0.398 -27.109 1.00 91.25 1001 ARG A C 1
ATOM 7757 O O . ARG A 1 1001 ? 32.251 -0.019 -28.081 1.00 91.25 1001 ARG A O 1
ATOM 7764 N N . GLU A 1 1002 ? 30.422 -0.062 -26.778 1.00 91.75 1002 GLU A N 1
ATOM 7765 C CA . GLU A 1 1002 ? 29.710 -1.070 -27.571 1.00 91.75 1002 GLU A CA 1
ATOM 7766 C C . GLU A 1 1002 ? 29.379 -0.557 -28.976 1.00 91.75 1002 GLU A C 1
ATOM 7768 O O . GLU A 1 1002 ? 29.664 -1.250 -29.951 1.00 91.75 1002 GLU A O 1
ATOM 7773 N N . TRP A 1 1003 ? 28.863 0.672 -29.097 1.00 92.75 1003 TRP A N 1
ATOM 7774 C CA . TRP A 1 1003 ? 28.569 1.293 -30.396 1.00 92.75 1003 TRP A CA 1
ATOM 7775 C C . TRP A 1 1003 ? 29.821 1.454 -31.258 1.00 92.75 1003 TRP A C 1
ATOM 7777 O O . TRP A 1 1003 ? 29.789 1.160 -32.453 1.00 92.75 1003 TRP A O 1
ATOM 7787 N N . ALA A 1 1004 ? 30.936 1.876 -30.656 1.00 92.19 1004 ALA A N 1
ATOM 7788 C CA . ALA A 1 1004 ? 32.208 1.997 -31.357 1.00 92.19 1004 ALA A CA 1
ATOM 7789 C C . ALA A 1 1004 ? 32.725 0.634 -31.852 1.00 92.19 1004 ALA A C 1
ATOM 7791 O O . ALA A 1 1004 ? 33.133 0.508 -33.008 1.00 92.19 1004 ALA A O 1
ATOM 7792 N N . LEU A 1 1005 ? 32.673 -0.411 -31.017 1.00 93.19 1005 LEU A N 1
ATOM 7793 C CA . LEU A 1 1005 ? 33.077 -1.765 -31.424 1.00 93.19 1005 LEU A CA 1
ATOM 7794 C C . LEU A 1 1005 ? 32.207 -2.316 -32.551 1.00 93.19 1005 LEU A C 1
ATOM 7796 O O . LEU A 1 1005 ? 32.723 -2.897 -33.504 1.00 93.19 1005 LEU A O 1
ATOM 7800 N N . ASP A 1 1006 ? 30.898 -2.148 -32.431 1.00 93.12 1006 ASP A N 1
ATOM 7801 C CA . ASP A 1 1006 ? 29.919 -2.626 -33.397 1.00 93.12 1006 ASP A CA 1
ATOM 7802 C C . ASP A 1 1006 ? 30.076 -1.920 -34.756 1.00 93.12 1006 ASP A C 1
ATOM 7804 O O . ASP A 1 1006 ? 30.160 -2.582 -35.794 1.00 93.12 1006 ASP A O 1
ATOM 7808 N N . LEU A 1 1007 ? 30.256 -0.594 -34.761 1.00 94.12 1007 LEU A N 1
ATOM 7809 C CA . LEU A 1 1007 ? 30.531 0.156 -35.987 1.00 94.12 1007 LEU A CA 1
ATOM 7810 C C . LEU A 1 1007 ? 31.884 -0.224 -36.610 1.00 94.12 1007 LEU A C 1
ATOM 7812 O O . LEU A 1 1007 ? 31.972 -0.379 -37.830 1.00 94.12 1007 LEU A O 1
ATOM 7816 N N . ALA A 1 1008 ? 32.930 -0.422 -35.804 1.00 93.69 1008 ALA A N 1
ATOM 7817 C CA . ALA A 1 1008 ? 34.241 -0.855 -36.292 1.00 93.69 1008 ALA A CA 1
ATOM 7818 C C . ALA A 1 1008 ? 34.181 -2.249 -36.943 1.00 93.69 1008 ALA A C 1
ATOM 7820 O O . ALA A 1 1008 ? 34.679 -2.430 -38.058 1.00 93.69 1008 ALA A O 1
ATOM 7821 N N . ARG A 1 1009 ? 33.508 -3.214 -36.296 1.00 93.00 1009 ARG A N 1
ATOM 7822 C CA . ARG A 1 1009 ? 33.275 -4.562 -36.845 1.00 93.00 1009 ARG A CA 1
ATOM 7823 C C . ARG A 1 1009 ? 32.494 -4.501 -38.154 1.00 93.00 1009 ARG A C 1
ATOM 7825 O O . ARG A 1 1009 ? 32.904 -5.132 -39.127 1.00 93.00 1009 ARG A O 1
ATOM 7832 N N . PHE A 1 1010 ? 31.424 -3.707 -38.200 1.00 93.56 1010 PHE A N 1
ATOM 7833 C CA . PHE A 1 1010 ? 30.630 -3.496 -39.409 1.00 93.56 1010 PHE A CA 1
ATOM 7834 C C . PHE A 1 1010 ? 31.464 -2.905 -40.557 1.00 93.56 1010 PHE A C 1
ATOM 7836 O O . PHE A 1 1010 ? 31.384 -3.385 -41.688 1.00 93.56 1010 PHE A O 1
ATOM 7843 N N . THR A 1 1011 ? 32.291 -1.897 -40.268 1.00 93.94 1011 THR A N 1
ATOM 7844 C CA . THR A 1 1011 ? 33.137 -1.217 -41.266 1.00 93.94 1011 THR A CA 1
ATOM 7845 C C . THR A 1 1011 ? 34.158 -2.179 -41.867 1.00 93.94 1011 THR A C 1
ATOM 7847 O O . THR A 1 1011 ? 34.285 -2.266 -43.086 1.00 93.94 1011 THR A O 1
ATOM 7850 N N . ILE A 1 1012 ? 34.841 -2.951 -41.018 1.00 93.31 1012 ILE A N 1
ATOM 7851 C CA . ILE A 1 1012 ? 35.816 -3.960 -41.441 1.00 93.31 1012 ILE A CA 1
ATOM 7852 C C . ILE A 1 1012 ? 35.159 -5.066 -42.264 1.00 93.31 1012 ILE A C 1
ATOM 7854 O O . ILE A 1 1012 ? 35.656 -5.410 -43.334 1.00 93.31 1012 ILE A O 1
ATOM 7858 N N . GLN A 1 1013 ? 34.048 -5.619 -41.779 1.00 92.38 1013 GLN A N 1
ATOM 7859 C CA . GLN A 1 1013 ? 33.348 -6.689 -42.480 1.00 92.38 1013 GLN A CA 1
ATOM 7860 C C . GLN A 1 1013 ? 32.886 -6.214 -43.861 1.00 92.38 1013 GLN A C 1
ATOM 7862 O O . GLN A 1 1013 ? 33.117 -6.899 -44.854 1.00 92.38 1013 GLN A O 1
ATOM 7867 N N . THR A 1 1014 ? 32.302 -5.018 -43.936 1.00 93.44 1014 THR A N 1
ATOM 7868 C CA . THR A 1 1014 ? 31.836 -4.430 -45.198 1.00 93.44 1014 THR A CA 1
ATOM 7869 C C . THR A 1 1014 ? 33.002 -4.155 -46.150 1.00 93.44 1014 THR A C 1
ATOM 7871 O O . THR A 1 1014 ? 32.896 -4.457 -47.338 1.00 93.44 1014 THR A O 1
ATOM 7874 N N . PHE A 1 1015 ? 34.143 -3.668 -45.644 1.00 94.50 1015 PHE A N 1
ATOM 7875 C CA . PHE A 1 1015 ? 35.353 -3.489 -46.452 1.00 94.50 1015 PHE A CA 1
ATOM 7876 C C . PHE A 1 1015 ? 35.847 -4.818 -47.024 1.00 94.50 1015 PHE A C 1
ATOM 7878 O O . PHE A 1 1015 ? 36.077 -4.899 -48.225 1.00 94.50 1015 PHE A O 1
ATOM 7885 N N . LEU A 1 1016 ? 35.976 -5.863 -46.200 1.00 93.50 1016 LEU A N 1
ATOM 7886 C CA . LEU A 1 1016 ? 36.477 -7.163 -46.651 1.00 93.50 1016 LEU A CA 1
ATOM 7887 C C . LEU A 1 1016 ? 35.540 -7.829 -47.665 1.00 93.50 1016 LEU A C 1
ATOM 7889 O O . LEU A 1 1016 ? 36.016 -8.444 -48.619 1.00 93.50 1016 LEU A O 1
ATOM 7893 N N . LEU A 1 1017 ? 34.222 -7.676 -47.500 1.00 92.62 1017 LEU A N 1
ATOM 7894 C CA . LEU A 1 1017 ? 33.243 -8.146 -48.480 1.00 92.62 1017 LEU A CA 1
ATOM 7895 C C . LEU A 1 1017 ? 33.441 -7.453 -49.833 1.00 92.62 1017 LEU A C 1
ATOM 7897 O O . LEU A 1 1017 ? 33.579 -8.146 -50.840 1.00 92.62 1017 LEU A O 1
ATOM 7901 N N . HIS A 1 1018 ? 33.543 -6.121 -49.864 1.00 91.88 1018 HIS A N 1
ATOM 7902 C CA . HIS A 1 1018 ? 33.832 -5.391 -51.104 1.00 91.88 1018 HIS A CA 1
ATOM 7903 C C . HIS A 1 1018 ? 35.201 -5.759 -51.690 1.00 91.88 1018 HIS A C 1
ATOM 7905 O O . HIS A 1 1018 ? 35.280 -6.087 -52.871 1.00 91.88 1018 HIS A O 1
ATOM 7911 N N . ALA A 1 1019 ? 36.250 -5.792 -50.867 1.00 91.38 1019 ALA A N 1
ATOM 7912 C CA . ALA A 1 1019 ? 37.619 -6.074 -51.290 1.00 91.38 1019 ALA A CA 1
ATOM 7913 C C . ALA A 1 1019 ? 37.784 -7.487 -51.875 1.00 91.38 1019 ALA A C 1
ATOM 7915 O O . ALA A 1 1019 ? 38.553 -7.678 -52.813 1.00 91.38 1019 ALA A O 1
ATOM 7916 N N . SER A 1 1020 ? 37.037 -8.475 -51.367 1.00 90.25 1020 SER A N 1
ATOM 7917 C CA . SER A 1 1020 ? 37.049 -9.846 -51.900 1.00 90.25 1020 SER A CA 1
ATOM 7918 C C . SER A 1 1020 ? 36.438 -9.976 -53.301 1.00 90.25 1020 SER A C 1
ATOM 7920 O O . SER A 1 1020 ? 36.781 -10.908 -54.028 1.00 90.25 1020 SER A O 1
ATOM 7922 N N . LEU A 1 1021 ? 35.575 -9.032 -53.693 1.00 88.56 1021 LEU A N 1
ATOM 7923 C CA . LEU A 1 1021 ? 34.871 -9.012 -54.978 1.00 88.56 1021 LEU A CA 1
ATOM 7924 C C . LEU A 1 1021 ? 35.581 -8.163 -56.046 1.00 88.56 1021 LEU A C 1
ATOM 7926 O O . LEU A 1 1021 ? 35.137 -8.152 -57.189 1.00 88.56 1021 LEU A O 1
ATOM 7930 N N . VAL A 1 1022 ? 36.659 -7.453 -55.693 1.00 86.62 1022 VAL A N 1
ATOM 7931 C CA . VAL A 1 1022 ? 37.397 -6.592 -56.630 1.00 86.62 1022 VAL A CA 1
ATOM 7932 C C . VAL A 1 1022 ? 38.060 -7.429 -57.723 1.00 86.62 1022 VAL A C 1
ATOM 7934 O O . VAL A 1 1022 ? 38.845 -8.336 -57.442 1.00 86.62 1022 VAL A O 1
ATOM 7937 N N . HIS A 1 1023 ? 37.782 -7.078 -58.976 1.00 78.81 1023 HIS A N 1
ATOM 7938 C CA . HIS A 1 1023 ? 38.304 -7.746 -60.161 1.00 78.81 1023 HIS A CA 1
ATOM 7939 C C . HIS A 1 1023 ? 38.236 -6.800 -61.388 1.00 78.81 1023 HIS A C 1
ATOM 7941 O O . HIS A 1 1023 ? 37.243 -6.079 -61.485 1.00 78.81 1023 HIS A O 1
ATOM 7947 N N . PRO A 1 1024 ? 39.196 -6.779 -62.351 1.00 76.62 1024 PRO A N 1
ATOM 7948 C CA . PRO A 1 1024 ? 40.508 -7.440 -62.389 1.00 76.62 1024 PRO A CA 1
ATOM 7949 C C . PRO A 1 1024 ? 41.594 -6.785 -61.530 1.00 76.62 1024 PRO A C 1
ATOM 7951 O O . PRO A 1 1024 ? 41.685 -5.565 -61.432 1.00 76.62 1024 PRO A O 1
ATOM 7954 N N . LEU A 1 1025 ? 42.465 -7.618 -60.945 1.00 81.06 1025 LEU A N 1
ATOM 7955 C CA . LEU A 1 1025 ? 43.560 -7.221 -60.047 1.00 81.06 1025 LEU A CA 1
ATOM 7956 C C . LEU A 1 1025 ? 44.933 -7.396 -60.723 1.00 81.06 1025 LEU A C 1
ATOM 7958 O O . LEU A 1 1025 ? 45.351 -8.528 -60.970 1.00 81.06 1025 LEU A O 1
ATOM 7962 N N . SER A 1 1026 ? 45.656 -6.298 -60.976 1.00 83.81 1026 SER A N 1
ATOM 7963 C CA . SER A 1 1026 ? 47.080 -6.327 -61.368 1.00 83.81 1026 SER A CA 1
ATOM 7964 C C . SER A 1 1026 ? 48.010 -6.370 -60.142 1.00 83.81 1026 SER A C 1
ATOM 7966 O O . SER A 1 1026 ? 47.560 -6.176 -59.013 1.00 83.81 1026 SER A O 1
ATOM 7968 N N . GLU A 1 1027 ? 49.319 -6.587 -60.328 1.00 81.12 1027 GLU A N 1
ATOM 7969 C CA . GLU A 1 1027 ? 50.305 -6.489 -59.229 1.00 81.12 1027 GLU A CA 1
ATOM 7970 C C . GLU A 1 1027 ? 50.299 -5.094 -58.574 1.00 81.12 1027 GLU A C 1
ATOM 7972 O O . GLU A 1 1027 ? 50.293 -4.973 -57.347 1.00 81.12 1027 GLU A O 1
ATOM 7977 N N . ALA A 1 1028 ? 50.183 -4.029 -59.379 1.00 80.31 1028 ALA A N 1
ATOM 7978 C CA . ALA A 1 1028 ? 50.009 -2.664 -58.879 1.00 80.31 1028 ALA A CA 1
ATOM 7979 C C . ALA A 1 1028 ? 48.674 -2.491 -58.124 1.00 80.31 1028 ALA A C 1
ATOM 7981 O O . ALA A 1 1028 ? 48.630 -1.847 -57.071 1.00 80.31 1028 ALA A O 1
ATOM 7982 N N . GLY A 1 1029 ? 47.595 -3.117 -58.608 1.00 83.69 1029 GLY A N 1
ATOM 7983 C CA . GLY A 1 1029 ? 46.291 -3.146 -57.942 1.00 83.69 1029 GLY A CA 1
ATOM 7984 C C . GLY A 1 1029 ? 46.317 -3.846 -56.578 1.00 83.69 1029 GLY A C 1
ATOM 7985 O O . GLY A 1 1029 ? 45.757 -3.322 -55.614 1.00 83.69 1029 GLY A O 1
ATOM 7986 N N . LYS A 1 1030 ? 47.027 -4.978 -56.455 1.00 86.19 1030 LYS A N 1
ATOM 7987 C CA . LYS A 1 1030 ? 47.229 -5.698 -55.181 1.00 86.19 1030 LYS A CA 1
ATOM 7988 C C . LYS A 1 1030 ? 47.983 -4.848 -54.157 1.00 86.19 1030 LYS A C 1
ATOM 7990 O O . LYS A 1 1030 ? 47.584 -4.790 -52.992 1.00 86.19 1030 LYS A O 1
ATOM 7995 N N . LEU A 1 1031 ? 49.046 -4.158 -54.580 1.00 85.94 1031 LEU A N 1
ATOM 7996 C CA . LEU A 1 1031 ? 49.798 -3.242 -53.713 1.00 85.94 1031 LEU A CA 1
ATOM 7997 C C . LEU A 1 1031 ? 48.937 -2.056 -53.255 1.00 85.94 1031 LEU A C 1
ATOM 7999 O O . LEU A 1 1031 ? 48.989 -1.674 -52.085 1.00 85.94 1031 LEU A O 1
ATOM 8003 N N . LYS A 1 1032 ? 48.083 -1.523 -54.135 1.00 86.44 1032 LYS A N 1
ATOM 8004 C CA . LYS A 1 1032 ? 47.131 -0.459 -53.790 1.00 86.44 1032 LYS A CA 1
ATOM 8005 C C . LYS A 1 1032 ? 46.079 -0.920 -52.776 1.00 86.44 1032 LYS A C 1
ATOM 8007 O O . LYS A 1 1032 ? 45.871 -0.241 -51.776 1.00 86.44 1032 LYS A O 1
ATOM 8012 N N . LEU A 1 1033 ? 45.483 -2.099 -52.969 1.00 87.94 1033 LEU A N 1
ATOM 8013 C CA . LEU A 1 1033 ? 44.529 -2.686 -52.016 1.00 87.94 1033 LEU A CA 1
ATOM 8014 C C . LEU A 1 1033 ? 45.198 -3.018 -50.667 1.00 87.94 1033 LEU A C 1
ATOM 8016 O O . LEU A 1 1033 ? 44.579 -2.901 -49.609 1.00 87.94 1033 LEU A O 1
ATOM 8020 N N . THR A 1 1034 ? 46.486 -3.374 -50.689 1.00 89.56 1034 THR A N 1
ATOM 8021 C CA . THR A 1 1034 ? 47.300 -3.548 -49.476 1.00 89.56 1034 THR A CA 1
ATOM 8022 C C . THR A 1 1034 ? 47.475 -2.222 -48.737 1.00 89.56 1034 THR A C 1
ATOM 8024 O O . THR A 1 1034 ? 47.274 -2.194 -47.522 1.00 89.56 1034 THR A O 1
ATOM 8027 N N . SER A 1 1035 ? 47.778 -1.127 -49.450 1.00 89.12 1035 SER A N 1
ATOM 8028 C CA . SER A 1 1035 ? 47.836 0.221 -48.864 1.00 89.12 1035 SER A CA 1
ATOM 8029 C C . SER A 1 1035 ? 46.485 0.631 -48.260 1.00 89.12 1035 SER A C 1
ATOM 8031 O O . SER A 1 1035 ? 46.431 1.001 -47.085 1.00 89.12 1035 SER A O 1
ATOM 8033 N N . ASP A 1 1036 ? 45.379 0.434 -48.986 1.00 90.75 1036 ASP A N 1
ATOM 8034 C CA . ASP A 1 1036 ? 44.020 0.703 -48.487 1.00 90.75 1036 ASP A CA 1
ATOM 8035 C C . ASP A 1 1036 ? 43.697 -0.113 -47.220 1.00 90.75 1036 ASP A C 1
ATOM 8037 O O . ASP A 1 1036 ? 43.155 0.421 -46.253 1.00 90.75 1036 ASP A O 1
ATOM 8041 N N . THR A 1 1037 ? 44.095 -1.390 -47.176 1.00 91.81 1037 THR A N 1
ATOM 8042 C CA . THR A 1 1037 ? 43.912 -2.254 -45.996 1.00 91.81 1037 THR A CA 1
ATOM 8043 C C . THR A 1 1037 ? 44.730 -1.756 -44.800 1.00 91.81 1037 THR A C 1
ATOM 8045 O O . THR A 1 1037 ? 44.241 -1.776 -43.671 1.00 91.81 1037 THR A O 1
ATOM 8048 N N . THR A 1 1038 ? 45.962 -1.278 -45.021 1.00 90.62 1038 THR A N 1
ATOM 8049 C CA . THR A 1 1038 ? 46.782 -0.692 -43.944 1.00 90.62 1038 THR A CA 1
ATOM 8050 C C . THR A 1 1038 ? 46.231 0.635 -43.437 1.00 90.62 1038 THR A C 1
ATOM 8052 O O . THR A 1 1038 ? 46.227 0.861 -42.227 1.00 90.62 1038 THR A O 1
ATOM 8055 N N . ALA A 1 1039 ? 45.725 1.482 -44.336 1.00 90.88 1039 ALA A N 1
ATOM 8056 C CA . ALA A 1 1039 ? 45.087 2.741 -43.976 1.00 90.88 1039 ALA A CA 1
ATOM 8057 C C . ALA A 1 1039 ? 43.823 2.493 -43.143 1.00 90.88 1039 ALA A C 1
ATOM 8059 O O . ALA A 1 1039 ? 43.655 3.120 -42.098 1.00 90.88 1039 ALA A O 1
ATOM 8060 N N . LEU A 1 1040 ? 42.995 1.514 -43.528 1.00 92.19 1040 LEU A N 1
ATOM 8061 C CA . LEU A 1 1040 ? 41.824 1.115 -42.749 1.00 92.19 1040 LEU A CA 1
ATOM 8062 C C . LEU A 1 1040 ? 42.200 0.531 -41.380 1.00 92.19 1040 LEU A C 1
ATOM 8064 O O . LEU A 1 1040 ? 41.600 0.916 -40.378 1.00 92.19 1040 LEU A O 1
ATOM 8068 N N . GLU A 1 1041 ? 43.184 -0.377 -41.312 1.00 91.62 1041 GLU A N 1
ATOM 8069 C CA . GLU A 1 1041 ? 43.657 -0.948 -40.038 1.00 91.62 1041 GLU A CA 1
ATOM 8070 C C . GLU A 1 1041 ? 44.099 0.171 -39.084 1.00 91.62 1041 GLU A C 1
ATOM 8072 O O . GLU A 1 1041 ? 43.712 0.184 -37.913 1.00 91.62 1041 GLU A O 1
ATOM 8077 N N . PHE A 1 1042 ? 44.857 1.146 -39.591 1.00 91.25 1042 PHE A N 1
ATOM 8078 C CA . PHE A 1 1042 ? 45.302 2.300 -38.818 1.00 91.25 1042 PHE A CA 1
ATOM 8079 C C . PHE A 1 1042 ? 44.137 3.203 -38.385 1.00 91.25 1042 PHE A C 1
ATOM 8081 O O . PHE A 1 1042 ? 44.025 3.515 -37.198 1.00 91.25 1042 PHE A O 1
ATOM 8088 N N . ALA A 1 1043 ? 43.235 3.562 -39.304 1.00 92.31 1043 ALA A N 1
ATOM 8089 C CA . ALA A 1 1043 ? 42.074 4.407 -39.022 1.00 92.31 1043 ALA A CA 1
ATOM 8090 C C . ALA A 1 1043 ? 41.147 3.780 -37.967 1.00 92.31 1043 ALA A C 1
ATOM 8092 O O . ALA A 1 1043 ? 40.754 4.446 -37.009 1.00 92.31 1043 ALA A O 1
ATOM 8093 N N . VAL A 1 1044 ? 40.854 2.480 -38.079 1.00 92.81 1044 VAL A N 1
ATOM 8094 C CA . VAL A 1 1044 ? 40.041 1.750 -37.091 1.00 92.81 1044 VAL A CA 1
ATOM 8095 C C . VAL A 1 1044 ? 40.772 1.630 -35.752 1.00 92.81 1044 VAL A C 1
ATOM 8097 O O . VAL A 1 1044 ? 40.146 1.766 -34.701 1.00 92.81 1044 VAL A O 1
ATOM 8100 N N . THR A 1 1045 ? 42.096 1.442 -35.758 1.00 92.06 1045 THR A N 1
ATOM 8101 C CA . THR A 1 1045 ? 42.897 1.444 -34.520 1.00 92.06 1045 THR A CA 1
ATOM 8102 C C . THR A 1 1045 ? 42.781 2.782 -33.795 1.00 92.06 1045 THR A C 1
ATOM 8104 O O . THR A 1 1045 ? 42.527 2.803 -32.592 1.00 92.06 1045 THR A O 1
ATOM 8107 N N . GLN A 1 1046 ? 42.917 3.901 -34.512 1.00 91.12 1046 GLN A N 1
ATOM 8108 C CA . GLN A 1 1046 ? 42.761 5.240 -33.937 1.00 91.12 1046 GLN A CA 1
ATOM 8109 C C . GLN A 1 1046 ? 41.327 5.505 -33.459 1.00 91.12 1046 GLN A C 1
ATOM 8111 O O . GLN A 1 1046 ? 41.131 6.084 -32.388 1.00 91.12 1046 GLN A O 1
ATOM 8116 N N . TYR A 1 1047 ? 40.331 5.050 -34.220 1.00 92.69 1047 TYR A N 1
ATOM 8117 C CA . TYR A 1 1047 ? 38.917 5.144 -33.870 1.00 92.69 1047 TYR A CA 1
ATOM 8118 C C . TYR A 1 1047 ? 38.596 4.434 -32.543 1.00 92.69 1047 TYR A C 1
ATOM 8120 O O . TYR A 1 1047 ? 37.990 5.023 -31.643 1.00 92.69 1047 TYR A O 1
ATOM 8128 N N . LEU A 1 1048 ? 39.058 3.189 -32.387 1.00 92.06 1048 LEU A N 1
ATOM 8129 C CA . LEU A 1 1048 ? 38.868 2.397 -31.169 1.00 92.06 1048 LEU A CA 1
ATOM 8130 C C . LEU A 1 1048 ? 39.673 2.944 -29.985 1.00 92.06 1048 LEU A C 1
ATOM 8132 O O . LEU A 1 1048 ? 39.150 3.004 -28.870 1.00 92.06 1048 LEU A O 1
ATOM 8136 N N . ALA A 1 1049 ? 40.905 3.403 -30.224 1.00 89.44 1049 ALA A N 1
ATOM 8137 C CA . ALA A 1 1049 ? 41.739 4.005 -29.186 1.00 89.44 1049 ALA A CA 1
ATOM 8138 C C . ALA A 1 1049 ? 41.075 5.246 -28.567 1.00 89.44 1049 ALA A C 1
ATOM 8140 O O . ALA A 1 1049 ? 41.135 5.420 -27.350 1.00 89.44 1049 ALA A O 1
ATOM 8141 N N . GLY A 1 1050 ? 40.365 6.050 -29.372 1.00 84.19 1050 GLY A N 1
ATOM 8142 C CA . GLY A 1 1050 ? 39.570 7.186 -28.887 1.00 84.19 1050 GLY A CA 1
ATOM 8143 C C . GLY A 1 1050 ? 38.461 6.808 -27.894 1.00 84.19 1050 GLY A C 1
ATOM 8144 O O . GLY A 1 1050 ? 38.038 7.647 -27.108 1.00 84.19 1050 GLY A O 1
ATOM 8145 N N . HIS A 1 1051 ? 38.046 5.540 -27.869 1.00 85.62 1051 HIS A N 1
ATOM 8146 C CA . HIS A 1 1051 ? 37.035 4.996 -26.956 1.00 85.62 1051 HIS A CA 1
ATOM 8147 C C . HIS A 1 1051 ? 37.642 4.083 -25.868 1.00 85.62 1051 HIS A C 1
ATOM 8149 O O . HIS A 1 1051 ? 36.914 3.375 -25.169 1.00 85.62 1051 HIS A O 1
ATOM 8155 N N . GLY A 1 1052 ? 38.974 4.073 -25.718 1.00 85.88 1052 GLY A N 1
ATOM 8156 C CA . GLY A 1 1052 ? 39.683 3.236 -24.743 1.00 85.88 1052 GLY A CA 1
ATOM 8157 C C . GLY A 1 1052 ? 39.687 1.742 -25.084 1.00 85.88 1052 GLY A C 1
ATOM 8158 O O . GLY A 1 1052 ? 39.784 0.906 -24.185 1.00 85.88 1052 GLY A O 1
ATOM 8159 N N . LEU A 1 1053 ? 39.545 1.395 -26.365 1.00 88.38 1053 LEU A N 1
ATOM 8160 C CA . LEU A 1 1053 ? 39.482 0.020 -26.855 1.00 88.38 1053 LEU A CA 1
ATOM 8161 C C . LEU A 1 1053 ? 40.715 -0.327 -27.688 1.00 88.38 1053 LEU A C 1
ATOM 8163 O O . LEU A 1 1053 ? 41.284 0.518 -28.378 1.00 88.38 1053 LEU A O 1
ATOM 8167 N N . ALA A 1 1054 ? 41.111 -1.597 -27.639 1.00 86.62 1054 ALA A N 1
ATOM 8168 C CA . ALA A 1 1054 ? 42.201 -2.121 -28.448 1.00 86.62 1054 ALA A CA 1
ATOM 8169 C C . ALA A 1 1054 ? 41.657 -2.818 -29.699 1.00 86.62 1054 ALA A C 1
ATOM 8171 O O . ALA A 1 1054 ? 40.543 -3.338 -29.717 1.00 86.62 1054 ALA A O 1
ATOM 8172 N N . LEU A 1 1055 ? 42.486 -2.909 -30.736 1.00 80.81 1055 LEU A N 1
ATOM 8173 C CA . LEU A 1 1055 ? 42.134 -3.602 -31.976 1.00 80.81 1055 LEU A CA 1
ATOM 8174 C C . LEU A 1 1055 ? 41.820 -5.099 -31.746 1.00 80.81 1055 LEU A C 1
ATOM 8176 O O . LEU A 1 1055 ? 40.974 -5.674 -32.426 1.00 80.81 1055 LEU A O 1
ATOM 8180 N N . SER A 1 1056 ? 42.432 -5.713 -30.726 1.00 82.00 1056 SER A N 1
ATOM 8181 C CA . SER A 1 1056 ? 42.153 -7.091 -30.299 1.00 82.00 1056 SER A CA 1
ATOM 8182 C C . SER A 1 1056 ? 40.731 -7.294 -29.764 1.00 82.00 1056 SER A C 1
ATOM 8184 O O . SER A 1 1056 ? 40.214 -8.407 -29.840 1.00 82.00 1056 SER A O 1
ATOM 8186 N N . SER A 1 1057 ? 40.061 -6.239 -29.285 1.00 86.06 1057 SER A N 1
ATOM 8187 C CA . SER A 1 1057 ? 38.674 -6.295 -28.798 1.00 86.06 1057 SER A CA 1
ATOM 8188 C C . SER A 1 1057 ? 37.668 -6.667 -29.897 1.00 86.06 1057 SER A C 1
ATOM 8190 O O . SER A 1 1057 ? 36.542 -7.074 -29.604 1.00 86.06 1057 SER A O 1
ATOM 8192 N N . MET A 1 1058 ? 38.059 -6.569 -31.172 1.00 83.00 1058 MET A N 1
ATOM 8193 C CA . MET A 1 1058 ? 37.212 -6.991 -32.285 1.00 83.00 1058 MET A CA 1
ATOM 8194 C C . MET A 1 1058 ? 37.167 -8.507 -32.476 1.00 83.00 1058 MET A C 1
ATOM 8196 O O . MET A 1 1058 ? 36.195 -8.967 -33.055 1.00 83.00 1058 MET A O 1
ATOM 8200 N N . GLY A 1 1059 ? 38.129 -9.281 -31.961 1.00 86.56 1059 GLY A N 1
ATOM 8201 C CA . GLY A 1 1059 ? 38.141 -10.740 -32.113 1.00 86.56 1059 GLY A CA 1
ATOM 8202 C C . GLY A 1 1059 ? 38.512 -11.186 -33.531 1.00 86.56 1059 GLY A C 1
ATOM 8203 O O . GLY A 1 1059 ? 39.559 -10.803 -34.053 1.00 86.56 1059 GLY A O 1
ATOM 8204 N N . ASP A 1 1060 ? 37.676 -12.010 -34.160 1.00 84.06 1060 ASP A N 1
ATOM 8205 C CA . ASP A 1 1060 ? 38.000 -12.654 -35.440 1.00 84.06 1060 ASP A CA 1
ATOM 8206 C C . ASP A 1 1060 ? 38.007 -11.685 -36.629 1.00 84.06 1060 ASP A C 1
ATOM 8208 O O . ASP A 1 1060 ? 38.811 -11.848 -37.544 1.00 84.06 1060 ASP A O 1
ATOM 8212 N N . GLN A 1 1061 ? 37.222 -10.600 -36.588 1.00 84.75 1061 GLN A N 1
ATOM 8213 C CA . GLN A 1 1061 ? 37.270 -9.553 -37.619 1.00 84.75 1061 GLN A CA 1
ATOM 8214 C C . GLN A 1 1061 ? 38.647 -8.867 -37.685 1.00 84.75 1061 GLN A C 1
ATOM 8216 O O . GLN A 1 1061 ? 39.085 -8.457 -38.758 1.00 84.75 1061 GLN A O 1
ATOM 8221 N N . PHE A 1 1062 ? 39.362 -8.773 -36.558 1.00 85.19 1062 PHE A N 1
ATOM 8222 C CA . PHE A 1 1062 ? 40.732 -8.258 -36.537 1.00 85.19 1062 PHE A CA 1
ATOM 8223 C C . PHE A 1 1062 ? 41.713 -9.218 -37.225 1.00 85.19 1062 PHE A C 1
ATOM 8225 O O . PHE A 1 1062 ? 42.533 -8.781 -38.039 1.00 85.19 1062 PHE A O 1
ATOM 8232 N N . LYS A 1 1063 ? 41.606 -10.524 -36.943 1.00 87.00 1063 LYS A N 1
ATOM 8233 C CA . LYS A 1 1063 ? 42.425 -11.550 -37.606 1.00 87.00 1063 LYS A CA 1
ATOM 8234 C C . LYS A 1 1063 ? 42.169 -11.559 -39.115 1.00 87.00 1063 LYS A C 1
ATOM 8236 O O . LYS A 1 1063 ? 43.125 -11.545 -39.884 1.00 87.00 1063 LYS A O 1
ATOM 8241 N N . ALA A 1 1064 ? 40.903 -11.440 -39.520 1.00 88.19 1064 ALA A N 1
ATOM 8242 C CA . ALA A 1 1064 ? 40.483 -11.398 -40.918 1.00 88.19 1064 ALA A CA 1
ATOM 8243 C C . ALA A 1 1064 ? 41.145 -10.261 -41.712 1.00 88.19 1064 ALA A C 1
ATOM 8245 O O . ALA A 1 1064 ? 41.687 -10.502 -42.788 1.00 88.19 1064 ALA A O 1
ATOM 8246 N N . VAL A 1 1065 ? 41.175 -9.034 -41.177 1.00 88.25 1065 VAL A N 1
ATOM 8247 C CA . VAL A 1 1065 ? 41.832 -7.889 -41.848 1.00 88.25 1065 VAL A CA 1
ATOM 8248 C C . VAL A 1 1065 ? 43.336 -8.093 -41.975 1.00 88.25 1065 VAL A C 1
ATOM 8250 O O . VAL A 1 1065 ? 43.925 -7.762 -43.006 1.00 88.25 1065 VAL A O 1
ATOM 8253 N N . ARG A 1 1066 ? 43.979 -8.664 -40.951 1.00 88.31 1066 ARG A N 1
ATOM 8254 C CA . ARG A 1 1066 ? 45.417 -8.949 -41.010 1.00 88.31 1066 ARG A CA 1
ATOM 8255 C C . ARG A 1 1066 ? 45.753 -10.061 -41.991 1.00 88.31 1066 ARG A C 1
ATOM 8257 O O . ARG A 1 1066 ? 46.739 -9.923 -42.712 1.00 88.31 1066 ARG A O 1
ATOM 8264 N N . ALA A 1 1067 ? 44.932 -11.104 -42.035 1.00 89.31 1067 ALA A N 1
ATOM 8265 C CA . ALA A 1 1067 ? 45.090 -12.239 -42.931 1.00 89.31 1067 ALA A CA 1
ATOM 8266 C C . ALA A 1 1067 ? 44.738 -11.902 -44.391 1.00 89.31 1067 ALA A C 1
ATOM 8268 O O . ALA A 1 1067 ? 45.257 -12.539 -45.303 1.00 89.31 1067 ALA A O 1
ATOM 8269 N N . PHE A 1 1068 ? 43.940 -10.858 -44.639 1.00 89.38 1068 PHE A N 1
ATOM 8270 C CA . PHE A 1 1068 ? 43.574 -10.440 -45.994 1.00 89.38 1068 PHE A CA 1
ATOM 8271 C C . PHE A 1 1068 ? 44.764 -9.925 -46.823 1.00 89.38 1068 PHE A C 1
ATOM 8273 O O . PHE A 1 1068 ? 44.854 -10.220 -48.008 1.00 89.38 1068 PHE A O 1
ATOM 8280 N N . ARG A 1 1069 ? 45.726 -9.206 -46.228 1.00 88.81 1069 ARG A N 1
ATOM 8281 C CA . ARG A 1 1069 ? 46.912 -8.707 -46.962 1.00 88.81 1069 ARG A CA 1
ATOM 8282 C C . ARG A 1 1069 ? 47.761 -9.821 -47.594 1.00 88.81 1069 ARG A C 1
ATOM 8284 O O . ARG A 1 1069 ? 47.980 -9.759 -48.802 1.00 88.81 1069 ARG A O 1
ATOM 8291 N N . PRO A 1 1070 ? 48.243 -10.836 -46.844 1.00 88.75 1070 PRO A N 1
ATOM 8292 C CA . PRO A 1 1070 ? 48.994 -11.935 -47.444 1.00 88.75 1070 PRO A CA 1
ATOM 8293 C C . PRO A 1 1070 ? 48.136 -12.771 -48.405 1.00 88.75 1070 PRO A C 1
ATOM 8295 O O . PRO A 1 1070 ? 48.678 -13.294 -49.376 1.00 88.75 1070 PRO A O 1
ATOM 8298 N N . LEU A 1 1071 ? 46.810 -12.837 -48.200 1.00 88.44 1071 LEU A N 1
ATOM 8299 C CA . LEU A 1 1071 ? 45.875 -13.555 -49.077 1.00 88.44 1071 LEU A CA 1
ATOM 8300 C C . LEU A 1 1071 ? 45.948 -13.085 -50.541 1.00 88.44 1071 LEU A C 1
ATOM 8302 O O . LEU A 1 1071 ? 45.919 -13.916 -51.449 1.00 88.44 1071 LEU A O 1
ATOM 8306 N N . LEU A 1 1072 ? 46.115 -11.775 -50.776 1.00 86.50 1072 LEU A N 1
ATOM 8307 C CA . LEU A 1 1072 ? 46.180 -11.177 -52.121 1.00 86.50 1072 LEU A CA 1
ATOM 8308 C C . LEU A 1 1072 ? 47.355 -11.691 -52.970 1.00 86.50 1072 LEU A C 1
ATOM 8310 O O . LEU A 1 1072 ? 47.290 -11.654 -54.202 1.00 86.50 1072 LEU A O 1
ATOM 8314 N N . PHE A 1 1073 ? 48.422 -12.167 -52.321 1.00 87.94 1073 PHE A N 1
ATOM 8315 C CA . PHE A 1 1073 ? 49.664 -12.603 -52.966 1.00 87.94 1073 PHE A CA 1
ATOM 8316 C C . PHE A 1 1073 ? 49.828 -14.126 -53.013 1.00 87.94 1073 PHE A C 1
ATOM 8318 O O . PHE A 1 1073 ? 50.767 -14.609 -53.642 1.00 87.94 1073 PHE A O 1
ATOM 8325 N N . LEU A 1 1074 ? 48.924 -14.893 -52.392 1.00 86.50 1074 LEU A N 1
ATOM 8326 C CA . LEU A 1 1074 ? 48.935 -16.353 -52.506 1.00 86.50 1074 LEU A CA 1
ATOM 8327 C C . LEU A 1 1074 ? 48.598 -16.784 -53.936 1.00 86.50 1074 LEU A C 1
ATOM 8329 O O . LEU A 1 1074 ? 47.832 -16.127 -54.635 1.00 86.50 1074 LEU A O 1
ATOM 8333 N N . ASP A 1 1075 ? 49.143 -17.901 -54.390 1.00 80.75 1075 ASP A N 1
ATOM 8334 C CA . ASP A 1 1075 ? 48.732 -18.567 -55.622 1.00 80.75 1075 ASP A CA 1
ATOM 8335 C C . ASP A 1 1075 ? 47.416 -19.339 -55.420 1.00 80.75 1075 ASP A C 1
ATOM 8337 O O . ASP A 1 1075 ? 47.053 -19.705 -54.302 1.00 80.75 1075 ASP A O 1
ATOM 8341 N N . LEU A 1 1076 ? 46.683 -19.577 -56.514 1.00 76.50 1076 LEU A N 1
ATOM 8342 C CA . LEU A 1 1076 ? 45.358 -20.210 -56.494 1.00 76.50 1076 LEU A CA 1
ATOM 8343 C C . LEU A 1 1076 ? 45.305 -21.535 -55.694 1.00 76.50 1076 LEU A C 1
ATOM 8345 O O . LEU A 1 1076 ? 44.385 -21.680 -54.892 1.00 76.50 1076 LEU A O 1
ATOM 8349 N N . PRO A 1 1077 ? 46.270 -22.474 -55.810 1.00 76.62 1077 PRO A N 1
ATOM 8350 C CA . PRO A 1 1077 ? 46.241 -23.704 -55.014 1.00 76.62 1077 PRO A CA 1
ATOM 8351 C C . PRO A 1 1077 ? 46.582 -23.479 -53.530 1.00 76.62 1077 PRO A C 1
ATOM 8353 O O . PRO A 1 1077 ? 46.024 -24.168 -52.676 1.00 76.62 1077 PRO A O 1
ATOM 8356 N N . SER A 1 1078 ? 47.417 -22.489 -53.183 1.00 81.81 1078 SER A N 1
ATOM 8357 C CA . SER A 1 1078 ? 47.711 -22.158 -51.775 1.00 81.81 1078 SER A CA 1
ATOM 8358 C C . SER A 1 1078 ? 46.528 -21.541 -51.030 1.00 81.81 1078 SER A C 1
ATOM 8360 O O . SER A 1 1078 ? 46.536 -21.537 -49.801 1.00 81.81 1078 SER A O 1
ATOM 8362 N N . LEU A 1 1079 ? 45.505 -21.039 -51.732 1.00 80.69 1079 LEU A N 1
ATOM 8363 C CA . LEU A 1 1079 ? 44.268 -20.555 -51.103 1.00 80.69 1079 LEU A CA 1
ATOM 8364 C C . LEU A 1 1079 ? 43.451 -21.694 -50.464 1.00 80.69 1079 LEU A C 1
ATOM 8366 O O . LEU A 1 1079 ? 42.638 -21.438 -49.579 1.00 80.69 1079 LEU A O 1
ATOM 8370 N N . GLY A 1 1080 ? 43.686 -22.948 -50.867 1.00 75.94 1080 GLY A N 1
ATOM 8371 C CA . GLY A 1 1080 ? 43.074 -24.130 -50.254 1.00 75.94 1080 GLY A CA 1
ATOM 8372 C C . GLY A 1 1080 ? 43.780 -24.627 -48.989 1.00 75.94 1080 GLY A C 1
ATOM 8373 O O . GLY A 1 1080 ? 43.223 -25.473 -48.292 1.00 75.94 1080 GLY A O 1
ATOM 8374 N N . ASP A 1 1081 ? 44.983 -24.124 -48.679 1.00 81.62 1081 ASP A N 1
ATOM 8375 C CA . ASP A 1 1081 ? 45.804 -24.597 -47.557 1.00 81.62 1081 ASP A CA 1
ATOM 8376 C C . ASP A 1 1081 ? 45.269 -24.089 -46.201 1.00 81.62 1081 ASP A C 1
ATOM 8378 O O . ASP A 1 1081 ? 45.280 -22.877 -45.943 1.00 81.62 1081 ASP A O 1
ATOM 8382 N N . PRO A 1 1082 ? 44.858 -24.995 -45.292 1.00 75.50 1082 PRO A N 1
ATOM 8383 C CA . PRO A 1 1082 ? 44.341 -24.649 -43.978 1.00 75.50 1082 PRO A CA 1
ATOM 8384 C C . PRO A 1 1082 ? 45.207 -23.777 -43.094 1.00 75.50 1082 PRO A C 1
ATOM 8386 O O . PRO A 1 1082 ? 44.656 -23.004 -42.309 1.00 75.50 1082 PRO A O 1
ATOM 8389 N N . LEU A 1 1083 ? 46.527 -23.910 -43.201 1.00 78.31 1083 LEU A N 1
ATOM 8390 C CA . LEU A 1 1083 ? 47.471 -23.218 -42.328 1.00 78.31 1083 LEU A CA 1
ATOM 8391 C C . LEU A 1 1083 ? 47.660 -21.750 -42.724 1.00 78.31 1083 LEU A C 1
ATOM 8393 O O . LEU A 1 1083 ? 48.076 -20.943 -41.898 1.00 78.31 1083 LEU A O 1
ATOM 8397 N N . LYS A 1 1084 ? 47.354 -21.401 -43.980 1.00 78.50 1084 LYS A N 1
ATOM 8398 C CA . LYS A 1 1084 ? 47.539 -20.050 -44.531 1.00 78.50 1084 LYS A CA 1
ATOM 8399 C C . LYS A 1 1084 ? 46.251 -19.227 -44.555 1.00 78.50 1084 LYS A C 1
ATOM 8401 O O . LYS A 1 1084 ? 46.321 -18.009 -44.689 1.00 78.50 1084 LYS A O 1
ATOM 8406 N N . THR A 1 1085 ? 45.091 -19.873 -44.429 1.00 82.06 1085 THR A N 1
ATOM 8407 C CA . THR A 1 1085 ? 43.769 -19.238 -44.571 1.00 82.06 1085 THR A CA 1
ATOM 8408 C C . THR A 1 1085 ? 42.862 -19.389 -43.347 1.00 82.06 1085 THR A C 1
ATOM 8410 O O . THR A 1 1085 ? 41.707 -18.979 -43.404 1.00 82.06 1085 THR A O 1
ATOM 8413 N N . SER A 1 1086 ? 43.361 -19.923 -42.223 1.00 80.25 1086 SER A N 1
ATOM 8414 C CA . SER A 1 1086 ? 42.566 -20.157 -41.000 1.00 80.25 1086 SER A CA 1
ATOM 8415 C C . SER A 1 1086 ? 41.908 -18.904 -40.422 1.00 80.25 1086 SER A C 1
ATOM 8417 O O . SER A 1 1086 ? 40.837 -18.989 -39.833 1.00 80.25 1086 SER A O 1
ATOM 8419 N N . ASP A 1 1087 ? 42.559 -17.755 -40.585 1.00 84.44 1087 ASP A N 1
ATOM 8420 C CA . ASP A 1 1087 ? 42.140 -16.479 -40.005 1.00 84.44 1087 ASP A CA 1
ATOM 8421 C C . ASP A 1 1087 ? 41.216 -15.668 -40.936 1.00 84.44 1087 ASP A C 1
ATOM 8423 O O . ASP A 1 1087 ? 40.786 -14.574 -40.571 1.00 84.44 1087 ASP A O 1
ATOM 8427 N N . VAL A 1 1088 ? 40.905 -16.182 -42.135 1.00 86.50 1088 VAL A N 1
ATOM 8428 C CA . VAL A 1 1088 ? 40.030 -15.532 -43.123 1.00 86.50 1088 VAL A CA 1
ATOM 8429 C C . VAL A 1 1088 ? 38.645 -16.187 -43.099 1.00 86.50 1088 VAL A C 1
ATOM 8431 O O . VAL A 1 1088 ? 38.554 -17.404 -43.258 1.00 86.50 1088 VAL A O 1
ATOM 8434 N N . PRO A 1 1089 ? 37.548 -15.417 -42.971 1.00 89.75 1089 PRO A N 1
ATOM 8435 C CA . PRO A 1 1089 ? 36.203 -15.977 -43.032 1.00 89.75 1089 PRO A CA 1
ATOM 8436 C C . PRO A 1 1089 ? 35.932 -16.692 -44.360 1.00 89.75 1089 PRO A C 1
ATOM 8438 O O . PRO A 1 1089 ? 36.257 -16.170 -45.430 1.00 89.75 1089 PRO A O 1
ATOM 8441 N N . THR A 1 1090 ? 35.279 -17.855 -44.294 1.00 87.81 1090 THR A N 1
ATOM 8442 C CA . THR A 1 1090 ? 35.019 -18.740 -45.443 1.00 87.81 1090 THR A CA 1
ATOM 8443 C C . THR A 1 1090 ? 34.378 -18.002 -46.615 1.00 87.81 1090 THR A C 1
ATOM 8445 O O . THR A 1 1090 ? 34.830 -18.134 -47.748 1.00 87.81 1090 THR A O 1
ATOM 8448 N N . LEU A 1 1091 ? 33.375 -17.163 -46.345 1.00 88.56 1091 LEU A N 1
ATOM 8449 C CA . LEU A 1 1091 ? 32.687 -16.384 -47.375 1.00 88.56 1091 LEU A CA 1
ATOM 8450 C C . LEU A 1 1091 ? 33.634 -15.421 -48.116 1.00 88.56 1091 LEU A C 1
ATOM 8452 O O . LEU A 1 1091 ? 33.589 -15.330 -49.340 1.00 88.56 1091 LEU A O 1
ATOM 8456 N N . ILE A 1 1092 ? 34.523 -14.737 -47.388 1.00 89.62 1092 ILE A N 1
ATOM 8457 C CA . ILE A 1 1092 ? 35.516 -13.810 -47.960 1.00 89.62 1092 ILE A CA 1
ATOM 8458 C C . ILE A 1 1092 ? 36.534 -14.585 -48.801 1.00 89.62 1092 ILE A C 1
ATOM 8460 O O . ILE A 1 1092 ? 36.874 -14.156 -49.904 1.00 89.62 1092 ILE A O 1
ATOM 8464 N N . LEU A 1 1093 ? 36.994 -15.738 -48.305 1.00 89.25 1093 LEU A N 1
ATOM 8465 C CA . LEU A 1 1093 ? 37.927 -16.604 -49.022 1.00 89.25 1093 LEU A CA 1
ATOM 8466 C C . LEU A 1 1093 ? 37.319 -17.112 -50.336 1.00 89.25 1093 LEU A C 1
ATOM 8468 O O . LEU A 1 1093 ? 37.966 -17.035 -51.378 1.00 89.25 1093 LEU A O 1
ATOM 8472 N N . VAL A 1 1094 ? 36.070 -17.582 -50.307 1.00 87.94 1094 VAL A N 1
ATOM 8473 C CA . VAL A 1 1094 ? 35.394 -18.095 -51.505 1.00 87.94 1094 VAL A CA 1
ATOM 8474 C C . VAL A 1 1094 ? 35.101 -16.979 -52.508 1.00 87.94 1094 VAL A C 1
ATOM 8476 O O . VAL A 1 1094 ? 35.380 -17.161 -53.692 1.00 87.94 1094 VAL A O 1
ATOM 8479 N N . HIS A 1 1095 ? 34.627 -15.807 -52.067 1.00 88.44 1095 HIS A N 1
ATOM 8480 C CA . HIS A 1 1095 ? 34.485 -14.647 -52.955 1.00 88.44 1095 HIS A CA 1
ATOM 8481 C C . HIS A 1 1095 ? 35.806 -14.278 -53.631 1.00 88.44 1095 HIS A C 1
ATOM 8483 O O . HIS A 1 1095 ? 35.819 -14.026 -54.833 1.00 88.44 1095 HIS A O 1
ATOM 8489 N N . HIS A 1 1096 ? 36.912 -14.305 -52.884 1.00 87.19 1096 HIS A N 1
ATOM 8490 C CA . HIS A 1 1096 ? 38.233 -13.991 -53.418 1.00 87.19 1096 HIS A CA 1
ATOM 8491 C C . HIS A 1 1096 ? 38.745 -15.040 -54.420 1.00 87.19 1096 HIS A C 1
ATOM 8493 O O . HIS A 1 1096 ? 39.361 -14.693 -55.427 1.00 87.19 1096 HIS A O 1
ATOM 8499 N N . VAL A 1 1097 ? 38.484 -16.328 -54.177 1.00 86.88 1097 VAL A N 1
ATOM 8500 C CA . VAL A 1 1097 ? 38.820 -17.410 -55.120 1.00 86.88 1097 VAL A CA 1
ATOM 8501 C C . VAL A 1 1097 ? 38.018 -17.262 -56.416 1.00 86.88 1097 VAL A C 1
ATOM 8503 O O . VAL A 1 1097 ? 38.596 -17.338 -57.501 1.00 86.88 1097 VAL A O 1
ATOM 8506 N N . LEU A 1 1098 ? 36.711 -16.998 -56.309 1.00 84.12 1098 LEU A N 1
ATOM 8507 C CA . LEU A 1 1098 ? 35.832 -16.792 -57.462 1.00 84.12 1098 LEU A CA 1
ATOM 8508 C C . LEU A 1 1098 ? 36.218 -15.535 -58.257 1.00 84.12 1098 LEU A C 1
ATOM 8510 O O . LEU A 1 1098 ? 36.277 -15.591 -59.483 1.00 84.12 1098 LEU A O 1
ATOM 8514 N N . SER A 1 1099 ? 36.553 -14.427 -57.587 1.00 83.06 1099 SER A N 1
ATOM 8515 C CA . SER A 1 1099 ? 36.955 -13.185 -58.260 1.00 83.06 1099 SER A CA 1
ATOM 8516 C C . SER A 1 1099 ? 38.320 -13.292 -58.941 1.00 83.06 1099 SER A C 1
ATOM 8518 O O . SER A 1 1099 ? 38.526 -12.713 -60.003 1.00 83.06 1099 SER A O 1
ATOM 8520 N N . ARG A 1 1100 ? 39.269 -14.068 -58.404 1.00 77.25 1100 ARG A N 1
ATOM 8521 C CA . ARG A 1 1100 ? 40.592 -14.259 -59.029 1.00 77.25 1100 ARG A CA 1
ATOM 8522 C C . ARG A 1 1100 ? 40.606 -15.211 -60.213 1.00 77.25 1100 ARG A C 1
ATOM 8524 O O . ARG A 1 1100 ? 41.489 -15.087 -61.058 1.00 77.25 1100 ARG A O 1
ATOM 8531 N N . ALA A 1 1101 ? 39.673 -16.153 -60.254 1.00 69.75 1101 ALA A N 1
ATOM 8532 C CA . ALA A 1 1101 ? 39.590 -17.148 -61.312 1.00 69.75 1101 ALA A CA 1
ATOM 8533 C C . ALA A 1 1101 ? 39.309 -16.535 -62.691 1.00 69.75 1101 ALA A C 1
ATOM 8535 O O . ALA A 1 1101 ? 39.739 -17.114 -63.681 1.00 69.75 1101 ALA A O 1
ATOM 8536 N N . ASN A 1 1102 ? 38.606 -15.392 -62.730 1.00 61.94 1102 ASN A N 1
ATOM 8537 C CA . ASN A 1 1102 ? 38.228 -14.610 -63.913 1.00 61.94 1102 ASN A CA 1
ATOM 8538 C C . ASN A 1 1102 ? 38.299 -15.353 -65.245 1.00 61.94 1102 ASN A C 1
ATOM 8540 O O . ASN A 1 1102 ? 39.137 -15.075 -66.106 1.00 61.94 1102 ASN A O 1
ATOM 8544 N N . LEU A 1 1103 ? 37.395 -16.312 -65.389 1.00 62.06 1103 LEU A N 1
ATOM 8545 C CA . LEU A 1 1103 ? 37.153 -16.979 -66.650 1.00 62.06 1103 LEU A CA 1
ATOM 8546 C C . LEU A 1 1103 ? 35.949 -16.294 -67.297 1.00 62.06 1103 LEU A C 1
ATOM 8548 O O . LEU A 1 1103 ? 34.811 -16.625 -66.934 1.00 62.06 1103 LEU A O 1
ATOM 8552 N N . PRO A 1 1104 ? 36.159 -15.324 -68.211 1.00 53.88 1104 PRO A N 1
ATOM 8553 C CA . PRO A 1 1104 ? 35.056 -14.705 -68.927 1.00 53.88 1104 PRO A CA 1
ATOM 8554 C C . PRO A 1 1104 ? 34.228 -15.804 -69.599 1.00 53.88 1104 PRO A C 1
ATOM 8556 O O . PRO A 1 1104 ? 34.755 -16.622 -70.348 1.00 53.88 1104 PRO A O 1
ATOM 8559 N N . ASN A 1 1105 ? 32.929 -15.827 -69.300 1.00 54.31 1105 ASN A N 1
ATOM 8560 C CA . ASN A 1 1105 ? 31.941 -16.810 -69.760 1.00 54.31 1105 ASN A CA 1
ATOM 8561 C C . ASN A 1 1105 ? 31.973 -18.216 -69.127 1.00 54.31 1105 ASN A C 1
ATOM 8563 O O . ASN A 1 1105 ? 31.179 -19.041 -69.581 1.00 54.31 1105 ASN A O 1
ATOM 8567 N N . ALA A 1 1106 ? 32.776 -18.524 -68.096 1.00 61.09 1106 ALA A N 1
ATOM 8568 C CA . ALA A 1 1106 ? 32.759 -19.852 -67.445 1.00 61.09 1106 ALA A CA 1
ATOM 8569 C C . ALA A 1 1106 ? 32.039 -19.856 -66.079 1.00 61.09 1106 ALA A C 1
ATOM 8571 O O . ALA A 1 1106 ? 31.048 -20.572 -65.922 1.00 61.09 1106 ALA A O 1
ATOM 8572 N N . LEU A 1 1107 ? 32.466 -19.020 -65.123 1.00 71.56 1107 LEU A N 1
ATOM 8573 C CA . LEU A 1 1107 ? 31.921 -18.956 -63.756 1.00 71.56 1107 LEU A CA 1
ATOM 8574 C C . LEU A 1 1107 ? 31.552 -17.510 -63.386 1.00 71.56 1107 LEU A C 1
ATOM 8576 O O . LEU A 1 1107 ? 32.459 -16.718 -63.134 1.00 71.56 1107 LEU A O 1
ATOM 8580 N N . PRO A 1 1108 ? 30.255 -17.152 -63.347 1.00 75.81 1108 PRO A N 1
ATOM 8581 C CA . PRO A 1 1108 ? 29.831 -15.827 -62.907 1.00 75.81 1108 PRO A CA 1
ATOM 8582 C C . PRO A 1 1108 ? 30.005 -15.661 -61.392 1.00 75.81 1108 PRO A C 1
ATOM 8584 O O . PRO A 1 1108 ? 29.892 -16.627 -60.629 1.00 75.81 1108 PRO A O 1
ATOM 8587 N N . LEU A 1 1109 ? 30.223 -14.427 -60.943 1.00 82.00 1109 LEU A N 1
ATOM 8588 C CA . LEU A 1 1109 ? 30.210 -14.099 -59.516 1.00 82.00 1109 LEU A CA 1
ATOM 8589 C C . LEU A 1 1109 ? 28.786 -14.244 -58.942 1.00 82.00 1109 LEU A C 1
ATOM 8591 O O . LEU A 1 1109 ? 27.804 -14.099 -59.676 1.00 82.00 1109 LEU A O 1
ATOM 8595 N N . PRO A 1 1110 ? 28.629 -14.493 -57.625 1.00 84.06 1110 PRO A N 1
ATOM 8596 C CA . PRO A 1 1110 ? 27.312 -14.725 -57.025 1.00 84.06 1110 PRO A CA 1
ATOM 8597 C C . PRO A 1 1110 ? 26.274 -13.629 -57.317 1.00 84.06 1110 PRO A C 1
ATOM 8599 O O . PRO A 1 1110 ? 25.097 -13.928 -57.495 1.00 84.06 1110 PRO A O 1
ATOM 8602 N N . TYR A 1 1111 ? 26.696 -12.366 -57.413 1.00 84.31 1111 TYR A N 1
ATOM 8603 C CA . TYR A 1 1111 ? 25.798 -11.245 -57.706 1.00 84.31 1111 TYR A CA 1
ATOM 8604 C C . TYR A 1 1111 ? 25.365 -11.174 -59.179 1.00 84.31 1111 TYR A C 1
ATOM 8606 O O . TYR A 1 1111 ? 24.231 -10.789 -59.471 1.00 84.31 1111 TYR A O 1
ATOM 8614 N N . GLU A 1 1112 ? 26.222 -11.605 -60.109 1.00 83.00 1112 GLU A N 1
ATOM 8615 C CA . GLU A 1 1112 ? 25.942 -11.607 -61.550 1.00 83.00 1112 GLU A CA 1
ATOM 8616 C C . GLU A 1 1112 ? 24.832 -12.605 -61.902 1.00 83.00 1112 GLU A C 1
ATOM 8618 O O . GLU A 1 1112 ? 24.041 -12.367 -62.814 1.00 83.00 1112 GLU A O 1
ATOM 8623 N N . LEU A 1 1113 ? 24.710 -13.696 -61.134 1.00 80.06 1113 LEU A N 1
ATOM 8624 C CA . LEU A 1 1113 ? 23.628 -14.675 -61.282 1.00 80.06 1113 LEU A CA 1
ATOM 8625 C C . LEU A 1 1113 ? 22.232 -14.067 -61.139 1.00 80.06 1113 LEU A C 1
ATOM 8627 O O . LEU A 1 1113 ? 21.295 -14.547 -61.782 1.00 80.06 1113 LEU A O 1
ATOM 8631 N N . HIS A 1 1114 ? 22.111 -13.051 -60.286 1.00 79.94 1114 HIS A N 1
ATOM 8632 C CA . HIS A 1 1114 ? 20.860 -12.387 -59.931 1.00 79.94 1114 HIS A CA 1
ATOM 8633 C C . HIS A 1 1114 ? 20.700 -11.015 -60.603 1.00 79.94 1114 HIS A C 1
ATOM 8635 O O . HIS A 1 1114 ? 19.676 -10.363 -60.406 1.00 79.94 1114 HIS A O 1
ATOM 8641 N N . GLY A 1 1115 ? 21.678 -10.586 -61.411 1.00 81.75 1115 GLY A N 1
ATOM 8642 C CA . GLY A 1 1115 ? 21.676 -9.276 -62.065 1.00 81.75 1115 GLY A CA 1
ATOM 8643 C C . GLY A 1 1115 ? 21.806 -8.102 -61.091 1.00 81.75 1115 GLY A C 1
ATOM 8644 O O . GLY A 1 1115 ? 21.319 -7.014 -61.390 1.00 81.75 1115 GLY A O 1
ATOM 8645 N N . TRP A 1 1116 ? 22.405 -8.326 -59.920 1.00 89.25 1116 TRP A N 1
ATOM 8646 C CA . TRP A 1 1116 ? 22.628 -7.287 -58.914 1.00 89.25 1116 TRP A CA 1
ATOM 8647 C C . TRP A 1 1116 ? 23.931 -6.541 -59.166 1.00 89.25 1116 TRP A C 1
ATOM 8649 O O . TRP A 1 1116 ? 24.867 -7.077 -59.755 1.00 89.25 1116 TRP A O 1
ATOM 8659 N N . THR A 1 1117 ? 24.015 -5.318 -58.657 1.00 88.00 1117 THR A N 1
ATOM 8660 C CA . THR A 1 1117 ? 25.301 -4.628 -58.498 1.00 88.00 1117 THR A CA 1
ATOM 8661 C C . THR A 1 1117 ? 26.070 -5.184 -57.298 1.00 88.00 1117 THR A C 1
ATOM 8663 O O . THR A 1 1117 ? 25.491 -5.742 -56.360 1.00 88.00 1117 THR A O 1
ATOM 8666 N N . GLU A 1 1118 ? 27.384 -4.975 -57.258 1.00 87.19 1118 GLU A N 1
ATOM 8667 C CA . GLU A 1 1118 ? 28.228 -5.362 -56.123 1.00 87.19 1118 GLU A CA 1
ATOM 8668 C C . GLU A 1 1118 ? 27.776 -4.668 -54.829 1.00 87.19 1118 GLU A C 1
ATOM 8670 O O . GLU A 1 1118 ? 27.869 -5.232 -53.739 1.00 87.19 1118 GLU A O 1
ATOM 8675 N N . ALA A 1 1119 ? 27.260 -3.440 -54.947 1.00 87.06 1119 ALA A N 1
ATOM 8676 C CA . ALA A 1 1119 ? 26.700 -2.679 -53.836 1.00 87.06 1119 ALA A CA 1
ATOM 8677 C C . ALA A 1 1119 ? 25.409 -3.308 -53.288 1.00 87.06 1119 ALA A C 1
ATOM 8679 O O . ALA A 1 1119 ? 25.258 -3.440 -52.072 1.00 87.06 1119 ALA A O 1
ATOM 8680 N N . GLU A 1 1120 ? 24.492 -3.719 -54.166 1.00 87.62 1120 GLU A N 1
ATOM 8681 C CA . GLU A 1 1120 ? 23.258 -4.417 -53.780 1.00 87.62 1120 GLU A CA 1
ATOM 8682 C C . GLU A 1 1120 ? 23.560 -5.779 -53.158 1.00 87.62 1120 GLU A C 1
ATOM 8684 O O . GLU A 1 1120 ? 22.955 -6.135 -52.148 1.00 87.62 1120 GLU A O 1
ATOM 8689 N N . TYR A 1 1121 ? 24.550 -6.496 -53.692 1.00 90.12 1121 TYR A N 1
ATOM 8690 C CA . TYR A 1 1121 ? 24.974 -7.781 -53.153 1.00 90.12 1121 TYR A CA 1
ATOM 8691 C C . TYR A 1 1121 ? 25.578 -7.665 -51.754 1.00 90.12 1121 TYR A C 1
ATOM 8693 O O . TYR A 1 1121 ? 25.132 -8.355 -50.843 1.00 90.12 1121 TYR A O 1
ATOM 8701 N N . VAL A 1 1122 ? 26.544 -6.767 -51.533 1.00 90.31 1122 VAL A N 1
ATOM 8702 C CA . VAL A 1 1122 ? 27.142 -6.596 -50.195 1.00 90.31 1122 VAL A CA 1
ATOM 8703 C C . VAL A 1 1122 ? 26.118 -6.078 -49.186 1.00 90.31 1122 VAL A C 1
ATOM 8705 O O . VAL A 1 1122 ? 26.117 -6.511 -48.031 1.00 90.31 1122 VAL A O 1
ATOM 8708 N N . ARG A 1 1123 ? 25.195 -5.209 -49.615 1.00 88.25 1123 ARG A N 1
ATOM 8709 C CA . ARG A 1 1123 ? 24.067 -4.799 -48.777 1.00 88.25 1123 ARG A CA 1
ATOM 8710 C C . ARG A 1 1123 ? 23.198 -5.995 -48.383 1.00 88.25 1123 ARG A C 1
ATOM 8712 O O . ARG A 1 1123 ? 22.920 -6.155 -47.198 1.00 88.25 1123 ARG A O 1
ATOM 8719 N N . TRP A 1 1124 ? 22.821 -6.840 -49.342 1.00 90.12 1124 TRP A N 1
ATOM 8720 C CA . TRP A 1 1124 ? 22.049 -8.055 -49.082 1.00 90.12 1124 TRP A CA 1
ATOM 8721 C C . TRP A 1 1124 ? 22.793 -8.988 -48.118 1.00 90.12 1124 TRP A C 1
ATOM 8723 O O . TRP A 1 1124 ? 22.214 -9.428 -47.127 1.00 90.12 1124 TRP A O 1
ATOM 8733 N N . LEU A 1 1125 ? 24.099 -9.204 -48.319 1.00 89.88 1125 LEU A N 1
ATOM 8734 C CA . LEU A 1 1125 ? 24.919 -10.015 -47.415 1.00 89.88 1125 LEU A CA 1
ATOM 8735 C C . LEU A 1 1125 ? 24.891 -9.476 -45.982 1.00 89.88 1125 LEU A C 1
ATOM 8737 O O . LEU A 1 1125 ? 24.720 -10.250 -45.046 1.00 89.88 1125 LEU A O 1
ATOM 8741 N N . ASN A 1 1126 ? 25.015 -8.163 -45.792 1.00 86.81 1126 ASN A N 1
ATOM 8742 C CA . ASN A 1 1126 ? 24.976 -7.555 -44.461 1.00 86.81 1126 ASN A CA 1
ATOM 8743 C C . ASN A 1 1126 ? 23.620 -7.730 -43.744 1.00 86.81 1126 ASN A C 1
ATOM 8745 O O . ASN A 1 1126 ? 23.594 -7.721 -42.514 1.00 86.81 1126 ASN A O 1
ATOM 8749 N N . GLU A 1 1127 ? 22.523 -7.921 -44.483 1.00 86.56 1127 GLU A N 1
ATOM 8750 C CA . GLU A 1 1127 ? 21.162 -8.083 -43.948 1.00 86.56 1127 GLU A CA 1
ATOM 8751 C C . GLU A 1 1127 ? 20.772 -9.560 -43.683 1.00 86.56 1127 GLU A C 1
ATOM 8753 O O . GLU A 1 1127 ? 19.863 -9.810 -42.893 1.00 86.56 1127 GLU A O 1
ATOM 8758 N N . HIS A 1 1128 ? 21.472 -10.537 -44.278 1.00 89.06 1128 HIS A N 1
ATOM 8759 C CA . HIS A 1 1128 ? 21.102 -11.967 -44.247 1.00 89.06 1128 HIS A CA 1
ATOM 8760 C C . HIS A 1 1128 ? 22.008 -12.814 -43.344 1.00 89.06 1128 HIS A C 1
ATOM 8762 O O . HIS A 1 1128 ? 23.113 -12.391 -42.990 1.00 89.06 1128 HIS A O 1
ATOM 8768 N N . ARG A 1 1129 ? 21.552 -14.011 -42.948 1.00 88.00 1129 ARG A N 1
ATOM 8769 C CA . ARG A 1 1129 ? 22.316 -14.940 -42.083 1.00 88.00 1129 ARG A CA 1
ATOM 8770 C C . ARG A 1 1129 ? 23.413 -15.673 -42.853 1.00 88.00 1129 ARG A C 1
ATOM 8772 O O . ARG A 1 1129 ? 23.352 -15.785 -44.069 1.00 88.00 1129 ARG A O 1
ATOM 8779 N N . GLU A 1 1130 ? 24.409 -16.200 -42.144 1.00 81.50 1130 GLU A N 1
ATOM 8780 C CA . GLU A 1 1130 ? 25.560 -16.881 -42.757 1.00 81.50 1130 GLU A CA 1
ATOM 8781 C C . GLU A 1 1130 ? 25.162 -18.056 -43.666 1.00 81.50 1130 GLU A C 1
ATOM 8783 O O . GLU A 1 1130 ? 25.679 -18.145 -44.776 1.00 81.50 1130 GLU A O 1
ATOM 8788 N N . ASP A 1 1131 ? 24.171 -18.862 -43.275 1.00 81.81 1131 ASP A N 1
ATOM 8789 C CA . ASP A 1 1131 ? 23.660 -19.972 -44.095 1.00 81.81 1131 ASP A CA 1
ATOM 8790 C C . ASP A 1 1131 ? 23.069 -19.491 -45.431 1.00 81.81 1131 ASP A C 1
ATOM 8792 O O . ASP A 1 1131 ? 23.338 -20.055 -46.490 1.00 81.81 1131 ASP A O 1
ATOM 8796 N N . GLU A 1 1132 ? 22.300 -18.400 -45.398 1.00 86.06 1132 GLU A N 1
ATOM 8797 C CA . GLU A 1 1132 ? 21.704 -17.789 -46.592 1.00 86.06 1132 GLU A CA 1
ATOM 8798 C C . GLU A 1 1132 ? 22.789 -17.182 -47.492 1.00 86.06 1132 GLU A C 1
ATOM 8800 O O . GLU A 1 1132 ? 22.735 -17.322 -48.715 1.00 86.06 1132 GLU A O 1
ATOM 8805 N N . ARG A 1 1133 ? 23.816 -16.557 -46.892 1.00 88.19 1133 ARG A N 1
ATOM 8806 C CA . ARG A 1 1133 ? 24.983 -16.026 -47.616 1.00 88.19 1133 ARG A CA 1
ATOM 8807 C C . ARG A 1 1133 ? 25.749 -17.137 -48.330 1.00 88.19 1133 ARG A C 1
ATOM 8809 O O . ARG A 1 1133 ? 26.115 -16.968 -49.491 1.00 88.19 1133 ARG A O 1
ATOM 8816 N N . MET A 1 1134 ? 25.976 -18.266 -47.658 1.00 85.25 1134 MET A N 1
ATOM 8817 C CA . MET A 1 1134 ? 26.660 -19.422 -48.241 1.00 85.25 1134 MET A CA 1
ATOM 8818 C C . MET A 1 1134 ? 25.812 -20.098 -49.325 1.00 85.25 1134 MET A C 1
ATOM 8820 O O . MET A 1 1134 ? 26.351 -20.466 -50.368 1.00 85.25 1134 MET A O 1
ATOM 8824 N N . GLY A 1 1135 ? 24.486 -20.152 -49.161 1.00 83.88 1135 GLY A N 1
ATOM 8825 C CA . GLY A 1 1135 ? 23.567 -20.664 -50.181 1.00 83.88 1135 GLY A CA 1
ATOM 8826 C C . GLY A 1 1135 ? 23.640 -19.914 -51.521 1.00 83.88 1135 GLY A C 1
ATOM 8827 O O . GLY A 1 1135 ? 23.504 -20.528 -52.580 1.00 83.88 1135 GLY A O 1
ATOM 8828 N N . MET A 1 1136 ? 23.932 -18.606 -51.512 1.00 84.00 1136 MET A N 1
ATOM 8829 C CA . MET A 1 1136 ? 24.146 -17.830 -52.748 1.00 84.00 1136 MET A CA 1
ATOM 8830 C C . MET A 1 1136 ? 25.402 -18.274 -53.502 1.00 84.00 1136 MET A C 1
ATOM 8832 O O . MET A 1 1136 ? 25.407 -18.363 -54.730 1.00 84.00 1136 MET A O 1
ATOM 8836 N N . VAL A 1 1137 ? 26.464 -18.592 -52.764 1.00 84.06 1137 VAL A N 1
ATOM 8837 C CA . VAL A 1 1137 ? 27.719 -19.104 -53.321 1.00 84.06 1137 VAL A CA 1
ATOM 8838 C C . VAL A 1 1137 ? 27.531 -20.524 -53.861 1.00 84.06 1137 VAL A C 1
ATOM 8840 O O . VAL A 1 1137 ? 27.979 -20.833 -54.965 1.00 84.06 1137 VAL A O 1
ATOM 8843 N N . GLU A 1 1138 ? 26.809 -21.378 -53.136 1.00 84.94 1138 GLU A N 1
ATOM 8844 C CA . GLU A 1 1138 ? 26.435 -22.717 -53.609 1.00 84.94 1138 GLU A CA 1
ATOM 8845 C C . GLU A 1 1138 ? 25.557 -22.668 -54.869 1.00 84.94 1138 GLU A C 1
ATOM 8847 O O . GLU A 1 1138 ? 25.676 -23.530 -55.742 1.00 84.94 1138 GLU A O 1
ATOM 8852 N N . GLY A 1 1139 ? 24.737 -21.623 -55.025 1.00 82.50 1139 GLY A N 1
ATOM 8853 C CA . GLY A 1 1139 ? 23.966 -21.355 -56.240 1.00 82.50 1139 GLY A CA 1
ATOM 8854 C C . GLY A 1 1139 ? 24.830 -21.208 -57.501 1.00 82.50 1139 GLY A C 1
ATOM 8855 O O . GLY A 1 1139 ? 24.433 -21.686 -58.568 1.00 82.50 1139 GLY A O 1
ATOM 8856 N N . VAL A 1 1140 ? 26.036 -20.632 -57.382 1.00 82.88 1140 VAL A N 1
ATOM 8857 C CA . VAL A 1 1140 ? 27.030 -20.568 -58.475 1.00 82.88 1140 VAL A CA 1
ATOM 8858 C C . VAL A 1 1140 ? 27.502 -21.963 -58.860 1.00 82.88 1140 VAL A C 1
ATOM 8860 O O . VAL A 1 1140 ? 27.510 -22.307 -60.044 1.00 82.88 1140 VAL A O 1
ATOM 8863 N N . LEU A 1 1141 ? 27.833 -22.792 -57.868 1.00 83.69 1141 LEU A N 1
ATOM 8864 C CA . LEU A 1 1141 ? 28.292 -24.165 -58.090 1.00 83.69 1141 LEU A CA 1
ATOM 8865 C C . LEU A 1 1141 ? 27.194 -25.030 -58.722 1.00 83.69 1141 LEU A C 1
ATOM 8867 O O . LEU A 1 1141 ? 27.469 -25.800 -59.638 1.00 83.69 1141 LEU A O 1
ATOM 8871 N N . ARG A 1 1142 ? 25.936 -24.859 -58.295 1.00 83.62 1142 ARG A N 1
ATOM 8872 C CA . ARG A 1 1142 ? 24.797 -25.586 -58.870 1.00 83.62 1142 ARG A CA 1
ATOM 8873 C C . ARG A 1 1142 ? 24.559 -25.216 -60.333 1.00 83.62 1142 ARG A C 1
ATOM 8875 O O . ARG A 1 1142 ? 24.321 -26.095 -61.155 1.00 83.62 1142 ARG A O 1
ATOM 8882 N N . ARG A 1 1143 ? 24.647 -23.928 -60.683 1.00 79.88 1143 ARG A N 1
ATOM 8883 C CA . ARG A 1 1143 ? 24.491 -23.481 -62.078 1.00 79.88 1143 ARG A CA 1
ATOM 8884 C C . ARG A 1 1143 ? 25.630 -23.978 -62.969 1.00 79.88 1143 ARG A C 1
ATOM 8886 O O . ARG A 1 1143 ? 25.396 -24.264 -64.142 1.00 79.88 1143 ARG A O 1
ATOM 8893 N N . TRP A 1 1144 ? 26.837 -24.103 -62.416 1.00 80.25 1144 TRP A N 1
ATOM 8894 C CA . TRP A 1 1144 ? 27.956 -24.759 -63.088 1.00 80.25 1144 TRP A CA 1
ATOM 8895 C C . TRP A 1 1144 ? 27.651 -26.236 -63.376 1.00 80.25 1144 TRP A C 1
ATOM 8897 O O . TRP A 1 1144 ? 27.764 -26.665 -64.522 1.00 80.25 1144 TRP A O 1
ATOM 8907 N N . ASP A 1 1145 ? 27.165 -26.988 -62.383 1.00 81.75 1145 ASP A N 1
ATOM 8908 C CA . ASP A 1 1145 ? 26.785 -28.398 -62.564 1.00 81.75 1145 ASP A CA 1
ATOM 8909 C C . ASP A 1 1145 ? 25.671 -28.584 -63.603 1.00 81.75 1145 ASP A C 1
ATOM 8911 O O . ASP A 1 1145 ? 25.731 -29.494 -64.430 1.00 81.75 1145 ASP A O 1
ATOM 8915 N N . GLU A 1 1146 ? 24.658 -27.714 -63.598 1.00 81.06 1146 GLU A N 1
ATOM 8916 C CA . GLU A 1 1146 ? 23.575 -27.726 -64.589 1.00 81.06 1146 GLU A CA 1
ATOM 8917 C C . GLU A 1 1146 ? 24.091 -27.456 -66.011 1.00 81.06 1146 GLU A C 1
ATOM 8919 O O . GLU A 1 1146 ? 23.609 -28.067 -66.969 1.00 81.06 1146 GLU A O 1
ATOM 8924 N N . ARG A 1 1147 ? 25.077 -26.563 -66.160 1.00 76.56 1147 ARG A N 1
ATOM 8925 C CA . ARG A 1 1147 ? 25.724 -26.273 -67.445 1.00 76.56 1147 ARG A CA 1
ATOM 8926 C C . ARG A 1 1147 ? 26.564 -27.450 -67.931 1.00 76.56 1147 ARG A C 1
ATOM 8928 O O . ARG A 1 1147 ? 26.426 -27.829 -69.089 1.00 76.56 1147 ARG A O 1
ATOM 8935 N N . GLU A 1 1148 ? 27.389 -28.036 -67.068 1.00 75.75 1148 GLU A N 1
ATOM 8936 C CA . GLU A 1 1148 ? 28.203 -29.212 -67.404 1.00 75.75 1148 GLU A CA 1
ATOM 8937 C C . GLU A 1 1148 ? 27.326 -30.417 -67.760 1.00 75.75 1148 GLU A C 1
ATOM 8939 O O . GLU A 1 1148 ? 27.606 -31.130 -68.723 1.00 75.75 1148 GLU A O 1
ATOM 8944 N N . LYS A 1 1149 ? 26.198 -30.597 -67.062 1.00 77.69 1149 LYS A N 1
ATOM 8945 C CA . LYS A 1 1149 ? 25.217 -31.633 -67.394 1.00 77.69 1149 LYS A CA 1
ATOM 8946 C C . LYS A 1 1149 ? 24.588 -31.415 -68.775 1.00 77.69 1149 LYS A C 1
ATOM 8948 O O . LYS A 1 1149 ? 24.530 -32.359 -69.556 1.00 77.69 1149 LYS A O 1
ATOM 8953 N N . LYS A 1 1150 ? 24.182 -30.184 -69.112 1.00 74.69 1150 LYS A N 1
ATOM 8954 C CA . LYS A 1 1150 ? 23.666 -29.847 -70.456 1.00 74.69 1150 LYS A CA 1
ATOM 8955 C C . LYS A 1 1150 ? 24.722 -30.024 -71.549 1.00 74.69 1150 LYS A C 1
ATOM 8957 O O . LYS A 1 1150 ? 24.422 -30.585 -72.595 1.00 74.69 1150 LYS A O 1
ATOM 8962 N N . ARG A 1 1151 ? 25.970 -29.624 -71.289 1.00 70.81 1151 ARG A N 1
ATOM 8963 C CA . ARG A 1 1151 ? 27.106 -29.809 -72.210 1.00 70.81 1151 ARG A CA 1
ATOM 8964 C C . ARG A 1 1151 ? 27.396 -31.294 -72.463 1.00 70.81 1151 ARG A C 1
ATOM 8966 O O . ARG A 1 1151 ? 27.665 -31.684 -73.596 1.00 70.81 1151 ARG A O 1
ATOM 8973 N N . ALA A 1 1152 ? 27.274 -32.129 -71.427 1.00 68.38 1152 ALA A N 1
ATOM 8974 C CA . ALA A 1 1152 ? 27.391 -33.582 -71.535 1.00 68.38 1152 ALA A CA 1
ATOM 8975 C C . ALA A 1 1152 ? 26.230 -34.225 -72.322 1.00 68.38 1152 ALA A C 1
ATOM 8977 O O . ALA A 1 1152 ? 26.451 -35.206 -73.030 1.00 68.38 1152 ALA A O 1
ATOM 8978 N N . GLU A 1 1153 ? 25.015 -33.674 -72.228 1.00 71.38 1153 GLU A N 1
ATOM 8979 C CA . GLU A 1 1153 ? 23.836 -34.116 -72.990 1.00 71.38 1153 GLU A CA 1
ATOM 8980 C C . GLU A 1 1153 ? 23.889 -33.682 -74.474 1.00 71.38 1153 GLU A C 1
ATOM 8982 O O . GLU A 1 1153 ? 23.405 -34.410 -75.340 1.00 71.38 1153 GLU A O 1
ATOM 8987 N N . GLU A 1 1154 ? 24.522 -32.546 -74.790 1.00 70.25 1154 GLU A N 1
ATOM 8988 C CA . GLU A 1 1154 ? 24.647 -31.984 -76.150 1.00 70.25 1154 GLU A CA 1
ATOM 8989 C C . GLU A 1 1154 ? 25.852 -32.518 -76.959 1.00 70.25 1154 GLU A C 1
ATOM 8991 O O . GLU A 1 1154 ? 26.030 -32.150 -78.120 1.00 70.25 1154 GLU A O 1
ATOM 8996 N N . GLY A 1 1155 ? 26.679 -33.404 -76.387 1.00 56.50 1155 GLY A N 1
ATOM 8997 C CA . GLY A 1 1155 ? 27.758 -34.099 -77.108 1.00 56.50 1155 GLY A CA 1
ATOM 8998 C C . GLY A 1 1155 ? 28.910 -33.208 -77.599 1.00 56.50 1155 GLY A C 1
ATOM 8999 O O . GLY A 1 1155 ? 29.654 -33.612 -78.493 1.00 56.50 1155 GLY A O 1
ATOM 9000 N N . THR A 1 1156 ? 29.074 -32.007 -77.042 1.00 55.66 1156 THR A N 1
ATOM 9001 C CA . THR A 1 1156 ? 30.182 -31.098 -77.378 1.00 55.66 1156 THR A CA 1
ATOM 9002 C C . THR A 1 1156 ? 31.495 -31.573 -76.738 1.00 55.66 1156 THR A C 1
ATOM 9004 O O . THR A 1 1156 ? 31.527 -31.932 -75.562 1.00 55.66 1156 THR A O 1
ATOM 9007 N N . GLU A 1 1157 ? 32.597 -31.585 -77.502 1.00 51.75 1157 GLU A N 1
ATOM 9008 C CA . GLU A 1 1157 ? 33.926 -31.983 -77.007 1.00 51.75 1157 GLU A CA 1
ATOM 9009 C C . GLU A 1 1157 ? 34.364 -31.155 -75.781 1.00 51.75 1157 GLU A C 1
ATOM 9011 O O . GLU A 1 1157 ? 34.161 -29.937 -75.711 1.00 51.75 1157 GLU A O 1
ATOM 9016 N N . LYS A 1 1158 ? 35.004 -31.834 -74.813 1.00 54.00 1158 LYS A N 1
ATOM 9017 C CA . LYS A 1 1158 ? 35.644 -31.239 -73.628 1.00 54.00 1158 LYS A CA 1
ATOM 9018 C C . LYS A 1 1158 ? 36.849 -30.391 -74.050 1.00 54.00 1158 LYS A C 1
ATOM 9020 O O . LYS A 1 1158 ? 37.984 -30.856 -74.004 1.00 54.00 1158 LYS A O 1
ATOM 9025 N N . SER A 1 1159 ? 36.608 -29.158 -74.474 1.00 47.56 1159 SER A N 1
ATOM 9026 C CA . SER A 1 1159 ? 37.658 -28.185 -74.770 1.00 47.56 1159 SER A CA 1
ATOM 9027 C C . SER A 1 1159 ? 37.526 -26.941 -73.877 1.00 47.56 1159 SER A C 1
ATOM 9029 O O . SER A 1 1159 ? 36.450 -26.349 -73.778 1.00 47.56 1159 SER A O 1
ATOM 9031 N N . GLU A 1 1160 ? 38.653 -26.618 -73.226 1.00 51.66 1160 GLU A N 1
ATOM 9032 C CA . GLU A 1 1160 ? 39.092 -25.313 -72.690 1.00 51.66 1160 GLU A CA 1
ATOM 9033 C C . GLU A 1 1160 ? 38.516 -24.719 -71.382 1.00 51.66 1160 GLU A C 1
ATOM 9035 O O . GLU A 1 1160 ? 38.715 -23.538 -71.134 1.00 51.66 1160 GLU A O 1
ATOM 9040 N N . ASP A 1 1161 ? 37.952 -25.506 -70.453 1.00 57.41 1161 ASP A N 1
ATOM 9041 C CA . ASP A 1 1161 ? 37.564 -24.995 -69.110 1.00 57.41 1161 ASP A CA 1
ATOM 9042 C C . ASP A 1 1161 ? 38.326 -25.642 -67.924 1.00 57.41 1161 ASP A C 1
ATOM 9044 O O . ASP A 1 1161 ? 37.861 -25.636 -66.783 1.00 57.41 1161 ASP A O 1
ATOM 9048 N N . THR A 1 1162 ? 39.537 -26.180 -68.138 1.00 65.31 1162 THR A N 1
ATOM 9049 C CA . THR A 1 1162 ? 40.317 -26.869 -67.078 1.00 65.31 1162 THR A CA 1
ATOM 9050 C C . THR A 1 1162 ? 40.606 -25.992 -65.855 1.00 65.31 1162 THR A C 1
ATOM 9052 O O . THR A 1 1162 ? 40.722 -26.497 -64.741 1.00 65.31 1162 THR A O 1
ATOM 9055 N N . ALA A 1 1163 ? 40.720 -24.674 -66.038 1.00 66.31 1163 ALA A N 1
ATOM 9056 C CA . ALA A 1 1163 ? 40.927 -23.732 -64.940 1.00 66.31 1163 ALA A CA 1
ATOM 9057 C C . ALA A 1 1163 ? 39.638 -23.466 -64.135 1.00 66.31 1163 ALA A C 1
ATOM 9059 O O . ALA A 1 1163 ? 39.703 -23.324 -62.915 1.00 66.31 1163 ALA A O 1
ATOM 9060 N N . ALA A 1 1164 ? 38.465 -23.471 -64.780 1.00 71.12 1164 ALA A N 1
ATOM 9061 C CA . ALA A 1 1164 ? 37.174 -23.345 -64.103 1.00 71.12 1164 ALA A CA 1
ATOM 9062 C C . ALA A 1 1164 ? 36.878 -24.577 -63.233 1.00 71.12 1164 ALA A C 1
ATOM 9064 O O . ALA A 1 1164 ? 36.464 -24.449 -62.080 1.00 71.12 1164 ALA A O 1
ATOM 9065 N N . GLU A 1 1165 ? 37.182 -25.772 -63.746 1.00 75.94 1165 GLU A N 1
ATOM 9066 C CA . GLU A 1 1165 ? 37.027 -27.033 -63.014 1.00 75.94 1165 GLU A CA 1
ATOM 9067 C C . GLU A 1 1165 ? 37.929 -27.084 -61.764 1.00 75.94 1165 GLU A C 1
ATOM 9069 O O . GLU A 1 1165 ? 37.468 -27.446 -60.679 1.00 75.94 1165 GLU A O 1
ATOM 9074 N N . GLN A 1 1166 ? 39.184 -26.626 -61.869 1.00 76.69 1166 GLN A N 1
ATOM 9075 C CA . GLN A 1 1166 ? 40.102 -26.511 -60.724 1.00 76.69 1166 GLN A CA 1
ATOM 9076 C C . GLN A 1 1166 ? 39.576 -25.560 -59.639 1.00 76.69 1166 GLN A C 1
ATOM 9078 O O . GLN A 1 1166 ? 39.678 -25.860 -58.447 1.00 76.69 1166 GLN A O 1
ATOM 9083 N N . VAL A 1 1167 ? 38.979 -24.436 -60.038 1.00 81.12 1167 VAL A N 1
ATOM 9084 C CA . VAL A 1 1167 ? 38.396 -23.448 -59.119 1.00 81.12 1167 VAL A CA 1
ATOM 9085 C C . VAL A 1 1167 ? 37.154 -24.002 -58.423 1.00 81.12 1167 VAL A C 1
ATOM 9087 O O . VAL A 1 1167 ? 37.020 -23.849 -57.211 1.00 81.12 1167 VAL A O 1
ATOM 9090 N N . VAL A 1 1168 ? 36.273 -24.703 -59.141 1.00 81.94 1168 VAL A N 1
ATOM 9091 C CA . VAL A 1 1168 ? 35.074 -25.339 -58.562 1.00 81.94 1168 VAL A CA 1
ATOM 9092 C C . VAL A 1 1168 ? 35.453 -26.415 -57.543 1.00 81.94 1168 VAL A C 1
ATOM 9094 O O . VAL A 1 1168 ? 34.866 -26.468 -56.458 1.00 81.94 1168 VAL A O 1
ATOM 9097 N N . VAL A 1 1169 ? 36.457 -27.246 -57.845 1.00 83.06 1169 VAL A N 1
ATOM 9098 C CA . VAL A 1 1169 ? 36.976 -28.255 -56.904 1.00 83.06 1169 VAL A CA 1
ATOM 9099 C C . VAL A 1 1169 ? 37.550 -27.590 -55.649 1.00 83.06 1169 VAL A C 1
ATOM 9101 O O . VAL A 1 1169 ? 37.242 -28.009 -54.529 1.00 83.06 1169 VAL A O 1
ATOM 9104 N N . LEU A 1 1170 ? 38.327 -26.519 -55.823 1.00 83.19 1170 LEU A N 1
ATOM 9105 C CA . LEU A 1 1170 ? 38.897 -25.741 -54.726 1.00 83.19 1170 LEU A CA 1
ATOM 9106 C C . LEU A 1 1170 ? 37.814 -25.120 -53.838 1.00 83.19 1170 LEU A C 1
ATOM 9108 O O . LEU A 1 1170 ? 37.850 -25.321 -52.626 1.00 83.19 1170 LEU A O 1
ATOM 9112 N N . VAL A 1 1171 ? 36.818 -24.446 -54.418 1.00 85.06 1171 VAL A N 1
ATOM 9113 C CA . VAL A 1 1171 ? 35.703 -23.848 -53.668 1.00 85.06 1171 VAL A CA 1
ATOM 9114 C C . VAL A 1 1171 ? 34.915 -24.918 -52.904 1.00 85.06 1171 VAL A C 1
ATOM 9116 O O . VAL A 1 1171 ? 34.642 -24.736 -51.718 1.00 85.06 1171 VAL A O 1
ATOM 9119 N N . ARG A 1 1172 ? 34.614 -26.070 -53.521 1.00 85.19 1172 ARG A N 1
ATOM 9120 C CA . ARG A 1 1172 ? 33.936 -27.192 -52.843 1.00 85.19 1172 ARG A CA 1
ATOM 9121 C C . ARG A 1 1172 ? 34.734 -27.719 -51.655 1.00 85.19 1172 ARG A C 1
ATOM 9123 O O . ARG A 1 1172 ? 34.150 -28.014 -50.618 1.00 85.19 1172 ARG A O 1
ATOM 9130 N N . SER A 1 1173 ? 36.057 -27.828 -51.790 1.00 84.31 1173 SER A N 1
ATOM 9131 C CA . SER A 1 1173 ? 36.935 -28.267 -50.695 1.00 84.31 1173 SER A CA 1
ATOM 9132 C C . SER A 1 1173 ? 36.937 -27.289 -49.514 1.00 84.31 1173 SER A C 1
ATOM 9134 O O . SER A 1 1173 ? 36.927 -27.717 -48.358 1.00 84.31 1173 SER A O 1
ATOM 9136 N N . ILE A 1 1174 ? 36.881 -25.986 -49.803 1.00 84.94 1174 ILE A N 1
ATOM 9137 C CA . ILE A 1 1174 ? 36.828 -24.921 -48.799 1.00 84.94 1174 ILE A CA 1
ATOM 9138 C C . ILE A 1 1174 ? 35.474 -24.957 -48.075 1.00 84.94 1174 ILE A C 1
ATOM 9140 O O . ILE A 1 1174 ? 35.440 -24.956 -46.845 1.00 84.94 1174 ILE A O 1
ATOM 9144 N N . ILE A 1 1175 ? 34.366 -25.069 -48.816 1.00 84.00 1175 ILE A N 1
ATOM 9145 C CA . ILE A 1 1175 ? 33.009 -25.145 -48.248 1.00 84.00 1175 ILE A CA 1
ATOM 9146 C C . ILE A 1 1175 ? 32.831 -26.428 -47.421 1.00 84.00 1175 ILE A C 1
ATOM 9148 O O . ILE A 1 1175 ? 32.401 -26.373 -46.272 1.00 84.00 1175 ILE A O 1
ATOM 9152 N N . ALA A 1 1176 ? 33.246 -27.585 -47.946 1.00 80.56 1176 ALA A N 1
ATOM 9153 C CA . ALA A 1 1176 ? 33.157 -28.866 -47.241 1.00 80.56 1176 ALA A CA 1
ATOM 9154 C C . ALA A 1 1176 ? 33.986 -28.903 -45.949 1.00 80.56 1176 ALA A C 1
ATOM 9156 O O . ALA A 1 1176 ? 33.676 -29.679 -45.047 1.00 80.56 1176 ALA A O 1
ATOM 9157 N N . ARG A 1 1177 ? 35.040 -28.086 -45.856 1.00 78.81 1177 ARG A N 1
ATOM 9158 C CA . ARG A 1 1177 ? 35.799 -27.893 -44.621 1.00 78.81 1177 ARG A CA 1
ATOM 9159 C C . ARG A 1 1177 ? 35.063 -26.997 -43.632 1.00 78.81 1177 ARG A C 1
ATOM 9161 O O . ARG A 1 1177 ? 35.135 -27.279 -42.449 1.00 78.81 1177 ARG A O 1
ATOM 9168 N N . ALA A 1 1178 ? 34.389 -25.948 -44.092 1.00 71.88 1178 ALA A N 1
ATOM 9169 C CA . ALA A 1 1178 ? 33.654 -25.040 -43.213 1.00 71.88 1178 ALA A CA 1
ATOM 9170 C C . ALA A 1 1178 ? 32.426 -25.696 -42.554 1.00 71.88 1178 ALA A C 1
ATOM 9172 O O . ALA A 1 1178 ? 32.039 -25.291 -41.465 1.00 71.88 1178 ALA A O 1
ATOM 9173 N N . HIS A 1 1179 ? 31.836 -26.718 -43.186 1.00 68.25 1179 HIS A N 1
ATOM 9174 C CA . HIS A 1 1179 ? 30.736 -27.508 -42.614 1.00 68.25 1179 HIS A CA 1
ATOM 9175 C C . HIS A 1 1179 ? 31.175 -28.618 -41.639 1.00 68.25 1179 HIS A C 1
ATOM 9177 O O . HIS A 1 1179 ? 30.312 -29.266 -41.046 1.00 68.25 1179 HIS A O 1
ATOM 9183 N N . ARG A 1 1180 ? 32.481 -28.882 -41.509 1.00 55.50 1180 ARG A N 1
ATOM 9184 C CA . ARG A 1 1180 ? 33.050 -29.843 -40.549 1.00 55.50 1180 ARG A CA 1
ATOM 9185 C C . ARG A 1 1180 ? 33.544 -29.114 -39.314 1.00 55.50 1180 ARG A C 1
ATOM 9187 O O . ARG A 1 1180 ? 33.384 -29.702 -38.223 1.00 55.50 1180 ARG A O 1
#

Sequence (1180 aa):
MFGTGNLRLTVTDAVRYLFPRNEADRATSLLDKCYPVNGNPGPRGPLAKPRAAHTHEDFLHASRENAMRRGREVRNRIYEILGNEQVLIVMDNLDDLGTAVTNAMQCARRFGEPMYISPGLLAPPDLAQEYAAKGFETAVPFANFRPALLKVNYIPSAKAGKKGRWTLQVIDIRSMHPGAELREAHWLAEINETAVKEGQRTYTLHPGDTLKLEAYHFLISRLVAAARDKDPLLSRLTVSSRVTQWRYTGCYAASCWNHACCLNRHDIMPEELERELGMEFKVDKRGIRETLFRTIPAQLIFDEYSNRRSYTSLGEYATFLHPTFEADAFAHAVLNGEDYPAPAEGEAAKPAGGMGFMKGLVGENGTGDVSAALARLNFGVEDLNRQLKAEVTKHHSSLLLQAASLGGLDNDLSEVRRGLAEVEGGVTRLKRKIASPHQGLASSLLLLTRLRRAASLARRSQRFMVLARRLEGQMAEIDGETVQNGAGRLTAVDGEKGPERRERAMAEAALTLAEIETLLAASEGVEPAEDDPEALLPIRSLAAVEAAIPSVELSRQHVVEEMESSVQRSLTELDSPLLASSLQTAHNLSVLPSLVESLVGDSTALVFRNVKACFDMSSLAREIGSKETPTNAASAFVYKSRTRNEPTQATMPQWVAAFWARLENLVSDLGSICIKVYTLEKVLKLKKDQTTQASFLDEAMTVLDNRPSALFWTTLAHAFETQAKDSARSSTFLQQTLSTGYPRLLRLFQEFFSKIAVHTDTVYTLAQQSPETILVLRAIQPFETLYLTRSTNRLTEAVASAFSISSSLTASFSTRPPAVPTANEGLTTARAIVNELDAARFDPLLAKAVARGASRAIESFIARAEGLVVHDHSATSLLGPLATPSQHQNADITSSLYHLWLPLDRALLEHTESVKETLRPVVDRIRSVYLAISNPLILVIRREFSNLLTRMHRVDYHKESDAVGPMSVGSASTYMTDLTDKLALVKDEIFASYRIGELGREWALDLARFTIQTFLLHASLVHPLSEAGKLKLTSDTTALEFAVTQYLAGHGLALSSMGDQFKAVRAFRPLLFLDLPSLGDPLKTSDVPTLILVHHVLSRANLPNALPLPYELHGWTEAEYVRWLNEHREDERMGMVEGVLRRWDEREKKRAEEGTEKSEDTAAEQVVVLVRSIIARAHR

Secondary structure (DSSP, 8-state):
------EEE-HHHHHHHHS-SS-HHHHHHHHHHHS-S----PPPP---PPPS---HHHHHHHHHHHHHHHHHHHHHHHHHHHHHTT-EEEPPTT--HHHHHHHHHHHHHHHSS-EEEEPPSSPPHHHHHHHHHTT--S---GGGTS-SEEEEEEE--SSTTPPPEEEEEEEEE-SS-HHHHHHHHHHHHHHHHHHHHTT-------HHHHHHHHHHHHHHHHHHHHHHTT-HHHHHHHHHHHHHHHHHHH---TT---TTSTTTSSS--HHHHHHHHT----S-HHHHHHHHH--------SS---S--------SSSGGG-TT--HHHHHHHHHHT-PPPPPPP------------------------HHHHHHHHHHHHHHHHHHHHHHHHHHHHHHHHHHHTHHHHHHHHHHHHHHHHHHHHHHHHHHHHHHHHHHHHHHHHHHHHHHHHHHHHHHHHHHHHHHHHHHHHHHHHHHT------SS-----TT--HHHHHHHHHHHHHHHHHHHHHHHHTTTT----TT-TTPPPPSTTSHHHHTTHHHHHHHHHHHHHHHHHHHHHHHHHT-HHHHHHHHHHHHHTT-HHHHHHHHHHHHHHHHHHHHHHHT-HHHHHHHHHHS-----TTSTTS--S----S--TTTHHHHHHHHHHHHHHHHHHHHHHHHHHHHHHHHHHH-B-TTT--BHHHHHTTT-SS-HHHHHHHHHHHHHHHHHHHHHHH-HHHHHHHHHTHHHHHHHHHHHHHHHTTTS---B-SS-B-HHHHHHHHHHHHHHHHHHHHHHHHHHHHHHHHTT--------SSS-PPPPP-HHHHHHHHHHHHHHHHHHTT-HHHHHHHHHHHHHHHHHHHHHHHTT---SGGGT---SSS--HHHHHHHHHHHHHHHHHHHHHHHHHHS-HHHHHHHHHHHHHHHHHHHHHHHHHHHHHHHHHHHHHHGGGGS-SSS-----STTSSSPPPHHHHHHHHHHHHIIIIIIHH---THHHHHHHHHHHHHHHHHHHHHHHT--S--HHHHHHHHHHHHHHHHHHHHHHHTTT--GGGGTHHHHHHHHHHHHTTS-TGGGG-HHHHTTS-HHHHHHHHHHHH--TTT---TTGGGT--HHHHHHHHHHS-HHHHHHHHHHHHHHHHHHHHHHHHTT----S-HHHHHHHHHHHHHHHHHT-

Nearest PDB structures (foldseek):
  4y21-assembly1_A  TM=4.619E-01  e=4.415E-06  Rattus norvegicus
  6a30-assembly1_A  TM=4.758E-01  e=9.819E-05  Rattus norvegicus
  5uf7-assembly1_A  TM=4.711E-01  e=1.062E-04  Rattus norvegicus
  2xwu-assembly1_B  TM=1.511E-01  e=8.977E-03  Homo sapiens
  6xns-assembly2_D  TM=1.619E-01  e=4.441E+00  synthetic construct